Protein 3AQB (pdb70)

Foldseek 3Di:
DDPLVCVLVVVLVVCCVVPVLADDDDFDPVLLVLLVPFPDDSLLSSLLSLQLVLVVLVVVDDPVNPSRSVVNSVVSNVSSVVSCVVVHPPVLCVQQVVLNVVLVVLVVVLVVDDDDVSNVVSVVCNNCSSPPVRD/DLCVVCVVLVVVLLVVLLVLQDDPDDLLNVLSCQLSVADDPLVLLSLLQLLLVLDDDDDPLSSLLSNLLVLLVSLVVLVVCLVLVPQDDRNGGHRCVVPHDVSSNVNSVSSNVSSCVSCVPPPDPVLCVLVVVLSVLLVVLVVVQVVQFLADDQDPVNQLSNQQSNWQSSQLNSSLSSNVSNVHDPLLSVLSSLLSNLLSSLLVLVVVLCLLVPCCVVVVHHRQSCVLRRHDHQLLVQLCVQCVVVVHNPSVVLSNPDDNPDDPVSSVVSSVSSVVGRNVVSLVVSVVSLVSSVVSLVPRDDDPSSVSSVVVSCVSNVVSD/DDPLVVVLVVVLVVCCVVDVLADDDDWDPVLLVLLVPFPDDSLLSSLLRLLLRLVVLVVVDDPVSPVRSVVNSVVSNVSSVVSCVVVHPPVLCVQVVVLNVVLVVLVVVLVPDDPDVSNVVSVVCSNCSSSVVRD/DDDQDPCNVCVVLVVVLLVVLLVLLDDPDPLLSVLSVVLSVLDDPLVLLSLLQLLLVLDDADCQLSSLLSNLLVLLVSLCVLVVCLVVVVQPDRPGGHSCNVPRDVSSNVSSVSSNVSSCVSNVPPPDPVLVVLVVVLVVLLVVLVVVQVVCFLPDDDDPVNQQSNLQSNWQSSQLSSSLSSNVSNVHDPLLSVLSSLLSNLLSSLLSLVVVLCLLAPQCVVVVHHRQVCVLRRHDHQLLVQLCVQCVVVVHNVSVVLSNPDDNPDDVVSSVVSSVSSNPGRNVVSLVVSVVSLVSSVVSLVVRDDDVSSVSVVVVSCVSNVPSD

B-factor: mean 40.84, std 12.14, range [10.2, 85.18]

Organism: Micrococcus luteus (NCBI:txid1270)

Secondary structure (DSSP, 8-state):
--HHHHHHHHHHHHHHHH-TT---PPPPHHHHHHHHT-SS-HHHHHHHHHHHHHHHHGGG--TTTHHHHHHHHHHHHHHHHHHTBTTB-HHHHHHHHHHHHHHHHHHHHHHT---HHHHHHHHHHHHTTTTGGG-/-HHHHHHHHHHHHHHHHHHHH--SSHHHHHHHHHHHHS----HHHHHHHHHHTTSS---HHHHHHHHHHHHHHHHHHHHHHHHHT--EETTEEPHHHHT-HHHHHHHHHHHHHHHHHHTTT---HHHHHHHHHHHHHHHHHHHHHHHTTT-----HHHHHHHHIIIIIHHHHHHHHHHHHTTT--HHHHHHHHHHHHHHHHHHHHHHHHHHHHS-HHHHSS-TTHHHHTT---HHHHHHHHHHHHTT--HHHHHHHT--TT--HHHHHHHHHHHHHHTHHHHHHHHHHHHHHHHHHHHTS---HHHHHHHHHHHHHTTTT-/--HHHHHHHHHHHHHHHH-TT---PPPPHHHHHHHHH--S-HHHHHHHHHHHHHHHHGGG--TTTHHHHHHHHHHHHHHHHHHTBTTB-HHHHHHHHHHHHHHHHHHHHHTT---HHHHHHHHHHHHSTTTGGG-/-----HHHHHHHHHHHHHHHHHHHT--SSHHHHHHHHHHHTS----HHHHHHHHHHTTS----HHHHHHHHHHHHHHHHHHHHHHHHHT--EETTEE-HHHHS-HHHHHHHHHHHHHHHHHHHTT---HHHHHHHHHHHHHHHHHHHHHHHHTT-S---HHHHHHHHIIIIIHHHHHHHHHHHHHTT--HHHHHHHHHHHHHHHHHHHHHHHHHHHHS-HHHHTS-TTHHHHTT---HHHHHHHHHHHHTT--HHHHHHHT--TT--HHHHHHHHHHHHHHTHHHHHHHHHHHHHHHHHHHHTSPPSHHHHHHHHHHHHHTTTT-

Sequence (916 aa):
MMRYLHKIELELNRLTSRYPFFKKIAFDAEIIKLVDDLNVDENVKCAIVAIDTSMRMQDFINEDNKDSFVLSTDVLSALFYKYLSQPFYQHDFLVLTDCVSRINELKSIRATITDEIALHNINKQIHYMFIQPYMSYKAFLNPYIIEVEKRLYECIQSDSETINKAAHHILSSGGKRVRPMFVLLSGFLNDTQKDDLIRTAVSLELVHMASLVHDDYIDNSDMRRGNTSVHIAFDKDTAIRTGHFLLARALQNIATINNSKFHQIFSKTILEVCFGEFDQMADRFNYPVSFTAYLRRINRKTAILIEASCHLGALSSQLDEQSTYHIKQFGHCIGMSYQIIDDILDYTSDEATLGKPVGSDIRNGHITYPLMAAIANLKEQDDDKLEAVVKHLTSTSDDEVYQYIVSQVKQYGIEPAELLSRKYGDKAKYHLSQLQDSNIKDYLEEIHEKMLKRVYMMRYLHKIELELNRLTSRYPFFKKIAFDAEIIKLVDDLNVDENVKCAIVAIDTSMRMQDFINEDNKDSFVLSTDVLSALFYKYLSQPFYQHDFLVLTDCVSRINELKSIRATITDEIALHNINKQIHYMFIQPYMMIALSYKAFLNPYIIEVEKRLYECIQSDSETINKAAHHILSSGGKRVRPMFVLLSGFLNDTQKDDLIRTAVSLELVHMASLVHDDYIDNSDMRRGNTSVHIAFDKDTAIRTGHFLLARALQNIATINNSKFHQIFSKTILEVCFGEFDQMADRFNYPVSFTAYLRRINRKTAILIEASCHLGALSSQLDEQSTYHIKQFGHCIGMSYQIIDDILDYTSDEATLGKPVGSDIRNGHITYPLMAAIANLKEQDDDKLEAVVKHLTSTSDDEVYQYIVSQVKQYGIEPAELLSRKYGDKAKYHLSQLQDSNIKDYLEEIHEKMLKRVY

Structure (mmCIF, N/CA/C/O backbone):
data_3AQB
#
_entry.id   3AQB
#
_cell.length_a   189.613
_cell.length_b   189.613
_cell.length_c   189.613
_cell.angle_alpha   90.00
_cell.angle_beta   90.00
_cell.angle_gamma   90.00
#
_symmetry.space_group_name_H-M   'I 21 3'
#
loop_
_entity.id
_entity.type
_entity.pdbx_description
1 polymer 'Component A of hexaprenyl diphosphate synthase'
2 polymer 'Component B of hexaprenyl diphosphate synthase'
3 non-polymer 'MAGNESIUM ION'
4 non-polymer 'CHLORIDE ION'
5 water water
#
loop_
_atom_site.group_PDB
_atom_site.id
_atom_site.type_symbol
_atom_site.label_atom_id
_atom_site.label_alt_id
_atom_site.label_comp_id
_atom_site.label_asym_id
_atom_site.label_entity_id
_atom_site.label_seq_id
_atom_site.pdbx_PDB_ins_code
_atom_site.Cartn_x
_atom_site.Cartn_y
_atom_site.Cartn_z
_atom_site.occupancy
_atom_site.B_iso_or_equiv
_atom_site.auth_seq_id
_atom_site.auth_comp_id
_atom_site.auth_asym_id
_atom_site.auth_atom_id
_atom_site.pdbx_PDB_model_num
ATOM 1 N N . MET A 1 4 ? 153.545 51.417 75.359 1.00 42.33 0 MET A N 1
ATOM 2 C CA . MET A 1 4 ? 153.097 52.839 75.348 1.00 42.34 0 MET A CA 1
ATOM 3 C C . MET A 1 4 ? 153.785 53.675 76.426 1.00 42.02 0 MET A C 1
ATOM 4 O O . MET A 1 4 ? 153.706 53.359 77.611 1.00 42.11 0 MET A O 1
ATOM 9 N N . MET A 1 5 ? 154.443 54.750 76.003 1.00 41.51 1 MET A N 1
ATOM 10 C CA . MET A 1 5 ? 155.127 55.650 76.923 1.00 41.05 1 MET A CA 1
ATOM 11 C C . MET A 1 5 ? 154.151 56.573 77.650 1.00 40.65 1 MET A C 1
ATOM 12 O O . MET A 1 5 ? 153.007 56.748 77.234 1.00 40.89 1 MET A O 1
ATOM 17 N N . ARG A 1 6 ? 154.628 57.171 78.734 1.00 39.90 2 ARG A N 1
ATOM 18 C CA . ARG A 1 6 ? 153.839 58.088 79.547 1.00 39.16 2 ARG A CA 1
ATOM 19 C C . ARG A 1 6 ? 153.251 59.227 78.712 1.00 38.46 2 ARG A C 1
ATOM 20 O O . ARG A 1 6 ? 152.071 59.552 78.832 1.00 38.34 2 ARG A O 1
ATOM 28 N N . TYR A 1 7 ? 154.079 59.829 77.865 1.00 37.64 3 TYR A N 1
ATOM 29 C CA . TYR A 1 7 ? 153.657 60.970 77.063 1.00 36.89 3 TYR A CA 1
ATOM 30 C C . TYR A 1 7 ? 152.569 60.579 76.064 1.00 36.54 3 TYR A C 1
ATOM 31 O O . TYR A 1 7 ? 151.723 61.395 75.705 1.00 36.37 3 TYR A O 1
ATOM 40 N N . LEU A 1 8 ? 152.602 59.327 75.618 1.00 36.11 4 LEU A N 1
ATOM 41 C CA . LEU A 1 8 ? 151.633 58.839 74.648 1.00 35.88 4 LEU A CA 1
ATOM 42 C C . LEU A 1 8 ? 150.260 58.682 75.301 1.00 35.69 4 LEU A C 1
ATOM 43 O O . LEU A 1 8 ? 149.236 58.980 74.687 1.00 35.59 4 LEU A O 1
ATOM 48 N N . HIS A 1 9 ? 150.244 58.211 76.547 1.00 35.40 5 HIS A N 1
ATOM 49 C CA . HIS A 1 9 ? 149.004 58.131 77.313 1.00 35.11 5 HIS A CA 1
ATOM 50 C C . HIS A 1 9 ? 148.415 59.525 77.493 1.00 34.83 5 HIS A C 1
ATOM 51 O O . HIS A 1 9 ? 147.211 59.727 77.343 1.00 34.74 5 HIS A O 1
ATOM 58 N N . LYS A 1 10 ? 149.277 60.485 77.807 1.00 34.63 6 LYS A N 1
ATOM 59 C CA . LYS A 1 10 ? 148.855 61.862 78.035 1.00 34.55 6 LYS A CA 1
ATOM 60 C C . LYS A 1 10 ? 148.119 62.439 76.826 1.00 34.57 6 LYS A C 1
ATOM 61 O O . LYS A 1 10 ? 147.015 62.966 76.957 1.00 34.55 6 LYS A O 1
ATOM 67 N N . ILE A 1 11 ? 148.730 62.340 75.650 1.00 34.48 7 ILE A N 1
ATOM 68 C CA . ILE A 1 11 ? 148.122 62.904 74.452 1.00 34.54 7 ILE A CA 1
ATOM 69 C C . ILE A 1 11 ? 146.884 62.120 74.015 1.00 34.66 7 ILE A C 1
ATOM 70 O O . ILE A 1 11 ? 145.859 62.714 73.687 1.00 34.58 7 ILE A O 1
ATOM 75 N N . GLU A 1 12 ? 146.973 60.793 74.025 1.00 34.81 8 GLU A N 1
ATOM 76 C CA . GLU A 1 12 ? 145.821 59.964 73.675 1.00 35.14 8 GLU A CA 1
ATOM 77 C C . GLU A 1 12 ? 144.627 60.235 74.587 1.00 35.02 8 GLU A C 1
ATOM 78 O O . GLU A 1 12 ? 143.485 60.265 74.126 1.00 35.25 8 GLU A O 1
ATOM 84 N N . LEU A 1 13 ? 144.888 60.430 75.876 1.00 34.73 9 LEU A N 1
ATOM 85 C CA . LEU A 1 13 ? 143.820 60.728 76.821 1.00 34.51 9 LEU A CA 1
ATOM 86 C C . LEU A 1 13 ? 143.102 62.009 76.409 1.00 34.37 9 LEU A C 1
ATOM 87 O O . LEU A 1 13 ? 141.871 62.063 76.398 1.00 34.36 9 LEU A O 1
ATOM 92 N N . GLU A 1 14 ? 143.873 63.037 76.061 1.00 34.12 10 GLU A N 1
ATOM 93 C CA . GLU A 1 14 ? 143.289 64.322 75.690 1.00 34.10 10 GLU A CA 1
ATOM 94 C C . GLU A 1 14 ? 142.587 64.273 74.334 1.00 33.68 10 GLU A C 1
ATOM 95 O O . GLU A 1 14 ? 141.574 64.934 74.134 1.00 33.80 10 GLU A O 1
ATOM 101 N N . LEU A 1 15 ? 143.119 63.485 73.409 1.00 33.38 11 LEU A N 1
ATOM 102 C CA . LEU A 1 15 ? 142.500 63.351 72.095 1.00 33.09 11 LEU A CA 1
ATOM 103 C C . LEU A 1 15 ? 141.201 62.545 72.157 1.00 33.06 11 LEU A C 1
ATOM 104 O O . LEU A 1 15 ? 140.219 62.882 71.497 1.00 33.04 11 LEU A O 1
ATOM 109 N N . ASN A 1 16 ? 141.203 61.478 72.948 1.00 32.98 12 ASN A N 1
ATOM 110 C CA . ASN A 1 16 ? 140.001 60.682 73.151 1.00 32.93 12 ASN A CA 1
ATOM 111 C C . ASN A 1 16 ? 138.905 61.482 73.853 1.00 32.74 12 ASN A C 1
ATOM 112 O O . ASN A 1 16 ? 137.717 61.254 73.626 1.00 32.75 12 ASN A O 1
ATOM 117 N N . ARG A 1 17 ? 139.308 62.422 74.700 1.00 32.45 13 ARG A N 1
ATOM 118 C CA . ARG A 1 17 ? 138.351 63.298 75.364 1.00 32.31 13 ARG A CA 1
ATOM 119 C C . ARG A 1 17 ? 137.732 64.289 74.383 1.00 31.98 13 ARG A C 1
ATOM 120 O O . ARG A 1 17 ? 136.558 64.634 74.501 1.00 32.02 13 ARG A O 1
ATOM 128 N N . LEU A 1 18 ? 138.524 64.742 73.416 1.00 31.62 14 LEU A N 1
ATOM 129 C CA . LEU A 1 18 ? 138.025 65.661 72.401 1.00 31.38 14 LEU A CA 1
ATOM 130 C C . LEU A 1 18 ? 137.041 64.973 71.460 1.00 31.18 14 LEU A C 1
ATOM 131 O O . LEU A 1 18 ? 135.982 65.519 71.163 1.00 31.03 14 LEU A O 1
ATOM 136 N N . THR A 1 19 ? 137.387 63.776 70.993 1.00 30.93 15 THR A N 1
ATOM 137 C CA . THR A 1 19 ? 136.486 63.029 70.123 1.00 30.91 15 THR A CA 1
ATOM 138 C C . THR A 1 19 ? 135.174 62.743 70.845 1.00 30.87 15 THR A C 1
ATOM 139 O O . THR A 1 19 ? 134.107 62.752 70.237 1.00 30.87 15 THR A O 1
ATOM 143 N N . SER A 1 20 ? 135.262 62.492 72.145 1.00 30.83 16 SER A N 1
ATOM 144 C CA . SER A 1 20 ? 134.087 62.185 72.946 1.00 30.99 16 SER A CA 1
ATOM 145 C C . SER A 1 20 ? 133.199 63.410 73.141 1.00 30.95 16 SER A C 1
ATOM 146 O O . SER A 1 20 ? 131.987 63.292 73.317 1.00 30.85 16 SER A O 1
ATOM 149 N N . ARG A 1 21 ? 133.812 64.587 73.104 1.00 30.94 17 ARG A N 1
ATOM 150 C CA . ARG A 1 21 ? 133.097 65.830 73.341 1.00 31.00 17 ARG A CA 1
ATOM 151 C C . ARG A 1 21 ? 132.663 66.502 72.038 1.00 30.99 17 ARG A C 1
ATOM 152 O O . ARG A 1 21 ? 131.526 66.966 71.915 1.00 31.19 17 ARG A O 1
ATOM 160 N N . TYR A 1 22 ? 133.569 66.547 71.067 1.00 30.82 18 TYR A N 1
ATOM 161 C CA . TYR A 1 22 ? 133.307 67.220 69.800 1.00 30.66 18 TYR A CA 1
ATOM 162 C C . TYR A 1 22 ? 133.247 66.221 68.653 1.00 30.83 18 TYR A C 1
ATOM 163 O O . TYR A 1 22 ? 134.280 65.749 68.185 1.00 30.79 18 TYR A O 1
ATOM 172 N N . PRO A 1 23 ? 132.030 65.901 68.189 1.00 31.07 19 PRO A N 1
ATOM 173 C CA . PRO A 1 23 ? 131.849 64.910 67.131 1.00 31.31 19 PRO A CA 1
ATOM 174 C C . PRO A 1 23 ? 132.540 65.285 65.820 1.00 31.63 19 PRO A C 1
ATOM 175 O O . PRO A 1 23 ? 132.814 64.408 65.003 1.00 31.66 19 PRO A O 1
ATOM 179 N N . PHE A 1 24 ? 132.826 66.567 65.618 1.00 32.09 20 PHE A N 1
ATOM 180 C CA . PHE A 1 24 ? 133.504 66.986 64.389 1.00 32.59 20 PHE A CA 1
ATOM 181 C C . PHE A 1 24 ? 135.031 66.943 64.477 1.00 33.09 20 PHE A C 1
ATOM 182 O O . PHE A 1 24 ? 135.720 67.325 63.531 1.00 33.06 20 PHE A O 1
ATOM 190 N N . PHE A 1 25 ? 135.559 66.482 65.608 1.00 33.69 21 PHE A N 1
ATOM 191 C CA . PHE A 1 25 ? 136.991 66.231 65.704 1.00 34.29 21 PHE A CA 1
ATOM 192 C C . PHE A 1 25 ? 137.291 64.799 65.299 1.00 34.76 21 PHE A C 1
ATOM 193 O O . PHE A 1 25 ? 136.710 63.860 65.837 1.00 34.78 21 PHE A O 1
ATOM 201 N N . LYS A 1 26 ? 138.196 64.640 64.341 1.00 35.51 22 LYS A N 1
ATOM 202 C CA . LYS A 1 26 ? 138.577 63.323 63.855 1.00 36.26 22 LYS A CA 1
ATOM 203 C C . LYS A 1 26 ? 140.013 63.018 64.260 1.00 36.64 22 LYS A C 1
ATOM 204 O O . LYS A 1 26 ? 140.935 63.755 63.910 1.00 36.70 22 LYS A O 1
ATOM 210 N N . LYS A 1 27 ? 140.193 61.935 65.008 1.00 37.03 23 LYS A N 1
ATOM 211 C CA . LYS A 1 27 ? 141.516 61.529 65.462 1.00 37.22 23 LYS A CA 1
ATOM 212 C C . LYS A 1 27 ? 142.050 60.382 64.614 1.00 37.25 23 LYS A C 1
ATOM 213 O O . LYS A 1 27 ? 141.617 59.239 64.762 1.00 37.42 23 LYS A O 1
ATOM 219 N N . ILE A 1 28 ? 142.983 60.694 63.721 1.00 37.18 24 ILE A N 1
ATOM 220 C CA . ILE A 1 28 ? 143.638 59.677 62.907 1.00 37.14 24 ILE A CA 1
ATOM 221 C C . ILE A 1 28 ? 144.814 59.087 63.673 1.00 37.05 24 ILE A C 1
ATOM 222 O O . ILE A 1 28 ? 145.272 59.667 64.656 1.00 37.08 24 ILE A O 1
ATOM 227 N N . ALA A 1 29 ? 145.301 57.936 63.221 1.00 36.86 25 ALA A N 1
ATOM 228 C CA . ALA A 1 29 ? 146.413 57.262 63.886 1.00 36.68 25 ALA A CA 1
ATOM 229 C C . ALA A 1 29 ? 147.722 58.029 63.720 1.00 36.57 25 ALA A C 1
ATOM 230 O O . ALA A 1 29 ? 148.024 58.536 62.639 1.00 36.51 25 ALA A O 1
ATOM 232 N N . PHE A 1 30 ? 148.493 58.117 64.800 1.00 36.53 26 PHE A N 1
ATOM 233 C CA . PHE A 1 30 ? 149.813 58.736 64.746 1.00 36.47 26 PHE A CA 1
ATOM 234 C C . PHE A 1 30 ? 150.722 57.933 63.829 1.00 36.68 26 PHE A C 1
ATOM 235 O O . PHE A 1 30 ? 150.597 56.714 63.734 1.00 36.61 26 PHE A O 1
ATOM 243 N N . ASP A 1 31 ? 151.645 58.613 63.161 1.00 36.98 27 ASP A N 1
ATOM 244 C CA . ASP A 1 31 ? 152.630 57.918 62.343 1.00 37.36 27 ASP A CA 1
ATOM 245 C C . ASP A 1 31 ? 153.482 57.002 63.218 1.00 37.56 27 ASP A C 1
ATOM 246 O O . ASP A 1 31 ? 154.109 57.454 64.175 1.00 37.50 27 ASP A O 1
ATOM 251 N N . ALA A 1 32 ? 153.499 55.715 62.883 1.00 37.97 28 ALA A N 1
ATOM 252 C CA . ALA A 1 32 ? 154.176 54.705 63.700 1.00 38.35 28 ALA A CA 1
ATOM 253 C C . ALA A 1 32 ? 155.676 54.954 63.840 1.00 38.62 28 ALA A C 1
ATOM 254 O O . ALA A 1 32 ? 156.236 54.835 64.935 1.00 38.81 28 ALA A O 1
ATOM 256 N N . GLU A 1 33 ? 156.324 55.292 62.731 1.00 38.76 29 GLU A N 1
ATOM 257 C CA . GLU A 1 33 ? 157.758 55.552 62.744 1.00 38.95 29 GLU A CA 1
ATOM 258 C C . GLU A 1 33 ? 158.075 56.766 63.610 1.00 38.84 29 GLU A C 1
ATOM 259 O O . GLU A 1 33 ? 159.048 56.767 64.356 1.00 39.02 29 GLU A O 1
ATOM 265 N N . ILE A 1 34 ? 157.247 57.799 63.508 1.00 38.76 30 ILE A N 1
ATOM 266 C CA . ILE A 1 34 ? 157.455 59.017 64.283 1.00 38.56 30 ILE A CA 1
ATOM 267 C C . ILE A 1 34 ? 157.288 58.773 65.781 1.00 38.54 30 ILE A C 1
ATOM 268 O O . ILE A 1 34 ? 157.987 59.369 66.596 1.00 38.55 30 ILE A O 1
ATOM 273 N N . ILE A 1 35 ? 156.367 57.886 66.139 1.00 38.53 31 ILE A N 1
ATOM 274 C CA . ILE A 1 35 ? 156.172 57.509 67.535 1.00 38.53 31 ILE A CA 1
ATOM 275 C C . ILE A 1 35 ? 157.420 56.827 68.102 1.00 38.67 31 ILE A C 1
ATOM 276 O O . ILE A 1 35 ? 157.951 57.244 69.133 1.00 38.67 31 ILE A O 1
ATOM 281 N N . LYS A 1 36 ? 157.885 55.784 67.419 1.00 38.80 32 LYS 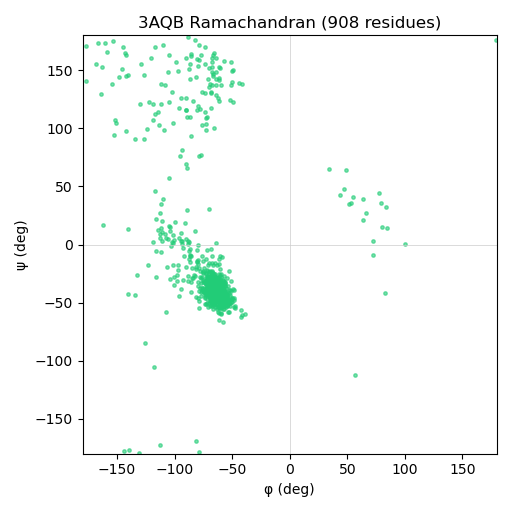A N 1
ATOM 282 C CA . LYS A 1 36 ? 159.097 55.073 67.825 1.00 38.92 32 LYS A CA 1
ATOM 283 C C . LYS A 1 36 ? 160.255 56.026 68.113 1.00 38.77 32 LYS A C 1
ATOM 284 O O . LYS A 1 36 ? 160.924 55.909 69.137 1.00 38.77 32 LYS A O 1
ATOM 290 N N . LEU A 1 37 ? 160.492 56.965 67.202 1.00 38.60 33 LEU A N 1
ATOM 291 C CA . LEU A 1 37 ? 161.574 57.928 67.372 1.00 38.40 33 LEU A CA 1
ATOM 292 C C . LEU A 1 37 ? 161.329 58.838 68.571 1.00 38.22 33 LEU A C 1
ATOM 293 O O . LEU A 1 37 ? 162.211 59.023 69.411 1.00 38.19 33 LEU 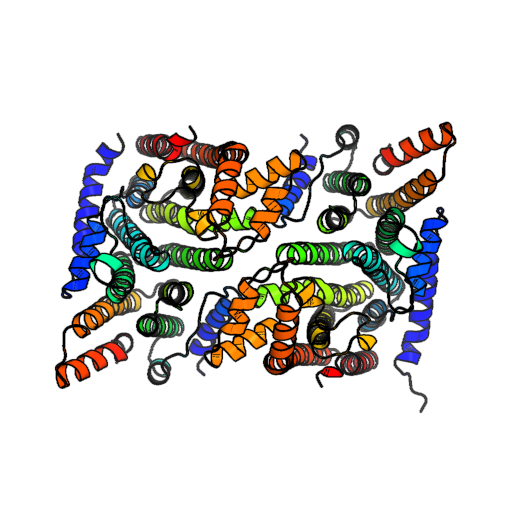A O 1
ATOM 298 N N . VAL A 1 38 ? 160.129 59.406 68.645 1.00 37.93 34 VAL A N 1
ATOM 299 C CA . VAL A 1 38 ? 159.780 60.299 69.743 1.00 37.77 34 VAL A CA 1
ATOM 300 C C . VAL A 1 38 ? 159.925 59.600 71.094 1.00 37.61 34 VAL A C 1
ATOM 301 O O . VAL A 1 38 ? 160.351 60.206 72.074 1.00 37.40 34 VAL A O 1
ATOM 305 N N . ASP A 1 39 ? 159.576 58.319 71.131 1.00 37.50 35 ASP A N 1
ATOM 306 C CA . ASP A 1 39 ? 159.728 57.514 72.333 1.00 37.53 35 ASP A CA 1
ATOM 307 C C . ASP A 1 39 ? 161.119 57.670 72.958 1.00 37.67 35 ASP A C 1
ATOM 308 O O . ASP A 1 39 ? 161.256 57.723 74.181 1.00 37.55 35 ASP A O 1
ATOM 313 N N . ASP A 1 40 ? 162.145 57.744 72.112 1.00 37.73 36 ASP A N 1
ATOM 314 C CA . ASP A 1 40 ? 163.535 57.727 72.573 1.00 37.76 36 ASP A CA 1
ATOM 315 C C . ASP A 1 40 ? 164.179 59.103 72.585 1.00 37.53 36 ASP A C 1
ATOM 316 O O . ASP A 1 40 ? 165.364 59.232 72.894 1.00 37.66 36 ASP A O 1
ATOM 321 N N . LEU A 1 41 ? 163.408 60.126 72.233 1.00 37.22 37 LEU A N 1
ATOM 322 C CA . LEU A 1 41 ? 163.908 61.498 72.253 1.00 36.95 37 LEU A CA 1
ATOM 323 C C . LEU A 1 41 ? 164.278 61.959 73.659 1.00 36.85 37 LEU A C 1
ATOM 324 O O . LEU A 1 41 ? 163.601 61.635 74.635 1.00 36.70 37 LEU A O 1
ATOM 329 N N . ASN A 1 42 ? 165.354 62.732 73.747 1.00 36.72 38 ASN A N 1
ATOM 330 C CA . ASN A 1 42 ? 165.810 63.264 75.019 1.00 36.57 38 ASN A CA 1
ATOM 331 C C . ASN A 1 42 ? 165.165 64.607 75.349 1.00 36.48 38 ASN A C 1
ATOM 332 O O . ASN A 1 42 ? 165.842 65.636 75.400 1.00 36.52 38 ASN A O 1
ATOM 337 N N . VAL A 1 43 ? 163.853 64.587 75.565 1.00 36.35 39 VAL A N 1
ATOM 338 C CA . VAL A 1 43 ? 163.105 65.787 75.932 1.00 36.18 39 VAL A CA 1
ATOM 339 C C . VAL A 1 43 ? 161.975 65.446 76.896 1.00 36.11 39 VAL A C 1
ATOM 340 O O . VAL A 1 43 ? 161.666 64.277 77.112 1.00 35.93 39 VAL A O 1
ATOM 344 N N . ASP A 1 44 ? 161.359 66.479 77.463 1.00 36.25 40 ASP A N 1
ATOM 345 C CA . ASP A 1 44 ? 160.254 66.315 78.411 1.00 36.49 40 ASP A CA 1
ATOM 346 C C . ASP A 1 44 ? 159.003 65.704 77.790 1.00 36.21 40 ASP A C 1
ATOM 347 O O . ASP A 1 44 ? 158.850 65.649 76.570 1.00 36.27 40 ASP A O 1
ATOM 352 N N . GLU A 1 45 ? 158.110 65.252 78.661 1.00 35.86 41 GLU A N 1
ATOM 353 C CA . GLU A 1 45 ? 156.827 64.692 78.272 1.00 35.35 41 GLU A CA 1
ATOM 354 C C . GLU A 1 45 ? 156.022 65.700 77.451 1.00 35.13 41 GLU A C 1
ATOM 355 O O . GLU A 1 45 ? 155.399 65.349 76.449 1.00 34.95 41 GLU A O 1
ATOM 361 N N . ASN A 1 46 ? 156.042 66.956 77.880 1.00 34.84 42 ASN A N 1
ATOM 362 C CA . ASN A 1 46 ? 155.276 67.996 77.205 1.00 34.66 42 ASN A CA 1
ATOM 363 C C . ASN A 1 46 ? 155.756 68.263 75.782 1.00 34.52 42 ASN A C 1
ATOM 364 O O . ASN A 1 46 ? 154.944 68.428 74.871 1.00 34.43 42 ASN A O 1
ATOM 369 N N . VAL A 1 47 ? 157.072 68.309 75.592 1.00 34.23 43 VAL A N 1
ATOM 370 C CA . VAL A 1 47 ? 157.636 68.533 74.266 1.00 33.89 43 VAL A CA 1
ATOM 371 C C . VAL A 1 47 ? 157.282 67.385 73.327 1.00 33.70 43 VAL A C 1
ATOM 372 O O . VAL A 1 47 ? 157.005 67.597 72.148 1.00 33.60 43 VAL A O 1
ATOM 376 N N . LYS A 1 48 ? 157.294 66.168 73.856 1.00 33.53 44 LYS A N 1
ATOM 377 C CA . LYS A 1 48 ? 156.941 65.001 73.059 1.00 33.49 44 LYS A CA 1
ATOM 378 C C . LYS A 1 48 ? 155.484 65.070 72.604 1.00 33.49 44 LYS A C 1
ATOM 379 O O . LYS A 1 48 ? 155.161 64.692 71.480 1.00 33.47 44 LYS A O 1
ATOM 385 N N . CYS A 1 49 ? 154.609 65.557 73.478 1.00 33.52 45 CYS A N 1
ATOM 386 C CA . CYS A 1 49 ? 153.198 65.702 73.127 1.00 33.61 45 CYS A CA 1
ATOM 387 C C . CYS A 1 49 ? 153.024 66.743 72.028 1.00 33.56 45 CYS A C 1
ATOM 388 O O . CYS A 1 49 ? 152.324 66.507 71.043 1.00 33.67 45 CYS A O 1
ATOM 391 N N . ALA A 1 50 ? 153.675 67.888 72.198 1.00 33.45 46 ALA A N 1
ATOM 392 C CA . ALA A 1 50 ? 153.646 68.947 71.196 1.00 33.42 46 ALA A CA 1
ATOM 393 C C . ALA A 1 50 ? 154.094 68.423 69.835 1.00 33.43 46 ALA A C 1
ATOM 394 O O . ALA A 1 50 ? 153.473 68.708 68.809 1.00 33.42 46 ALA A O 1
ATOM 396 N N . ILE A 1 51 ? 155.180 67.659 69.831 1.00 33.35 47 ILE A N 1
ATOM 397 C CA . ILE A 1 51 ? 155.725 67.128 68.594 1.00 33.26 47 ILE A CA 1
ATOM 398 C C . ILE A 1 51 ? 154.714 66.222 67.908 1.00 33.24 47 ILE A C 1
ATOM 399 O O . ILE A 1 51 ? 154.398 66.410 66.734 1.00 33.25 47 ILE A O 1
ATOM 404 N N . VAL A 1 52 ? 154.205 65.241 68.644 1.00 33.20 48 VAL A N 1
ATOM 405 C CA . VAL A 1 52 ? 153.213 64.330 68.091 1.00 33.18 48 VAL A CA 1
ATOM 406 C C . VAL A 1 52 ? 151.966 65.086 67.642 1.00 33.22 48 VAL A C 1
ATOM 407 O O . VAL A 1 52 ? 151.367 64.757 66.621 1.00 33.22 48 VAL A O 1
ATOM 411 N N . ALA A 1 53 ? 151.583 66.104 68.404 1.00 33.28 49 ALA A N 1
ATOM 412 C CA . ALA A 1 53 ? 150.427 66.916 68.051 1.00 33.39 49 ALA A CA 1
ATOM 413 C C . ALA A 1 53 ? 150.617 67.570 66.688 1.00 33.56 49 ALA A C 1
ATOM 414 O O . ALA A 1 53 ? 149.784 67.412 65.790 1.00 33.33 49 ALA A O 1
ATOM 416 N N . ILE A 1 54 ? 151.722 68.297 66.545 1.00 33.79 50 ILE A N 1
ATOM 417 C CA . ILE A 1 54 ? 151.991 69.080 65.343 1.00 34.14 50 ILE A CA 1
ATOM 418 C C . ILE A 1 54 ? 152.336 68.191 64.148 1.00 34.44 50 ILE A C 1
ATOM 419 O O . ILE A 1 54 ? 152.029 68.527 63.002 1.00 34.46 50 ILE A O 1
ATOM 424 N N . ASP A 1 55 ? 152.968 67.054 64.414 1.00 34.68 51 ASP A N 1
ATOM 425 C CA . ASP A 1 55 ? 153.295 66.117 63.350 1.00 35.06 51 ASP A CA 1
ATOM 426 C C . ASP A 1 55 ? 152.022 65.542 62.751 1.00 35.47 51 ASP A C 1
ATOM 427 O O . ASP A 1 55 ? 151.882 65.444 61.532 1.00 35.54 51 ASP A O 1
ATOM 432 N N . THR A 1 56 ? 151.097 65.148 63.618 1.00 35.88 52 THR A N 1
ATOM 433 C CA . THR A 1 56 ? 149.836 64.589 63.163 1.00 36.32 52 THR A CA 1
ATOM 434 C C . THR A 1 56 ? 149.011 65.677 62.481 1.00 36.66 52 THR A C 1
ATOM 435 O O . THR A 1 56 ? 148.331 65.426 61.490 1.00 36.66 52 THR A O 1
ATOM 439 N N . SER A 1 57 ? 149.101 66.893 63.007 1.00 37.21 53 SER A N 1
ATOM 440 C CA . SER A 1 57 ? 148.397 68.034 62.436 1.00 37.67 53 SER A CA 1
ATOM 441 C C . SER A 1 57 ? 148.712 68.187 60.953 1.00 38.26 53 SER A C 1
ATOM 442 O O . SER A 1 57 ? 147.805 68.272 60.126 1.00 38.44 53 SER A O 1
ATOM 445 N N . MET A 1 58 ? 150.001 68.211 60.624 1.00 38.91 54 MET A N 1
ATOM 446 C CA . MET A 1 58 ? 150.450 68.463 59.256 1.00 39.61 54 MET A CA 1
ATOM 447 C C . MET A 1 58 ? 150.184 67.293 58.315 1.00 40.05 54 MET A C 1
ATOM 448 O O . MET A 1 58 ? 149.981 67.487 57.117 1.00 40.14 54 MET A O 1
ATOM 453 N N . ARG A 1 59 ? 150.194 66.078 58.851 1.00 40.64 55 ARG A N 1
ATOM 454 C CA . ARG A 1 59 ? 149.925 64.903 58.032 1.00 41.29 55 ARG A CA 1
ATOM 455 C C . ARG A 1 59 ? 148.443 64.833 57.677 1.00 41.74 55 ARG A C 1
ATOM 456 O O . ARG A 1 59 ? 148.069 64.238 56.667 1.00 41.92 55 ARG A O 1
ATOM 464 N N . MET A 1 60 ? 147.604 65.450 58.506 1.00 42.25 56 MET A N 1
ATOM 465 C CA . MET A 1 60 ? 146.168 65.504 58.235 1.00 42.73 56 MET A CA 1
ATOM 466 C C . MET A 1 60 ? 145.863 66.372 57.021 1.00 42.91 56 MET A C 1
ATOM 467 O O . MET A 1 60 ? 144.843 66.185 56.361 1.00 42.93 56 MET A O 1
ATOM 472 N N . GLN A 1 61 ? 146.749 67.323 56.740 1.00 43.25 57 GLN A N 1
ATOM 473 C CA . GLN A 1 61 ? 146.584 68.226 55.603 1.00 43.60 57 GLN A CA 1
ATOM 474 C C . GLN A 1 61 ? 146.307 67.465 54.313 1.00 43.93 57 GLN A C 1
ATOM 475 O O . GLN A 1 61 ? 145.488 67.881 53.497 1.00 43.97 57 GLN A O 1
ATOM 481 N N . ASP A 1 62 ? 147.002 66.348 54.145 1.00 44.45 58 ASP A N 1
ATOM 482 C CA . ASP A 1 62 ? 147.005 65.610 52.889 1.00 44.99 58 ASP A CA 1
ATOM 483 C C . ASP A 1 62 ? 145.718 64.827 52.653 1.00 45.31 58 ASP A C 1
ATOM 484 O O . ASP A 1 62 ? 145.458 64.369 51.540 1.00 45.45 58 ASP A O 1
ATOM 489 N N . PHE A 1 63 ? 144.914 64.675 53.700 1.00 45.68 59 PHE A N 1
ATOM 490 C CA . PHE A 1 63 ? 143.697 63.870 53.617 1.00 46.06 59 PHE A CA 1
ATOM 491 C C . PHE A 1 63 ? 142.427 64.712 53.469 1.00 46.09 59 PHE A C 1
ATOM 492 O O . PHE A 1 63 ? 141.324 64.169 53.398 1.00 46.14 59 PHE A O 1
ATOM 500 N N . ILE A 1 64 ? 142.588 66.031 53.417 1.00 46.09 60 ILE A N 1
ATOM 501 C CA . ILE A 1 64 ? 141.451 66.950 53.390 1.00 46.16 60 ILE A CA 1
ATOM 502 C C . ILE A 1 64 ? 140.766 67.066 52.021 1.00 46.28 60 ILE A C 1
ATOM 503 O O . ILE A 1 64 ? 141.372 67.523 51.052 1.00 46.34 60 ILE A O 1
ATOM 508 N N . ASN A 1 65 ? 139.500 66.655 51.957 1.00 46.38 61 ASN A N 1
ATOM 509 C CA . ASN A 1 65 ? 138.694 66.773 50.742 1.00 46.44 61 ASN A CA 1
ATOM 510 C C . ASN A 1 65 ? 137.569 67.780 50.931 1.00 46.49 61 ASN A C 1
ATOM 511 O O . ASN A 1 65 ? 137.498 68.469 51.951 1.00 46.50 61 ASN A O 1
ATOM 516 N N . GLU A 1 66 ? 136.681 67.850 49.944 1.00 46.43 62 GLU A N 1
ATOM 517 C CA . GLU A 1 66 ? 135.450 68.617 50.078 1.00 46.37 62 GLU A CA 1
ATOM 518 C C . GLU A 1 66 ? 134.482 67.838 50.956 1.00 46.07 62 GLU A C 1
ATOM 519 O O . GLU A 1 66 ? 133.591 68.412 51.580 1.00 46.00 62 GLU A O 1
ATOM 525 N N . ASP A 1 67 ? 134.673 66.523 51.003 1.00 45.73 63 ASP A N 1
ATOM 526 C CA . ASP A 1 67 ? 133.763 65.635 51.719 1.00 45.44 63 ASP A CA 1
ATOM 527 C C . ASP A 1 67 ? 134.097 65.477 53.201 1.00 45.02 63 ASP A C 1
ATOM 528 O O . ASP A 1 67 ? 133.325 64.882 53.949 1.00 45.15 63 ASP A O 1
ATOM 533 N N . ASN A 1 68 ? 135.244 65.999 53.626 1.00 44.41 64 ASN A N 1
ATOM 534 C CA . ASN A 1 68 ? 135.638 65.889 55.028 1.00 43.66 64 ASN A CA 1
ATOM 535 C C . ASN A 1 68 ? 136.293 67.142 55.595 1.00 43.24 64 ASN A C 1
ATOM 536 O O . ASN A 1 68 ? 136.863 67.110 56.683 1.00 43.29 64 ASN A O 1
ATOM 541 N N . LYS A 1 69 ? 136.192 68.250 54.868 1.00 42.61 65 LYS A N 1
ATOM 542 C CA . LYS A 1 69 ? 136.855 69.486 55.271 1.00 42.02 65 LYS A CA 1
ATOM 543 C C . LYS A 1 69 ? 136.254 70.140 56.518 1.00 41.54 65 LYS A C 1
ATOM 544 O O . LYS A 1 69 ? 136.979 70.718 57.323 1.00 41.31 65 LYS A O 1
ATOM 550 N N . ASP A 1 70 ? 134.936 70.064 56.680 1.00 41.07 66 ASP A N 1
ATOM 551 C CA . ASP A 1 70 ? 134.317 70.666 57.860 1.00 40.62 66 ASP A CA 1
ATOM 552 C C . ASP A 1 70 ? 134.639 69.852 59.110 1.00 39.91 66 ASP A C 1
ATOM 553 O O . ASP A 1 70 ? 134.304 70.237 60.228 1.00 39.89 66 ASP A O 1
ATOM 558 N N . SER A 1 71 ? 135.312 68.729 58.904 1.00 39.03 67 SER A N 1
ATOM 559 C CA . SER A 1 71 ? 135.818 67.930 60.003 1.00 38.19 67 SER A CA 1
ATOM 560 C C . SER A 1 71 ? 137.335 68.082 60.087 1.00 37.51 67 SER A C 1
ATOM 561 O O . SER A 1 71 ? 137.875 68.514 61.103 1.00 37.33 67 SER A O 1
ATOM 564 N N . PHE A 1 72 ? 138.010 67.749 58.992 1.00 36.73 68 PHE A N 1
ATOM 565 C CA . PHE A 1 72 ? 139.470 67.655 58.969 1.00 35.98 68 PHE A CA 1
ATOM 566 C C . PHE A 1 72 ? 140.228 68.970 59.187 1.00 35.42 68 PHE A C 1
ATOM 567 O O . PHE A 1 72 ? 141.216 69.002 59.920 1.00 35.22 68 PHE A O 1
ATOM 575 N N . VAL A 1 73 ? 139.775 70.047 58.555 1.00 34.69 69 VAL A N 1
ATOM 576 C CA . VAL A 1 73 ? 140.452 71.331 58.697 1.00 34.03 69 VAL A CA 1
ATOM 577 C C . VAL A 1 73 ? 140.520 71.739 60.165 1.00 33.67 69 VAL A C 1
ATOM 578 O O . VAL A 1 73 ? 141.597 72.004 60.699 1.00 33.48 69 VAL A O 1
ATOM 582 N N . LEU A 1 74 ? 139.359 71.784 60.810 1.00 33.14 70 LEU A N 1
ATOM 583 C CA . LEU A 1 74 ? 139.274 72.176 62.210 1.00 32.74 70 LEU A CA 1
ATOM 584 C C . LEU A 1 74 ? 140.084 71.243 63.103 1.00 32.54 70 LEU A C 1
ATOM 585 O O . LEU A 1 74 ? 140.642 71.663 64.116 1.00 32.34 70 LEU A O 1
ATOM 590 N N . SER A 1 75 ? 140.147 69.973 62.720 1.00 32.47 71 SER A N 1
ATOM 591 C CA . SER A 1 75 ? 140.887 68.988 63.493 1.00 32.37 71 SER A CA 1
ATOM 592 C C . SER A 1 75 ? 142.387 69.265 63.454 1.00 32.45 71 SER A C 1
ATOM 593 O O . SER A 1 75 ? 143.064 69.156 64.474 1.00 32.46 71 SER A O 1
ATOM 596 N N . THR A 1 76 ? 142.905 69.633 62.283 1.00 32.49 72 THR A N 1
ATOM 597 C CA . THR A 1 76 ? 144.321 69.985 62.170 1.00 32.48 72 THR A CA 1
ATOM 598 C C . THR A 1 76 ? 144.599 71.236 62.985 1.00 32.49 72 THR A C 1
ATOM 599 O O . THR A 1 76 ? 145.710 71.440 63.469 1.00 32.63 72 THR A O 1
ATOM 603 N N . ASP A 1 77 ? 143.576 72.069 63.144 1.00 32.46 73 ASP A N 1
ATOM 604 C CA . ASP A 1 77 ? 143.730 73.331 63.853 1.00 32.45 73 ASP A CA 1
ATOM 605 C C . ASP A 1 77 ? 143.758 73.187 65.379 1.00 32.40 73 ASP A C 1
ATOM 606 O O . ASP A 1 77 ? 144.501 73.905 66.047 1.00 32.44 73 ASP A O 1
ATOM 611 N N . VAL A 1 78 ? 142.962 72.275 65.936 1.00 32.24 74 VAL A N 1
ATOM 612 C CA . VAL A 1 78 ? 143.073 71.996 67.370 1.00 32.22 74 VAL A CA 1
ATOM 613 C C . VAL A 1 78 ? 144.413 71.350 67.661 1.00 32.06 74 VAL A C 1
ATOM 614 O O . VAL A 1 78 ? 145.070 71.681 68.642 1.00 32.14 74 VAL A O 1
ATOM 618 N N . LEU A 1 79 ? 144.806 70.420 66.801 1.00 32.00 75 LEU A N 1
ATOM 619 C CA . LEU A 1 79 ? 146.078 69.739 66.955 1.00 32.18 75 LEU A CA 1
ATOM 620 C C . LEU A 1 79 ? 147.227 70.743 66.968 1.00 32.17 75 LEU A C 1
ATOM 621 O O . LEU A 1 79 ? 148.187 70.578 67.713 1.00 32.33 75 LEU A O 1
ATOM 626 N N . SER A 1 80 ? 147.112 71.793 66.160 1.00 32.06 76 SER A N 1
ATOM 627 C CA . SER A 1 80 ? 148.094 72.871 66.177 1.00 32.14 76 SER A CA 1
ATOM 628 C C . SER A 1 80 ? 148.008 73.665 67.475 1.00 32.00 76 SER A C 1
ATOM 629 O O . SER A 1 80 ? 149.023 74.112 68.006 1.00 32.03 76 SER A O 1
ATOM 632 N N . ALA A 1 81 ? 146.790 73.846 67.973 1.00 31.89 77 ALA A N 1
ATOM 633 C CA . ALA A 1 81 ? 146.564 74.598 69.202 1.00 31.98 77 ALA A CA 1
ATOM 634 C C . ALA A 1 81 ? 147.046 73.813 70.415 1.00 32.05 77 ALA A C 1
ATOM 635 O O . ALA A 1 81 ? 147.575 74.385 71.365 1.00 31.95 77 ALA A O 1
ATOM 637 N N . LEU A 1 82 ? 146.851 72.500 70.378 1.00 32.29 78 LEU A N 1
ATOM 638 C CA . LEU A 1 82 ? 147.348 71.628 71.431 1.00 32.70 78 LEU A CA 1
ATOM 639 C C . LEU A 1 82 ? 148.866 71.685 71.456 1.00 32.85 78 LEU A C 1
ATOM 640 O O . LEU A 1 82 ? 149.484 71.744 72.519 1.00 32.91 78 LEU A O 1
ATOM 645 N N . PHE A 1 83 ? 149.458 71.665 70.268 1.00 33.01 79 PHE A N 1
ATOM 646 C CA . PHE A 1 83 ? 150.894 71.806 70.118 1.00 33.35 79 PHE A CA 1
ATOM 647 C C . PHE A 1 83 ? 151.377 73.025 70.890 1.00 33.55 79 PHE A C 1
ATOM 648 O O . PHE A 1 83 ? 152.359 72.950 71.629 1.00 33.42 79 PHE A O 1
ATOM 656 N N . TYR A 1 84 ? 150.665 74.138 70.727 1.00 33.72 80 TYR A N 1
ATOM 657 C CA . TYR A 1 84 ? 151.018 75.394 71.379 1.00 34.14 80 TYR A CA 1
ATOM 658 C C . TYR A 1 84 ? 150.744 75.339 72.879 1.00 34.53 80 TYR A C 1
ATOM 659 O O . TYR A 1 84 ? 151.472 75.930 73.675 1.00 34.65 80 TYR A O 1
ATOM 668 N N . LYS A 1 85 ? 149.697 74.617 73.262 1.00 34.99 81 LYS A N 1
ATOM 669 C CA . LYS A 1 85 ? 149.363 74.457 74.669 1.00 35.37 81 LYS A CA 1
ATOM 670 C C . LYS A 1 85 ? 150.464 73.702 75.416 1.00 35.58 81 LYS A C 1
ATOM 671 O O . LYS A 1 85 ? 150.899 74.120 76.488 1.00 35.60 81 LYS A O 1
ATOM 677 N N . TYR A 1 86 ? 150.923 72.598 74.837 1.00 35.85 82 TYR A N 1
ATOM 678 C CA . TYR A 1 86 ? 151.902 71.737 75.500 1.00 36.26 82 TYR A CA 1
ATOM 679 C C . TYR A 1 86 ? 153.223 72.431 75.831 1.00 36.69 82 TYR A C 1
ATOM 680 O O . TYR A 1 86 ? 153.927 72.027 76.756 1.00 36.76 82 TYR A O 1
ATOM 689 N N . LEU A 1 87 ? 153.556 73.474 75.079 1.00 37.17 83 LEU A N 1
ATOM 690 C CA . LEU A 1 87 ? 154.836 74.150 75.251 1.00 37.68 83 LEU A CA 1
ATOM 691 C C . LEU A 1 87 ? 154.683 75.483 75.969 1.00 37.97 83 LEU A C 1
ATOM 692 O O . LEU A 1 87 ? 155.595 76.305 75.958 1.00 38.03 83 LEU A O 1
ATOM 697 N N . SER A 1 88 ? 153.535 75.691 76.602 1.00 38.43 84 SER A N 1
ATOM 698 C CA . SER A 1 88 ? 153.212 77.000 77.164 1.00 38.92 84 SER A CA 1
ATOM 699 C C . SER A 1 88 ? 153.362 77.099 78.683 1.00 39.17 84 SER A C 1
ATOM 700 O O . SER A 1 88 ? 153.645 78.175 79.207 1.00 39.35 84 SER A O 1
ATOM 703 N N . GLN A 1 89 ? 153.160 75.988 79.387 1.00 39.50 85 GLN A N 1
ATOM 704 C CA . GLN A 1 89 ? 153.244 75.991 80.848 1.00 39.98 85 GLN A CA 1
ATOM 705 C C . GLN A 1 89 ? 153.877 74.714 81.393 1.00 39.95 85 GLN A C 1
ATOM 706 O O . GLN A 1 89 ? 153.197 73.705 81.557 1.00 40.13 85 GLN A O 1
ATOM 712 N N . PRO A 1 90 ? 155.184 74.763 81.689 1.00 39.96 86 PRO A N 1
ATOM 713 C CA . PRO A 1 90 ? 155.976 75.981 81.566 1.00 40.02 86 PRO A CA 1
ATOM 714 C C . PRO A 1 90 ? 156.372 76.259 80.121 1.00 40.08 86 PRO A C 1
ATOM 715 O O . PRO A 1 90 ? 156.376 75.350 79.290 1.00 40.07 86 PRO A O 1
ATOM 719 N N . PHE A 1 91 ? 156.701 77.511 79.831 1.00 40.32 87 PHE A N 1
ATOM 720 C CA . PHE A 1 91 ? 157.097 77.903 78.486 1.00 40.61 87 PHE A CA 1
ATOM 721 C C . PHE A 1 91 ? 158.448 77.305 78.091 1.00 40.73 87 PHE A C 1
ATOM 722 O O . PHE A 1 91 ? 159.469 77.593 78.713 1.00 40.74 87 PHE A O 1
ATOM 730 N N . TYR A 1 92 ? 158.436 76.464 77.059 1.00 40.88 88 TYR A N 1
ATOM 731 C CA . TYR A 1 92 ? 159.658 75.879 76.510 1.00 41.09 88 TYR A CA 1
ATOM 732 C C . TYR A 1 92 ? 160.169 76.729 75.350 1.00 41.30 88 TYR A C 1
ATOM 733 O O . TYR A 1 92 ? 159.935 76.410 74.180 1.00 41.22 88 TYR A O 1
ATOM 742 N N . GLN A 1 93 ? 160.872 77.808 75.678 1.00 41.50 89 GLN A N 1
ATOM 743 C CA . GLN A 1 93 ? 161.263 78.796 74.677 1.00 41.81 89 GLN A CA 1
ATOM 744 C C . GLN A 1 93 ? 162.034 78.219 73.488 1.00 41.88 89 GLN A C 1
ATOM 745 O O . GLN A 1 93 ? 161.694 78.496 72.339 1.00 42.04 89 GLN A O 1
ATOM 751 N N . HIS A 1 94 ? 163.066 77.426 73.758 1.00 41.93 90 HIS A N 1
ATOM 752 C CA . HIS A 1 94 ? 163.905 76.899 72.684 1.00 42.04 90 HIS A CA 1
ATOM 753 C C . HIS A 1 94 ? 163.147 75.924 71.791 1.00 42.03 90 HIS A C 1
ATOM 754 O O . HIS A 1 94 ? 163.236 75.992 70.566 1.00 42.26 90 HIS A O 1
ATOM 761 N N . ASP A 1 95 ? 162.407 75.011 72.405 1.00 42.06 91 ASP A N 1
ATOM 762 C CA . ASP A 1 95 ? 161.623 74.042 71.651 1.00 42.06 91 ASP A CA 1
ATOM 763 C C . ASP A 1 95 ? 160.539 74.754 70.855 1.00 42.07 91 ASP A C 1
ATOM 764 O O . ASP A 1 95 ? 160.184 74.336 69.754 1.00 42.06 91 ASP A O 1
ATOM 769 N N . PHE A 1 96 ? 160.019 75.836 71.422 1.00 42.10 92 PHE A N 1
ATOM 770 C CA . PHE A 1 96 ? 158.977 76.614 70.771 1.00 42.16 92 PHE A CA 1
ATOM 771 C C . PHE A 1 96 ? 159.532 77.336 69.543 1.00 42.28 92 PHE A C 1
ATOM 772 O O . PHE A 1 96 ? 158.911 77.331 68.478 1.00 42.21 92 PHE A O 1
ATOM 780 N N . LEU A 1 97 ? 160.705 77.947 69.692 1.00 42.34 93 LEU A N 1
ATOM 781 C CA . LEU A 1 97 ? 161.364 78.618 68.572 1.00 42.45 93 LEU A CA 1
ATOM 782 C C . LEU A 1 97 ? 161.682 77.633 67.451 1.00 42.42 93 LEU A C 1
ATOM 783 O O . LEU A 1 97 ? 161.508 77.940 66.273 1.00 42.29 93 LEU A O 1
ATOM 788 N N . VAL A 1 98 ? 162.146 76.448 67.829 1.00 42.53 94 VAL A N 1
ATOM 789 C CA . VAL A 1 98 ? 162.533 75.432 66.860 1.00 42.67 94 VAL A CA 1
ATOM 790 C C . VAL A 1 98 ? 161.335 74.846 66.117 1.00 42.76 94 VAL A C 1
ATOM 791 O O . VAL A 1 98 ? 161.326 74.779 64.886 1.00 42.82 94 VAL A O 1
ATOM 795 N N . LEU A 1 99 ? 160.323 74.424 66.867 1.00 42.76 95 LEU A N 1
ATOM 796 C CA . LEU A 1 99 ? 159.192 73.710 66.280 1.00 42.70 95 LEU A CA 1
ATOM 797 C C . LEU A 1 99 ? 158.237 74.603 65.484 1.00 42.77 95 LEU A C 1
ATOM 798 O O . LEU A 1 99 ? 157.629 74.150 64.514 1.00 42.64 95 LEU A O 1
ATOM 803 N N . THR A 1 100 ? 158.109 75.865 65.884 1.00 42.90 96 THR A N 1
ATOM 804 C CA . THR A 1 100 ? 157.302 76.806 65.116 1.00 43.11 96 THR A CA 1
ATOM 805 C C . THR A 1 100 ? 157.996 77.117 63.797 1.00 43.25 96 THR A C 1
ATOM 806 O O . THR A 1 100 ? 157.344 77.380 62.785 1.00 43.30 96 THR A O 1
ATOM 810 N N . ASP A 1 101 ? 159.323 77.085 63.817 1.00 43.35 97 ASP A N 1
ATOM 811 C CA . ASP A 1 101 ? 160.101 77.223 62.596 1.00 43.51 97 ASP A CA 1
ATOM 812 C C . ASP A 1 101 ? 159.812 76.042 61.678 1.00 43.56 97 ASP A C 1
ATOM 813 O O . ASP A 1 101 ? 159.583 76.210 60.482 1.00 43.65 97 ASP A O 1
ATOM 818 N N . CYS A 1 102 ? 159.823 74.844 62.253 1.00 43.65 98 CYS A N 1
ATOM 819 C CA . CYS A 1 102 ? 159.516 73.629 61.507 1.00 43.83 98 CYS A CA 1
ATOM 820 C C . CYS A 1 102 ? 158.148 73.704 60.840 1.00 43.86 98 CYS A C 1
ATOM 821 O O . CYS A 1 102 ? 157.939 73.126 59.772 1.00 43.89 98 CYS A O 1
ATOM 824 N N . VAL A 1 103 ? 157.216 74.402 61.481 1.00 43.84 99 VAL A N 1
ATOM 825 C CA . VAL A 1 103 ? 155.853 74.493 60.968 1.00 43.94 99 VAL A CA 1
ATOM 826 C C . VAL A 1 103 ? 155.796 75.297 59.674 1.00 44.04 99 VAL A C 1
ATOM 827 O O . VAL A 1 103 ? 155.258 74.832 58.672 1.00 43.96 99 VAL A O 1
ATOM 831 N N . SER A 1 104 ? 156.357 76.500 59.696 1.00 44.27 100 SER A N 1
ATOM 832 C CA . SER A 1 104 ? 156.412 77.324 58.495 1.00 44.62 100 SER A CA 1
ATOM 833 C C . SER A 1 104 ? 157.215 76.644 57.384 1.00 44.82 100 SER A C 1
ATOM 834 O O . SER A 1 104 ? 156.852 76.724 56.212 1.00 44.91 100 SER A O 1
ATOM 837 N N . ARG A 1 105 ? 158.294 75.964 57.758 1.00 45.16 101 ARG A N 1
ATOM 838 C CA . ARG A 1 105 ? 159.154 75.300 56.780 1.00 45.49 101 ARG A CA 1
ATOM 839 C C . ARG A 1 105 ? 158.495 74.095 56.121 1.00 45.78 101 ARG A C 1
ATOM 840 O O . ARG A 1 105 ? 158.672 73.867 54.924 1.00 45.85 101 ARG A O 1
ATOM 848 N N . ILE A 1 106 ? 157.743 73.319 56.893 1.00 46.22 102 ILE A N 1
ATOM 849 C CA . ILE A 1 106 ? 157.089 72.136 56.337 1.00 46.76 102 ILE A CA 1
ATOM 850 C C . ILE A 1 106 ? 155.985 72.524 55.357 1.00 47.20 102 ILE A C 1
ATOM 851 O O . ILE A 1 106 ? 155.728 71.813 54.387 1.00 47.30 102 ILE A O 1
ATOM 856 N N . ASN A 1 107 ? 155.335 73.653 55.615 1.00 47.75 103 ASN A N 1
ATOM 857 C CA . ASN A 1 107 ? 154.330 74.171 54.698 1.00 48.49 103 ASN A CA 1
ATOM 858 C C . ASN A 1 107 ? 154.980 74.729 53.437 1.00 49.09 103 ASN A C 1
ATOM 859 O O . ASN A 1 107 ? 154.428 74.628 52.340 1.00 49.08 103 ASN A O 1
ATOM 864 N N . GLU A 1 108 ? 156.164 75.308 53.604 1.00 49.88 104 GLU A N 1
ATOM 865 C CA . GLU A 1 108 ? 156.954 75.788 52.477 1.00 50.63 104 GLU A CA 1
ATOM 866 C C . GLU A 1 108 ? 157.438 74.630 51.605 1.00 51.08 104 GLU A C 1
ATOM 867 O O . GLU A 1 108 ? 157.390 74.706 50.378 1.00 51.19 104 GLU A O 1
ATOM 873 N N . LEU A 1 109 ? 157.896 73.557 52.241 1.00 51.68 105 LEU A N 1
ATOM 874 C CA . LEU A 1 109 ? 158.396 72.399 51.506 1.00 52.32 105 LEU A CA 1
ATOM 875 C C . LEU A 1 109 ? 157.284 71.713 50.722 1.00 52.90 105 LEU A C 1
ATOM 876 O O . LEU A 1 109 ? 157.488 71.287 49.586 1.00 52.95 105 LEU A O 1
ATOM 881 N N . LYS A 1 110 ? 156.110 71.607 51.338 1.00 53.62 106 LYS A N 1
ATOM 882 C CA . LYS A 1 110 ? 154.962 70.970 50.704 1.00 54.26 106 LYS A CA 1
ATOM 883 C C . LYS A 1 110 ? 154.454 71.779 49.514 1.00 54.77 106 LYS A C 1
ATOM 884 O O . LYS A 1 110 ? 153.970 71.220 48.531 1.00 54.78 106 LYS A O 1
ATOM 890 N N . SER A 1 111 ? 154.560 73.100 49.612 1.00 55.50 107 SER A N 1
ATOM 891 C CA . SER A 1 111 ? 154.144 73.984 48.532 1.00 56.26 107 SER A CA 1
ATOM 892 C C . SER A 1 111 ? 155.040 73.795 47.309 1.00 56.86 107 SER A C 1
ATOM 893 O O . SER A 1 111 ? 154.557 73.613 46.191 1.00 56.92 107 SER A O 1
ATOM 896 N N . ILE A 1 112 ? 156.350 73.827 47.536 1.00 57.59 108 ILE A N 1
ATOM 897 C CA . ILE A 1 112 ? 157.325 73.638 46.470 1.00 58.29 108 ILE A CA 1
ATOM 898 C C . ILE A 1 112 ? 157.290 72.211 45.922 1.00 58.82 108 ILE A C 1
ATOM 899 O O . ILE A 1 112 ? 157.599 71.978 44.754 1.00 58.89 108 ILE A O 1
ATOM 904 N N . ARG A 1 113 ? 156.904 71.261 46.769 1.00 59.46 109 ARG A N 1
ATOM 905 C CA . ARG A 1 113 ? 156.807 69.865 46.359 1.00 60.11 109 ARG A CA 1
ATOM 906 C C . ARG A 1 113 ? 155.773 69.694 45.254 1.00 60.64 109 ARG A C 1
ATOM 907 O O . ARG A 1 113 ? 155.880 68.792 44.424 1.00 60.74 109 ARG A O 1
ATOM 915 N N . ALA A 1 114 ? 154.769 70.566 45.253 1.00 61.31 110 ALA A N 1
ATOM 916 C CA . ALA A 1 114 ? 153.687 70.493 44.279 1.00 61.91 110 ALA A CA 1
ATOM 917 C C . ALA A 1 114 ? 154.196 70.730 42.862 1.00 62.36 110 ALA A C 1
ATOM 918 O O . ALA A 1 114 ? 153.707 70.127 41.906 1.00 62.48 110 ALA A O 1
ATOM 920 N N . THR A 1 115 ? 155.185 71.608 42.736 1.00 62.90 111 THR A N 1
ATOM 921 C CA . THR A 1 115 ? 155.721 71.982 41.435 1.00 63.36 111 THR A CA 1
ATOM 922 C C . THR A 1 115 ? 157.079 71.335 41.172 1.00 63.70 111 THR A C 1
ATOM 923 O O . THR A 1 115 ? 158.067 72.025 40.923 1.00 63.78 111 THR A O 1
ATOM 927 N N . ILE A 1 116 ? 157.123 70.008 41.235 1.00 64.08 112 ILE A N 1
ATOM 928 C CA . ILE A 1 116 ? 158.342 69.268 40.926 1.00 64.46 112 ILE A CA 1
ATOM 929 C C . ILE A 1 116 ? 158.025 67.793 40.700 1.00 64.70 112 ILE A C 1
ATOM 930 O O . ILE A 1 116 ? 157.355 67.161 41.516 1.00 64.79 112 ILE A O 1
ATOM 935 N N . THR A 1 117 ? 158.509 67.251 39.587 1.00 64.96 113 THR A N 1
ATOM 936 C CA . THR A 1 117 ? 158.212 65.871 39.217 1.00 65.22 113 THR A CA 1
ATOM 937 C C . THR A 1 117 ? 159.463 64.999 39.196 1.00 65.33 113 THR A C 1
ATOM 938 O O . THR A 1 117 ? 159.379 63.786 39.000 1.00 65.37 113 THR A O 1
ATOM 942 N N . ASP A 1 118 ? 160.620 65.621 39.401 1.00 65.45 114 ASP A N 1
ATOM 943 C CA . ASP A 1 118 ? 161.889 64.900 39.401 1.00 65.56 114 ASP A CA 1
ATOM 944 C C . ASP A 1 118 ? 161.926 63.820 40.483 1.00 65.61 114 ASP A C 1
ATOM 945 O O . ASP A 1 118 ? 161.505 64.047 41.619 1.00 65.66 114 ASP A O 1
ATOM 950 N N . GLU A 1 119 ? 162.440 62.648 40.121 1.00 65.58 115 GLU A N 1
ATOM 951 C CA . GLU A 1 119 ? 162.487 61.503 41.026 1.00 65.51 115 GLU A CA 1
ATOM 952 C C . GLU A 1 119 ? 163.247 61.795 42.319 1.00 65.36 115 GLU A C 1
ATOM 953 O O . GLU A 1 119 ? 162.657 61.824 43.401 1.00 65.42 115 GLU A O 1
ATOM 959 N N . ILE A 1 120 ? 164.555 62.008 42.206 1.00 65.11 116 ILE A N 1
ATOM 960 C CA . ILE A 1 120 ? 165.395 62.209 43.385 1.00 64.86 116 ILE A CA 1
ATOM 961 C C . ILE A 1 120 ? 165.038 63.481 44.150 1.00 64.61 116 ILE A C 1
ATOM 962 O O . ILE A 1 120 ? 165.253 63.567 45.358 1.00 64.69 116 ILE A O 1
ATOM 967 N N . ALA A 1 121 ? 164.498 64.469 43.445 1.00 64.23 117 ALA A N 1
ATOM 968 C CA . ALA A 1 121 ? 164.094 65.717 44.080 1.00 63.87 117 ALA A CA 1
ATOM 969 C C . ALA A 1 121 ? 162.842 65.504 44.924 1.00 63.59 117 ALA A C 1
ATOM 970 O O . ALA A 1 121 ? 162.670 66.131 45.970 1.00 63.58 117 ALA A O 1
ATOM 972 N N . LEU A 1 122 ? 161.972 64.612 44.460 1.00 63.12 118 LEU A N 1
ATOM 973 C CA . LEU A 1 122 ? 160.733 64.315 45.163 1.00 62.68 118 LEU A CA 1
ATOM 974 C C . LEU A 1 122 ? 161.005 63.380 46.338 1.00 62.29 118 LEU A C 1
ATOM 975 O O . LEU A 1 122 ? 160.426 63.529 47.415 1.00 62.25 118 LEU A O 1
ATOM 980 N N . HIS A 1 123 ? 161.892 62.416 46.118 1.00 61.71 119 HIS A N 1
ATOM 981 C CA . HIS A 1 123 ? 162.280 61.478 47.160 1.00 61.14 119 HIS A CA 1
ATOM 982 C C . HIS A 1 123 ? 162.910 62.217 48.338 1.00 60.74 119 HIS A C 1
ATOM 983 O O . HIS A 1 123 ? 162.620 61.917 49.498 1.00 60.73 119 HIS A O 1
ATOM 990 N N . ASN A 1 124 ? 163.765 63.188 48.033 1.00 60.10 120 ASN A N 1
ATOM 991 C CA . ASN A 1 124 ? 164.481 63.929 49.068 1.00 59.48 120 ASN A CA 1
ATOM 992 C C . ASN A 1 124 ? 163.610 64.917 49.837 1.00 58.94 120 ASN A C 1
ATOM 993 O O . ASN A 1 124 ? 163.681 64.991 51.064 1.00 58.94 120 ASN A O 1
ATOM 998 N N . ILE A 1 125 ? 162.791 65.680 49.122 1.00 58.20 121 ILE A N 1
ATOM 999 C CA . ILE A 1 125 ? 161.936 66.660 49.777 1.00 57.48 121 ILE A CA 1
ATOM 1000 C C . ILE A 1 125 ? 160.880 65.966 50.635 1.00 57.05 121 ILE A C 1
ATOM 1001 O O . ILE A 1 125 ? 160.494 66.471 51.687 1.00 56.98 121 ILE A O 1
ATOM 1006 N N . ASN A 1 126 ? 160.423 64.803 50.182 1.00 56.45 122 ASN A N 1
ATOM 1007 C CA . ASN A 1 126 ? 159.495 63.999 50.961 1.00 55.91 122 ASN A CA 1
ATOM 1008 C C . ASN A 1 126 ? 160.138 63.518 52.255 1.00 55.47 122 ASN A C 1
ATOM 1009 O O . ASN A 1 126 ? 159.498 63.492 53.305 1.00 55.47 122 ASN A O 1
ATOM 1014 N N . LYS A 1 127 ? 161.410 63.142 52.171 1.00 54.82 123 LYS A N 1
ATOM 1015 C CA . LYS A 1 127 ? 162.165 62.717 53.341 1.00 54.17 123 LYS A CA 1
ATOM 1016 C C . LYS A 1 127 ? 162.233 63.860 54.352 1.00 53.61 123 LYS A C 1
ATOM 1017 O O . LYS A 1 127 ? 161.971 63.675 55.541 1.00 53.49 123 LYS A O 1
ATOM 1023 N N . GLN A 1 128 ? 162.578 65.044 53.862 1.00 52.89 124 GLN A N 1
ATOM 1024 C CA . GLN A 1 128 ? 162.705 66.224 54.704 1.00 52.31 124 GLN A CA 1
ATOM 1025 C C . GLN A 1 128 ? 161.372 66.572 55.364 1.00 51.76 124 GLN A C 1
ATOM 1026 O O . GLN A 1 128 ? 161.332 67.057 56.496 1.00 51.59 124 GLN A O 1
ATOM 1032 N N . ILE A 1 129 ? 160.283 66.319 54.644 1.00 51.04 125 ILE A N 1
ATOM 1033 C CA . ILE A 1 129 ? 158.941 66.625 55.125 1.00 50.25 125 ILE A CA 1
ATOM 1034 C C . ILE A 1 129 ? 158.502 65.621 56.187 1.00 49.66 125 ILE A C 1
ATOM 1035 O O . ILE A 1 129 ? 157.906 65.988 57.198 1.00 49.54 125 ILE A O 1
ATOM 1040 N N . HIS A 1 130 ? 158.820 64.355 55.950 1.00 48.97 126 HIS A N 1
ATOM 1041 C CA . HIS A 1 130 ? 158.444 63.265 56.840 1.00 48.44 126 HIS A CA 1
ATOM 1042 C C . HIS A 1 130 ? 159.173 63.303 58.182 1.00 48.17 126 HIS A C 1
ATOM 1043 O O . HIS A 1 130 ? 158.664 62.797 59.182 1.00 48.13 126 HIS A O 1
ATOM 1050 N N . TYR A 1 131 ? 160.366 63.894 58.197 1.00 47.76 127 TYR A N 1
ATOM 1051 C CA . TYR A 1 131 ? 161.187 63.945 59.405 1.00 47.42 127 TYR A CA 1
ATOM 1052 C C . TYR A 1 131 ? 161.313 65.369 59.945 1.00 47.39 127 TYR A C 1
ATOM 1053 O O . TYR A 1 131 ? 162.159 65.649 60.793 1.00 47.39 127 TYR A O 1
ATOM 1062 N N . MET A 1 132 ? 160.466 66.264 59.453 1.00 47.29 128 MET A N 1
ATOM 1063 C CA . MET A 1 132 ? 160.556 67.679 59.793 1.00 47.30 128 MET A CA 1
ATOM 1064 C C . MET A 1 132 ? 160.701 67.971 61.292 1.00 47.42 128 MET A C 1
ATOM 1065 O O . MET A 1 132 ? 161.623 68.670 61.706 1.00 47.38 128 MET A O 1
ATOM 1070 N N . PHE A 1 133 ? 159.789 67.443 62.101 1.00 47.59 129 PHE A N 1
ATOM 1071 C CA . PHE A 1 133 ? 159.708 67.839 63.507 1.00 47.76 129 PHE A CA 1
ATOM 1072 C C . PHE A 1 133 ? 160.636 67.067 64.438 1.00 48.08 129 PHE A C 1
ATOM 1073 O O . PHE A 1 133 ? 160.792 67.428 65.606 1.00 48.11 129 PHE A O 1
ATOM 1081 N N . ILE A 1 134 ? 161.253 66.009 63.924 1.00 48.48 130 ILE A N 1
ATOM 1082 C CA . ILE A 1 134 ? 162.115 65.170 64.748 1.00 48.94 130 ILE A CA 1
ATOM 1083 C C . ILE A 1 134 ? 163.609 65.352 64.466 1.00 49.26 130 ILE A C 1
ATOM 1084 O O . ILE A 1 134 ? 164.444 64.997 65.295 1.00 49.33 130 ILE A O 1
ATOM 1089 N N . GLN A 1 135 ? 163.947 65.903 63.305 1.00 49.65 131 GLN A N 1
ATOM 1090 C CA . GLN A 1 135 ? 165.351 66.055 62.925 1.00 50.07 131 GLN A CA 1
ATOM 1091 C C . GLN A 1 135 ? 166.134 66.956 63.878 1.00 50.24 131 GLN A C 1
ATOM 1092 O O . GLN A 1 135 ? 167.252 66.620 64.268 1.00 50.30 131 GLN A O 1
ATOM 1098 N N . PRO A 1 136 ? 165.547 68.101 64.259 1.00 50.48 132 PRO A N 1
ATOM 1099 C CA . PRO A 1 136 ? 166.223 69.066 65.122 1.00 50.66 132 PRO A CA 1
ATOM 1100 C C . PRO A 1 136 ? 166.618 68.456 66.462 1.00 50.93 132 PRO A C 1
ATOM 1101 O O . PRO A 1 136 ? 167.366 69.068 67.225 1.00 50.98 132 PRO A O 1
ATOM 1105 N N . TYR A 1 137 ? 166.110 67.261 66.743 1.00 51.23 133 TYR A N 1
ATOM 1106 C CA . TYR A 1 137 ? 166.422 66.570 67.987 1.00 51.54 133 TYR A CA 1
ATOM 1107 C C . TYR A 1 137 ? 167.242 65.312 67.723 1.00 51.85 133 TYR A C 1
ATOM 1108 O O . TYR A 1 137 ? 167.193 64.356 68.495 1.00 51.86 133 TYR A O 1
ATOM 1117 N N . MET A 1 138 ? 167.991 65.318 66.625 1.00 52.24 134 MET A N 1
ATOM 1118 C CA . MET A 1 138 ? 168.853 64.192 66.285 1.00 52.64 134 MET A CA 1
ATOM 1119 C C . MET A 1 138 ? 170.152 64.661 65.640 1.00 52.72 134 MET A C 1
ATOM 1120 O O . MET A 1 138 ? 171.182 64.765 66.306 1.00 52.97 134 MET A O 1
ATOM 1125 N N . SER B 2 5 ? 142.040 112.273 66.742 1.00 79.78 5 SER B N 1
ATOM 1126 C CA . SER B 2 5 ? 141.188 111.058 66.892 1.00 79.80 5 SER B CA 1
ATOM 1127 C C . SER B 2 5 ? 142.048 109.825 67.143 1.00 79.80 5 SER B C 1
ATOM 1128 O O . SER B 2 5 ? 143.266 109.930 67.294 1.00 79.80 5 SER B O 1
ATOM 1131 N N . TYR B 2 6 ? 141.413 108.657 67.184 1.00 79.76 6 TYR B N 1
ATOM 1132 C CA . TYR B 2 6 ? 142.134 107.417 67.460 1.00 79.73 6 TYR B CA 1
ATOM 1133 C C . TYR B 2 6 ? 143.019 106.990 66.288 1.00 79.59 6 TYR B C 1
ATOM 1134 O O . TYR B 2 6 ? 144.055 106.352 66.483 1.00 79.62 6 TYR B O 1
ATOM 1143 N N . LYS B 2 7 ? 142.613 107.352 65.075 1.00 79.37 7 LYS B N 1
ATOM 1144 C CA . LYS B 2 7 ? 143.407 107.055 63.889 1.00 79.11 7 LYS B CA 1
ATOM 1145 C C . LYS B 2 7 ? 144.670 107.909 63.864 1.00 78.91 7 LYS B C 1
ATOM 1146 O O . LYS B 2 7 ? 145.691 107.510 63.303 1.00 78.88 7 LYS B O 1
ATOM 1152 N N . ALA B 2 8 ? 144.594 109.083 64.482 1.00 78.67 8 ALA B N 1
ATOM 1153 C CA . ALA B 2 8 ? 145.726 109.998 64.534 1.00 78.40 8 ALA B CA 1
ATOM 1154 C C . ALA B 2 8 ? 146.827 109.471 65.449 1.00 78.19 8 ALA B C 1
ATOM 1155 O O . ALA B 2 8 ? 147.982 109.356 65.043 1.00 78.19 8 ALA B O 1
ATOM 1157 N N . PHE B 2 9 ? 146.458 109.144 66.684 1.00 77.91 9 PHE B N 1
ATOM 1158 C CA . PHE B 2 9 ? 147.430 108.714 67.685 1.00 77.64 9 PHE B CA 1
ATOM 1159 C C . PHE B 2 9 ? 148.043 107.347 67.379 1.00 77.40 9 PHE B C 1
ATOM 1160 O O . PHE B 2 9 ? 149.201 107.092 67.712 1.00 77.40 9 PHE B O 1
ATOM 1168 N N . LEU B 2 10 ? 147.266 106.470 66.751 1.00 77.04 10 LEU B N 1
ATOM 1169 C CA . LEU B 2 10 ? 147.730 105.114 66.464 1.00 76.65 10 LEU B CA 1
ATOM 1170 C C . LEU B 2 10 ? 148.395 104.988 65.096 1.00 76.36 10 LEU B C 1
ATOM 1171 O O . LEU B 2 10 ? 148.992 103.958 64.781 1.00 76.34 10 LEU B O 1
ATOM 1176 N N . ASN B 2 11 ? 148.291 106.038 64.287 1.00 75.92 11 ASN B N 1
ATOM 1177 C CA . ASN B 2 11 ? 148.794 105.999 62.917 1.00 75.45 11 ASN B CA 1
ATOM 1178 C C . ASN B 2 11 ? 150.238 105.503 62.803 1.00 75.04 11 ASN B C 1
ATOM 1179 O O . ASN B 2 11 ? 150.532 104.619 61.998 1.00 74.98 11 ASN B O 1
ATOM 1184 N N . PRO B 2 12 ? 151.144 106.077 63.609 1.00 74.62 12 PRO B N 1
ATOM 1185 C CA . PRO B 2 12 ? 152.551 105.684 63.564 1.00 74.24 12 PRO B CA 1
ATOM 1186 C C . PRO B 2 12 ? 152.726 104.197 63.853 1.00 73.85 12 PRO B C 1
ATOM 1187 O O . PRO B 2 12 ? 153.536 103.529 63.207 1.00 73.83 12 PRO B O 1
ATOM 1191 N N . TYR B 2 13 ? 151.965 103.688 64.816 1.00 73.37 13 TYR B N 1
ATOM 1192 C CA . TYR B 2 13 ? 152.055 102.285 65.205 1.00 72.82 13 TYR B CA 1
ATOM 1193 C C . TYR B 2 13 ? 151.418 101.379 64.157 1.00 72.39 13 TYR B C 1
ATOM 1194 O O . TYR B 2 13 ? 151.938 100.308 63.849 1.00 72.31 13 TYR B O 1
ATOM 1203 N N . ILE B 2 14 ? 150.292 101.819 63.608 1.00 71.89 14 ILE B N 1
ATOM 1204 C CA . ILE B 2 14 ? 149.576 101.037 62.609 1.00 71.44 14 ILE B CA 1
ATOM 1205 C C . ILE B 2 14 ? 150.459 100.688 61.415 1.00 71.12 14 ILE B C 1
ATOM 1206 O O . ILE B 2 14 ? 150.487 99.540 60.969 1.00 71.06 14 ILE B O 1
ATOM 1211 N N . ILE B 2 15 ? 151.180 101.678 60.900 1.00 70.68 15 ILE B N 1
ATOM 1212 C CA . ILE B 2 15 ? 152.047 101.456 59.750 1.00 70.27 15 ILE B CA 1
ATOM 1213 C C . ILE B 2 15 ? 153.258 100.614 60.142 1.00 69.97 15 ILE B C 1
ATOM 1214 O O . ILE B 2 15 ? 153.829 99.907 59.310 1.00 69.89 15 ILE B O 1
ATOM 1219 N N . GLU B 2 16 ? 153.640 100.689 61.413 1.00 69.55 16 GLU B N 1
ATOM 1220 C CA . GLU B 2 16 ? 154.753 99.892 61.920 1.00 69.19 16 GLU B CA 1
ATOM 1221 C C . GLU B 2 16 ? 154.387 98.411 61.953 1.00 68.89 16 GLU B C 1
ATOM 1222 O O . GLU B 2 16 ? 155.146 97.564 61.481 1.00 68.84 16 GLU B O 1
ATOM 1228 N N . VAL B 2 17 ? 153.219 98.103 62.509 1.00 68.49 17 VAL B N 1
ATOM 1229 C CA . VAL B 2 17 ? 152.753 96.724 62.567 1.00 68.14 17 VAL B CA 1
ATOM 1230 C C . VAL B 2 17 ? 152.468 96.203 61.165 1.00 67.86 17 VAL B C 1
ATOM 1231 O O . VAL B 2 17 ? 152.720 95.035 60.862 1.00 67.82 17 VAL B O 1
ATOM 1235 N N . GLU B 2 18 ? 151.948 97.077 60.310 1.00 67.53 18 GLU B N 1
ATOM 1236 C CA . GLU B 2 18 ? 151.689 96.720 58.921 1.00 67.20 18 GLU B CA 1
ATOM 1237 C C . GLU B 2 18 ? 152.996 96.343 58.231 1.00 66.94 18 GLU B C 1
ATOM 1238 O O . GLU B 2 18 ? 153.058 95.361 57.492 1.00 66.89 18 GLU B O 1
ATOM 1244 N N . LYS B 2 19 ? 154.041 97.124 58.484 1.00 66.63 19 LYS B N 1
ATOM 1245 C CA . LYS B 2 19 ? 155.351 96.840 57.915 1.00 66.32 19 LYS B CA 1
ATOM 1246 C C . LYS B 2 19 ? 155.851 95.486 58.403 1.00 66.09 19 LYS B C 1
ATOM 1247 O O . LYS B 2 19 ? 156.313 94.660 57.614 1.00 66.04 19 LYS B O 1
ATOM 1253 N N . ARG B 2 20 ? 155.750 95.259 59.708 1.00 65.82 20 ARG B N 1
ATOM 1254 C CA . ARG B 2 20 ? 156.192 94.000 60.294 1.00 65.58 20 ARG B CA 1
ATOM 1255 C C . ARG B 2 20 ? 155.349 92.825 59.803 1.00 65.29 20 ARG B C 1
ATOM 1256 O O . ARG B 2 20 ? 155.863 91.726 59.597 1.00 65.28 20 ARG B O 1
ATOM 1264 N N . LEU B 2 21 ? 154.056 93.064 59.608 1.00 64.95 21 LEU B N 1
ATOM 1265 C CA . LEU B 2 21 ? 153.167 92.033 59.081 1.00 64.63 21 LEU B CA 1
ATOM 1266 C C . LEU B 2 21 ? 153.656 91.508 57.736 1.00 64.37 21 LEU B C 1
ATOM 1267 O O . LEU B 2 21 ? 153.587 90.309 57.467 1.00 64.30 21 LEU B O 1
ATOM 1272 N N . TYR B 2 22 ? 154.147 92.411 56.893 1.00 64.07 22 TYR B N 1
ATOM 1273 C CA . TYR B 2 22 ? 154.658 92.020 55.585 1.00 63.82 22 TYR B CA 1
ATOM 1274 C C . TYR B 2 22 ? 156.009 91.323 55.704 1.00 63.56 22 TYR B C 1
ATOM 1275 O O . TYR B 2 22 ? 156.329 90.430 54.919 1.00 63.47 22 TYR B O 1
ATOM 1284 N N . GLU B 2 23 ? 156.794 91.728 56.696 1.00 63.29 23 GLU B N 1
ATOM 1285 C CA . GLU B 2 23 ? 158.054 91.056 56.981 1.00 63.08 23 GLU B CA 1
ATOM 1286 C C . GLU B 2 23 ? 157.800 89.604 57.378 1.00 62.88 23 GLU B C 1
ATOM 1287 O O . GLU B 2 23 ? 158.488 88.693 56.917 1.00 62.88 23 GLU B O 1
ATOM 1293 N N . CYS B 2 24 ? 156.797 89.394 58.225 1.00 62.59 24 CYS B N 1
ATOM 1294 C CA . CYS B 2 24 ? 156.501 88.066 58.749 1.00 62.31 24 CYS B CA 1
ATOM 1295 C C . CYS B 2 24 ? 156.048 87.084 57.677 1.00 62.27 24 CYS B C 1
ATOM 1296 O O . CYS B 2 24 ? 156.256 85.877 57.808 1.00 62.26 24 CYS B O 1
ATOM 1299 N N . ILE B 2 25 ? 155.430 87.595 56.618 1.00 62.18 25 ILE B N 1
ATOM 1300 C CA . ILE B 2 25 ? 154.875 86.724 55.587 1.00 62.18 25 ILE B CA 1
ATOM 1301 C C . ILE B 2 25 ? 155.882 86.334 54.508 1.00 62.17 25 ILE B C 1
ATOM 1302 O O . ILE B 2 25 ? 155.646 85.399 53.745 1.00 62.22 25 ILE B O 1
ATOM 1307 N N . GLN B 2 26 ? 157.002 87.047 54.443 1.00 62.18 26 GLN B N 1
ATOM 1308 C CA . GLN B 2 26 ? 158.033 86.737 53.458 1.00 62.20 26 GLN B CA 1
ATOM 1309 C C . GLN B 2 26 ? 158.373 85.251 53.507 1.00 62.16 26 GLN B C 1
ATOM 1310 O O . GLN B 2 26 ? 158.452 84.665 54.585 1.00 62.19 26 GLN B O 1
ATOM 1316 N N . SER B 2 27 ? 158.569 84.642 52.343 1.00 62.16 27 SER B N 1
ATOM 1317 C CA . SER B 2 27 ? 158.828 83.207 52.276 1.00 62.23 27 SER B CA 1
ATOM 1318 C C . SER B 2 27 ? 159.616 82.796 51.035 1.00 62.30 27 SER B C 1
ATOM 1319 O O . SER B 2 27 ? 159.351 83.274 49.934 1.00 62.25 27 SER B O 1
ATOM 1322 N N . ASP B 2 28 ? 160.580 81.899 51.222 1.00 62.49 28 ASP B N 1
ATOM 1323 C CA . ASP B 2 28 ? 161.328 81.340 50.101 1.00 62.66 28 ASP B CA 1
ATOM 1324 C C . ASP B 2 28 ? 160.435 80.442 49.255 1.00 62.66 28 ASP B C 1
ATOM 1325 O O . ASP B 2 28 ? 160.860 79.921 48.225 1.00 62.72 28 ASP B O 1
ATOM 1330 N N . SER B 2 29 ? 159.198 80.257 49.702 1.00 62.67 29 SER B N 1
ATOM 1331 C CA . SER B 2 29 ? 158.212 79.540 48.907 1.00 62.67 29 SER B CA 1
ATOM 1332 C C . SER B 2 29 ? 157.387 80.531 48.097 1.00 62.67 29 SER B C 1
ATOM 1333 O O . SER B 2 29 ? 156.810 81.475 48.640 1.00 62.62 29 SER B O 1
ATOM 1336 N N . GLU B 2 30 ? 157.344 80.308 46.790 1.00 62.66 30 GLU B N 1
ATOM 1337 C CA . GLU B 2 30 ? 156.676 81.215 45.867 1.00 62.66 30 GLU B CA 1
ATOM 1338 C C . GLU B 2 30 ? 155.182 81.392 46.154 1.00 62.48 30 GLU B C 1
ATOM 1339 O O . GLU B 2 30 ? 154.719 82.503 46.413 1.00 62.40 30 GLU B O 1
ATOM 1345 N N . THR B 2 31 ? 154.437 80.292 46.112 1.00 62.31 31 THR B N 1
ATOM 1346 C CA . THR B 2 31 ? 152.983 80.334 46.263 1.00 62.16 31 THR B CA 1
ATOM 1347 C C . THR B 2 31 ? 152.541 80.917 47.601 1.00 62.07 31 THR B C 1
ATOM 1348 O O . THR B 2 31 ? 151.648 81.763 47.656 1.00 62.05 31 THR B O 1
ATOM 1352 N N . ILE B 2 32 ? 153.163 80.449 48.677 1.00 61.97 32 ILE B N 1
ATOM 1353 C CA . ILE B 2 32 ? 152.798 80.880 50.021 1.00 61.87 32 ILE B CA 1
ATOM 1354 C C . ILE B 2 32 ? 152.943 82.389 50.186 1.00 61.90 32 ILE B C 1
ATOM 1355 O O . ILE B 2 32 ? 152.037 83.056 50.688 1.00 61.87 32 ILE B O 1
ATOM 1360 N N . ASN B 2 33 ? 154.082 82.924 49.761 1.00 61.93 33 ASN B N 1
ATOM 1361 C CA . ASN B 2 33 ? 154.297 84.363 49.803 1.00 61.98 33 ASN B CA 1
ATOM 1362 C C . ASN B 2 33 ? 153.157 85.094 49.106 1.00 61.99 33 ASN B C 1
ATOM 1363 O O . ASN B 2 33 ? 152.574 86.030 49.654 1.00 61.99 33 ASN B O 1
ATOM 1368 N N . LYS B 2 34 ? 152.843 84.653 47.894 1.00 62.01 34 LYS B N 1
ATOM 1369 C CA . LYS B 2 34 ? 151.764 85.246 47.118 1.00 62.06 34 LYS B CA 1
ATOM 1370 C C . LYS B 2 34 ? 150.429 85.126 47.848 1.00 61.99 34 LYS B C 1
ATOM 1371 O O . LYS B 2 34 ? 149.663 86.087 47.924 1.00 61.97 34 LYS B O 1
ATOM 1377 N N . ALA B 2 35 ? 150.161 83.943 48.392 1.00 61.92 35 ALA B N 1
ATOM 1378 C CA . ALA B 2 35 ? 148.906 83.686 49.092 1.00 61.86 35 ALA B CA 1
ATOM 1379 C C . ALA B 2 35 ? 148.779 84.525 50.360 1.00 61.86 35 ALA B C 1
ATOM 1380 O O . ALA B 2 35 ? 147.740 85.136 50.608 1.00 61.86 35 ALA B O 1
ATOM 1382 N N . ALA B 2 36 ? 149.839 84.554 51.161 1.00 61.88 36 ALA B N 1
ATOM 1383 C CA . ALA B 2 36 ? 149.843 85.343 52.385 1.00 62.03 36 ALA B CA 1
ATOM 1384 C C . ALA B 2 36 ? 149.633 86.818 52.067 1.00 62.16 36 ALA B C 1
ATOM 1385 O O . ALA B 2 36 ? 148.882 87.514 52.751 1.00 62.15 36 ALA B O 1
ATOM 1387 N N . HIS B 2 37 ? 150.303 87.288 51.022 1.00 62.40 37 HIS B N 1
ATOM 1388 C CA . HIS B 2 37 ? 150.157 88.666 50.579 1.00 62.59 37 HIS B CA 1
ATOM 1389 C C . HIS B 2 37 ? 148.712 88.930 50.168 1.00 62.62 37 HIS B C 1
ATOM 1390 O O . HIS B 2 37 ? 148.146 89.977 50.480 1.00 62.59 37 HIS B O 1
ATOM 1397 N N . HIS B 2 38 ? 148.114 87.959 49.484 1.00 62.72 38 HIS B N 1
ATOM 1398 C CA . HIS B 2 38 ? 146.767 88.109 48.945 1.00 62.90 38 HIS B CA 1
ATOM 1399 C C . HIS B 2 38 ? 145.735 88.491 50.005 1.00 62.98 38 HIS B C 1
ATOM 1400 O O . HIS B 2 38 ? 144.903 89.367 49.776 1.00 63.02 38 HIS B O 1
ATOM 1407 N N . ILE B 2 39 ? 145.784 87.830 51.157 1.00 63.10 39 ILE B N 1
ATOM 1408 C CA . ILE B 2 39 ? 144.817 88.102 52.217 1.00 63.19 39 ILE B CA 1
ATOM 1409 C C . ILE B 2 39 ? 145.235 89.288 53.074 1.00 63.22 39 ILE B C 1
ATOM 1410 O O . ILE B 2 39 ? 144.391 89.990 53.633 1.00 63.27 39 ILE B O 1
ATOM 1415 N N . LEU B 2 40 ? 146.540 89.511 53.172 1.00 63.25 40 LEU B N 1
ATOM 1416 C CA . LEU B 2 40 ? 147.060 90.645 53.921 1.00 63.29 40 LEU B CA 1
ATOM 1417 C C . LEU B 2 40 ? 146.784 91.939 53.158 1.00 63.29 40 LEU B C 1
ATOM 1418 O O . LEU B 2 40 ? 146.656 93.010 53.755 1.00 63.31 40 LEU B O 1
ATOM 1423 N N . SER B 2 41 ? 146.684 91.825 51.836 1.00 63.30 41 SER B N 1
ATOM 1424 C CA . SER B 2 41 ? 146.379 92.966 50.978 1.00 63.29 41 SER B CA 1
ATOM 1425 C C . SER B 2 41 ? 144.930 93.397 51.154 1.00 63.23 41 SER B C 1
ATOM 1426 O O . SER B 2 41 ? 144.620 94.589 51.148 1.00 63.25 41 SER B O 1
ATOM 1429 N N . SER B 2 42 ? 144.048 92.415 51.311 1.00 63.14 42 SER B N 1
ATOM 1430 C CA . SER B 2 42 ? 142.624 92.678 51.485 1.00 63.03 42 SER B CA 1
ATOM 1431 C C . SER B 2 42 ? 142.376 93.731 52.559 1.00 62.91 42 SER B C 1
ATOM 1432 O O . SER B 2 42 ? 143.155 93.867 53.503 1.00 62.99 42 SER B O 1
ATOM 1435 N N . GLY B 2 43 ? 141.286 94.475 52.405 1.00 62.76 43 GLY B N 1
ATOM 1436 C CA . GLY B 2 43 ? 140.939 95.533 53.343 1.00 62.49 43 GLY B CA 1
ATOM 1437 C C . GLY B 2 43 ? 140.591 95.017 54.725 1.00 62.27 43 GLY B C 1
ATOM 1438 O O . GLY B 2 43 ? 139.481 94.534 54.960 1.00 62.40 43 GLY B O 1
ATOM 1439 N N . GLY B 2 44 ? 141.549 95.113 55.641 1.00 61.96 44 GLY B N 1
ATOM 1440 C CA . GLY B 2 44 ? 141.314 94.774 57.036 1.00 61.51 44 GLY B CA 1
ATOM 1441 C C . GLY B 2 44 ? 141.375 96.037 57.869 1.00 61.22 44 GLY B C 1
ATOM 1442 O O . GLY B 2 44 ? 142.238 96.888 57.652 1.00 61.24 44 GLY B O 1
ATOM 1443 N N . LYS B 2 45 ? 140.455 96.169 58.818 1.00 60.84 45 LYS B N 1
ATOM 1444 C CA . LYS B 2 45 ? 140.413 97.349 59.676 1.00 60.45 45 LYS B CA 1
ATOM 1445 C C . LYS B 2 45 ? 141.447 97.267 60.797 1.00 60.07 45 LYS B C 1
ATOM 1446 O O . LYS B 2 45 ? 141.559 98.181 61.613 1.00 60.08 45 LYS B O 1
ATOM 1452 N N . ARG B 2 46 ? 142.196 96.168 60.831 1.00 59.60 46 ARG B N 1
ATOM 1453 C CA . ARG B 2 46 ? 143.210 95.938 61.865 1.00 59.12 46 ARG B CA 1
ATOM 1454 C C . ARG B 2 46 ? 142.716 96.316 63.264 1.00 58.89 46 ARG B C 1
ATOM 1455 O O . ARG B 2 46 ? 143.454 96.910 64.051 1.00 58.81 46 ARG B O 1
ATOM 1463 N N . VAL B 2 47 ? 141.474 95.956 63.575 1.00 58.58 47 VAL B N 1
ATOM 1464 C CA . VAL B 2 47 ? 140.849 96.361 64.833 1.00 58.27 47 VAL B CA 1
ATOM 1465 C C . VAL B 2 47 ? 141.501 95.730 66.063 1.00 58.05 47 VAL B C 1
ATOM 1466 O O . VAL B 2 47 ? 141.464 96.299 67.154 1.00 57.90 47 VAL B O 1
ATOM 1470 N N . ARG B 2 48 ? 142.099 94.557 65.884 1.00 57.86 48 ARG B N 1
ATOM 1471 C CA . ARG B 2 48 ? 142.673 93.819 67.008 1.00 57.76 48 ARG B CA 1
ATOM 1472 C C . ARG B 2 48 ? 144.016 94.377 67.476 1.00 57.72 48 ARG B C 1
ATOM 1473 O O . ARG B 2 48 ? 144.248 94.514 68.677 1.00 57.67 48 ARG B O 1
ATOM 1481 N N . PRO B 2 49 ? 144.907 94.702 66.530 1.00 57.70 49 PRO B N 1
ATOM 1482 C CA . PRO B 2 49 ? 146.123 95.421 66.894 1.00 57.75 49 PRO B CA 1
ATOM 1483 C C . PRO B 2 49 ? 145.784 96.729 67.607 1.00 57.83 49 PRO B C 1
ATOM 1484 O O . PRO B 2 49 ? 146.472 97.118 68.552 1.00 57.76 49 PRO B O 1
ATOM 1488 N N . MET B 2 50 ? 144.721 97.390 67.155 1.00 57.98 50 MET B N 1
ATOM 1489 C CA . MET B 2 50 ? 144.260 98.634 67.768 1.00 58.26 50 MET B CA 1
ATOM 1490 C C . MET B 2 50 ? 143.920 98.464 69.244 1.00 58.28 50 MET B C 1
ATOM 1491 O O . MET B 2 50 ? 144.243 99.322 70.065 1.00 58.35 50 MET B O 1
ATOM 1496 N N . PHE B 2 51 ? 143.257 97.361 69.577 1.00 58.34 51 PHE B N 1
ATOM 1497 C CA . PHE B 2 51 ? 142.904 97.081 70.963 1.00 58.35 51 PHE B CA 1
ATOM 1498 C C . PHE B 2 51 ? 144.135 96.717 71.780 1.00 58.43 51 PHE B C 1
ATOM 1499 O O . PHE B 2 51 ? 144.228 97.056 72.957 1.00 58.48 51 PHE B O 1
ATOM 1507 N N . VAL B 2 52 ? 145.079 96.026 71.151 1.00 58.56 52 VAL B N 1
ATOM 1508 C CA . VAL B 2 52 ? 146.332 95.693 71.812 1.00 58.75 52 VAL B CA 1
ATOM 1509 C C . VAL B 2 52 ? 147.079 96.968 72.193 1.00 58.99 52 VAL B C 1
ATOM 1510 O O . VAL B 2 52 ? 147.360 97.209 73.367 1.00 58.99 52 VAL B O 1
ATOM 1514 N N . LEU B 2 53 ? 147.383 97.786 71.190 1.00 59.36 53 LEU B N 1
ATOM 1515 C CA . LEU B 2 53 ? 148.124 99.027 71.390 1.00 59.68 53 LEU B CA 1
ATOM 1516 C C . LEU B 2 53 ? 147.511 99.903 72.477 1.00 60.00 53 LEU B C 1
ATOM 1517 O O . LEU B 2 53 ? 148.206 100.361 73.383 1.00 60.00 53 LEU B O 1
ATOM 1522 N N . LEU B 2 54 ? 146.205 100.133 72.382 1.00 60.43 54 LEU B N 1
ATOM 1523 C CA . LEU B 2 54 ? 145.498 100.974 73.343 1.00 60.88 54 LEU B CA 1
ATOM 1524 C C . LEU B 2 54 ? 145.523 100.386 74.748 1.00 61.30 54 LEU B C 1
ATOM 1525 O O . LEU B 2 54 ? 145.509 101.120 75.736 1.00 61.33 54 LEU B O 1
ATOM 1530 N N . SER B 2 55 ? 145.551 99.060 74.830 1.00 61.84 55 SER B N 1
ATOM 1531 C CA . SER B 2 55 ? 145.579 98.374 76.115 1.00 62.42 55 SER B CA 1
ATOM 1532 C C . SER B 2 55 ? 146.902 98.620 76.832 1.00 62.79 55 SER B C 1
ATOM 1533 O O . SER B 2 55 ? 146.937 98.796 78.051 1.00 62.78 55 SER B O 1
ATOM 1536 N N . GLY B 2 56 ? 147.986 98.634 76.064 1.00 63.28 56 GLY B N 1
ATOM 1537 C CA . GLY B 2 56 ? 149.313 98.883 76.614 1.00 63.88 56 GLY B CA 1
ATOM 1538 C C . GLY B 2 56 ? 149.539 100.340 76.965 1.00 64.27 56 GLY B C 1
ATOM 1539 O O . GLY B 2 56 ? 150.419 100.664 77.760 1.00 64.39 56 GLY B O 1
ATOM 1540 N N . PHE B 2 57 ? 148.739 101.224 76.377 1.00 64.67 57 PHE B N 1
ATOM 1541 C CA . PHE B 2 57 ? 148.894 102.655 76.611 1.00 65.09 57 PHE B CA 1
ATOM 1542 C C . PHE B 2 57 ? 148.107 103.141 77.826 1.00 65.45 57 PHE B C 1
ATOM 1543 O O . PHE B 2 57 ? 148.112 104.331 78.139 1.00 65.53 57 PHE B O 1
ATOM 1551 N N . LEU B 2 58 ? 147.436 102.223 78.513 1.00 65.86 58 LEU B N 1
ATOM 1552 C CA . LEU B 2 58 ? 146.695 102.588 79.716 1.00 66.31 58 LEU B CA 1
ATOM 1553 C C . LEU B 2 58 ? 147.626 102.967 80.863 1.00 66.65 58 LEU B C 1
ATOM 1554 O O . LEU B 2 58 ? 147.234 103.699 81.771 1.00 66.68 58 LEU B O 1
ATOM 1559 N N . ASN B 2 59 ? 148.857 102.468 80.817 1.00 67.13 59 ASN B N 1
ATOM 1560 C CA . ASN B 2 59 ? 149.870 102.853 81.793 1.00 67.64 59 ASN B CA 1
ATOM 1561 C C . ASN B 2 59 ? 151.167 103.287 81.113 1.00 67.91 59 ASN B C 1
ATOM 1562 O O . ASN B 2 59 ? 151.452 102.885 79.984 1.00 67.99 59 ASN B O 1
ATOM 1567 N N . ASP B 2 60 ? 151.948 104.108 81.809 1.00 68.24 60 ASP B N 1
ATOM 1568 C CA . ASP B 2 60 ? 153.182 104.654 81.257 1.00 68.52 60 ASP B CA 1
ATOM 1569 C C . ASP B 2 60 ? 154.269 103.587 81.138 1.00 68.67 60 ASP B C 1
ATOM 1570 O O . ASP B 2 60 ? 154.810 103.129 82.144 1.00 68.74 60 ASP B O 1
ATOM 1575 N N . THR B 2 61 ? 154.584 103.194 79.906 1.00 68.85 61 THR B N 1
ATOM 1576 C CA . THR B 2 61 ? 155.613 102.182 79.661 1.00 68.95 61 THR B CA 1
ATOM 1577 C C . THR B 2 61 ? 155.864 101.947 78.170 1.00 68.97 61 THR B C 1
ATOM 1578 O O . THR B 2 61 ? 154.929 101.928 77.367 1.00 69.05 61 THR B O 1
ATOM 1582 N N . GLN B 2 62 ? 157.131 101.762 77.808 1.00 68.92 62 GLN B N 1
ATOM 1583 C CA . GLN B 2 62 ? 157.505 101.510 76.417 1.00 68.86 62 GLN B CA 1
ATOM 1584 C C . GLN B 2 62 ? 158.182 100.152 76.255 1.00 68.63 62 GLN B C 1
ATOM 1585 O O . GLN B 2 62 ? 159.215 99.887 76.871 1.00 68.66 62 GLN B O 1
ATOM 1591 N N . LYS B 2 63 ? 157.598 99.296 75.421 1.00 68.27 63 LYS B N 1
ATOM 1592 C CA . LYS B 2 63 ? 158.135 97.955 75.210 1.00 67.87 63 LYS B CA 1
ATOM 1593 C C . LYS B 2 63 ? 158.015 97.494 73.761 1.00 67.55 63 LYS B C 1
ATOM 1594 O O . LYS B 2 63 ? 157.051 97.821 73.067 1.00 67.52 63 LYS B O 1
ATOM 1600 N N . ASP B 2 64 ? 159.005 96.729 73.315 1.00 67.11 64 ASP B N 1
ATOM 1601 C CA . ASP B 2 64 ? 158.986 96.150 71.980 1.00 66.69 64 ASP B CA 1
ATOM 1602 C C . ASP B 2 64 ? 157.892 95.094 71.898 1.00 66.25 64 ASP B C 1
ATOM 1603 O O . ASP B 2 64 ? 157.347 94.827 70.825 1.00 66.23 64 ASP B O 1
ATOM 1608 N N . ASP B 2 65 ? 157.576 94.502 73.045 1.00 65.60 65 ASP B N 1
ATOM 1609 C CA . ASP B 2 65 ? 156.598 93.424 73.116 1.00 64.95 65 ASP B CA 1
ATOM 1610 C C . ASP B 2 65 ? 155.209 93.880 72.685 1.00 64.37 65 ASP B C 1
ATOM 1611 O O . ASP B 2 65 ? 154.462 93.121 72.068 1.00 64.31 65 ASP B O 1
ATOM 1616 N N . LEU B 2 66 ? 154.871 95.123 73.008 1.00 63.67 66 LEU B N 1
ATOM 1617 C CA . LEU B 2 66 ? 153.542 95.653 72.724 1.00 62.96 66 LEU B CA 1
ATOM 1618 C C . LEU B 2 66 ? 153.192 95.584 71.242 1.00 62.49 66 LEU B C 1
ATOM 1619 O O . LEU B 2 66 ? 152.174 95.006 70.863 1.00 62.44 66 LEU B O 1
ATOM 1624 N N . ILE B 2 67 ? 154.035 96.175 70.402 1.00 61.85 67 ILE B N 1
ATOM 1625 C CA . ILE B 2 67 ? 153.751 96.215 68.971 1.00 61.18 67 ILE B CA 1
ATOM 1626 C C . ILE B 2 67 ? 153.887 94.844 68.306 1.00 60.56 67 ILE B C 1
ATOM 1627 O O . ILE B 2 67 ? 153.228 94.572 67.303 1.00 60.55 67 ILE B O 1
ATOM 1632 N N . ARG B 2 68 ? 154.728 93.977 68.863 1.00 59.72 68 ARG B N 1
ATOM 1633 C CA . ARG B 2 68 ? 154.924 92.657 68.266 1.00 59.00 68 ARG B CA 1
ATOM 1634 C C . ARG B 2 68 ? 153.821 91.683 68.669 1.00 58.35 68 ARG B C 1
ATOM 1635 O O . ARG B 2 68 ? 153.593 90.677 67.996 1.00 58.21 68 ARG B O 1
ATOM 1643 N N . THR B 2 69 ? 153.138 91.988 69.766 1.00 57.55 69 THR B N 1
ATOM 1644 C CA . THR B 2 69 ? 151.952 91.238 70.152 1.00 56.75 69 THR B CA 1
ATOM 1645 C C . THR B 2 69 ? 150.843 91.542 69.153 1.00 56.20 69 THR B C 1
ATOM 1646 O O . THR B 2 69 ? 150.171 90.639 68.656 1.00 56.00 69 THR B O 1
ATOM 1650 N N . ALA B 2 70 ? 150.670 92.826 68.851 1.00 55.56 70 ALA B N 1
ATOM 1651 C CA . ALA B 2 70 ? 149.667 93.262 67.887 1.00 54.93 70 ALA B CA 1
ATOM 1652 C C . ALA B 2 70 ? 149.852 92.564 66.545 1.00 54.44 70 ALA B C 1
ATOM 1653 O O . ALA B 2 70 ? 148.879 92.215 65.878 1.00 54.47 70 ALA B O 1
ATOM 1655 N N . VAL B 2 71 ? 151.106 92.356 66.157 1.00 53.75 71 VAL B N 1
ATOM 1656 C CA . VAL B 2 71 ? 151.417 91.711 64.887 1.00 53.08 71 VAL B CA 1
ATOM 1657 C C . VAL B 2 71 ? 150.962 90.256 64.867 1.00 52.63 71 VAL B C 1
ATOM 1658 O O . VAL B 2 71 ? 150.409 89.779 63.875 1.00 52.62 71 VAL B O 1
ATOM 1662 N N . SER B 2 72 ? 151.205 89.554 65.967 1.00 52.03 72 SER B N 1
ATOM 1663 C CA . SER B 2 72 ? 150.857 88.144 66.066 1.00 51.45 72 SER B CA 1
ATOM 1664 C C . SER B 2 72 ? 149.345 87.929 66.095 1.00 51.04 72 SER B C 1
ATOM 1665 O O . SER B 2 72 ? 148.836 86.978 65.506 1.00 50.91 72 SER B O 1
ATOM 1668 N N . LEU B 2 73 ? 148.631 88.816 66.780 1.00 50.50 73 LEU B N 1
ATOM 1669 C CA . LEU B 2 73 ? 147.177 88.730 66.837 1.00 50.07 73 LEU B CA 1
ATOM 1670 C C . LEU B 2 73 ? 146.546 88.894 65.455 1.00 49.78 73 LEU B C 1
ATOM 1671 O O . LEU B 2 73 ? 145.586 88.203 65.119 1.00 49.69 73 LEU B O 1
ATOM 1676 N N . GLU B 2 74 ? 147.094 89.798 64.650 1.00 49.34 74 GLU B N 1
ATOM 1677 C CA . GLU B 2 74 ? 146.623 89.952 63.279 1.00 48.98 74 GLU B CA 1
ATOM 1678 C C . GLU B 2 74 ? 146.864 88.690 62.463 1.00 48.64 74 GLU B C 1
ATOM 1679 O O . GLU B 2 74 ? 145.985 88.234 61.732 1.00 48.67 74 GLU B O 1
ATOM 1685 N N . LEU B 2 75 ? 148.061 88.129 62.594 1.00 48.14 75 LEU B N 1
ATOM 1686 C CA . LEU B 2 75 ? 148.435 86.940 61.841 1.00 47.64 75 LEU B CA 1
ATOM 1687 C C . LEU B 2 75 ? 147.533 85.760 62.180 1.00 47.44 75 LEU B C 1
ATOM 1688 O O . LEU B 2 75 ? 147.164 84.975 61.304 1.00 47.40 75 LEU B O 1
ATOM 1693 N N . VAL B 2 76 ? 147.181 85.638 63.455 1.00 47.06 76 VAL B N 1
ATOM 1694 C CA . VAL B 2 76 ? 146.274 84.586 63.890 1.00 46.72 76 VAL B CA 1
ATOM 1695 C C . VAL B 2 76 ? 144.879 84.831 63.323 1.00 46.57 76 VAL B C 1
ATOM 1696 O O . VAL B 2 76 ? 144.244 83.920 62.790 1.00 46.45 76 VAL B O 1
ATOM 1700 N N . HIS B 2 77 ? 144.414 86.071 63.434 1.00 46.38 77 HIS B N 1
ATOM 1701 C CA . HIS B 2 77 ? 143.103 86.452 62.926 1.00 46.28 77 HIS B CA 1
ATOM 1702 C C . HIS B 2 77 ? 142.963 86.092 61.453 1.00 46.21 77 HIS B C 1
ATOM 1703 O O . HIS B 2 77 ? 141.957 85.516 61.033 1.00 46.06 77 HIS B O 1
ATOM 1710 N N . MET B 2 78 ? 143.986 86.423 60.674 1.00 46.19 78 MET B N 1
ATOM 1711 C CA . MET B 2 78 ? 143.968 86.164 59.240 1.00 46.20 78 MET B CA 1
ATOM 1712 C C . MET B 2 78 ? 144.102 84.681 58.923 1.00 45.86 78 MET B C 1
ATOM 1713 O O . MET B 2 78 ? 143.574 84.205 57.918 1.00 45.85 78 MET B O 1
ATOM 1718 N N . ALA B 2 79 ? 144.811 83.956 59.782 1.00 45.50 79 ALA B N 1
ATOM 1719 C CA . ALA B 2 79 ? 144.958 82.516 59.621 1.00 45.19 79 ALA B CA 1
ATOM 1720 C C . ALA B 2 79 ? 143.595 81.830 59.669 1.00 44.94 79 ALA B C 1
ATOM 1721 O O . ALA B 2 79 ? 143.312 80.932 58.878 1.00 44.82 79 ALA B O 1
ATOM 1723 N N . SER B 2 80 ? 142.751 82.266 60.597 1.00 44.72 80 SER B N 1
ATOM 1724 C CA . SER B 2 80 ? 141.417 81.694 60.739 1.00 44.53 80 SER B CA 1
ATOM 1725 C C . SER B 2 80 ? 140.520 82.049 59.554 1.00 44.40 80 SER B C 1
ATOM 1726 O O . SER B 2 80 ? 139.654 81.265 59.166 1.00 44.37 80 SER B O 1
ATOM 1729 N N . LEU B 2 81 ? 140.734 83.229 58.979 1.00 44.31 81 LEU B N 1
ATOM 1730 C CA . LEU B 2 81 ? 139.937 83.679 57.841 1.00 44.12 81 LEU B CA 1
ATOM 1731 C C . LEU B 2 81 ? 140.162 82.804 56.611 1.00 44.08 81 LEU B C 1
ATOM 1732 O O . LEU B 2 81 ? 139.207 82.373 55.963 1.00 44.12 81 LEU B O 1
ATOM 1737 N N . VAL B 2 82 ? 141.427 82.545 56.294 1.00 43.99 82 VAL B N 1
ATOM 1738 C CA . VAL B 2 82 ? 141.770 81.717 55.142 1.00 43.89 82 VAL B CA 1
ATOM 1739 C C . VAL B 2 82 ? 141.165 80.324 55.281 1.00 43.80 82 VAL B C 1
ATOM 1740 O O . VAL B 2 82 ? 140.646 79.761 54.316 1.00 43.76 82 VAL B O 1
ATOM 1744 N N . HIS B 2 83 ? 141.237 79.773 56.488 1.00 43.74 83 HIS B N 1
ATOM 1745 C CA . HIS B 2 83 ? 140.667 78.460 56.765 1.00 43.70 83 HIS B CA 1
ATOM 1746 C C . HIS B 2 83 ? 139.142 78.511 56.752 1.00 43.59 83 HIS B C 1
ATOM 1747 O O . HIS B 2 83 ? 138.488 77.631 56.197 1.00 43.53 83 HIS B O 1
ATOM 1754 N N . ASP B 2 84 ? 138.587 79.554 57.359 1.00 43.61 84 ASP B N 1
ATOM 1755 C CA . ASP B 2 84 ? 137.144 79.745 57.411 1.00 43.79 84 ASP B CA 1
ATOM 1756 C C . ASP B 2 84 ? 136.542 79.834 56.010 1.00 43.98 84 ASP B C 1
ATOM 1757 O O . ASP B 2 84 ? 135.588 79.125 55.683 1.00 43.93 84 ASP B O 1
ATOM 1762 N N . ASP B 2 85 ? 137.107 80.708 55.184 1.00 44.15 85 ASP B N 1
ATOM 1763 C CA . ASP B 2 85 ? 136.599 80.910 53.834 1.00 44.44 85 ASP B CA 1
ATOM 1764 C C . ASP B 2 85 ? 136.521 79.594 53.065 1.00 44.64 85 ASP B C 1
ATOM 1765 O O . ASP B 2 85 ? 135.541 79.331 52.374 1.00 44.65 85 ASP B O 1
ATOM 1770 N N . TYR B 2 86 ? 137.552 78.767 53.190 1.00 45.01 86 TYR B N 1
ATOM 1771 C CA . TYR B 2 86 ? 137.579 77.485 52.494 1.00 45.39 86 TYR B CA 1
ATOM 1772 C C . TYR B 2 86 ? 136.537 76.521 53.052 1.00 45.90 86 TYR B C 1
ATOM 1773 O O . TYR B 2 86 ? 135.865 75.820 52.299 1.00 45.89 86 TYR B O 1
ATOM 1782 N N . ILE B 2 87 ? 136.402 76.493 54.374 1.00 46.63 87 ILE B N 1
ATOM 1783 C CA . ILE B 2 87 ? 135.447 75.605 55.027 1.00 47.32 87 ILE B CA 1
ATOM 1784 C C . ILE B 2 87 ? 134.010 75.986 54.696 1.00 47.79 87 ILE B C 1
ATOM 1785 O O . ILE B 2 87 ? 133.172 75.123 54.449 1.00 47.85 87 ILE B O 1
ATOM 1790 N N . ASP B 2 88 ? 133.730 77.283 54.695 1.00 48.55 88 ASP B N 1
ATOM 1791 C CA . ASP B 2 88 ? 132.367 77.767 54.509 1.00 49.30 88 ASP B CA 1
ATOM 1792 C C . ASP B 2 88 ? 132.053 78.088 53.049 1.00 49.94 88 ASP B C 1
ATOM 1793 O O . ASP B 2 88 ? 130.963 78.564 52.730 1.00 49.97 88 ASP B O 1
ATOM 1798 N N . ASN B 2 89 ? 133.014 77.824 52.169 1.00 50.77 89 ASN B N 1
ATOM 1799 C CA . ASN B 2 89 ? 132.836 78.041 50.736 1.00 51.58 89 ASN B CA 1
ATOM 1800 C C . ASN B 2 89 ? 132.625 79.505 50.354 1.00 52.19 89 ASN B C 1
ATOM 1801 O O . ASN B 2 89 ? 132.095 79.796 49.285 1.00 52.36 89 ASN B O 1
ATOM 1806 N N . SER B 2 90 ? 133.037 80.422 51.226 1.00 52.97 90 SER B N 1
ATOM 1807 C CA . SER B 2 90 ? 132.922 81.851 50.940 1.00 53.74 90 SER B CA 1
ATOM 1808 C C . SER B 2 90 ? 133.939 82.275 49.888 1.00 54.31 90 SER B C 1
ATOM 1809 O O . SER B 2 90 ? 135.126 82.425 50.183 1.00 54.45 90 SER B O 1
ATOM 1812 N N . ASP B 2 91 ? 133.467 82.481 48.663 1.00 54.98 91 ASP B N 1
ATOM 1813 C CA . ASP B 2 91 ? 134.355 82.725 47.531 1.00 55.72 91 ASP B CA 1
ATOM 1814 C C . ASP B 2 91 ? 134.871 84.162 47.439 1.00 56.13 91 ASP B C 1
ATOM 1815 O O . ASP B 2 91 ? 135.810 84.439 46.695 1.00 56.26 91 ASP B O 1
ATOM 1820 N N . MET B 2 92 ? 134.264 85.070 48.195 1.00 56.69 92 MET B N 1
ATOM 1821 C CA . MET B 2 92 ? 134.648 86.477 48.132 1.00 57.31 92 MET B CA 1
ATOM 1822 C C . MET B 2 92 ? 134.995 87.054 49.503 1.00 57.51 92 MET B C 1
ATOM 1823 O O . MET B 2 92 ? 134.404 86.681 50.517 1.00 57.50 92 MET B O 1
ATOM 1828 N N . ARG B 2 93 ? 135.957 87.971 49.516 1.00 57.79 93 ARG B N 1
ATOM 1829 C CA . ARG B 2 93 ? 136.417 88.597 50.748 1.00 58.13 93 ARG B CA 1
ATOM 1830 C C . ARG B 2 93 ? 136.538 90.110 50.564 1.00 58.36 93 ARG B C 1
ATOM 1831 O O . ARG B 2 93 ? 137.589 90.611 50.161 1.00 58.39 93 ARG B O 1
ATOM 1839 N N . ARG B 2 94 ? 135.459 90.829 50.857 1.00 58.64 94 ARG B N 1
ATOM 1840 C CA . ARG B 2 94 ? 135.433 92.283 50.707 1.00 58.91 94 ARG B CA 1
ATOM 1841 C C . ARG B 2 94 ? 135.948 92.737 49.342 1.00 58.89 94 ARG B C 1
ATOM 1842 O O . ARG B 2 94 ? 136.969 93.421 49.251 1.00 58.92 94 ARG B O 1
ATOM 1850 N N . GLY B 2 95 ? 135.234 92.358 48.287 1.00 58.82 95 GLY B N 1
ATOM 1851 C CA . GLY B 2 95 ? 135.601 92.750 46.931 1.00 58.73 95 GLY B CA 1
ATOM 1852 C C . GLY B 2 95 ? 136.664 91.849 46.332 1.00 58.70 95 GLY B C 1
ATOM 1853 O O . GLY B 2 95 ? 136.594 91.485 45.157 1.00 58.72 95 GLY B O 1
ATOM 1854 N N . ASN B 2 96 ? 137.653 91.490 47.145 1.00 58.58 96 ASN B N 1
ATOM 1855 C CA . ASN B 2 96 ? 138.733 90.614 46.706 1.00 58.46 96 ASN B CA 1
ATOM 1856 C C . ASN B 2 96 ? 138.377 89.137 46.872 1.00 58.22 96 ASN B C 1
ATOM 1857 O O . ASN B 2 96 ? 137.726 88.751 47.844 1.00 58.26 96 ASN B O 1
ATOM 1862 N N . THR B 2 97 ? 138.807 88.315 45.921 1.00 57.82 97 THR B N 1
ATOM 1863 C CA . THR B 2 97 ? 138.533 86.883 45.970 1.00 57.43 97 THR B CA 1
ATOM 1864 C C . THR B 2 97 ? 139.324 86.197 47.086 1.00 57.11 97 THR B C 1
ATOM 1865 O O . THR B 2 97 ? 140.407 86.648 47.462 1.00 57.05 97 THR B O 1
ATOM 1869 N N . SER B 2 98 ? 138.777 85.103 47.611 1.00 56.65 98 SER B N 1
ATOM 1870 C CA . SER B 2 98 ? 139.417 84.377 48.705 1.00 56.14 98 SER B CA 1
ATOM 1871 C C . SER B 2 98 ? 140.525 83.449 48.205 1.00 55.85 98 SER B C 1
ATOM 1872 O O . SER B 2 98 ? 140.553 83.065 47.034 1.00 55.90 98 SER B O 1
ATOM 1875 N N . VAL B 2 99 ? 141.425 83.085 49.113 1.00 55.36 99 VAL B N 1
ATOM 1876 C CA . VAL B 2 99 ? 142.648 82.361 48.769 1.00 54.89 99 VAL B CA 1
ATOM 1877 C C . VAL B 2 99 ? 142.434 81.032 48.044 1.00 54.60 99 VAL B C 1
ATOM 1878 O O . VAL B 2 99 ? 143.136 80.729 47.081 1.00 54.54 99 VAL B O 1
ATOM 1882 N N . HIS B 2 100 ? 141.475 80.237 48.508 1.00 54.25 100 HIS B N 1
ATOM 1883 C CA . HIS B 2 100 ? 141.268 78.904 47.942 1.00 53.95 100 HIS B CA 1
ATOM 1884 C C . HIS B 2 100 ? 140.763 78.948 46.500 1.00 53.74 100 HIS B C 1
ATOM 1885 O O . HIS B 2 100 ? 140.940 77.992 45.744 1.00 53.66 100 HIS B O 1
ATOM 1892 N N . ILE B 2 101 ? 140.141 80.060 46.123 1.00 53.51 101 ILE B N 1
ATOM 1893 C CA . ILE B 2 101 ? 139.663 80.240 44.756 1.00 53.31 101 ILE B CA 1
ATOM 1894 C C . ILE B 2 101 ? 140.766 80.793 43.858 1.00 53.19 101 ILE B C 1
ATOM 1895 O O . ILE B 2 101 ? 140.922 80.364 42.715 1.00 53.20 101 ILE B O 1
ATOM 1900 N N . ALA B 2 102 ? 141.533 81.742 44.388 1.00 52.93 102 ALA B N 1
ATOM 1901 C CA . ALA B 2 102 ? 142.610 82.374 43.633 1.00 52.66 102 ALA B CA 1
ATOM 1902 C C . ALA B 2 102 ? 143.795 81.435 43.424 1.00 52.52 102 ALA B C 1
ATOM 1903 O O . ALA B 2 102 ? 144.587 81.624 42.500 1.00 52.61 102 ALA B O 1
ATOM 1905 N N . PHE B 2 103 ? 143.916 80.429 44.285 1.00 52.25 103 PHE B N 1
ATOM 1906 C CA . PHE B 2 103 ? 145.012 79.468 44.199 1.00 51.83 103 PHE B CA 1
ATOM 1907 C C . PHE B 2 103 ? 144.470 78.044 44.134 1.00 51.63 103 PHE B C 1
ATOM 1908 O O . PHE B 2 103 ? 144.314 77.478 43.054 1.00 51.75 103 PHE B O 1
ATOM 1916 N N . ASP B 2 104 ? 144.187 77.471 45.300 1.00 51.25 104 ASP B N 1
ATOM 1917 C CA . ASP B 2 104 ? 143.582 76.144 45.390 1.00 50.85 104 ASP B CA 1
ATOM 1918 C C . ASP B 2 104 ? 143.402 75.737 46.854 1.00 50.41 104 ASP B C 1
ATOM 1919 O O . ASP B 2 104 ? 143.815 76.461 47.761 1.00 50.35 104 ASP B O 1
ATOM 1924 N N . LYS B 2 105 ? 142.782 74.583 47.081 1.00 49.83 105 LYS B N 1
ATOM 1925 C CA . LYS B 2 105 ? 142.516 74.120 48.438 1.00 49.37 105 LYS B CA 1
ATOM 1926 C C . LYS B 2 105 ? 143.813 73.946 49.224 1.00 49.02 105 LYS B C 1
ATOM 1927 O O . LYS B 2 105 ? 143.950 74.452 50.338 1.00 48.94 105 LYS B O 1
ATOM 1933 N N . ASP B 2 106 ? 144.763 73.229 48.634 1.00 48.59 106 ASP B N 1
ATOM 1934 C CA . ASP B 2 106 ? 146.025 72.931 49.303 1.00 48.20 106 ASP B CA 1
ATOM 1935 C C . ASP B 2 106 ? 146.769 74.182 49.764 1.00 47.84 106 ASP B C 1
ATOM 1936 O O . ASP B 2 106 ? 147.346 74.198 50.848 1.00 47.79 106 ASP B O 1
ATOM 1941 N N . THR B 2 107 ? 146.758 75.227 48.942 1.00 47.41 107 THR B N 1
ATOM 1942 C CA . THR B 2 107 ? 147.418 76.474 49.303 1.00 46.93 107 THR B CA 1
ATOM 1943 C C . THR B 2 107 ? 146.650 77.169 50.416 1.00 46.73 107 THR B C 1
ATOM 1944 O O . THR B 2 107 ? 147.240 77.807 51.287 1.00 46.71 107 THR B O 1
ATOM 1948 N N . ALA B 2 108 ? 145.329 77.042 50.378 1.00 46.39 108 ALA B N 1
ATOM 1949 C CA . ALA B 2 108 ? 144.478 77.655 51.386 1.00 46.04 108 ALA B CA 1
ATOM 1950 C C . ALA B 2 108 ? 144.797 77.101 52.773 1.00 45.73 108 ALA B C 1
ATOM 1951 O O . ALA B 2 108 ? 145.000 77.860 53.719 1.00 45.72 108 ALA B O 1
ATOM 1953 N N . ILE B 2 109 ? 144.846 75.778 52.886 1.00 45.32 109 ILE B N 1
ATOM 1954 C CA . ILE B 2 109 ? 145.139 75.138 54.163 1.00 45.17 109 ILE B CA 1
ATOM 1955 C C . ILE B 2 109 ? 146.592 75.347 54.597 1.00 44.78 109 ILE B C 1
ATOM 1956 O O . ILE B 2 109 ? 146.870 75.511 55.786 1.00 44.78 109 ILE B O 1
ATOM 1961 N N . ARG B 2 110 ? 147.512 75.356 53.635 1.00 44.29 110 ARG B N 1
ATOM 1962 C CA . ARG B 2 110 ? 148.923 75.601 53.933 1.00 43.86 110 ARG B CA 1
ATOM 1963 C C . ARG B 2 110 ? 149.160 77.019 54.435 1.00 43.58 110 ARG B C 1
ATOM 1964 O O . ARG B 2 110 ? 149.918 77.234 55.378 1.00 43.59 110 ARG B O 1
ATOM 1972 N N . THR B 2 111 ? 148.515 77.988 53.795 1.00 43.22 111 THR B N 1
ATOM 1973 C CA . THR B 2 111 ? 148.733 79.387 54.131 1.00 42.99 111 THR B CA 1
ATOM 1974 C C . THR B 2 111 ? 148.265 79.685 55.548 1.00 42.79 111 THR B C 1
ATOM 1975 O O . THR B 2 111 ? 148.914 80.427 56.281 1.00 42.71 111 THR B O 1
ATOM 1979 N N . GLY B 2 112 ? 147.133 79.099 55.927 1.00 42.61 112 GLY B N 1
ATOM 1980 C CA . GLY B 2 112 ? 146.602 79.267 57.272 1.00 42.29 112 GLY B CA 1
ATOM 1981 C C . GLY B 2 112 ? 147.583 78.781 58.320 1.00 42.04 112 GLY B C 1
ATOM 1982 O O . GLY B 2 112 ? 147.891 79.493 59.274 1.00 41.86 112 GLY B O 1
ATOM 1983 N N . HIS B 2 113 ? 148.079 77.562 58.141 1.00 41.89 113 HIS B N 1
ATOM 1984 C CA . HIS B 2 113 ? 149.046 77.002 59.072 1.00 41.94 113 HIS B CA 1
ATOM 1985 C C . HIS B 2 113 ? 150.350 77.793 59.056 1.00 42.01 113 HIS B C 1
ATOM 1986 O O . HIS B 2 113 ? 151.041 77.889 60.071 1.00 42.03 113 HIS B O 1
ATOM 1993 N N . PHE B 2 114 ? 150.671 78.369 57.902 1.00 42.08 114 PHE B N 1
ATOM 1994 C CA . PHE B 2 114 ? 151.877 79.171 57.749 1.00 42.13 114 PHE B CA 1
ATOM 1995 C C . PHE B 2 114 ? 151.764 80.475 58.527 1.00 42.17 114 PHE B C 1
ATOM 1996 O O . PHE B 2 114 ? 152.695 80.878 59.227 1.00 42.09 114 PHE B O 1
ATOM 2004 N N . LEU B 2 115 ? 150.617 81.133 58.401 1.00 42.25 115 LEU B N 1
ATOM 2005 C CA . LEU B 2 115 ? 150.369 82.377 59.118 1.00 42.42 115 LEU B CA 1
ATOM 2006 C C . LEU B 2 115 ? 150.414 82.144 60.625 1.00 42.55 115 LEU B C 1
ATOM 2007 O O . LEU B 2 115 ? 150.976 82.946 61.373 1.00 42.55 115 LEU B O 1
ATOM 2012 N N . LEU B 2 116 ? 149.818 81.038 61.061 1.00 42.69 116 LEU B N 1
ATOM 2013 C CA . LEU B 2 116 ? 149.820 80.661 62.469 1.00 42.81 116 LEU B CA 1
ATOM 2014 C C . LEU B 2 116 ? 151.241 80.414 62.960 1.00 43.03 116 LEU B C 1
ATOM 2015 O O . LEU B 2 116 ? 151.620 80.857 64.044 1.00 43.04 116 LEU B O 1
ATOM 2020 N N . ALA B 2 117 ? 152.022 79.700 62.156 1.00 43.30 117 ALA B N 1
ATOM 2021 C CA . ALA B 2 117 ? 153.413 79.415 62.488 1.00 43.61 117 ALA B CA 1
ATOM 2022 C C . ALA B 2 117 ? 154.201 80.702 62.716 1.00 43.87 117 ALA B C 1
ATOM 2023 O O . ALA B 2 117 ? 154.844 80.876 63.754 1.00 43.93 117 ALA B O 1
ATOM 2025 N N . ARG B 2 118 ? 154.143 81.604 61.741 1.00 44.18 118 ARG B N 1
ATOM 2026 C CA . ARG B 2 118 ? 154.870 82.865 61.817 1.00 44.42 118 ARG B CA 1
ATOM 2027 C C . ARG B 2 118 ? 154.369 83.720 62.976 1.00 44.56 118 ARG B C 1
ATOM 2028 O O . ARG B 2 118 ? 155.149 84.413 63.635 1.00 44.52 118 ARG B O 1
ATOM 2036 N N . ALA B 2 119 ? 153.065 83.661 63.227 1.00 44.71 119 ALA B N 1
ATOM 2037 C CA . ALA B 2 119 ? 152.480 84.374 64.352 1.00 44.87 119 ALA B CA 1
ATOM 2038 C C . ALA B 2 119 ? 153.101 83.877 65.652 1.00 45.04 119 ALA B C 1
ATOM 2039 O O . ALA B 2 119 ? 153.439 84.668 66.534 1.00 45.05 119 ALA B O 1
ATOM 2041 N N . LEU B 2 120 ? 153.256 82.562 65.758 1.00 45.23 120 LEU B N 1
ATOM 2042 C CA . LEU B 2 120 ? 153.856 81.951 66.938 1.00 45.54 120 LEU B CA 1
ATOM 2043 C C . LEU B 2 120 ? 155.349 82.253 67.021 1.00 45.81 120 LEU B C 1
ATOM 2044 O O . LEU B 2 120 ? 155.884 82.477 68.106 1.00 45.83 120 LEU B O 1
ATOM 2049 N N . GLN B 2 121 ? 156.015 82.259 65.869 1.00 46.19 121 GLN B N 1
ATOM 2050 C CA . GLN B 2 121 ? 157.418 82.658 65.789 1.00 46.56 121 GLN B CA 1
ATOM 2051 C C . GLN B 2 121 ? 157.600 84.067 66.345 1.00 46.58 121 GLN B C 1
ATOM 2052 O O . GLN B 2 121 ? 158.515 84.328 67.124 1.00 46.68 121 GLN B O 1
ATOM 2058 N N . ASN B 2 122 ? 156.714 84.972 65.944 1.00 46.62 122 ASN B N 1
ATOM 2059 C CA . ASN B 2 122 ? 156.846 86.383 66.284 1.00 46.68 122 ASN B CA 1
ATOM 2060 C C . ASN B 2 122 ? 156.831 86.678 67.781 1.00 46.73 122 ASN B C 1
ATOM 2061 O O . ASN B 2 122 ? 157.432 87.651 68.233 1.00 46.73 122 ASN B O 1
ATOM 2066 N N . ILE B 2 123 ? 156.138 85.842 68.547 1.00 46.81 123 ILE B N 1
ATOM 2067 C CA . ILE B 2 123 ? 156.023 86.048 69.987 1.00 46.83 123 ILE B CA 1
ATOM 2068 C C . ILE B 2 123 ? 156.847 85.039 70.784 1.00 46.94 123 ILE B C 1
ATOM 2069 O O . ILE B 2 123 ? 156.783 85.004 72.011 1.00 46.88 123 ILE B O 1
ATOM 2074 N N . ALA B 2 124 ? 157.618 84.217 70.084 1.00 47.12 124 ALA B N 1
ATOM 2075 C CA . ALA B 2 124 ? 158.456 83.230 70.748 1.00 47.40 124 ALA B CA 1
ATOM 2076 C C . ALA B 2 124 ? 159.530 83.909 71.595 1.00 47.53 124 ALA B C 1
ATOM 2077 O O . ALA B 2 124 ? 160.146 83.278 72.454 1.00 47.63 124 ALA B O 1
ATOM 2079 N N . THR B 2 125 ? 159.744 85.198 71.353 1.00 47.69 125 THR B N 1
ATOM 2080 C CA . THR B 2 125 ? 160.771 85.950 72.065 1.00 47.88 125 THR B CA 1
ATOM 2081 C C . THR B 2 125 ? 160.307 86.331 73.463 1.00 47.91 125 THR B C 1
ATOM 2082 O O . THR B 2 125 ? 161.116 86.504 74.372 1.00 48.00 125 THR B O 1
ATOM 2086 N N . ILE B 2 126 ? 158.998 86.472 73.628 1.00 47.94 126 ILE B N 1
ATOM 2087 C CA . ILE B 2 126 ? 158.439 86.861 74.914 1.00 47.96 126 ILE B CA 1
ATOM 2088 C C . ILE B 2 126 ? 158.520 85.705 75.902 1.00 47.99 126 ILE B C 1
ATOM 2089 O O . ILE B 2 126 ? 157.684 84.801 75.889 1.00 48.04 126 ILE B O 1
ATOM 2094 N N . ASN B 2 127 ? 159.542 85.739 76.750 1.00 48.01 127 ASN B N 1
ATOM 2095 C CA . ASN B 2 127 ? 159.768 84.694 77.737 1.00 47.94 127 ASN B CA 1
ATOM 2096 C C . ASN B 2 127 ? 158.817 84.855 78.916 1.00 47.71 127 ASN B C 1
ATOM 2097 O O . ASN B 2 127 ? 159.203 85.327 79.985 1.00 47.75 127 ASN B O 1
ATOM 2102 N N . ASN B 2 128 ? 157.566 84.459 78.709 1.00 47.38 128 ASN B N 1
ATOM 2103 C CA . ASN B 2 128 ? 156.522 84.655 79.701 1.00 47.01 128 ASN B CA 1
ATOM 2104 C C . ASN B 2 128 ? 155.441 83.582 79.576 1.00 46.74 128 ASN B C 1
ATOM 2105 O O . ASN B 2 128 ? 154.648 83.591 78.632 1.00 46.70 128 ASN B O 1
ATOM 2110 N N . SER B 2 129 ? 155.422 82.659 80.532 1.00 46.26 129 SER B N 1
ATOM 2111 C CA . SER B 2 129 ? 154.493 81.536 80.508 1.00 45.78 129 SER B CA 1
ATOM 2112 C C . SER B 2 129 ? 153.033 81.987 80.548 1.00 45.51 129 SER B C 1
ATOM 2113 O O . SER B 2 129 ? 152.185 81.428 79.851 1.00 45.41 129 SER B O 1
ATOM 2116 N N . LYS B 2 130 ? 152.739 82.993 81.365 1.00 45.11 130 LYS B N 1
ATOM 2117 C CA . LYS B 2 130 ? 151.367 83.478 81.493 1.00 44.82 130 LYS B CA 1
ATOM 2118 C C . LYS B 2 130 ? 150.850 84.021 80.164 1.00 44.40 130 LYS B C 1
ATOM 2119 O O . LYS B 2 130 ? 149.690 83.821 79.805 1.00 44.41 130 LYS B O 1
ATOM 2125 N N . PHE B 2 131 ? 151.723 84.713 79.442 1.00 43.87 131 PHE B N 1
ATOM 2126 C CA . PHE B 2 131 ? 151.391 85.257 78.136 1.00 43.37 131 PHE B CA 1
ATOM 2127 C C . PHE B 2 131 ? 150.962 84.144 77.190 1.00 43.07 131 PHE B C 1
ATOM 2128 O O . PHE B 2 131 ? 149.925 84.235 76.535 1.00 43.05 131 PHE B O 1
ATOM 2136 N N . HIS B 2 132 ? 151.768 83.091 77.127 1.00 42.61 132 HIS B N 1
ATOM 2137 C CA . HIS B 2 132 ? 151.486 81.968 76.247 1.00 42.17 132 HIS B CA 1
ATOM 2138 C C . HIS B 2 132 ? 150.288 81.146 76.726 1.00 41.75 132 HIS B C 1
ATOM 2139 O O . HIS B 2 132 ? 149.547 80.594 75.914 1.00 41.59 132 HIS B O 1
ATOM 2146 N N . GLN B 2 133 ? 150.098 81.074 78.041 1.00 41.19 133 GLN B N 1
ATOM 2147 C CA . GLN B 2 133 ? 148.945 80.377 78.601 1.00 40.78 133 GLN B CA 1
ATOM 2148 C C . GLN B 2 133 ? 147.652 81.003 78.088 1.00 40.37 133 GLN B C 1
ATOM 2149 O O . GLN B 2 133 ? 146.749 80.306 77.631 1.00 40.09 133 GLN B O 1
ATOM 2155 N N . ILE B 2 134 ? 147.579 82.327 78.165 1.00 40.00 134 ILE B N 1
ATOM 2156 C CA . ILE B 2 134 ? 146.401 83.067 77.727 1.00 39.66 134 ILE B CA 1
ATOM 2157 C C . ILE B 2 134 ? 146.163 82.933 76.222 1.00 39.46 134 ILE B C 1
ATOM 2158 O O . ILE B 2 134 ? 145.049 82.647 75.781 1.00 39.34 134 ILE B O 1
ATOM 2163 N N . PHE B 2 135 ? 147.215 83.142 75.439 1.00 39.11 135 PHE B N 1
ATOM 2164 C CA . PHE B 2 135 ? 147.100 83.118 73.988 1.00 38.83 135 PHE B CA 1
ATOM 2165 C C . PHE B 2 135 ? 146.747 81.725 73.482 1.00 38.52 135 PHE B C 1
ATOM 2166 O O . PHE B 2 135 ? 145.834 81.562 72.672 1.00 38.46 135 PHE B O 1
ATOM 2174 N N . SER B 2 136 ? 147.471 80.721 73.965 1.00 38.12 136 SER B N 1
ATOM 2175 C CA . SER B 2 136 ? 147.224 79.348 73.550 1.00 37.74 136 SER B CA 1
ATOM 2176 C C . SER B 2 136 ? 145.853 78.877 74.023 1.00 37.55 136 SER B C 1
ATOM 2177 O O . SER B 2 136 ? 145.235 78.018 73.399 1.00 37.50 136 SER B O 1
ATOM 2180 N N . LYS B 2 137 ? 145.377 79.444 75.125 1.00 37.28 137 LYS B N 1
ATOM 2181 C CA . LYS B 2 137 ? 144.076 79.061 75.645 1.00 37.23 137 LYS B CA 1
ATOM 2182 C C . LYS B 2 137 ? 142.946 79.637 74.797 1.00 36.87 137 LYS B C 1
ATOM 2183 O O . LYS B 2 137 ? 141.926 78.982 74.588 1.00 36.79 137 LYS B O 1
ATOM 2189 N N . THR B 2 138 ? 143.120 80.862 74.314 1.00 36.52 138 THR B N 1
ATOM 2190 C CA . THR B 2 138 ? 142.073 81.484 73.515 1.00 36.33 138 THR B CA 1
ATOM 2191 C C . THR B 2 138 ? 141.999 80.827 72.139 1.00 35.95 138 THR B C 1
ATOM 2192 O O . THR B 2 138 ? 140.909 80.596 71.617 1.00 36.04 138 THR B O 1
ATOM 2196 N N . ILE B 2 139 ? 143.158 80.513 71.566 1.00 35.40 139 ILE B N 1
ATOM 2197 C CA . ILE B 2 139 ? 143.205 79.801 70.294 1.00 34.93 139 ILE B CA 1
ATOM 2198 C C . ILE B 2 139 ? 142.461 78.475 70.389 1.00 34.77 139 ILE B C 1
ATOM 2199 O O . ILE B 2 139 ? 141.709 78.109 69.488 1.00 34.72 139 ILE B O 1
ATOM 2204 N N . LEU B 2 140 ? 142.680 77.754 71.482 1.00 34.57 140 LEU B N 1
ATOM 2205 C CA . LEU B 2 140 ? 141.965 76.507 71.721 1.00 34.38 140 LEU B CA 1
ATOM 2206 C C . LEU B 2 140 ? 140.460 76.755 71.803 1.00 34.12 140 LEU B C 1
ATOM 2207 O O . LEU B 2 140 ? 139.670 76.031 71.199 1.00 33.98 140 LEU B O 1
ATOM 2212 N N . GLU B 2 141 ? 140.068 77.782 72.550 1.00 33.88 141 GLU B N 1
ATOM 2213 C CA . GLU B 2 141 ? 138.653 78.090 72.726 1.00 33.83 141 GLU B CA 1
ATOM 2214 C C . GLU B 2 141 ? 137.988 78.378 71.385 1.00 33.50 141 GLU B C 1
ATOM 2215 O O . GLU B 2 141 ? 136.871 77.931 71.131 1.00 33.51 141 GLU B O 1
ATOM 2221 N N . VAL B 2 142 ? 138.686 79.112 70.524 1.00 33.18 142 VAL B N 1
ATOM 2222 C CA . VAL B 2 142 ? 138.194 79.376 69.177 1.00 32.88 142 VAL B CA 1
ATOM 2223 C C . VAL B 2 142 ? 137.918 78.067 68.441 1.00 32.81 142 VAL B C 1
ATOM 2224 O O . VAL B 2 142 ? 136.839 77.875 67.882 1.00 32.73 142 VAL B O 1
ATOM 2228 N N . CYS B 2 143 ? 138.897 77.168 68.447 1.00 32.68 143 CYS B N 1
ATOM 2229 C CA . CYS B 2 143 ? 138.723 75.849 67.848 1.00 32.65 143 CYS B CA 1
ATOM 2230 C C . CYS B 2 143 ? 137.500 75.139 68.424 1.00 32.43 143 CYS B C 1
ATOM 2231 O O . CYS B 2 143 ? 136.682 74.591 67.682 1.00 32.42 143 CYS B O 1
ATOM 2234 N N . PHE B 2 144 ? 137.390 75.144 69.751 1.00 32.05 144 PHE B N 1
ATOM 2235 C CA . PHE B 2 144 ? 136.284 74.478 70.429 1.00 31.88 144 PHE B CA 1
ATOM 2236 C C . PHE B 2 144 ? 134.940 75.023 69.957 1.00 31.72 144 PHE B C 1
ATOM 2237 O O . PHE B 2 144 ? 134.019 74.260 69.664 1.00 31.69 144 PHE B O 1
ATOM 2245 N N . GLY B 2 145 ? 134.835 76.346 69.889 1.00 31.61 145 GLY B N 1
ATOM 2246 C CA . GLY B 2 145 ? 133.615 76.995 69.422 1.00 31.41 145 GLY B CA 1
ATOM 2247 C C . GLY B 2 145 ? 133.270 76.593 68.001 1.00 31.33 145 GLY B C 1
ATOM 2248 O O . GLY B 2 145 ? 132.097 76.433 67.659 1.00 31.18 145 GLY B O 1
ATOM 2249 N N . GLU B 2 146 ? 134.297 76.428 67.171 1.00 31.22 146 GLU B N 1
ATOM 2250 C CA . GLU B 2 146 ? 134.095 76.013 65.785 1.00 31.23 146 GLU B CA 1
ATOM 2251 C C . GLU B 2 146 ? 133.509 74.607 65.692 1.00 31.15 146 GLU B C 1
ATOM 2252 O O . GLU B 2 146 ? 132.633 74.349 64.869 1.00 31.19 146 GLU B O 1
ATOM 2258 N N . PHE B 2 147 ? 133.987 73.699 66.538 1.00 31.10 147 PHE B N 1
ATOM 2259 C CA . PHE B 2 147 ? 133.462 72.336 66.555 1.00 31.17 147 PHE B CA 1
ATOM 2260 C C . PHE B 2 147 ? 131.974 72.309 66.894 1.00 31.16 147 PHE B C 1
ATOM 2261 O O . PHE B 2 147 ? 131.193 71.614 66.242 1.00 31.17 147 PHE B O 1
ATOM 2269 N N . ASP B 2 148 ? 131.590 73.062 67.919 1.00 31.08 148 ASP B N 1
ATOM 2270 C CA . ASP B 2 148 ? 130.202 73.097 68.365 1.00 31.18 148 ASP B CA 1
ATOM 2271 C C . ASP B 2 148 ? 129.298 73.726 67.311 1.00 31.30 148 ASP B C 1
ATOM 2272 O O . ASP B 2 148 ? 128.215 73.216 67.021 1.00 31.14 148 ASP B O 1
ATOM 2277 N N . GLN B 2 149 ? 129.751 74.837 66.742 1.00 31.47 149 GLN B N 1
ATOM 2278 C CA . GLN B 2 149 ? 129.008 75.505 65.688 1.00 31.83 149 GLN B CA 1
ATOM 2279 C C . GLN B 2 149 ? 128.730 74.537 64.543 1.00 31.61 149 GLN B C 1
ATOM 2280 O O . GLN B 2 149 ? 127.615 74.475 64.019 1.00 31.62 149 GLN B O 1
ATOM 2286 N N . MET B 2 150 ? 129.748 73.772 64.169 1.00 31.29 150 MET B N 1
ATOM 2287 C CA . MET B 2 150 ? 129.614 72.804 63.094 1.00 31.22 150 MET B CA 1
ATOM 2288 C C . MET B 2 150 ? 128.582 71.727 63.451 1.00 30.92 150 MET B C 1
ATOM 2289 O O . MET B 2 150 ? 127.828 71.268 62.591 1.00 30.85 150 MET B O 1
ATOM 2294 N N . ALA B 2 151 ? 128.546 71.332 64.721 1.00 30.48 151 ALA B N 1
ATOM 2295 C CA . ALA B 2 151 ? 127.619 70.295 65.170 1.00 30.15 151 ALA B CA 1
ATOM 2296 C C . ALA B 2 151 ? 126.203 70.840 65.376 1.00 29.98 151 ALA B C 1
ATOM 2297 O O . ALA B 2 151 ? 125.233 70.080 65.391 1.00 29.82 151 ALA B O 1
ATOM 2299 N N . ASP B 2 152 ? 126.093 72.156 65.533 1.00 29.76 152 ASP B N 1
ATOM 2300 C CA . ASP B 2 152 ? 124.800 72.803 65.758 1.00 29.65 152 ASP B CA 1
ATOM 2301 C C . ASP B 2 152 ? 124.080 73.153 64.459 1.00 29.45 152 ASP B C 1
ATOM 2302 O O . ASP B 2 152 ? 122.943 73.626 64.484 1.00 29.43 152 ASP B O 1
ATOM 2307 N N . ARG B 2 153 ? 124.745 72.940 63.328 1.00 29.15 153 ARG B N 1
ATOM 2308 C CA . ARG B 2 153 ? 124.138 73.244 62.034 1.00 28.99 153 ARG B CA 1
ATOM 2309 C C . ARG B 2 153 ? 122.902 72.382 61.817 1.00 28.49 153 ARG B C 1
ATOM 2310 O O . ARG B 2 153 ? 122.967 71.161 61.925 1.00 28.58 153 ARG B O 1
ATOM 2318 N N . PHE B 2 154 ? 121.778 73.029 61.524 1.00 27.99 154 PHE B N 1
ATOM 2319 C CA . PHE B 2 154 ? 120.498 72.344 61.332 1.00 27.57 154 PHE B CA 1
ATOM 2320 C C . PHE B 2 154 ? 120.132 71.443 62.513 1.00 27.25 154 PHE B C 1
ATOM 2321 O O . PHE B 2 154 ? 119.546 70.377 62.333 1.00 27.17 154 PHE B O 1
ATOM 2329 N N . ASN B 2 155 ? 120.480 71.875 63.719 1.00 26.78 155 ASN B N 1
ATOM 2330 C CA . ASN B 2 155 ? 120.094 71.156 64.928 1.00 26.51 155 ASN B CA 1
ATOM 2331 C C . ASN B 2 155 ? 119.396 72.085 65.913 1.00 26.46 155 ASN B C 1
ATOM 2332 O O . ASN B 2 155 ? 120.035 72.722 66.748 1.00 26.47 155 ASN B O 1
ATOM 2337 N N . TYR B 2 156 ? 118.076 72.158 65.790 1.00 26.32 156 TYR B N 1
ATOM 2338 C CA . TYR B 2 156 ? 117.253 72.987 66.651 1.00 26.36 156 TYR B CA 1
ATOM 2339 C C . TYR B 2 156 ? 116.687 72.129 67.777 1.00 26.46 156 TYR B C 1
ATOM 2340 O O . TYR B 2 156 ? 116.464 70.937 67.588 1.00 26.53 156 TYR B O 1
ATOM 2349 N N . PRO B 2 157 ? 116.466 72.726 68.960 1.00 26.71 157 PRO B N 1
ATOM 2350 C CA . PRO B 2 157 ? 116.772 74.120 69.288 1.00 26.94 157 PRO B CA 1
ATOM 2351 C C . PRO B 2 157 ? 118.208 74.320 69.759 1.00 27.09 157 PRO B C 1
ATOM 2352 O O . PRO B 2 157 ? 118.880 73.365 70.139 1.00 27.11 157 PRO B O 1
ATOM 2356 N N . VAL B 2 158 ? 118.660 75.569 69.728 1.00 27.49 158 VAL B N 1
ATOM 2357 C CA . VAL B 2 158 ? 119.958 75.953 70.253 1.00 27.59 158 VAL B CA 1
ATOM 2358 C C . VAL B 2 158 ? 119.721 76.873 71.440 1.00 27.77 158 VAL B C 1
ATOM 2359 O O . VAL B 2 158 ? 119.206 77.980 71.273 1.00 27.99 158 VAL B O 1
ATOM 2363 N N . SER B 2 159 ? 120.090 76.419 72.634 1.00 27.71 159 SER B N 1
ATOM 2364 C CA . SER B 2 159 ? 119.862 77.190 73.850 1.00 27.76 159 SER B CA 1
ATOM 2365 C C . SER B 2 159 ? 120.511 78.569 73.780 1.00 27.75 159 SER B C 1
ATOM 2366 O O . SER B 2 159 ? 121.439 78.789 73.008 1.00 27.86 159 SER B O 1
ATOM 2369 N N . PHE B 2 160 ? 120.014 79.494 74.595 1.00 27.84 160 PHE B N 1
ATOM 2370 C CA . PHE B 2 160 ? 120.564 80.845 74.666 1.00 27.98 160 PHE B CA 1
ATOM 2371 C C . PHE B 2 160 ? 122.004 80.816 75.178 1.00 28.02 160 PHE B C 1
ATOM 2372 O O . PHE B 2 160 ? 122.854 81.586 74.731 1.00 28.06 160 PHE B O 1
ATOM 2380 N N . THR B 2 161 ? 122.272 79.915 76.115 1.00 28.12 161 THR B N 1
ATOM 2381 C CA . THR B 2 161 ? 123.610 79.767 76.671 1.00 28.32 161 THR B CA 1
ATOM 2382 C C . THR B 2 161 ? 124.591 79.267 75.614 1.00 28.30 161 THR B C 1
ATOM 2383 O O . THR B 2 161 ? 125.722 79.747 75.527 1.00 28.23 161 THR B O 1
ATOM 2387 N N . ALA B 2 162 ? 124.148 78.311 74.804 1.00 28.37 162 ALA B N 1
ATOM 2388 C CA . ALA B 2 162 ? 124.987 77.770 73.744 1.00 28.49 162 ALA B CA 1
ATOM 2389 C C . ALA B 2 162 ? 125.293 78.830 72.687 1.00 28.56 162 ALA B C 1
ATOM 2390 O O . ALA B 2 162 ? 126.396 78.866 72.141 1.00 28.70 162 ALA B O 1
ATOM 2392 N N . TYR B 2 163 ? 124.326 79.697 72.403 1.00 28.62 163 TYR B N 1
ATOM 2393 C CA . TYR B 2 163 ? 124.549 80.776 71.440 1.00 28.86 163 TYR B CA 1
ATOM 2394 C C . TYR B 2 163 ? 125.591 81.778 71.936 1.00 29.05 163 TYR B C 1
ATOM 2395 O O . TYR B 2 163 ? 126.529 82.120 71.215 1.00 29.12 163 TYR B O 1
ATOM 2404 N N . LEU B 2 164 ? 125.416 82.258 73.162 1.00 29.45 164 LEU B N 1
ATOM 2405 C CA . LEU B 2 164 ? 126.385 83.170 73.764 1.00 30.03 164 LEU B CA 1
ATOM 2406 C C . LEU B 2 164 ? 127.782 82.544 73.773 1.00 30.35 164 LEU B C 1
ATOM 2407 O O . LEU B 2 164 ? 128.773 83.192 73.438 1.00 30.49 164 LEU B O 1
ATOM 2412 N N . ARG B 2 165 ? 127.848 81.275 74.152 1.00 30.82 165 ARG B N 1
ATOM 2413 C CA . ARG B 2 165 ? 129.100 80.533 74.152 1.00 31.41 165 ARG B CA 1
ATOM 2414 C C . ARG B 2 165 ? 129.693 80.516 72.745 1.00 31.33 165 ARG B C 1
ATOM 2415 O O . ARG B 2 165 ? 130.897 80.701 72.560 1.00 31.08 165 ARG B O 1
ATOM 2423 N N . ARG B 2 166 ? 128.835 80.297 71.751 1.00 31.48 166 ARG B N 1
ATOM 2424 C CA . ARG B 2 166 ? 129.274 80.257 70.360 1.00 31.67 166 ARG B CA 1
ATOM 2425 C C . ARG B 2 166 ? 129.890 81.579 69.896 1.00 31.97 166 ARG B C 1
ATOM 2426 O O . ARG B 2 166 ? 131.028 81.599 69.432 1.00 32.06 166 ARG B O 1
ATOM 2434 N N . ILE B 2 167 ? 129.161 82.683 70.040 1.00 32.27 167 ILE B N 1
ATOM 2435 C CA . ILE B 2 167 ? 129.682 83.972 69.579 1.00 32.72 167 ILE B CA 1
ATOM 2436 C C . ILE B 2 167 ? 130.832 84.480 70.444 1.00 33.01 167 ILE B C 1
ATOM 2437 O O . ILE B 2 167 ? 131.649 85.282 69.990 1.00 33.00 167 ILE B O 1
ATOM 2442 N N . ASN B 2 168 ? 130.895 84.016 71.687 1.00 33.38 168 ASN B N 1
ATOM 2443 C CA . ASN B 2 168 ? 132.003 84.369 72.561 1.00 33.79 168 ASN B CA 1
ATOM 2444 C C . ASN B 2 168 ? 133.314 83.821 72.013 1.00 33.95 168 ASN B C 1
ATOM 2445 O O . ASN B 2 168 ? 134.296 84.548 71.860 1.00 33.89 168 ASN B O 1
ATOM 2450 N N . ARG B 2 169 ? 133.313 82.530 71.706 1.00 34.20 169 ARG B N 1
ATOM 2451 C CA . ARG B 2 169 ? 134.511 81.858 71.238 1.00 34.49 169 ARG B CA 1
ATOM 2452 C C . ARG B 2 169 ? 134.903 82.288 69.833 1.00 34.71 169 ARG B C 1
ATOM 2453 O O . ARG B 2 169 ? 136.089 82.359 69.503 1.00 34.79 169 ARG B O 1
ATOM 2461 N N . LYS B 2 170 ? 133.908 82.586 69.006 1.00 34.84 170 LYS B N 1
ATOM 2462 C CA . LYS B 2 170 ? 134.169 82.840 67.600 1.00 34.95 170 LYS B CA 1
ATOM 2463 C C . LYS B 2 170 ? 134.581 84.287 67.313 1.00 35.04 170 LYS B C 1
ATOM 2464 O O . LYS B 2 170 ? 135.197 84.564 66.289 1.00 35.01 170 LYS B O 1
ATOM 2470 N N . THR B 2 171 ? 134.267 85.203 68.224 1.00 35.31 171 THR B N 1
ATOM 2471 C CA . THR B 2 171 ? 134.596 86.611 68.012 1.00 35.57 171 THR B CA 1
ATOM 2472 C C . THR B 2 171 ? 135.086 87.316 69.277 1.00 36.00 171 THR B C 1
ATOM 2473 O O . THR B 2 171 ? 136.046 88.085 69.240 1.00 36.02 171 THR B O 1
ATOM 2477 N N . ALA B 2 172 ? 134.425 87.051 70.397 1.00 36.56 172 ALA B N 1
ATOM 2478 C CA . ALA B 2 172 ? 134.713 87.769 71.638 1.00 37.07 172 ALA B CA 1
ATOM 2479 C C . ALA B 2 172 ? 136.097 87.487 72.235 1.00 37.47 172 ALA B C 1
ATOM 2480 O O . ALA B 2 172 ? 136.857 88.415 72.510 1.00 37.53 172 ALA B O 1
ATOM 2482 N N . ILE B 2 173 ? 136.425 86.213 72.434 1.00 37.96 173 ILE B N 1
ATOM 2483 C CA . ILE B 2 173 ? 137.653 85.859 73.155 1.00 38.51 173 ILE B CA 1
ATOM 2484 C C . ILE B 2 173 ? 138.934 86.401 72.527 1.00 38.78 173 ILE B C 1
ATOM 2485 O O . ILE B 2 173 ? 139.850 86.809 73.239 1.00 38.86 173 ILE B O 1
ATOM 2490 N N . LEU B 2 174 ? 139.009 86.393 71.202 1.00 39.22 174 LEU B N 1
ATOM 2491 C CA . LEU B 2 174 ? 140.205 86.878 70.525 1.00 39.82 174 LEU B CA 1
ATOM 2492 C C . LEU B 2 174 ? 140.393 88.368 70.794 1.00 40.22 174 LEU B C 1
ATOM 2493 O O . LEU B 2 174 ? 141.498 88.824 71.072 1.00 40.28 174 LEU B O 1
ATOM 2498 N N . ILE B 2 175 ? 139.300 89.120 70.723 1.00 40.82 175 ILE B N 1
ATOM 2499 C CA . ILE B 2 175 ? 139.332 90.545 71.015 1.00 41.33 175 ILE B CA 1
ATOM 2500 C C . ILE B 2 175 ? 139.663 90.787 72.484 1.00 41.83 175 ILE B C 1
ATOM 2501 O O . ILE B 2 175 ? 140.366 91.739 72.821 1.00 41.93 175 ILE B O 1
ATOM 2506 N N . GLU B 2 176 ? 139.160 89.918 73.356 1.00 42.40 176 GLU B N 1
ATOM 2507 C CA . GLU B 2 176 ? 139.480 89.995 74.777 1.00 43.03 176 GLU B CA 1
ATOM 2508 C C . GLU B 2 176 ? 140.955 89.671 75.014 1.00 43.46 176 GLU B C 1
ATOM 2509 O O . GLU B 2 176 ? 141.605 90.270 75.870 1.00 43.44 176 GLU B O 1
ATOM 2515 N N . ALA B 2 177 ? 141.476 88.717 74.250 1.00 44.00 177 ALA B N 1
ATOM 2516 C CA . ALA B 2 177 ? 142.889 88.369 74.322 1.00 44.69 177 ALA B CA 1
ATOM 2517 C C . ALA B 2 177 ? 143.758 89.535 73.850 1.00 45.26 177 ALA B C 1
ATOM 2518 O O . ALA B 2 177 ? 144.871 89.731 74.339 1.00 45.39 177 ALA B O 1
ATOM 2520 N N . SER B 2 178 ? 143.245 90.310 72.900 1.00 45.91 178 SER B N 1
ATOM 2521 C CA . SER B 2 178 ? 143.958 91.485 72.416 1.00 46.62 178 SER B CA 1
ATOM 2522 C C . SER B 2 178 ? 144.127 92.514 73.530 1.00 47.11 178 SER B C 1
ATOM 2523 O O . SER B 2 178 ? 145.189 93.119 73.674 1.00 47.21 178 SER B O 1
ATOM 2526 N N . CYS B 2 179 ? 143.076 92.707 74.319 1.00 47.71 179 CYS B N 1
ATOM 2527 C CA . CYS B 2 179 ? 143.119 93.665 75.417 1.00 48.36 179 CYS B CA 1
ATOM 2528 C C . CYS B 2 179 ? 143.881 93.104 76.610 1.00 48.75 179 CYS B C 1
ATOM 2529 O O . CYS B 2 179 ? 144.545 93.843 77.337 1.00 48.75 179 CYS B O 1
ATOM 2532 N N . HIS B 2 180 ? 143.782 91.793 76.803 1.00 49.25 180 HIS B N 1
ATOM 2533 C CA . HIS B 2 180 ? 144.456 91.134 77.913 1.00 49.69 180 HIS B CA 1
ATOM 2534 C C . HIS B 2 180 ? 145.966 91.063 77.679 1.00 50.12 180 HIS B C 1
ATOM 2535 O O . HIS B 2 180 ? 146.752 91.460 78.538 1.00 50.11 180 HIS B O 1
ATOM 2542 N N . LEU B 2 181 ? 146.366 90.568 76.511 1.00 50.64 181 LEU B N 1
ATOM 2543 C CA . LEU B 2 181 ? 147.784 90.452 76.178 1.00 51.26 181 LEU B CA 1
ATOM 2544 C C . LEU B 2 181 ? 148.437 91.823 76.028 1.00 51.77 181 LEU B C 1
ATOM 2545 O O . LEU B 2 181 ? 149.594 92.017 76.405 1.00 51.79 181 LEU B O 1
ATOM 2550 N N . GLY B 2 182 ? 147.688 92.771 75.477 1.00 52.38 182 GLY B N 1
ATOM 2551 C CA . GLY B 2 182 ? 148.174 94.137 75.342 1.00 53.20 182 GLY B CA 1
ATOM 2552 C C . GLY B 2 182 ? 148.447 94.755 76.699 1.00 53.76 182 GLY B C 1
ATOM 2553 O O . GLY B 2 182 ? 149.355 95.572 76.848 1.00 53.92 182 GLY B O 1
ATOM 2554 N N . ALA B 2 183 ? 147.659 94.357 77.692 1.00 54.34 183 ALA B N 1
ATOM 2555 C CA . ALA B 2 183 ? 147.801 94.885 79.043 1.00 54.99 183 ALA B CA 1
ATOM 2556 C C . ALA B 2 183 ? 148.949 94.216 79.799 1.00 55.51 183 ALA B C 1
ATOM 2557 O O . ALA B 2 183 ? 149.592 94.841 80.643 1.00 55.51 183 ALA B O 1
ATOM 2559 N N . LEU B 2 184 ? 149.196 92.943 79.495 1.00 56.18 184 LEU B N 1
ATOM 2560 C CA . LEU B 2 184 ? 150.300 92.208 80.105 1.00 56.82 184 LEU B CA 1
ATOM 2561 C C . LEU B 2 184 ? 151.651 92.770 79.682 1.00 57.28 184 LEU B C 1
ATOM 2562 O O . LEU B 2 184 ? 152.530 92.991 80.515 1.00 57.43 184 LEU B O 1
ATOM 2567 N N . SER B 2 185 ? 151.811 92.993 78.382 1.00 57.81 185 SER B N 1
ATOM 2568 C CA . SER B 2 185 ? 153.062 93.503 77.835 1.00 58.35 185 SER B CA 1
ATOM 2569 C C . SER B 2 185 ? 153.285 94.957 78.231 1.00 58.67 185 SER B C 1
ATOM 2570 O O . SER B 2 185 ? 153.899 95.724 77.490 1.00 58.82 185 SER B O 1
ATOM 2573 N N . SER B 2 186 ? 152.779 95.328 79.401 1.00 59.05 186 SER B N 1
ATOM 2574 C CA . SER B 2 186 ? 152.916 96.688 79.908 1.00 59.38 186 SER B CA 1
ATOM 2575 C C . SER B 2 186 ? 152.648 96.699 81.405 1.00 59.65 186 SER B C 1
ATOM 2576 O O . SER B 2 186 ? 152.400 97.750 81.997 1.00 59.71 186 SER B O 1
ATOM 2579 N N . GLN B 2 187 ? 152.697 95.515 82.009 1.00 59.96 187 GLN B N 1
ATOM 2580 C CA . GLN B 2 187 ? 152.435 95.357 83.435 1.00 60.26 187 GLN B CA 1
ATOM 2581 C C . GLN B 2 187 ? 151.377 96.344 83.913 1.00 60.31 187 GLN B C 1
ATOM 2582 O O . GLN B 2 187 ? 151.658 97.224 84.724 1.00 60.40 187 GLN B O 1
ATOM 2588 N N . LEU B 2 188 ? 150.158 96.190 83.407 1.00 60.36 188 LEU B N 1
ATOM 2589 C CA . LEU B 2 188 ? 149.071 97.100 83.748 1.00 60.40 188 LEU B CA 1
ATOM 2590 C C . LEU B 2 188 ? 148.418 96.747 85.083 1.00 60.39 188 LEU B C 1
ATOM 2591 O O . LEU B 2 188 ? 148.295 95.575 85.437 1.00 60.36 188 LEU B O 1
ATOM 2596 N N . ASP B 2 189 ? 148.008 97.773 85.821 1.00 60.42 189 ASP B N 1
ATOM 2597 C CA . ASP B 2 189 ? 147.275 97.583 87.064 1.00 60.40 189 ASP B CA 1
ATOM 2598 C C . ASP B 2 189 ? 146.243 96.470 86.886 1.00 60.31 189 ASP B C 1
ATOM 2599 O O . ASP B 2 189 ? 145.577 96.391 85.854 1.00 60.34 189 ASP B O 1
ATOM 2604 N N . GLU B 2 190 ? 146.119 95.606 87.888 1.00 60.14 190 GLU B N 1
ATOM 2605 C CA . GLU B 2 190 ? 145.229 94.451 87.793 1.00 59.97 190 GLU B CA 1
ATOM 2606 C C . GLU B 2 190 ? 143.751 94.844 87.727 1.00 59.68 190 GLU B C 1
ATOM 2607 O O . GLU B 2 190 ? 142.993 94.301 86.923 1.00 59.71 190 GLU B O 1
ATOM 2613 N N . GLN B 2 191 ? 143.343 95.784 88.573 1.00 59.26 191 GLN B N 1
ATOM 2614 C CA . GLN B 2 191 ? 141.960 96.248 88.582 1.00 58.81 191 GLN B CA 1
ATOM 2615 C C . GLN B 2 191 ? 141.653 96.911 87.242 1.00 58.44 191 GLN B C 1
ATOM 2616 O O . GLN B 2 191 ? 140.541 96.819 86.719 1.00 58.40 191 GLN B O 1
ATOM 2622 N N . SER B 2 192 ? 142.662 97.575 86.691 1.00 57.96 192 SER B N 1
ATOM 2623 C CA . SER B 2 192 ? 142.554 98.216 85.390 1.00 57.47 192 SER B CA 1
ATOM 2624 C C . SER B 2 192 ? 142.634 97.186 84.265 1.00 57.04 192 SER B C 1
ATOM 2625 O O . SER B 2 192 ? 142.088 97.390 83.180 1.00 57.06 192 SER B O 1
ATOM 2628 N N . THR B 2 193 ? 143.321 96.079 84.526 1.00 56.42 193 THR B N 1
ATOM 2629 C CA . THR B 2 193 ? 143.411 94.996 83.555 1.00 55.75 193 THR B CA 1
ATOM 2630 C C . THR B 2 193 ? 142.079 94.267 83.443 1.00 55.20 193 THR B C 1
ATOM 2631 O O . THR B 2 193 ? 141.676 93.849 82.358 1.00 55.16 193 THR B O 1
ATOM 2635 N N . TYR B 2 194 ? 141.397 94.121 84.574 1.00 54.41 194 TYR B N 1
ATOM 2636 C CA . TYR B 2 194 ? 140.092 93.482 84.597 1.00 53.70 194 TYR B CA 1
ATOM 2637 C C . TYR B 2 194 ? 139.090 94.243 83.735 1.00 53.26 194 TYR B C 1
ATOM 2638 O O . TYR B 2 194 ? 138.299 93.642 83.010 1.00 53.23 194 TYR B O 1
ATOM 2647 N N . HIS B 2 195 ? 139.133 95.569 83.809 1.00 52.63 195 HIS B N 1
ATOM 2648 C CA . HIS B 2 195 ? 138.160 96.395 83.101 1.00 52.02 195 HIS B CA 1
ATOM 2649 C C . HIS B 2 195 ? 138.377 96.440 81.591 1.00 51.50 195 HIS B C 1
ATOM 2650 O O . HIS B 2 195 ? 137.414 96.401 80.825 1.00 51.44 195 HIS B O 1
ATOM 2657 N N . ILE B 2 196 ? 139.631 96.526 81.160 1.00 50.80 196 ILE B N 1
ATOM 2658 C CA . ILE B 2 196 ? 139.918 96.540 79.729 1.00 50.14 196 ILE B CA 1
ATOM 2659 C C . ILE B 2 196 ? 139.705 95.146 79.151 1.00 49.71 196 ILE B C 1
ATOM 2660 O O . ILE B 2 196 ? 139.421 94.984 77.964 1.00 49.70 196 ILE B O 1
ATOM 2665 N N . LYS B 2 197 ? 139.839 94.142 80.012 1.00 49.11 197 LYS B N 1
ATOM 2666 C CA . LYS B 2 197 ? 139.595 92.759 79.642 1.00 48.44 197 LYS B CA 1
ATOM 2667 C C . LYS B 2 197 ? 138.101 92.550 79.394 1.00 47.89 197 LYS B C 1
ATOM 2668 O O . LYS B 2 197 ? 137.699 92.065 78.338 1.00 47.80 197 LYS B O 1
ATOM 2674 N N . GLN B 2 198 ? 137.282 92.936 80.368 1.00 47.24 198 GLN B N 1
ATOM 2675 C CA . GLN B 2 198 ? 135.829 92.807 80.249 1.00 46.65 198 GLN B CA 1
ATOM 2676 C C . GLN B 2 198 ? 135.262 93.674 79.127 1.00 46.16 198 GLN B C 1
ATOM 2677 O O . GLN B 2 198 ? 134.277 93.308 78.484 1.00 46.14 198 GLN B O 1
ATOM 2683 N N . PHE B 2 199 ? 135.888 94.822 78.899 1.00 45.49 199 PHE B N 1
ATOM 2684 C CA . PHE B 2 199 ? 135.517 95.684 77.787 1.00 44.78 199 PHE B CA 1
ATOM 2685 C C . PHE B 2 199 ? 135.699 94.939 76.471 1.00 44.23 199 PHE B C 1
ATOM 2686 O O . PHE B 2 199 ? 134.812 94.935 75.618 1.00 44.18 199 PHE B O 1
ATOM 2694 N N . GLY B 2 200 ? 136.855 94.304 76.316 1.00 43.63 200 GLY B N 1
ATOM 2695 C CA . GLY B 2 200 ? 137.153 93.536 75.114 1.00 42.84 200 GLY B CA 1
ATOM 2696 C C . GLY B 2 200 ? 136.124 92.449 74.876 1.00 42.36 200 GLY B C 1
ATOM 2697 O O . GLY B 2 200 ? 135.730 92.194 73.738 1.00 42.18 200 GLY B O 1
ATOM 2698 N N . HIS B 2 201 ? 135.689 91.810 75.958 1.00 41.87 201 HIS B N 1
ATOM 2699 C CA . HIS B 2 201 ? 134.692 90.751 75.882 1.00 41.42 201 HIS B CA 1
ATOM 2700 C C . HIS B 2 201 ? 133.331 91.306 75.473 1.00 41.13 201 HIS B C 1
ATOM 2701 O O . HIS B 2 201 ? 132.682 90.783 74.564 1.00 41.08 201 HIS B O 1
ATOM 2708 N N . CYS B 2 202 ? 132.909 92.372 76.143 1.00 40.71 202 CYS B N 1
ATOM 2709 C CA . CYS B 2 202 ? 131.596 92.952 75.899 1.00 40.37 202 CYS B CA 1
ATOM 2710 C C . CYS B 2 202 ? 131.466 93.552 74.502 1.00 40.11 202 CYS B C 1
ATOM 2711 O O . CYS B 2 202 ? 130.434 93.395 73.847 1.00 40.09 202 CYS B O 1
ATOM 2714 N N . ILE B 2 203 ? 132.511 94.240 74.051 1.00 39.71 203 ILE B N 1
ATOM 2715 C CA . ILE B 2 203 ? 132.495 94.861 72.734 1.00 39.35 203 ILE B CA 1
ATOM 2716 C C . ILE B 2 203 ? 132.402 93.797 71.644 1.00 39.04 203 ILE B C 1
ATOM 2717 O O . ILE B 2 203 ? 131.663 93.953 70.672 1.00 39.06 203 ILE B O 1
ATOM 2722 N N . GLY B 2 204 ? 133.152 92.713 71.819 1.00 38.65 204 GLY B N 1
ATOM 2723 C CA . GLY B 2 204 ? 133.128 91.599 70.880 1.00 38.20 204 GLY B CA 1
ATOM 2724 C C . GLY B 2 204 ? 131.772 90.922 70.830 1.00 37.95 204 GLY B C 1
ATOM 2725 O O . GLY B 2 204 ? 131.267 90.603 69.755 1.00 37.97 204 GLY B O 1
ATOM 2726 N N . MET B 2 205 ? 131.179 90.698 71.997 1.00 37.66 205 MET B N 1
ATOM 2727 C CA . MET B 2 205 ? 129.851 90.106 72.068 1.00 37.43 205 MET B CA 1
ATOM 2728 C C . MET B 2 205 ? 128.853 90.989 71.334 1.00 37.43 205 MET B C 1
ATOM 2729 O O . MET B 2 205 ? 128.125 90.529 70.455 1.00 37.36 205 MET B O 1
ATOM 2734 N N . SER B 2 206 ? 128.828 92.264 71.701 1.00 37.44 206 SER B N 1
ATOM 2735 C CA . SER B 2 206 ? 127.936 93.222 71.069 1.00 37.59 206 SER B CA 1
ATOM 2736 C C . SER B 2 206 ? 128.103 93.213 69.551 1.00 37.57 206 SER B C 1
ATOM 2737 O O . SER B 2 206 ? 127.121 93.150 68.811 1.00 37.61 206 SER B O 1
ATOM 2740 N N . TYR B 2 207 ? 129.351 93.269 69.095 1.00 37.52 207 TYR B N 1
ATOM 2741 C CA . TYR B 2 207 ? 129.642 93.330 67.667 1.00 37.49 207 TYR B CA 1
ATOM 2742 C C . TYR B 2 207 ? 129.130 92.106 66.914 1.00 37.25 207 TYR B C 1
ATOM 2743 O O . TYR B 2 207 ? 128.569 92.227 65.824 1.00 37.30 207 TYR B O 1
ATOM 2752 N N . GLN B 2 208 ? 129.330 90.926 67.493 1.00 36.90 208 GLN B N 1
ATOM 2753 C CA . GLN B 2 208 ? 128.918 89.688 66.839 1.00 36.52 208 GLN B CA 1
ATOM 2754 C C . GLN B 2 208 ? 127.396 89.566 66.749 1.00 36.26 208 GLN B C 1
ATOM 2755 O O . GLN B 2 208 ? 126.868 89.023 65.782 1.00 36.03 208 GLN B O 1
ATOM 2761 N N . ILE B 2 209 ? 126.697 90.071 67.759 1.00 36.09 209 ILE B N 1
ATOM 2762 C CA . ILE B 2 209 ? 125.240 90.114 67.716 1.00 35.93 209 ILE B CA 1
ATOM 2763 C C . ILE B 2 209 ? 124.792 91.006 66.562 1.00 35.84 209 ILE B C 1
ATOM 2764 O O . ILE B 2 209 ? 123.985 90.600 65.725 1.00 35.90 209 ILE B O 1
ATOM 2769 N N . ILE B 2 210 ? 125.335 92.218 66.514 1.00 35.66 210 ILE B N 1
ATOM 2770 C CA . ILE B 2 210 ? 125.025 93.148 65.438 1.00 35.49 210 ILE B CA 1
ATOM 2771 C C . ILE B 2 210 ? 125.228 92.483 64.083 1.00 35.44 210 ILE B C 1
ATOM 2772 O O . ILE B 2 210 ? 124.399 92.621 63.183 1.00 35.44 210 ILE B O 1
ATOM 2777 N N . ASP B 2 211 ? 126.330 91.754 63.946 1.00 35.34 211 ASP B N 1
ATOM 2778 C CA . ASP B 2 211 ? 126.624 91.044 62.708 1.00 35.36 211 ASP B CA 1
ATOM 2779 C C . ASP B 2 211 ? 125.566 89.984 62.413 1.00 35.30 211 ASP B C 1
ATOM 2780 O O . ASP B 2 211 ? 125.166 89.796 61.264 1.00 35.19 211 ASP B O 1
ATOM 2785 N N . ASP B 2 212 ? 125.114 89.295 63.456 1.00 35.32 212 ASP B N 1
ATOM 2786 C CA . ASP B 2 212 ? 124.059 88.296 63.310 1.00 35.48 212 ASP B CA 1
ATOM 2787 C C . ASP B 2 212 ? 122.737 88.959 62.924 1.00 35.62 212 ASP B C 1
ATOM 2788 O O . ASP B 2 212 ? 121.919 88.372 62.217 1.00 35.52 212 ASP B O 1
ATOM 2793 N N . ILE B 2 213 ? 122.536 90.187 63.392 1.00 35.75 213 ILE B N 1
ATOM 2794 C CA . ILE B 2 213 ? 121.379 90.978 62.995 1.00 35.94 213 ILE B CA 1
ATOM 2795 C C . ILE B 2 213 ? 121.457 91.339 61.514 1.00 36.28 213 ILE B C 1
ATOM 2796 O O . ILE B 2 213 ? 120.516 91.107 60.755 1.00 36.30 213 ILE B O 1
ATOM 2801 N N . LEU B 2 214 ? 122.596 91.890 61.105 1.00 36.63 214 LEU B N 1
ATOM 2802 C CA . LEU B 2 214 ? 122.795 92.333 59.727 1.00 36.97 214 LEU B CA 1
ATOM 2803 C C . LEU B 2 214 ? 122.601 91.219 58.705 1.00 37.33 214 LEU B C 1
ATOM 2804 O O . LEU B 2 214 ? 122.192 91.474 57.573 1.00 37.32 214 LEU B O 1
ATOM 2809 N N . ASP B 2 215 ? 122.905 89.987 59.096 1.00 37.84 215 ASP B N 1
ATOM 2810 C CA . ASP B 2 215 ? 122.735 88.854 58.193 1.00 38.38 215 ASP B CA 1
ATOM 2811 C C . ASP B 2 215 ? 121.288 88.783 57.719 1.00 38.95 215 ASP B C 1
ATOM 2812 O O . ASP B 2 215 ? 120.999 88.275 56.634 1.00 38.92 215 ASP B O 1
ATOM 2817 N N . TYR B 2 216 ? 120.386 89.299 58.547 1.00 39.76 216 TYR B N 1
ATOM 2818 C CA . TYR B 2 216 ? 118.960 89.285 58.252 1.00 40.64 216 TYR B CA 1
ATOM 2819 C C . TYR B 2 216 ? 118.466 90.628 57.722 1.00 41.51 216 TYR B C 1
ATOM 2820 O O . TYR B 2 216 ? 117.571 90.678 56.882 1.00 41.66 216 TYR B O 1
ATOM 2829 N N . THR B 2 217 ? 119.048 91.715 58.218 1.00 42.58 217 THR B N 1
ATOM 2830 C CA . THR B 2 217 ? 118.496 93.046 57.975 1.00 43.81 217 THR B CA 1
ATOM 2831 C C . THR B 2 217 ? 119.170 93.806 56.837 1.00 44.73 217 THR B C 1
ATOM 2832 O O . THR B 2 217 ? 118.529 94.601 56.154 1.00 44.88 217 THR B O 1
ATOM 2836 N N . SER B 2 218 ? 120.460 93.565 56.641 1.00 45.88 218 SER B N 1
ATOM 2837 C CA . SER B 2 218 ? 121.222 94.290 55.635 1.00 47.14 218 SER B CA 1
ATOM 2838 C C . SER B 2 218 ? 120.986 93.749 54.228 1.00 48.02 218 SER B C 1
ATOM 2839 O O . SER B 2 218 ? 120.201 92.820 54.029 1.00 48.16 218 SER B O 1
ATOM 2842 N N . ASP B 2 219 ? 121.672 94.348 53.259 1.00 49.05 219 ASP B N 1
ATOM 2843 C CA . ASP B 2 219 ? 121.595 93.919 51.868 1.00 50.06 219 ASP B CA 1
ATOM 2844 C C . ASP B 2 219 ? 122.855 93.153 51.482 1.00 50.59 219 ASP B C 1
ATOM 2845 O O . ASP B 2 219 ? 123.878 93.231 52.169 1.00 50.67 219 ASP B O 1
ATOM 2850 N N . GLU B 2 220 ? 122.778 92.410 50.384 1.00 51.23 220 GLU B N 1
ATOM 2851 C CA . GLU B 2 220 ? 123.905 91.596 49.941 1.00 51.91 220 GLU B CA 1
ATOM 2852 C C . GLU B 2 220 ? 125.139 92.444 49.633 1.00 52.18 220 GLU B C 1
ATOM 2853 O O . GLU B 2 220 ? 126.228 91.909 49.421 1.00 52.29 220 GLU B O 1
ATOM 2859 N N . ALA B 2 221 ? 124.964 93.763 49.612 1.00 52.51 221 ALA B N 1
ATOM 2860 C CA . ALA B 2 221 ? 126.061 94.678 49.311 1.00 52.74 221 ALA B CA 1
ATOM 2861 C C . ALA B 2 221 ? 126.949 94.891 50.532 1.00 52.87 221 ALA B C 1
ATOM 2862 O O . ALA B 2 221 ? 128.175 94.843 50.436 1.00 52.91 221 ALA B O 1
ATOM 2864 N N . THR B 2 222 ? 126.320 95.127 51.679 1.00 52.98 222 THR B N 1
ATOM 2865 C CA . THR B 2 222 ? 127.051 95.335 52.924 1.00 53.01 222 THR B CA 1
ATOM 2866 C C . THR B 2 222 ? 127.482 94.003 53.535 1.00 52.93 222 THR B C 1
ATOM 2867 O O . THR B 2 222 ? 128.324 93.965 54.435 1.00 52.97 222 THR B O 1
ATOM 2871 N N . LEU B 2 223 ? 126.900 92.915 53.038 1.00 52.78 223 LEU B N 1
ATOM 2872 C CA . LEU B 2 223 ? 127.192 91.576 53.551 1.00 52.54 223 LEU B CA 1
ATOM 2873 C C . LEU B 2 223 ? 128.215 90.833 52.694 1.00 52.22 223 LEU B C 1
ATOM 2874 O O . LEU B 2 223 ? 128.914 89.944 53.182 1.00 52.32 223 LEU B O 1
ATOM 2879 N N . GLY B 2 224 ? 128.293 91.188 51.415 1.00 51.78 224 GLY B N 1
ATOM 2880 C CA . GLY B 2 224 ? 129.190 90.501 50.491 1.00 51.14 224 GLY B CA 1
ATOM 2881 C C . GLY B 2 224 ? 128.694 89.107 50.152 1.00 50.72 224 GLY B C 1
ATOM 2882 O O . GLY B 2 224 ? 129.355 88.355 49.434 1.00 50.79 224 GLY B O 1
ATOM 2883 N N . LYS B 2 225 ? 127.525 88.759 50.682 1.00 50.13 225 LYS B N 1
ATOM 2884 C CA . LYS B 2 225 ? 126.886 87.481 50.386 1.00 49.41 225 LYS B CA 1
ATOM 2885 C C . LYS B 2 225 ? 125.393 87.570 50.686 1.00 48.63 225 LYS B C 1
ATOM 2886 O O . LYS B 2 225 ? 124.948 88.506 51.352 1.00 48.58 225 LYS B O 1
ATOM 2892 N N . PRO B 2 226 ? 124.616 86.592 50.197 1.00 47.78 226 PRO B N 1
ATOM 2893 C CA . PRO B 2 226 ? 123.155 86.638 50.270 1.00 46.98 226 PRO B CA 1
ATOM 2894 C C . PRO B 2 226 ? 122.633 86.957 51.668 1.00 46.10 226 PRO B C 1
ATOM 2895 O O . PRO B 2 226 ? 123.270 86.612 52.663 1.00 46.03 226 PRO B O 1
ATOM 2899 N N . VAL B 2 227 ? 121.481 87.617 51.733 1.00 45.03 227 VAL B N 1
ATOM 2900 C CA . VAL B 2 227 ? 120.817 87.872 53.005 1.00 43.85 227 VAL B CA 1
ATOM 2901 C C . VAL B 2 227 ? 120.272 86.562 53.563 1.00 42.87 227 VAL B C 1
ATOM 2902 O O . VAL B 2 227 ? 119.682 85.769 52.833 1.00 42.93 227 VAL B O 1
ATOM 2906 N N . GLY B 2 228 ? 120.480 86.335 54.857 1.00 41.64 228 GLY B N 1
ATOM 2907 C CA . GLY B 2 228 ? 120.046 85.097 55.491 1.00 40.02 228 GLY B CA 1
ATOM 2908 C C . GLY B 2 228 ? 120.990 83.945 55.206 1.00 38.94 228 GLY B C 1
ATOM 2909 O O . GLY B 2 228 ? 120.562 82.802 55.058 1.00 38.91 228 GLY B O 1
ATOM 2910 N N . SER B 2 229 ? 122.283 84.247 55.130 1.00 37.92 229 SER B N 1
ATOM 2911 C CA . SER B 2 229 ? 123.300 83.230 54.867 1.00 36.77 229 SER B CA 1
ATOM 2912 C C . SER B 2 229 ? 123.506 82.282 56.041 1.00 35.71 229 SER B C 1
ATOM 2913 O O . SER B 2 229 ? 123.817 81.109 55.848 1.00 35.41 229 SER B O 1
ATOM 2916 N N . ASP B 2 230 ? 123.341 82.796 57.255 1.00 34.63 230 ASP B N 1
ATOM 2917 C CA . ASP B 2 230 ? 123.523 81.980 58.451 1.00 33.62 230 ASP B CA 1
ATOM 2918 C C . ASP B 2 230 ? 122.532 80.823 58.493 1.00 33.15 230 ASP B C 1
ATOM 2919 O O . ASP B 2 230 ? 122.920 79.662 58.616 1.00 32.96 230 ASP B O 1
ATOM 2924 N N . ILE B 2 231 ? 121.249 81.145 58.378 1.00 32.44 231 ILE B N 1
ATOM 2925 C CA . ILE B 2 231 ? 120.214 80.127 58.449 1.00 31.88 231 ILE B CA 1
ATOM 2926 C C . ILE B 2 231 ? 120.261 79.184 57.243 1.00 31.60 231 ILE B C 1
ATOM 2927 O O . ILE B 2 231 ? 119.922 78.007 57.354 1.00 31.59 231 ILE B O 1
ATOM 2932 N N . ARG B 2 232 ? 120.702 79.692 56.097 1.00 31.24 232 ARG B N 1
ATOM 2933 C CA . ARG B 2 232 ? 120.816 78.860 54.898 1.00 30.92 232 ARG B CA 1
ATOM 2934 C C . ARG B 2 232 ? 121.934 77.835 55.032 1.00 30.54 232 ARG B C 1
ATOM 2935 O O . ARG B 2 232 ? 121.928 76.804 54.361 1.00 30.41 232 ARG B O 1
ATOM 2943 N N . ASN B 2 233 ? 122.893 78.125 55.903 1.00 30.32 233 ASN B N 1
ATOM 2944 C CA . ASN B 2 233 ? 123.967 77.183 56.199 1.00 30.25 233 ASN B CA 1
ATOM 2945 C C . ASN B 2 233 ? 123.726 76.437 57.512 1.00 29.90 233 ASN B C 1
ATOM 2946 O O . ASN B 2 233 ? 124.566 75.654 57.961 1.00 29.81 233 ASN B O 1
ATOM 2951 N N . GLY B 2 234 ? 122.570 76.689 58.119 1.00 29.47 234 GLY B N 1
ATOM 2952 C CA . GLY B 2 234 ? 122.122 75.913 59.266 1.00 29.19 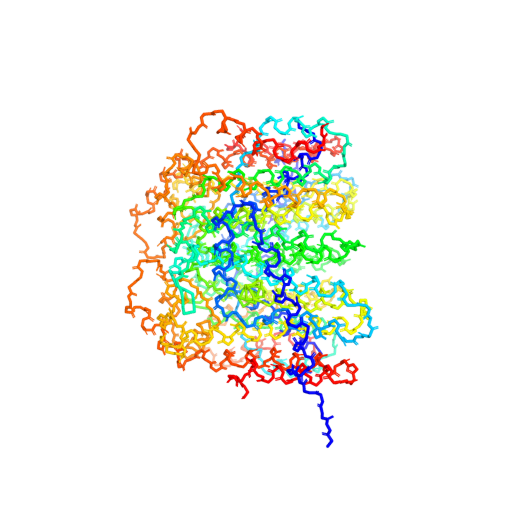234 GLY B CA 1
ATOM 2953 C C . GLY B 2 234 ? 122.348 76.561 60.616 1.00 28.95 234 GLY B C 1
ATOM 2954 O O . GLY B 2 234 ? 122.007 75.985 61.647 1.00 28.81 234 GLY B O 1
ATOM 2955 N N . HIS B 2 235 ? 122.915 77.761 60.617 1.00 28.78 235 HIS B N 1
ATOM 2956 C CA . HIS B 2 235 ? 123.237 78.436 61.866 1.00 28.69 235 HIS B CA 1
ATOM 2957 C C . HIS B 2 235 ? 122.023 79.121 62.486 1.00 28.43 235 HIS B C 1
ATOM 2958 O O . HIS B 2 235 ? 121.451 80.051 61.918 1.00 28.48 235 HIS B O 1
ATOM 2965 N N . ILE B 2 236 ? 121.633 78.638 63.658 1.00 28.06 236 ILE B N 1
ATOM 2966 C CA . ILE B 2 236 ? 120.529 79.214 64.404 1.00 27.68 236 ILE B CA 1
ATOM 2967 C C . ILE B 2 236 ? 121.064 80.291 65.342 1.00 27.49 236 ILE B C 1
ATOM 2968 O O . ILE B 2 236 ? 121.833 80.003 66.254 1.00 27.42 236 ILE B O 1
ATOM 2973 N N . THR B 2 237 ? 120.658 81.533 65.107 1.00 27.40 237 THR B N 1
ATOM 2974 C CA . THR B 2 237 ? 121.195 82.673 65.838 1.00 27.26 237 THR B CA 1
ATOM 2975 C C . THR B 2 237 ? 120.110 83.382 66.649 1.00 27.33 237 THR B C 1
ATOM 2976 O O . THR B 2 237 ? 118.923 83.089 66.502 1.00 27.22 237 THR B O 1
ATOM 2980 N N . TYR B 2 238 ? 120.516 84.310 67.510 1.00 27.44 238 TYR B N 1
ATOM 2981 C CA . TYR B 2 238 ? 119.576 84.894 68.463 1.00 27.58 238 TYR B CA 1
ATOM 2982 C C . TYR B 2 238 ? 118.384 85.589 67.806 1.00 27.45 238 TYR B C 1
ATOM 2983 O O . TYR B 2 238 ? 117.259 85.470 68.282 1.00 27.47 238 TYR B O 1
ATOM 2992 N N . PRO B 2 239 ? 118.621 86.324 66.713 1.00 27.45 239 PRO B N 1
ATOM 2993 C CA . PRO B 2 239 ? 117.485 86.952 66.043 1.00 27.40 239 PRO B CA 1
ATOM 2994 C C . PRO B 2 239 ? 116.389 85.934 65.722 1.00 27.34 239 PRO B C 1
ATOM 2995 O O . PRO B 2 239 ? 115.205 86.209 65.926 1.00 27.26 239 PRO B O 1
ATOM 2999 N N . LEU B 2 240 ? 116.785 84.764 65.237 1.00 27.32 240 LEU B N 1
ATOM 3000 C CA . LEU B 2 240 ? 115.826 83.708 64.934 1.00 27.45 240 LEU B CA 1
ATOM 3001 C C . LEU B 2 240 ? 115.190 83.175 66.219 1.00 27.65 240 LEU B C 1
ATOM 3002 O O . LEU B 2 240 ? 113.971 83.011 66.305 1.00 27.52 240 LEU B O 1
ATOM 3007 N N . MET B 2 241 ? 116.022 82.921 67.222 1.00 27.95 241 MET B N 1
ATOM 3008 C CA . MET B 2 241 ? 115.539 82.472 68.522 1.00 28.21 241 MET B CA 1
ATOM 3009 C C . MET B 2 241 ? 114.518 83.444 69.100 1.00 28.27 241 MET B C 1
ATOM 3010 O O . MET B 2 241 ? 113.487 83.028 69.626 1.00 28.18 241 MET B O 1
ATOM 3015 N N . ALA B 2 242 ? 114.811 84.738 69.003 1.00 28.40 242 ALA B N 1
ATOM 3016 C CA . ALA B 2 242 ? 113.931 85.770 69.545 1.00 28.62 242 ALA B CA 1
ATOM 3017 C C . ALA B 2 242 ? 112.626 85.880 68.753 1.00 28.84 242 ALA B C 1
ATOM 3018 O O . ALA B 2 242 ? 111.560 86.091 69.327 1.00 28.98 242 ALA B O 1
ATOM 3020 N N . ALA B 2 243 ? 112.718 85.736 67.435 1.00 29.06 243 ALA B N 1
ATOM 3021 C CA . ALA B 2 243 ? 111.539 85.777 66.578 1.00 29.23 243 ALA B CA 1
ATOM 3022 C C . ALA B 2 243 ? 110.576 84.633 66.899 1.00 29.40 243 ALA B C 1
ATOM 3023 O O . ALA B 2 243 ? 109.367 84.841 67.032 1.00 29.29 243 ALA B O 1
ATOM 3025 N N . ILE B 2 244 ? 111.121 83.426 67.021 1.00 29.58 244 ILE B N 1
ATOM 3026 C CA . ILE B 2 244 ? 110.324 82.255 67.370 1.00 29.70 244 ILE B CA 1
ATOM 3027 C C . ILE B 2 244 ? 109.582 82.464 68.690 1.00 30.16 244 ILE B C 1
ATOM 3028 O O . ILE B 2 244 ? 108.391 82.171 68.798 1.00 30.19 244 ILE B O 1
ATOM 3033 N N . ALA B 2 245 ? 110.292 82.985 69.685 1.00 30.60 245 ALA B N 1
ATOM 3034 C CA . ALA B 2 245 ? 109.716 83.239 71.002 1.00 31.26 245 ALA B CA 1
ATOM 3035 C C . ALA B 2 245 ? 108.566 84.247 70.950 1.00 31.70 245 ALA B C 1
ATOM 3036 O O . ALA B 2 245 ? 107.507 84.019 71.542 1.00 31.77 245 ALA B O 1
ATOM 3038 N N . ASN B 2 246 ? 108.778 85.362 70.251 1.00 32.12 246 ASN B N 1
ATOM 3039 C CA . ASN B 2 246 ? 107.738 86.379 70.105 1.00 32.65 246 ASN B CA 1
ATOM 3040 C C . ASN B 2 246 ? 106.486 85.832 69.425 1.00 32.94 246 ASN B C 1
ATOM 3041 O O . ASN B 2 246 ? 105.367 86.119 69.847 1.00 32.95 246 ASN B O 1
ATOM 3046 N N . LEU B 2 247 ? 106.680 85.041 68.376 1.00 33.33 247 LEU B N 1
ATOM 3047 C CA . LEU B 2 247 ? 105.559 84.434 67.666 1.00 33.78 247 LEU B CA 1
ATOM 3048 C C . LEU B 2 247 ? 104.772 83.482 68.565 1.00 34.12 247 LEU B C 1
ATOM 3049 O O . LEU B 2 247 ? 103.545 83.433 68.505 1.00 34.12 247 LEU B O 1
ATOM 3054 N N . LYS B 2 248 ? 105.482 82.729 69.400 1.00 34.59 248 LYS B N 1
ATOM 3055 C CA . LYS B 2 248 ? 104.832 81.824 70.343 1.00 35.02 248 LYS B CA 1
ATOM 3056 C C . LYS B 2 248 ? 103.992 82.588 71.365 1.00 35.21 248 LYS B C 1
ATOM 3057 O O . LYS B 2 248 ? 103.001 82.073 71.874 1.00 35.21 248 LYS B O 1
ATOM 3063 N N . GLU B 2 249 ? 104.390 83.821 71.659 1.00 35.63 249 GLU B N 1
ATOM 3064 C CA . GLU B 2 249 ? 103.601 84.675 72.541 1.00 36.03 249 GLU B CA 1
ATOM 3065 C C . GLU B 2 249 ? 102.266 85.030 71.892 1.00 36.01 249 GLU B C 1
ATOM 3066 O O . GLU B 2 249 ? 101.266 85.228 72.581 1.00 36.21 249 GLU B O 1
ATOM 3072 N N . GLN B 2 250 ? 102.258 85.110 70.565 1.00 35.83 250 GLN B N 1
ATOM 3073 C CA . GLN B 2 250 ? 101.024 85.328 69.816 1.00 35.65 250 GLN B CA 1
ATOM 3074 C C . GLN B 2 250 ? 100.384 83.994 69.438 1.00 35.30 250 GLN B C 1
ATOM 3075 O O . GLN B 2 250 ? 99.549 83.928 68.536 1.00 35.35 250 GLN B O 1
ATOM 3081 N N . ASP B 2 251 ? 100.795 82.933 70.130 1.00 34.88 251 ASP B N 1
ATOM 3082 C CA . ASP B 2 251 ? 100.219 81.599 69.945 1.00 34.44 251 ASP B CA 1
ATOM 3083 C C . ASP B 2 251 ? 100.506 81.011 68.562 1.00 34.01 251 ASP B C 1
ATOM 3084 O O . ASP B 2 251 ? 99.742 80.188 68.058 1.00 34.01 251 ASP B O 1
ATOM 3089 N N . ASP B 2 252 ? 101.611 81.430 67.956 1.00 33.38 252 ASP B N 1
ATOM 3090 C CA . ASP B 2 252 ? 101.971 80.967 66.619 1.00 32.84 252 ASP B CA 1
ATOM 3091 C C . ASP B 2 252 ? 103.310 80.235 66.650 1.00 32.36 252 ASP B C 1
ATOM 3092 O O . ASP B 2 252 ? 104.362 80.854 66.796 1.00 32.18 252 ASP B O 1
ATOM 3097 N N . ASP B 2 253 ? 103.272 78.915 66.512 1.00 31.83 253 ASP B N 1
ATOM 3098 C CA . ASP B 2 253 ? 104.495 78.125 66.586 1.00 31.36 253 ASP B CA 1
ATOM 3099 C C . ASP B 2 253 ? 104.890 77.511 65.241 1.00 30.87 253 ASP B C 1
ATOM 3100 O O . ASP B 2 253 ? 105.663 76.559 65.190 1.00 30.83 253 ASP B O 1
ATOM 3105 N N . LYS B 2 254 ? 104.367 78.071 64.154 1.00 30.35 254 LYS B N 1
ATOM 3106 C CA . LYS B 2 254 ? 104.672 77.576 62.810 1.00 29.77 254 LYS B CA 1
ATOM 3107 C C . LYS B 2 254 ? 106.145 77.761 62.432 1.00 29.36 254 LYS B C 1
ATOM 3108 O O . LYS B 2 254 ? 106.716 76.940 61.718 1.00 29.35 254 LYS B O 1
ATOM 3114 N N . LEU B 2 255 ? 106.752 78.842 62.912 1.00 28.84 255 LEU B N 1
ATOM 3115 C CA . LEU B 2 255 ? 108.162 79.118 62.654 1.00 28.32 255 LEU B CA 1
ATOM 3116 C C . LEU B 2 255 ? 109.026 78.085 63.366 1.00 28.04 255 LEU B C 1
ATOM 3117 O O . LEU B 2 255 ? 109.981 77.552 62.802 1.00 27.84 255 LEU B O 1
ATOM 3122 N N . GLU B 2 256 ? 108.686 77.822 64.623 1.00 27.67 256 GLU B N 1
ATOM 3123 C CA . GLU B 2 256 ? 109.362 76.801 65.404 1.00 27.41 256 GLU B CA 1
ATOM 3124 C C . GLU B 2 256 ? 109.337 75.468 64.675 1.00 26.96 256 GLU B C 1
ATOM 3125 O O . GLU B 2 256 ? 110.377 74.838 64.472 1.00 26.71 256 GLU B O 1
ATOM 3131 N N . ALA B 2 257 ? 108.141 75.045 64.282 1.00 26.60 257 ALA B N 1
ATOM 3132 C CA . ALA B 2 257 ? 107.974 73.773 63.594 1.00 26.37 257 ALA B CA 1
ATOM 3133 C C . ALA B 2 257 ? 108.874 73.703 62.367 1.00 26.27 257 ALA B C 1
ATOM 3134 O O . ALA B 2 257 ? 109.560 72.704 62.147 1.00 26.27 257 ALA B O 1
ATOM 3136 N N . VAL B 2 258 ? 108.876 74.773 61.579 1.00 26.01 258 VAL B N 1
ATOM 3137 C CA . VAL B 2 258 ? 109.644 74.811 60.341 1.00 25.97 258 VAL B CA 1
ATOM 3138 C C . VAL B 2 258 ? 111.146 74.707 60.586 1.00 25.90 258 VAL B C 1
ATOM 3139 O O . VAL B 2 258 ? 111.832 73.910 59.947 1.00 25.80 258 VAL B O 1
ATOM 3143 N N . VAL B 2 259 ? 111.649 75.519 61.511 1.00 25.81 259 VAL B N 1
ATOM 3144 C CA . VAL B 2 259 ? 113.066 75.511 61.849 1.00 25.75 259 VAL B CA 1
ATOM 3145 C C . VAL B 2 259 ? 113.502 74.156 62.410 1.00 25.81 259 VAL B C 1
ATOM 3146 O O . VAL B 2 259 ? 114.603 73.687 62.134 1.00 25.72 259 VAL B O 1
ATOM 3150 N N . LYS B 2 260 ? 112.632 73.533 63.197 1.00 25.86 260 LYS B N 1
ATOM 3151 C CA . LYS B 2 260 ? 112.912 72.207 63.731 1.00 26.08 260 LYS B CA 1
ATOM 3152 C C . LYS B 2 260 ? 113.131 71.189 62.612 1.00 26.26 260 LYS B C 1
ATOM 315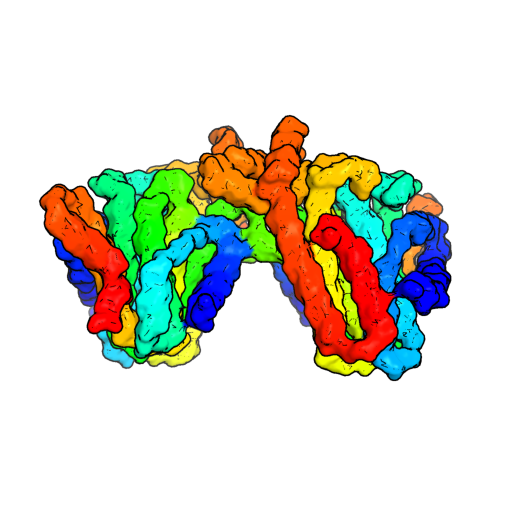3 O O . LYS B 2 260 ? 113.986 70.306 62.726 1.00 26.41 260 LYS B O 1
ATOM 3159 N N . HIS B 2 261 ? 112.362 71.317 61.534 1.00 26.18 261 HIS B N 1
ATOM 3160 C CA . HIS B 2 261 ? 112.424 70.364 60.430 1.00 26.19 261 HIS B CA 1
ATOM 3161 C C . HIS B 2 261 ? 113.367 70.816 59.315 1.00 26.17 261 HIS B C 1
ATOM 3162 O O . HIS B 2 261 ? 113.487 70.156 58.283 1.00 26.08 261 HIS B O 1
ATOM 3169 N N . LEU B 2 262 ? 114.035 71.942 59.527 1.00 26.02 262 LEU B N 1
ATOM 3170 C CA . LEU B 2 262 ? 114.949 72.478 58.529 1.00 26.06 262 LEU B CA 1
ATOM 3171 C C . LEU B 2 262 ? 116.175 71.574 58.375 1.00 26.36 262 LEU B C 1
ATOM 3172 O O . LEU B 2 262 ? 116.794 71.187 59.367 1.00 26.22 262 LEU B O 1
ATOM 3177 N N . THR B 2 263 ? 116.519 71.227 57.137 1.00 26.55 263 THR B N 1
ATOM 3178 C CA . THR B 2 263 ? 117.733 70.453 56.879 1.00 26.89 263 THR B CA 1
ATOM 3179 C C . THR B 2 263 ? 118.554 71.102 55.779 1.00 27.28 263 THR B C 1
ATOM 3180 O O . THR B 2 263 ? 118.173 72.140 55.242 1.00 27.44 263 THR B O 1
ATOM 3184 N N . SER B 2 264 ? 119.677 70.479 55.439 1.00 27.70 264 SER B N 1
ATOM 3185 C CA . SER B 2 264 ? 120.583 71.028 54.438 1.00 28.13 264 SER B CA 1
ATOM 3186 C C . SER B 2 264 ? 119.966 71.052 53.043 1.00 28.52 264 SER B C 1
ATOM 3187 O O . SER B 2 264 ? 120.452 71.758 52.164 1.00 28.62 264 SER B O 1
ATOM 3190 N N . THR B 2 265 ? 118.901 70.281 52.840 1.00 29.05 265 THR B N 1
ATOM 3191 C CA . THR B 2 265 ? 118.254 70.211 51.530 1.00 29.54 265 THR B CA 1
ATOM 3192 C C . THR B 2 265 ? 116.949 71.006 51.473 1.00 29.85 265 THR B C 1
ATOM 3193 O O . THR B 2 265 ? 116.182 70.873 50.522 1.00 29.99 265 THR B O 1
ATOM 3197 N N . SER B 2 266 ? 116.695 71.827 52.487 1.00 30.08 266 SER B N 1
ATOM 3198 C CA . SER B 2 266 ? 115.465 72.617 52.528 1.00 30.30 266 SER B CA 1
ATOM 3199 C C . SER B 2 266 ? 115.357 73.587 51.349 1.00 30.57 266 SER B C 1
ATOM 3200 O O . SER B 2 266 ? 116.365 74.034 50.805 1.00 30.68 266 SER B O 1
ATOM 3203 N N . ASP B 2 267 ? 114.125 73.915 50.971 1.00 30.89 267 ASP B N 1
ATOM 3204 C CA . ASP B 2 267 ? 113.856 74.770 49.817 1.00 31.14 267 ASP B CA 1
ATOM 3205 C C . ASP B 2 267 ? 114.034 76.256 50.113 1.00 31.39 267 ASP B C 1
ATOM 3206 O O . ASP B 2 267 ? 113.867 76.699 51.250 1.00 31.42 267 ASP B O 1
ATOM 3211 N N . ASP B 2 268 ? 114.351 77.024 49.074 1.00 31.61 268 ASP B N 1
ATOM 3212 C CA . ASP B 2 268 ? 114.535 78.466 49.210 1.00 31.97 268 ASP B CA 1
ATOM 3213 C C . ASP B 2 268 ? 113.301 79.154 49.790 1.00 31.76 268 ASP B C 1
ATOM 3214 O O . ASP B 2 268 ? 113.414 80.138 50.520 1.00 31.83 268 ASP B O 1
ATOM 3219 N N . GLU B 2 269 ? 112.124 78.633 49.458 1.00 31.66 269 GLU B N 1
ATOM 3220 C CA . GLU B 2 269 ? 110.870 79.191 49.952 1.00 31.55 269 GLU B CA 1
ATOM 3221 C C . GLU B 2 269 ? 110.828 79.188 51.477 1.00 31.40 269 GLU B C 1
ATOM 3222 O O . GLU B 2 269 ? 110.318 80.122 52.100 1.00 31.26 269 GLU B O 1
ATOM 3228 N N . VAL B 2 270 ? 111.364 78.128 52.074 1.00 31.11 270 VAL B N 1
ATOM 3229 C CA . VAL B 2 270 ? 111.368 77.994 53.523 1.00 30.89 270 VAL B CA 1
ATOM 3230 C C . VAL B 2 270 ? 112.303 79.021 54.151 1.00 30.79 270 VAL B C 1
ATOM 3231 O O . VAL B 2 270 ? 112.000 79.598 55.193 1.00 30.88 270 VAL B O 1
ATOM 3235 N N . TYR B 2 271 ? 113.436 79.261 53.502 1.00 30.71 271 TYR B N 1
ATOM 3236 C CA . TYR B 2 271 ? 114.396 80.240 53.993 1.00 30.49 271 TYR B CA 1
ATOM 3237 C C . TYR B 2 271 ? 113.857 81.662 53.876 1.00 30.65 271 TYR B C 1
ATOM 3238 O O . TYR B 2 271 ? 114.031 82.475 54.787 1.00 30.80 271 TYR B O 1
ATOM 3247 N N . GLN B 2 272 ? 113.198 81.964 52.763 1.00 30.51 272 GLN B N 1
ATOM 3248 C CA . GLN B 2 272 ? 112.646 83.299 52.571 1.00 30.51 272 GLN B CA 1
ATOM 3249 C C . GLN B 2 272 ? 111.593 83.614 53.624 1.00 30.11 272 GLN B C 1
ATOM 3250 O O . GLN B 2 272 ? 111.521 84.733 54.133 1.00 30.08 272 GLN B O 1
ATOM 3256 N N . TYR B 2 273 ? 110.793 82.611 53.962 1.00 29.72 273 TYR B N 1
ATOM 3257 C CA . TYR B 2 273 ? 109.802 82.735 55.021 1.00 29.31 273 TYR B CA 1
ATOM 3258 C C . TYR B 2 273 ? 110.471 83.013 56.368 1.00 29.29 273 TYR B C 1
ATOM 3259 O O . TYR B 2 273 ? 110.071 83.922 57.098 1.00 29.29 273 TYR B O 1
ATOM 3268 N N . ILE B 2 274 ? 111.494 82.230 56.693 1.00 29.24 274 ILE B N 1
ATOM 3269 C CA . ILE B 2 274 ? 112.214 82.411 57.946 1.00 29.30 274 ILE B CA 1
ATOM 3270 C C . ILE B 2 274 ? 112.790 83.819 58.037 1.00 29.36 274 ILE B C 1
ATOM 3271 O O . ILE B 2 274 ? 112.618 84.510 59.041 1.00 29.34 274 ILE B O 1
ATOM 3276 N N . VAL B 2 275 ? 113.470 84.240 56.978 1.00 29.46 275 VAL B N 1
ATOM 3277 C CA . VAL B 2 275 ? 114.100 85.554 56.941 1.00 29.56 275 VAL B CA 1
ATOM 3278 C C . VAL B 2 275 ? 113.106 86.683 57.216 1.00 29.72 275 VAL B C 1
ATOM 3279 O O . VAL B 2 275 ? 113.389 87.592 57.999 1.00 29.85 275 VAL B O 1
ATOM 3283 N N . SER B 2 276 ? 111.938 86.622 56.589 1.00 29.78 276 SER B N 1
ATOM 3284 C CA . SER B 2 276 ? 110.952 87.678 56.771 1.00 30.10 276 SER B CA 1
ATOM 3285 C C . SER B 2 276 ? 110.319 87.643 58.159 1.00 30.18 276 SER B C 1
ATOM 3286 O O . SER B 2 276 ? 109.932 88.680 58.692 1.00 30.29 276 SER B O 1
ATOM 3289 N N . GLN B 2 277 ? 110.215 86.456 58.747 1.00 30.31 277 GLN B N 1
ATOM 3290 C CA . GLN B 2 277 ? 109.688 86.340 60.101 1.00 30.38 277 GLN B CA 1
ATOM 3291 C C . GLN B 2 277 ? 110.673 86.939 61.090 1.00 30.51 277 GLN B C 1
ATOM 3292 O O . GLN B 2 277 ? 110.279 87.588 62.059 1.00 30.59 277 GLN B O 1
ATOM 3298 N N . VAL B 2 278 ? 111.959 86.725 60.839 1.00 30.66 278 VAL B N 1
ATOM 3299 C CA . VAL B 2 278 ? 112.995 87.274 61.703 1.00 30.72 278 VAL B CA 1
ATOM 3300 C C . VAL B 2 278 ? 113.009 88.800 61.626 1.00 30.93 278 VAL B C 1
ATOM 3301 O O . VAL B 2 278 ? 113.099 89.478 62.652 1.00 31.04 278 VAL B O 1
ATOM 3305 N N . LYS B 2 279 ? 112.913 89.343 60.415 1.00 31.11 279 LYS B N 1
ATOM 3306 C CA . LYS B 2 279 ? 112.921 90.797 60.247 1.00 31.51 279 LYS B CA 1
ATOM 3307 C C . LYS B 2 279 ? 111.753 91.441 60.981 1.00 31.69 279 LYS B C 1
ATOM 3308 O O . LYS B 2 279 ? 111.862 92.559 61.478 1.00 31.70 279 LYS B O 1
ATOM 3314 N N . GLN B 2 280 ? 110.643 90.719 61.071 1.00 32.05 280 GLN B N 1
ATOM 3315 C CA . GLN B 2 280 ? 109.439 91.266 61.679 1.00 32.29 280 GLN B CA 1
ATOM 3316 C C . GLN B 2 280 ? 109.398 91.097 63.197 1.00 32.57 280 GLN B C 1
ATOM 3317 O O . GLN B 2 280 ? 108.841 91.937 63.901 1.00 32.70 280 GLN B O 1
ATOM 3323 N N . TYR B 2 281 ? 109.989 90.020 63.706 1.00 32.92 281 TYR B N 1
ATOM 3324 C CA . TYR B 2 281 ? 109.798 89.665 65.113 1.00 33.28 281 TYR B CA 1
ATOM 3325 C C . TYR B 2 281 ? 111.071 89.539 65.949 1.00 33.60 281 TYR B C 1
ATOM 3326 O O . TYR B 2 281 ? 111.006 89.560 67.177 1.00 33.50 281 TYR B O 1
ATOM 3335 N N . GLY B 2 282 ? 112.221 89.404 65.298 1.00 34.04 282 GLY B N 1
ATOM 3336 C CA . GLY B 2 282 ? 113.445 89.079 66.023 1.00 34.71 282 GLY B CA 1
ATOM 3337 C C . GLY B 2 282 ? 114.511 90.155 66.093 1.00 35.22 282 GLY B C 1
ATOM 3338 O O . GLY B 2 282 ? 115.519 89.988 66.780 1.00 35.31 282 GLY B O 1
ATOM 3339 N N . ILE B 2 283 ? 114.303 91.261 65.386 1.00 35.64 283 ILE B N 1
ATOM 3340 C CA . ILE B 2 283 ? 115.331 92.290 65.290 1.00 36.12 283 ILE B CA 1
ATOM 3341 C C . ILE B 2 283 ? 115.480 93.095 66.574 1.00 36.59 283 ILE B C 1
ATOM 3342 O O . ILE B 2 283 ? 116.584 93.244 67.094 1.00 36.67 283 ILE B O 1
ATOM 3347 N N . GLU B 2 284 ? 114.365 93.607 67.083 1.00 37.03 284 GLU B N 1
ATOM 3348 C CA . GLU B 2 284 ? 114.389 94.486 68.248 1.00 37.63 284 GLU B CA 1
ATOM 3349 C C . GLU B 2 284 ? 115.032 93.853 69.483 1.00 37.67 284 GLU B C 1
ATOM 3350 O O . GLU B 2 284 ? 115.894 94.463 70.114 1.00 37.66 284 GLU B O 1
ATOM 3356 N N . PRO B 2 285 ? 114.618 92.624 69.831 1.00 37.86 285 PRO B N 1
ATOM 3357 C CA . PRO B 2 285 ? 115.180 91.960 71.009 1.00 37.94 285 PRO B CA 1
ATOM 3358 C C . PRO B 2 285 ? 116.682 91.732 70.870 1.00 38.13 285 PRO B C 1
ATOM 3359 O O . PRO B 2 285 ? 117.416 91.826 71.854 1.00 38.07 285 PRO B O 1
ATOM 3363 N N . ALA B 2 286 ? 117.131 91.438 69.654 1.00 38.36 286 ALA B N 1
ATOM 3364 C CA . ALA B 2 286 ? 118.553 91.230 69.402 1.00 38.73 286 ALA B CA 1
ATOM 3365 C C . ALA B 2 286 ? 119.328 92.534 69.567 1.00 39.03 286 ALA B C 1
ATOM 3366 O O . ALA B 2 286 ? 120.434 92.545 70.108 1.00 38.96 286 ALA B O 1
ATOM 3368 N N . GLU B 2 287 ? 118.741 93.630 69.095 1.00 39.48 287 GLU B N 1
ATOM 3369 C CA . GLU B 2 287 ? 119.334 94.951 69.269 1.00 39.94 287 GLU B CA 1
ATOM 3370 C C . GLU B 2 287 ? 119.426 95.278 70.751 1.00 40.23 287 GLU B C 1
ATOM 3371 O O . GLU B 2 287 ? 120.446 95.773 71.233 1.00 40.34 287 GLU B O 1
ATOM 3377 N N . LEU B 2 288 ? 118.347 94.991 71.468 1.00 40.52 288 LEU B N 1
ATOM 3378 C CA . LEU B 2 288 ? 118.292 95.204 72.903 1.00 41.02 288 LEU B CA 1
ATOM 3379 C C . LEU B 2 288 ? 119.434 94.459 73.600 1.00 41.32 288 LEU B C 1
ATOM 3380 O O . LEU B 2 288 ? 120.171 95.041 74.398 1.00 41.44 288 LEU B O 1
ATOM 3385 N N . LEU B 2 289 ? 119.584 93.175 73.285 1.00 41.51 289 LEU B N 1
ATOM 3386 C CA . LEU B 2 289 ? 120.673 92.371 73.833 1.00 41.66 289 LEU B CA 1
ATOM 3387 C C . LEU B 2 289 ? 122.028 93.015 73.548 1.00 41.91 289 LEU B C 1
ATOM 3388 O O . LEU B 2 289 ? 122.831 93.232 74.456 1.00 41.81 289 LEU B O 1
ATOM 3393 N N . SER B 2 290 ? 122.275 93.312 72.276 1.00 42.26 290 SER B N 1
ATOM 3394 C CA . SER B 2 290 ? 123.516 93.947 71.855 1.00 42.63 290 SER B CA 1
ATOM 3395 C C . SER B 2 290 ? 123.800 95.202 72.670 1.00 43.04 290 SER B C 1
ATOM 3396 O O . SER B 2 290 ? 124.946 95.473 73.026 1.00 43.04 290 SER B O 1
ATOM 3399 N N . ARG B 2 291 ? 122.750 95.963 72.967 1.00 43.53 291 ARG B N 1
ATOM 3400 C CA . ARG B 2 291 ? 122.887 97.201 73.730 1.00 44.09 291 ARG B CA 1
ATOM 3401 C C . ARG B 2 291 ? 123.310 96.940 75.179 1.00 44.32 291 ARG B C 1
ATOM 3402 O O . ARG B 2 291 ? 124.082 97.710 75.752 1.00 44.31 291 ARG B O 1
ATOM 3410 N N . LYS B 2 292 ? 122.809 95.855 75.763 1.00 44.66 292 LYS B N 1
ATOM 3411 C CA . LYS B 2 292 ? 123.222 95.454 77.107 1.00 45.07 292 LYS B CA 1
ATOM 3412 C C . LYS B 2 292 ? 124.735 95.277 77.188 1.00 45.31 292 LYS B C 1
ATOM 3413 O O . LYS B 2 292 ? 125.383 95.789 78.102 1.00 45.36 292 LYS B O 1
ATOM 3419 N N . TYR B 2 293 ? 125.293 94.542 76.232 1.00 45.56 293 TYR B N 1
ATOM 3420 C CA . TYR B 2 293 ? 126.735 94.341 76.171 1.00 45.92 293 TYR B CA 1
ATOM 3421 C C . TYR B 2 293 ? 127.461 95.650 75.883 1.00 46.25 293 TYR B C 1
ATOM 3422 O O . TYR B 2 293 ? 128.527 95.914 76.438 1.00 46.11 293 TYR B O 1
ATOM 3431 N N . GLY B 2 294 ? 126.877 96.466 75.012 1.00 46.72 294 GLY B N 1
ATOM 3432 C CA . GLY B 2 294 ? 127.430 97.779 74.712 1.00 47.38 294 GLY B CA 1
ATOM 3433 C C . GLY B 2 294 ? 127.507 98.643 75.956 1.00 47.86 294 GLY B C 1
ATOM 3434 O O . GLY B 2 294 ? 128.527 99.277 76.224 1.00 47.90 294 GLY B O 1
ATOM 3435 N N . ASP B 2 295 ? 126.422 98.668 76.721 1.00 48.36 295 ASP B N 1
ATOM 3436 C CA . ASP B 2 295 ? 126.376 99.449 77.948 1.00 48.94 295 ASP B CA 1
ATOM 3437 C C . ASP B 2 295 ? 127.387 98.922 78.956 1.00 49.40 295 ASP B C 1
ATOM 3438 O O . ASP B 2 295 ? 128.108 99.693 79.585 1.00 49.41 295 ASP B O 1
ATOM 3443 N N . LYS B 2 296 ? 127.439 97.602 79.100 1.00 50.05 296 LYS B N 1
ATOM 3444 C CA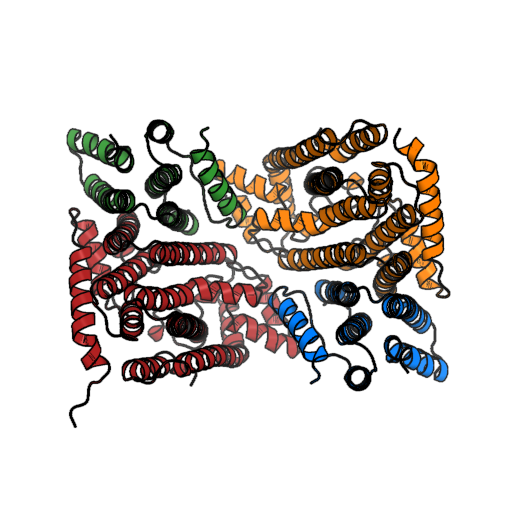 . LYS B 2 296 ? 128.385 96.967 80.009 1.00 50.65 296 LYS B CA 1
ATOM 3445 C C . LYS B 2 296 ? 129.817 97.353 79.656 1.00 51.06 296 LYS B C 1
ATOM 3446 O O . LYS B 2 296 ? 130.653 97.542 80.539 1.00 51.16 296 LYS B O 1
ATOM 3452 N N . ALA B 2 297 ? 130.095 97.467 78.361 1.00 51.62 297 ALA B N 1
ATOM 3453 C CA . ALA B 2 297 ? 131.415 97.881 77.897 1.00 52.22 297 ALA B CA 1
ATOM 3454 C C . ALA B 2 297 ? 131.708 99.319 78.316 1.00 52.71 297 ALA B C 1
ATOM 3455 O O . ALA B 2 297 ? 132.833 99.652 78.687 1.00 52.71 297 ALA B O 1
ATOM 3457 N N . LYS B 2 298 ? 130.689 100.169 78.255 1.00 53.39 298 LYS B N 1
ATOM 3458 C CA . LYS B 2 298 ? 130.829 101.552 78.688 1.00 54.12 298 LYS B CA 1
ATOM 3459 C C . LYS B 2 298 ? 131.208 101.628 80.161 1.00 54.54 298 LYS B C 1
ATOM 3460 O O . LYS B 2 298 ? 132.059 102.424 80.551 1.00 54.61 298 LYS B O 1
ATOM 3466 N N . TYR B 2 299 ? 130.569 100.799 80.977 1.00 55.17 299 TYR B N 1
ATOM 3467 C CA . TYR B 2 299 ? 130.836 100.795 82.408 1.00 55.84 299 TYR B CA 1
ATOM 3468 C C . TYR B 2 299 ? 132.307 100.508 82.691 1.00 56.28 299 TYR B C 1
ATOM 3469 O O . TYR B 2 299 ? 132.955 101.223 83.456 1.00 56.33 299 TYR B O 1
ATOM 3478 N N . HIS B 2 300 ? 132.834 99.464 82.061 1.00 56.86 300 HIS B N 1
ATOM 3479 C CA . HIS B 2 300 ? 134.220 99.071 82.279 1.00 57.45 300 HIS B CA 1
ATOM 3480 C C . HIS B 2 300 ? 135.200 100.153 81.832 1.00 57.88 300 HIS B C 1
ATOM 3481 O O . HIS B 2 300 ? 136.275 100.303 82.415 1.00 57.86 300 HIS B O 1
ATOM 3488 N N . LEU B 2 301 ? 134.826 100.905 80.800 1.00 58.44 301 LEU B N 1
ATOM 3489 C CA . LEU B 2 301 ? 135.643 102.026 80.345 1.00 59.03 301 LEU B CA 1
ATOM 3490 C C . LEU B 2 301 ? 135.592 103.172 81.346 1.00 59.47 301 LEU B C 1
ATOM 3491 O O . LEU B 2 301 ? 136.567 103.901 81.513 1.00 59.56 301 LEU B O 1
ATOM 3496 N N . SER B 2 302 ? 134.450 103.323 82.009 1.00 60.05 302 SER B N 1
ATOM 3497 C CA . SER B 2 302 ? 134.236 104.436 82.927 1.00 60.67 302 SER B CA 1
ATOM 3498 C C . SER B 2 302 ? 134.872 104.190 84.292 1.00 61.19 302 SER B C 1
ATOM 3499 O O . SER B 2 302 ? 135.030 105.117 85.089 1.00 61.30 302 SER B O 1
ATOM 3502 N N . GLN B 2 303 ? 135.235 102.941 84.561 1.00 61.75 303 GLN B N 1
ATOM 3503 C CA . GLN B 2 303 ? 135.776 102.579 85.864 1.00 62.29 303 GLN B CA 1
ATOM 3504 C C . GLN B 2 303 ? 137.303 102.634 85.868 1.00 62.71 303 GLN B C 1
ATOM 3505 O O . GLN B 2 303 ? 137.941 102.356 86.883 1.00 62.74 303 GLN B O 1
ATOM 3511 N N . LEU B 2 304 ? 137.886 102.998 84.731 1.00 63.22 304 LEU B N 1
ATOM 3512 C CA . LEU B 2 304 ? 139.334 103.145 84.647 1.00 63.78 304 LEU B CA 1
ATOM 3513 C C . LEU B 2 304 ? 139.747 104.619 84.596 1.00 64.29 304 LEU B C 1
ATOM 3514 O O . LEU B 2 304 ? 139.020 105.465 84.071 1.00 64.33 304 LEU B O 1
ATOM 3519 N N . GLN B 2 305 ? 140.920 104.909 85.150 1.00 64.86 305 GLN B N 1
ATOM 3520 C CA . GLN B 2 305 ? 141.407 106.277 85.302 1.00 65.43 305 GLN B CA 1
ATOM 3521 C C . GLN B 2 305 ? 141.208 107.143 84.056 1.00 65.78 305 GLN B C 1
ATOM 3522 O O . GLN B 2 305 ? 141.412 106.688 82.929 1.00 65.84 305 GLN B O 1
ATOM 3528 N N . ASP B 2 306 ? 140.812 108.395 84.272 1.00 66.19 306 ASP B N 1
ATOM 3529 C CA . ASP B 2 306 ? 140.616 109.341 83.178 1.00 66.56 306 ASP B CA 1
ATOM 3530 C C . ASP B 2 306 ? 141.931 109.632 82.464 1.00 66.77 306 ASP B C 1
ATOM 3531 O O . ASP B 2 306 ? 142.932 109.960 83.098 1.00 66.86 306 ASP B O 1
ATOM 3536 N N . SER B 2 307 ? 141.929 109.504 81.142 1.00 67.05 307 SER B N 1
ATOM 3537 C CA . SER B 2 307 ? 143.117 109.806 80.355 1.00 67.36 307 SER B CA 1
ATOM 3538 C C . SER B 2 307 ? 142.786 109.895 78.873 1.00 67.53 307 SER B C 1
ATOM 3539 O O . SER B 2 307 ? 141.668 109.596 78.455 1.00 67.53 307 SER B O 1
ATOM 3542 N N . ASN B 2 308 ? 143.772 110.306 78.083 1.00 67.77 308 ASN B N 1
ATOM 3543 C CA . ASN B 2 308 ? 143.597 110.441 76.645 1.00 67.98 308 ASN B CA 1
ATOM 3544 C C . ASN B 2 308 ? 143.223 109.115 75.995 1.00 68.00 308 ASN B C 1
ATOM 3545 O O . ASN B 2 308 ? 142.345 109.055 75.133 1.00 68.02 308 ASN B O 1
ATOM 3550 N N . ILE B 2 309 ? 143.896 108.051 76.421 1.00 68.04 309 ILE B N 1
ATOM 3551 C CA . ILE B 2 309 ? 143.672 106.725 75.859 1.00 68.09 309 ILE B CA 1
ATOM 3552 C C . ILE B 2 309 ? 142.242 106.252 76.103 1.00 68.13 309 ILE B C 1
ATOM 3553 O O . ILE B 2 309 ? 141.674 105.517 75.296 1.00 68.09 309 ILE B O 1
ATOM 3558 N N . LYS B 2 310 ? 141.663 106.680 77.219 1.00 68.16 310 LYS B N 1
ATOM 3559 C CA . LYS B 2 310 ? 140.289 106.329 77.542 1.00 68.27 310 LYS B CA 1
ATOM 3560 C C . LYS B 2 310 ? 139.329 106.887 76.499 1.00 68.38 310 LYS B C 1
ATOM 3561 O O . LYS B 2 310 ? 138.334 106.251 76.151 1.00 68.35 310 LYS B O 1
ATOM 3567 N N . ASP B 2 311 ? 139.638 108.077 75.997 1.00 68.51 311 ASP B N 1
ATOM 3568 C CA . ASP B 2 311 ? 138.773 108.739 75.030 1.00 68.65 311 ASP B CA 1
ATOM 3569 C C . ASP B 2 311 ? 138.773 108.028 73.679 1.00 68.70 311 ASP B C 1
ATOM 3570 O O . ASP B 2 311 ? 137.737 107.929 73.025 1.00 68.71 311 ASP B O 1
ATOM 3575 N N . TYR B 2 312 ? 139.932 107.529 73.264 1.00 68.80 312 TYR B N 1
ATOM 3576 C CA . TYR B 2 312 ? 140.024 106.806 72.000 1.00 68.93 312 TYR B CA 1
ATOM 3577 C C . TYR B 2 312 ? 139.152 105.553 72.027 1.00 68.98 312 TYR B C 1
ATOM 3578 O O . TYR B 2 312 ? 138.387 105.293 71.096 1.00 68.94 312 TYR B O 1
ATOM 3587 N N . LEU B 2 313 ? 139.276 104.781 73.101 1.00 69.03 313 LEU B N 1
ATOM 3588 C CA . LEU B 2 313 ? 138.487 103.568 73.273 1.00 69.08 313 LEU B CA 1
ATOM 3589 C C . LEU B 2 313 ? 137.000 103.889 73.264 1.00 69.19 313 LEU B C 1
ATOM 3590 O O . LEU B 2 313 ? 136.194 103.140 72.713 1.00 69.21 313 LEU B O 1
ATOM 3595 N N . GLU B 2 314 ? 136.646 105.012 73.878 1.00 69.27 314 GLU B N 1
ATOM 3596 C CA . GLU B 2 314 ? 135.258 105.436 73.969 1.00 69.36 314 GLU B CA 1
ATOM 3597 C C . GLU B 2 314 ? 134.717 105.846 72.602 1.00 69.39 314 GLU B C 1
ATOM 3598 O O . GLU B 2 314 ? 133.523 105.720 72.334 1.00 69.42 314 GLU B O 1
ATOM 3604 N N . GLU B 2 315 ? 135.604 106.333 71.740 1.00 69.46 315 GLU B N 1
ATOM 3605 C CA . GLU B 2 315 ? 135.209 106.771 70.407 1.00 69.54 315 GLU B CA 1
ATOM 3606 C C . GLU B 2 315 ? 135.042 105.586 69.461 1.00 69.52 315 GLU B C 1
ATOM 3607 O O . GLU B 2 315 ? 134.163 105.588 68.599 1.00 69.57 315 GLU B O 1
ATOM 3613 N N . ILE B 2 316 ? 135.891 104.575 69.626 1.00 69.46 316 ILE B N 1
ATOM 3614 C CA . ILE B 2 316 ? 135.798 103.359 68.828 1.00 69.42 316 ILE B CA 1
ATOM 3615 C C . ILE B 2 316 ? 134.565 102.555 69.231 1.00 69.37 316 ILE B C 1
ATOM 3616 O O . ILE B 2 316 ? 133.986 101.831 68.421 1.00 69.31 316 ILE B O 1
ATOM 3621 N N . HIS B 2 317 ? 134.173 102.693 70.494 1.00 69.30 317 HIS B N 1
ATOM 3622 C CA . HIS B 2 317 ? 132.985 102.035 71.023 1.00 69.27 317 HIS B CA 1
ATOM 3623 C C . HIS B 2 317 ? 131.730 102.593 70.360 1.00 69.35 317 HIS B C 1
ATOM 3624 O O . HIS B 2 317 ? 130.739 101.885 70.189 1.00 69.37 317 HIS B O 1
ATOM 3631 N N . GLU B 2 318 ? 131.782 103.869 69.988 1.00 69.40 318 GLU B N 1
ATOM 3632 C CA . GLU B 2 318 ? 130.656 104.523 69.332 1.00 69.45 318 GLU B CA 1
ATOM 3633 C C . GLU B 2 318 ? 130.517 104.058 67.888 1.00 69.43 318 GLU B C 1
ATOM 3634 O O . GLU B 2 318 ? 129.413 103.785 67.418 1.00 69.43 318 GLU B O 1
ATOM 3640 N N . LYS B 2 319 ? 131.645 103.962 67.193 1.00 69.45 319 LYS B N 1
ATOM 3641 C CA . LYS B 2 319 ? 131.652 103.559 65.792 1.00 69.48 319 LYS B CA 1
ATOM 3642 C C . LYS B 2 319 ? 131.222 102.108 65.599 1.00 69.47 319 LYS B C 1
ATOM 3643 O O . LYS B 2 319 ? 130.293 101.825 64.842 1.00 69.51 319 LYS B O 1
ATOM 3649 N N . MET B 2 320 ? 131.901 101.193 66.284 1.00 69.46 320 MET B N 1
ATOM 3650 C CA . MET B 2 320 ? 131.655 99.763 66.112 1.00 69.41 320 MET B CA 1
ATOM 3651 C C . MET B 2 320 ? 130.221 99.354 66.442 1.00 69.47 320 MET B C 1
ATOM 3652 O O . MET B 2 320 ? 129.712 98.375 65.899 1.00 69.48 320 MET B O 1
ATOM 3657 N N . LEU B 2 321 ? 129.575 100.103 67.330 1.00 69.55 321 LEU B N 1
ATOM 3658 C CA . LEU B 2 321 ? 128.214 99.782 67.750 1.00 69.62 321 LEU B CA 1
ATOM 3659 C C . LEU B 2 321 ? 127.218 100.828 67.259 1.00 69.73 321 LEU B C 1
ATOM 3660 O O . LEU B 2 321 ? 126.238 101.133 67.939 1.00 69.71 321 LEU B O 1
ATOM 3665 N N . LYS B 2 322 ? 127.475 101.369 66.073 1.00 69.92 322 LYS B N 1
ATOM 3666 C CA . LYS B 2 322 ? 126.625 102.404 65.492 1.00 70.10 322 LYS B CA 1
ATOM 3667 C C . LYS B 2 322 ? 125.222 101.880 65.193 1.00 70.18 322 LYS B C 1
ATOM 3668 O O . LYS B 2 322 ? 124.235 102.601 65.338 1.00 70.24 322 LYS B O 1
ATOM 3674 N N . ARG B 2 323 ? 125.144 100.619 64.778 1.00 70.26 323 ARG B N 1
ATOM 3675 C CA . ARG B 2 323 ? 123.880 100.007 64.376 1.00 70.35 323 ARG B CA 1
ATOM 3676 C C . ARG B 2 323 ? 122.869 99.955 65.518 1.00 70.46 323 ARG B C 1
ATOM 3677 O O . ARG B 2 323 ? 121.659 99.978 65.288 1.00 70.50 323 ARG B O 1
ATOM 3685 N N . VAL B 2 324 ? 123.369 99.886 66.747 1.00 70.55 324 VAL B N 1
ATOM 3686 C CA . VAL B 2 324 ? 122.503 99.794 67.919 1.00 70.67 324 VAL B CA 1
ATOM 3687 C C . VAL B 2 324 ? 122.345 101.140 68.623 1.00 70.74 324 VAL B C 1
ATOM 3688 O O . VAL B 2 324 ? 121.324 101.400 69.263 1.00 70.79 324 VAL B O 1
ATOM 3692 N N . TYR B 2 325 ? 123.357 101.994 68.503 1.00 70.78 325 TYR B N 1
ATOM 3693 C CA . TYR B 2 325 ? 123.299 103.324 69.100 1.00 70.79 325 TYR B CA 1
ATOM 3694 C C . TYR B 2 325 ? 123.037 104.395 68.048 1.00 70.80 325 TYR B C 1
ATOM 3695 O O . TYR B 2 325 ? 121.887 104.746 67.784 1.00 70.80 325 TYR B O 1
ATOM 3704 N N . MET C 1 4 ? 111.818 95.504 93.690 1.00 57.88 0 MET C N 1
ATOM 3705 C CA . MET C 1 4 ? 112.357 94.114 93.636 1.00 57.82 0 MET C CA 1
ATOM 3706 C C . MET C 1 4 ? 113.345 93.858 94.771 1.00 57.57 0 MET C C 1
ATOM 3707 O O . MET C 1 4 ? 114.443 94.412 94.789 1.00 57.54 0 MET C O 1
ATOM 3712 N N . MET C 1 5 ? 112.944 93.015 95.719 1.00 57.29 1 MET C N 1
ATOM 3713 C CA . MET C 1 5 ? 113.785 92.705 96.872 1.00 57.00 1 MET C CA 1
ATOM 3714 C C . MET C 1 5 ? 114.950 91.792 96.503 1.00 56.59 1 MET C C 1
ATOM 3715 O O . MET C 1 5 ? 115.002 91.249 95.399 1.00 56.67 1 MET C O 1
ATOM 3720 N N . ARG C 1 6 ? 115.883 91.622 97.435 1.00 56.03 2 ARG C N 1
ATOM 3721 C CA . ARG C 1 6 ? 117.088 90.847 97.166 1.00 55.55 2 ARG C CA 1
ATOM 3722 C C . ARG C 1 6 ? 116.789 89.359 96.972 1.00 54.93 2 ARG C C 1
ATOM 3723 O O . ARG C 1 6 ? 117.428 88.691 96.158 1.00 54.92 2 ARG C O 1
ATOM 3731 N N . TYR C 1 7 ? 115.821 88.841 97.721 1.00 54.07 3 TYR C N 1
ATOM 3732 C CA . TYR C 1 7 ? 115.465 87.431 97.618 1.00 53.21 3 TYR C CA 1
ATOM 3733 C C . TYR C 1 7 ? 114.926 87.106 96.227 1.00 52.75 3 TYR C C 1
ATOM 3734 O O . TYR C 1 7 ? 115.303 86.103 95.620 1.00 52.64 3 TYR C O 1
ATOM 3743 N N . LEU C 1 8 ? 114.049 87.969 95.727 1.00 52.09 4 LEU C N 1
ATOM 3744 C CA . LEU C 1 8 ? 113.441 87.773 94.419 1.00 51.51 4 LEU C CA 1
ATOM 3745 C C . LEU C 1 8 ? 114.497 87.772 93.313 1.00 51.04 4 LEU C C 1
ATOM 3746 O O . LEU C 1 8 ? 114.339 87.094 92.299 1.00 50.94 4 LEU C O 1
ATOM 3751 N N . HIS C 1 9 ? 115.574 88.525 93.518 1.00 50.51 5 HIS C N 1
ATOM 3752 C CA . HIS C 1 9 ? 116.667 88.579 92.551 1.00 50.02 5 HIS C CA 1
ATOM 3753 C C . HIS C 1 9 ? 117.432 87.256 92.512 1.00 49.49 5 HIS C C 1
ATOM 3754 O O . HIS C 1 9 ? 117.989 86.882 91.480 1.00 49.49 5 HIS C O 1
ATOM 3761 N N . LYS C 1 10 ? 117.447 86.543 93.634 1.00 48.75 6 LYS C N 1
ATOM 3762 C CA . LYS C 1 10 ? 118.154 85.268 93.711 1.00 48.06 6 LYS C CA 1
ATOM 3763 C C . LYS C 1 10 ? 117.493 84.188 92.856 1.00 47.48 6 LYS C C 1
ATOM 3764 O O . LYS C 1 10 ? 118.160 83.503 92.081 1.00 47.26 6 LYS C O 1
ATOM 3770 N N . ILE C 1 11 ? 116.181 84.038 93.006 1.00 46.77 7 ILE C N 1
ATOM 3771 C CA . ILE C 1 11 ? 115.439 83.040 92.247 1.00 46.13 7 ILE C CA 1
ATOM 3772 C C . ILE C 1 11 ? 115.326 83.448 90.780 1.00 45.76 7 ILE C C 1
ATOM 3773 O O . ILE C 1 11 ? 115.510 82.626 89.882 1.00 45.59 7 ILE C O 1
ATOM 3778 N N . GLU C 1 12 ? 115.029 84.722 90.543 1.00 45.29 8 GLU C N 1
ATOM 3779 C CA . GLU C 1 12 ? 114.958 85.251 89.186 1.00 44.93 8 GLU C CA 1
ATOM 3780 C C . GLU C 1 12 ? 116.223 84.891 88.412 1.00 44.35 8 GLU C C 1
ATOM 3781 O O . GLU C 1 12 ? 116.164 84.422 87.276 1.00 44.28 8 GLU C O 1
ATOM 3787 N N . LEU C 1 13 ? 117.366 85.108 89.046 1.00 43.59 9 LEU C N 1
ATOM 3788 C CA . LEU C 1 13 ? 118.650 84.837 88.431 1.00 42.99 9 LEU C CA 1
ATOM 3789 C C . LEU C 1 13 ? 118.782 83.365 88.035 1.00 42.47 9 LEU C C 1
ATOM 3790 O O . LEU C 1 13 ? 119.222 83.048 86.927 1.00 42.33 9 LEU C O 1
ATOM 3795 N N . GLU C 1 14 ? 118.388 82.468 88.936 1.00 41.66 10 GLU C N 1
ATOM 3796 C CA . GLU C 1 14 ? 118.516 81.034 88.683 1.00 40.91 10 GLU C CA 1
ATOM 3797 C C . GLU C 1 14 ? 117.535 80.544 87.616 1.00 40.11 10 GLU C C 1
ATOM 3798 O O . GLU C 1 14 ? 117.862 79.666 86.819 1.00 39.98 10 GLU C O 1
ATOM 3804 N N . LEU C 1 15 ? 116.339 81.121 87.600 1.00 39.23 11 LEU C N 1
ATOM 3805 C CA . LEU C 1 15 ? 115.340 80.783 86.591 1.00 38.41 11 LEU C CA 1
ATOM 3806 C C . LEU C 1 15 ? 115.768 81.251 85.199 1.00 37.95 11 LEU C C 1
ATOM 3807 O O . LEU C 1 15 ? 115.529 80.568 84.202 1.00 37.84 11 LEU C O 1
ATOM 3812 N N . ASN C 1 16 ? 116.398 82.419 85.136 1.00 37.31 12 ASN C N 1
ATOM 3813 C CA . ASN C 1 16 ? 116.970 82.903 83.886 1.00 36.78 12 ASN C CA 1
ATOM 3814 C C . ASN C 1 16 ? 118.140 82.023 83.449 1.00 36.26 12 ASN C C 1
ATOM 3815 O O . ASN C 1 16 ? 118.356 81.799 82.259 1.00 36.06 12 ASN C O 1
ATOM 3820 N N . ARG C 1 17 ? 118.890 81.521 84.421 1.00 35.70 13 ARG C N 1
ATOM 3821 C CA . ARG C 1 17 ? 120.006 80.636 84.127 1.00 35.31 13 ARG C CA 1
ATOM 3822 C C . ARG C 1 17 ? 119.489 79.318 83.547 1.00 34.75 13 ARG C C 1
ATOM 3823 O O . ARG C 1 17 ? 120.082 78.759 82.623 1.00 34.53 13 ARG C O 1
ATOM 3831 N N . LEU C 1 18 ? 118.371 78.837 84.084 1.00 34.06 14 LEU C N 1
ATOM 3832 C CA . LEU C 1 18 ? 117.756 77.601 83.603 1.00 33.51 14 LEU C CA 1
ATOM 3833 C C . LEU C 1 18 ? 117.116 77.773 82.228 1.00 32.99 14 LEU C C 1
ATOM 3834 O O . LEU C 1 18 ? 117.238 76.908 81.362 1.00 32.86 14 LEU C O 1
ATOM 3839 N N . THR C 1 19 ? 116.430 78.894 82.038 1.00 32.36 15 THR C N 1
ATOM 3840 C CA . THR C 1 19 ? 115.790 79.198 80.768 1.00 31.91 15 THR C CA 1
ATOM 3841 C C . THR C 1 19 ? 116.803 79.269 79.632 1.00 31.51 15 THR C C 1
ATOM 3842 O O . THR C 1 19 ? 116.492 78.928 78.490 1.00 31.24 15 THR C O 1
ATOM 3846 N N . SER C 1 20 ? 118.013 79.715 79.957 1.00 31.03 16 SER C N 1
ATOM 3847 C CA . SER C 1 20 ? 119.055 79.924 78.959 1.00 30.69 16 SER C CA 1
ATOM 3848 C C . SER C 1 20 ? 119.776 78.635 78.609 1.00 30.29 16 SER C C 1
ATOM 3849 O O . SER C 1 20 ? 120.310 78.498 77.511 1.00 30.25 16 SER C O 1
ATOM 3852 N N . ARG C 1 21 ? 119.797 77.698 79.550 1.00 29.93 17 ARG C N 1
ATOM 3853 C CA . ARG C 1 21 ? 120.461 76.416 79.343 1.00 29.61 17 ARG C CA 1
ATOM 3854 C C . ARG C 1 21 ? 119.502 75.358 78.803 1.00 29.37 17 ARG C C 1
ATOM 3855 O O . ARG C 1 21 ? 119.914 74.460 78.073 1.00 29.32 17 ARG C O 1
ATOM 3863 N N . TYR C 1 22 ? 118.227 75.468 79.165 1.00 29.04 18 TYR C N 1
ATOM 3864 C CA . TYR C 1 22 ? 117.226 74.482 78.765 1.00 28.91 18 TYR C CA 1
ATOM 3865 C C . TYR C 1 22 ? 116.056 75.130 78.032 1.00 29.08 18 TYR C C 1
ATOM 3866 O O . TYR C 1 22 ? 115.153 75.677 78.657 1.00 29.20 18 TYR C O 1
ATOM 3875 N N . PRO C 1 23 ? 116.068 75.064 76.697 1.00 29.23 19 PRO C N 1
ATOM 3876 C CA . PRO C 1 23 ? 115.023 75.697 75.900 1.00 29.56 19 PRO C CA 1
ATOM 3877 C C . PRO C 1 23 ? 113.627 75.194 76.258 1.00 29.91 19 PRO C C 1
ATOM 3878 O O . PRO C 1 23 ? 112.658 75.946 76.159 1.00 30.11 19 PRO C O 1
ATOM 3882 N N . PHE C 1 24 ? 113.518 73.937 76.672 1.00 30.15 20 PHE C N 1
ATOM 3883 C CA . PHE C 1 24 ? 112.209 73.378 76.988 1.00 30.47 20 PHE C CA 1
ATOM 3884 C C . PHE C 1 24 ? 111.700 73.756 78.378 1.00 30.83 20 PHE C C 1
ATOM 3885 O O . PHE C 1 24 ? 110.565 73.438 78.731 1.00 30.72 20 PHE C O 1
ATOM 3893 N N . PHE C 1 25 ? 112.530 74.442 79.159 1.00 31.41 21 PHE C N 1
ATOM 3894 C CA . PHE C 1 25 ? 112.083 74.968 80.444 1.00 32.19 21 PHE C CA 1
ATOM 3895 C C . PHE C 1 25 ? 111.374 76.307 80.271 1.00 32.70 21 PHE C C 1
ATOM 3896 O O . PHE C 1 25 ? 111.935 77.248 79.710 1.00 32.68 21 PHE C O 1
ATOM 3904 N N . LYS C 1 26 ? 110.136 76.381 80.752 1.00 33.58 22 LYS C N 1
ATOM 3905 C CA . LYS C 1 26 ? 109.323 77.589 80.625 1.00 34.50 22 LYS C CA 1
ATOM 3906 C C . LYS C 1 26 ? 109.157 78.310 81.958 1.00 34.95 22 LYS C C 1
ATOM 3907 O O . LYS C 1 26 ? 108.927 77.683 82.992 1.00 34.99 22 LYS C O 1
ATOM 3913 N N . LYS C 1 27 ? 109.280 79.633 81.914 1.00 35.65 23 LYS C N 1
ATOM 3914 C CA . LYS C 1 27 ? 109.048 80.499 83.065 1.00 36.20 23 LYS C CA 1
ATOM 3915 C C . LYS C 1 27 ? 107.720 81.219 82.922 1.00 36.46 23 LYS C C 1
ATOM 3916 O O . LYS C 1 27 ? 107.504 81.934 81.946 1.00 36.74 23 LYS C O 1
ATOM 3922 N N . ILE C 1 28 ? 106.830 81.043 83.890 1.00 36.64 24 ILE C N 1
ATOM 3923 C CA . ILE C 1 28 ? 105.642 81.879 83.954 1.00 36.73 24 ILE C CA 1
ATOM 3924 C C . ILE C 1 28 ? 105.882 82.982 84.980 1.00 36.86 24 ILE C C 1
ATOM 3925 O O . ILE C 1 28 ? 106.724 82.844 85.866 1.00 36.78 24 ILE C O 1
ATOM 3930 N N . ALA C 1 29 ? 105.154 84.082 84.852 1.00 36.99 25 ALA C N 1
ATOM 3931 C CA . ALA C 1 29 ? 105.311 85.190 85.781 1.00 37.20 25 ALA C CA 1
ATOM 3932 C C . ALA C 1 29 ? 104.852 84.777 87.174 1.00 37.28 25 ALA C C 1
ATOM 3933 O O . ALA C 1 29 ? 103.935 83.969 87.319 1.00 37.20 25 ALA C O 1
ATOM 3935 N N . PHE C 1 30 ? 105.497 85.327 88.197 1.00 37.49 26 PHE C N 1
ATOM 3936 C CA . PHE C 1 30 ? 105.073 85.091 89.568 1.00 37.82 26 PHE C CA 1
ATOM 3937 C C . PHE C 1 30 ? 103.720 85.739 89.815 1.00 38.10 26 PHE C C 1
ATOM 3938 O O . PHE C 1 30 ? 103.308 86.634 89.081 1.00 38.15 26 PHE C O 1
ATOM 3946 N N . ASP C 1 31 ? 103.028 85.286 90.852 1.00 38.50 27 ASP C N 1
ATOM 3947 C CA . ASP C 1 31 ? 101.795 85.933 91.266 1.00 38.83 27 ASP C CA 1
ATOM 3948 C C . ASP C 1 31 ? 102.123 87.182 92.084 1.00 39.06 27 ASP C C 1
ATOM 3949 O O . ASP C 1 31 ? 102.767 87.102 93.132 1.00 38.83 27 ASP C O 1
ATOM 3954 N N . ALA C 1 32 ? 101.681 88.333 91.584 1.00 39.45 28 ALA C N 1
ATOM 3955 C CA . ALA C 1 32 ? 102.037 89.628 92.158 1.00 39.77 28 ALA C CA 1
ATOM 3956 C C . ALA C 1 32 ? 101.640 89.759 93.621 1.00 40.13 28 ALA C C 1
ATOM 3957 O O . ALA C 1 32 ? 102.407 90.272 94.438 1.00 40.12 28 ALA C O 1
ATOM 3959 N N . GLU C 1 33 ? 100.438 89.302 93.953 1.00 40.60 29 GLU C N 1
ATOM 3960 C CA . GLU C 1 33 ? 99.955 89.413 95.323 1.00 41.17 29 GLU C CA 1
ATOM 3961 C C . GLU C 1 33 ? 100.878 88.678 96.282 1.00 41.55 29 GLU C C 1
ATOM 3962 O O . GLU C 1 33 ? 101.353 89.242 97.269 1.00 41.61 29 GLU C O 1
ATOM 3968 N N . ILE C 1 34 ? 101.130 87.411 95.978 1.00 42.06 30 ILE C N 1
ATOM 3969 C CA . ILE C 1 34 ? 101.957 86.567 96.826 1.00 42.49 30 ILE C CA 1
ATOM 3970 C C . ILE C 1 34 ? 103.401 87.057 96.898 1.00 42.94 30 ILE C C 1
ATOM 3971 O O . ILE C 1 34 ? 104.044 86.962 97.944 1.00 43.01 30 ILE C O 1
ATOM 3976 N N . ILE C 1 35 ? 103.902 87.594 95.792 1.00 43.48 31 ILE C N 1
ATOM 3977 C CA . ILE C 1 35 ? 105.237 88.177 95.776 1.00 44.11 31 ILE C CA 1
ATOM 3978 C C . ILE C 1 35 ? 105.357 89.263 96.840 1.00 44.61 31 ILE C C 1
ATOM 3979 O O . ILE C 1 35 ? 106.409 89.427 97.460 1.00 44.59 31 ILE C O 1
ATOM 3984 N N . LYS C 1 36 ? 104.268 89.999 97.049 1.00 45.17 32 LYS C N 1
ATOM 3985 C CA . LYS C 1 36 ? 104.265 91.109 97.994 1.00 45.78 32 LYS C CA 1
ATOM 3986 C C . LYS C 1 36 ? 103.980 90.636 99.415 1.00 46.09 32 LYS C C 1
ATOM 3987 O O . LYS C 1 36 ? 104.435 91.245 100.383 1.00 46.27 32 LYS C O 1
ATOM 3993 N N . LEU C 1 37 ? 103.235 89.544 99.537 1.00 46.38 33 LEU C N 1
ATOM 3994 C CA . LEU C 1 37 ? 103.003 88.935 100.837 1.00 46.64 33 LEU C CA 1
ATOM 3995 C C . LEU C 1 37 ? 104.302 88.316 101.339 1.00 46.90 33 LEU C C 1
ATOM 3996 O O . LEU C 1 37 ? 104.618 88.383 102.528 1.00 46.92 33 LEU C O 1
ATOM 4001 N N . VAL C 1 38 ? 105.053 87.718 100.420 1.00 47.19 34 VAL C N 1
ATOM 4002 C CA . VAL C 1 38 ? 106.337 87.114 100.755 1.00 47.51 34 VAL C CA 1
ATOM 4003 C C . VAL C 1 38 ? 107.358 88.186 101.124 1.00 47.80 34 VAL C C 1
ATOM 4004 O O . VAL C 1 38 ? 108.251 87.951 101.938 1.00 47.90 34 VAL C O 1
ATOM 4008 N N . ASP C 1 39 ? 107.220 89.364 100.523 1.00 48.13 35 ASP C N 1
ATOM 4009 C CA . ASP C 1 39 ? 108.059 90.505 100.873 1.00 48.49 35 ASP C CA 1
ATOM 4010 C C . ASP C 1 39 ? 107.926 90.836 102.359 1.00 48.54 35 ASP C C 1
ATOM 4011 O O . ASP C 1 39 ? 108.908 91.158 103.027 1.00 48.60 35 ASP C O 1
ATOM 4016 N N . ASP C 1 40 ? 106.703 90.755 102.871 1.00 48.62 36 ASP C N 1
ATOM 4017 C CA . ASP C 1 40 ? 106.418 91.135 104.252 1.00 48.66 36 ASP C CA 1
ATOM 4018 C C . ASP C 1 40 ? 106.971 90.137 105.266 1.00 48.44 36 ASP C C 1
ATOM 4019 O O . ASP C 1 40 ? 107.397 90.519 106.355 1.00 48.53 36 ASP C O 1
ATOM 4024 N N . LEU C 1 41 ? 106.961 88.860 104.902 1.00 48.17 37 LEU C N 1
ATOM 4025 C CA . LEU C 1 41 ? 107.318 87.795 105.836 1.00 47.88 37 LEU C CA 1
ATOM 4026 C C . LEU C 1 41 ? 108.653 88.032 106.539 1.00 47.67 37 LEU C C 1
ATOM 4027 O O . LEU C 1 41 ? 109.628 88.447 105.915 1.00 47.68 37 LEU C O 1
ATOM 4032 N N . ASN C 1 42 ? 108.682 87.767 107.843 1.00 47.39 38 ASN C N 1
ATOM 4033 C CA . ASN C 1 42 ? 109.908 87.862 108.626 1.00 47.14 38 ASN C CA 1
ATOM 4034 C C . ASN C 1 42 ? 110.633 86.521 108.615 1.00 46.76 38 ASN C C 1
ATOM 4035 O O . ASN C 1 42 ? 110.698 85.831 109.635 1.00 46.89 38 ASN C O 1
ATOM 4040 N N . VAL C 1 43 ? 111.167 86.154 107.453 1.00 46.08 39 VAL C N 1
ATOM 4041 C CA . VAL C 1 43 ? 111.804 84.852 107.274 1.00 45.37 39 VAL C CA 1
ATOM 4042 C C . VAL C 1 43 ? 113.025 84.949 106.356 1.00 44.76 39 VAL C C 1
ATOM 4043 O O . VAL C 1 43 ? 113.202 85.938 105.646 1.00 44.73 39 VAL C O 1
ATOM 4047 N N . ASP C 1 44 ? 113.862 83.918 106.372 1.00 44.07 40 ASP C N 1
ATOM 4048 C CA . ASP C 1 44 ? 115.112 83.930 105.607 1.00 43.42 40 ASP C CA 1
ATOM 4049 C C . ASP C 1 44 ? 114.926 84.003 104.094 1.00 42.90 40 ASP C C 1
ATOM 4050 O O . ASP C 1 44 ? 113.864 83.680 103.559 1.00 42.83 40 ASP C O 1
ATOM 4055 N N . GLU C 1 45 ? 115.990 84.422 103.418 1.00 42.17 41 GLU C N 1
ATOM 4056 C CA . GLU C 1 45 ? 116.008 84.564 101.969 1.00 41.49 41 GLU C CA 1
ATOM 4057 C C . GLU C 1 45 ? 115.580 83.271 101.275 1.00 40.76 41 GLU C C 1
ATOM 4058 O O . GLU C 1 45 ? 114.620 83.256 100.501 1.00 40.57 41 GLU C O 1
ATOM 4064 N N . ASN C 1 46 ? 116.298 82.189 101.560 1.00 39.82 42 ASN C N 1
ATOM 4065 C CA . ASN C 1 46 ? 116.028 80.898 100.934 1.00 38.98 42 ASN C CA 1
ATOM 4066 C C . ASN C 1 46 ? 114.583 80.443 101.109 1.00 38.38 42 ASN C C 1
ATOM 4067 O O . ASN C 1 46 ? 113.976 79.914 100.180 1.00 38.18 42 ASN C O 1
ATOM 4072 N N . VAL C 1 47 ? 114.032 80.656 102.299 1.00 37.77 43 VAL C N 1
ATOM 4073 C CA . VAL C 1 47 ? 112.641 80.299 102.562 1.00 37.23 43 VAL C CA 1
ATOM 4074 C C . VAL C 1 47 ? 111.683 81.055 101.641 1.00 36.85 43 VAL C C 1
ATOM 4075 O O . VAL C 1 47 ? 110.769 80.465 101.061 1.00 36.75 43 VAL C O 1
ATOM 4079 N N . LYS C 1 48 ? 111.895 82.360 101.504 1.00 36.39 44 LYS C N 1
ATOM 4080 C CA . LYS C 1 48 ? 111.078 83.164 100.600 1.00 36.08 44 LYS C CA 1
ATOM 4081 C C . LYS C 1 48 ? 111.179 82.624 99.179 1.00 35.63 44 LYS C C 1
ATOM 4082 O O . LYS C 1 48 ? 110.179 82.503 98.474 1.00 35.54 44 LYS C O 1
ATOM 4088 N N . CYS C 1 49 ? 112.398 82.299 98.767 1.00 35.19 45 CYS C N 1
ATOM 4089 C CA . CYS C 1 49 ? 112.638 81.769 97.432 1.00 34.75 45 CYS C CA 1
ATOM 4090 C C . CYS C 1 49 ? 111.892 80.469 97.195 1.00 34.22 45 CYS C C 1
ATOM 4091 O O . CYS C 1 49 ? 111.381 80.229 96.101 1.00 34.17 45 CYS C O 1
ATOM 4094 N N . ALA C 1 50 ? 111.839 79.628 98.222 1.00 33.58 46 ALA C N 1
ATOM 4095 C CA . ALA C 1 50 ? 111.190 78.330 98.106 1.00 32.96 46 ALA C CA 1
ATOM 4096 C C . ALA C 1 50 ? 109.680 78.496 97.990 1.00 32.54 46 ALA C C 1
ATOM 4097 O O . ALA C 1 50 ? 109.022 77.788 97.228 1.00 32.38 46 ALA C O 1
ATOM 4099 N N . ILE C 1 51 ? 109.132 79.436 98.751 1.00 32.06 47 ILE C N 1
ATOM 4100 C CA . ILE C 1 51 ? 107.701 79.687 98.710 1.00 31.65 47 ILE C CA 1
ATOM 4101 C C . ILE C 1 51 ? 107.292 80.107 97.304 1.00 31.31 47 ILE C C 1
ATOM 4102 O O . ILE C 1 51 ? 106.318 79.598 96.751 1.00 31.12 47 ILE C O 1
ATOM 4107 N N . VAL C 1 52 ? 108.061 81.022 96.725 1.00 30.92 48 VAL C N 1
ATOM 4108 C CA . VAL C 1 52 ? 107.794 81.517 95.381 1.00 30.57 48 VAL C CA 1
ATOM 4109 C C . VAL C 1 52 ? 107.886 80.409 94.327 1.00 30.35 48 VAL C C 1
ATOM 4110 O O . VAL C 1 52 ? 107.011 80.282 93.471 1.00 30.20 48 VAL C O 1
ATOM 4114 N N . ALA C 1 53 ? 108.940 79.602 94.401 1.00 30.20 49 ALA C N 1
ATOM 4115 C CA . ALA C 1 53 ? 109.135 78.510 93.452 1.00 29.99 49 ALA C CA 1
ATOM 4116 C C . ALA C 1 53 ? 107.976 77.522 93.480 1.00 29.94 49 ALA C C 1
ATOM 4117 O O . ALA C 1 53 ? 107.422 77.175 92.440 1.00 29.91 49 ALA C O 1
ATOM 4119 N N . ILE C 1 54 ? 107.604 77.070 94.673 1.00 29.89 50 ILE C N 1
ATOM 4120 C CA . ILE C 1 54 ? 106.536 76.085 94.791 1.00 29.84 50 ILE C CA 1
ATOM 4121 C C . ILE C 1 54 ? 105.173 76.684 94.443 1.00 29.82 50 ILE C C 1
ATOM 4122 O O . ILE C 1 54 ? 104.336 76.025 93.829 1.00 29.93 50 ILE C O 1
ATOM 4127 N N . ASP C 1 55 ? 104.952 77.936 94.830 1.00 29.82 51 ASP C N 1
ATOM 4128 C CA . ASP C 1 55 ? 103.719 78.623 94.472 1.00 29.73 51 ASP C CA 1
ATOM 4129 C C . ASP C 1 55 ? 103.570 78.689 92.956 1.00 29.72 51 ASP C C 1
ATOM 4130 O O . ASP C 1 55 ? 102.516 78.376 92.407 1.00 29.82 51 ASP C O 1
ATOM 4135 N N . THR C 1 56 ? 104.639 79.107 92.286 1.00 29.67 52 THR C N 1
ATOM 4136 C CA . THR C 1 56 ? 104.643 79.218 90.836 1.00 29.56 52 THR C CA 1
ATOM 4137 C C . THR C 1 56 ? 104.513 77.842 90.198 1.00 29.68 52 THR C C 1
ATOM 4138 O O . THR C 1 56 ? 103.852 77.675 89.173 1.00 29.75 52 THR C O 1
ATOM 4142 N N . SER C 1 57 ? 105.146 76.853 90.812 1.00 29.74 53 SER C N 1
ATOM 4143 C CA . SER C 1 57 ? 105.085 75.491 90.305 1.00 29.95 53 SER C CA 1
ATOM 4144 C C . SER C 1 57 ? 103.641 75.008 90.162 1.00 30.07 53 SER C C 1
ATOM 4145 O O . SER C 1 57 ? 103.247 74.500 89.111 1.00 29.97 53 SER C O 1
ATOM 4148 N N . MET C 1 58 ? 102.853 75.173 91.219 1.00 30.20 54 MET C N 1
ATOM 4149 C CA . MET C 1 58 ? 101.486 74.658 91.226 1.00 30.39 54 MET C CA 1
ATOM 4150 C C . MET C 1 58 ? 100.513 75.488 90.387 1.00 30.59 54 MET C C 1
ATOM 4151 O O . MET C 1 58 ? 99.492 74.973 89.937 1.00 30.41 54 MET C O 1
ATOM 4156 N N . ARG C 1 59 ? 100.823 76.766 90.175 1.00 30.89 55 ARG C N 1
ATOM 4157 C CA . ARG C 1 59 ? 99.991 77.603 89.308 1.00 31.30 55 ARG C CA 1
ATOM 4158 C C . ARG C 1 59 ? 100.204 77.229 87.850 1.00 31.61 55 ARG C C 1
ATOM 4159 O O . ARG C 1 59 ? 99.257 77.175 87.065 1.00 31.77 55 ARG C O 1
ATOM 4167 N N . MET C 1 60 ? 101.457 76.967 87.497 1.00 32.02 56 MET C N 1
ATOM 4168 C CA . MET C 1 60 ? 101.809 76.531 86.154 1.00 32.35 56 MET C CA 1
ATOM 4169 C C . MET C 1 60 ? 101.114 75.214 85.831 1.00 32.62 56 MET C C 1
ATOM 4170 O O . MET C 1 60 ? 100.854 74.899 84.671 1.00 32.68 56 MET C O 1
ATOM 4175 N N . GLN C 1 61 ? 100.815 74.455 86.878 1.00 32.93 57 GLN C N 1
ATOM 4176 C CA . GLN C 1 61 ? 100.120 73.184 86.758 1.00 33.38 57 GLN C CA 1
ATOM 4177 C C . GLN C 1 61 ? 98.814 73.342 85.985 1.00 33.61 57 GLN C C 1
ATOM 4178 O O . GLN C 1 61 ? 98.421 72.462 85.219 1.00 33.51 57 GLN C O 1
ATOM 4184 N N . ASP C 1 62 ? 98.154 74.479 86.186 1.00 34.02 58 ASP C N 1
ATOM 4185 C CA . ASP C 1 62 ? 96.835 74.725 85.615 1.00 34.40 58 ASP C CA 1
ATOM 4186 C C . ASP C 1 62 ? 96.875 75.063 84.129 1.00 34.59 58 ASP C C 1
ATOM 4187 O O . ASP C 1 62 ? 95.833 75.121 83.477 1.00 34.82 58 ASP C O 1
ATOM 4192 N N . PHE C 1 63 ? 98.071 75.288 83.594 1.00 34.69 59 PHE C N 1
ATOM 4193 C CA . PHE C 1 63 ? 98.211 75.664 82.189 1.00 34.89 59 PHE C CA 1
ATOM 4194 C C . PHE C 1 63 ? 98.687 74.508 81.309 1.00 34.94 59 PHE C C 1
ATOM 4195 O O . PHE C 1 63 ? 98.831 74.660 80.098 1.00 35.07 59 PHE C O 1
ATOM 4203 N N . ILE C 1 64 ? 98.930 73.354 81.916 1.00 34.91 60 ILE C N 1
ATOM 4204 C CA . ILE C 1 64 ? 99.360 72.190 81.156 1.00 34.83 60 ILE C CA 1
ATOM 4205 C C . ILE C 1 64 ? 98.243 71.677 80.250 1.00 34.91 60 ILE C C 1
ATOM 4206 O O . ILE C 1 64 ? 97.108 71.502 80.690 1.00 34.82 60 ILE C O 1
ATOM 4211 N N . ASN C 1 65 ? 98.570 71.440 78.984 1.00 34.93 61 ASN C N 1
ATOM 4212 C CA . ASN C 1 65 ? 97.636 70.809 78.062 1.00 35.03 61 ASN C CA 1
ATOM 4213 C C . ASN C 1 65 ? 98.369 69.890 77.097 1.00 35.25 61 ASN C C 1
ATOM 4214 O O . ASN C 1 65 ? 99.584 69.733 77.184 1.00 35.28 61 ASN C O 1
ATOM 4219 N N . GLU C 1 66 ? 97.628 69.285 76.178 1.00 35.55 62 GLU C N 1
ATOM 4220 C CA . GLU C 1 66 ? 98.199 68.324 75.242 1.00 35.93 62 GLU C CA 1
ATOM 4221 C C . GLU C 1 66 ? 99.369 68.890 74.426 1.00 35.95 62 GLU C C 1
ATOM 4222 O O . GLU C 1 66 ? 100.310 68.168 74.107 1.00 36.08 62 GLU C O 1
ATOM 4228 N N . ASP C 1 67 ? 99.312 70.179 74.099 1.00 35.93 63 ASP C N 1
ATOM 4229 C CA . ASP C 1 67 ? 100.305 70.792 73.211 1.00 35.85 63 ASP C CA 1
ATOM 4230 C C . ASP C 1 67 ? 101.595 71.224 73.904 1.00 35.72 63 ASP C C 1
ATOM 4231 O O . ASP C 1 67 ? 102.643 71.313 73.267 1.00 35.68 63 ASP C O 1
ATOM 4236 N N . ASN C 1 68 ? 101.517 71.518 75.197 1.00 35.45 64 ASN C N 1
ATOM 4237 C CA . ASN C 1 68 ? 102.694 71.976 75.927 1.00 35.33 64 ASN C CA 1
ATOM 4238 C C . ASN C 1 68 ? 103.182 70.984 76.986 1.00 35.25 64 ASN C C 1
ATOM 4239 O O . ASN C 1 68 ? 104.058 71.302 77.788 1.00 35.18 64 ASN C O 1
ATOM 4244 N N . LYS C 1 69 ? 102.611 69.783 76.969 1.00 35.35 65 LYS C N 1
ATOM 4245 C CA . LYS C 1 69 ? 102.971 68.707 77.902 1.00 35.45 65 LYS C CA 1
ATOM 4246 C C . LYS C 1 69 ? 104.474 68.555 78.142 1.00 35.44 65 LYS C C 1
ATOM 4247 O O . LYS C 1 69 ? 104.947 68.695 79.272 1.00 35.41 65 LYS C O 1
ATOM 4253 N N . ASP C 1 70 ? 105.213 68.233 77.083 1.00 35.44 66 ASP C N 1
ATOM 4254 C CA . ASP C 1 70 ? 106.652 68.024 77.193 1.00 35.42 66 ASP C CA 1
ATOM 4255 C C . ASP C 1 70 ? 107.252 69.099 78.082 1.00 35.07 66 ASP C C 1
ATOM 4256 O O . ASP C 1 70 ? 107.880 68.813 79.104 1.00 35.27 66 ASP C O 1
ATOM 4261 N N . SER C 1 71 ? 107.022 70.344 77.689 1.00 34.26 67 SER C N 1
ATOM 4262 C CA . SER C 1 71 ? 107.659 71.483 78.318 1.00 33.72 67 SER C CA 1
ATOM 4263 C C . SER C 1 71 ? 107.106 71.808 79.708 1.00 33.31 67 SER C C 1
ATOM 4264 O O . SER C 1 71 ? 107.867 72.038 80.649 1.00 33.22 67 SER C O 1
ATOM 4267 N N . PHE C 1 72 ? 105.782 71.822 79.836 1.00 32.74 68 PHE C N 1
ATOM 4268 C CA . PHE C 1 72 ? 105.141 72.326 81.051 1.00 32.29 68 PHE C CA 1
ATOM 4269 C C . PHE C 1 72 ? 105.180 71.387 82.256 1.00 31.87 68 PHE C C 1
ATOM 4270 O O . PHE C 1 72 ? 105.375 71.828 83.387 1.00 31.80 68 PHE C O 1
ATOM 4278 N N . VAL C 1 73 ? 104.991 70.094 82.021 1.00 31.47 69 VAL C N 1
ATOM 4279 C CA . VAL C 1 73 ? 105.040 69.128 83.109 1.00 31.10 69 VAL C CA 1
ATOM 4280 C C . VAL C 1 73 ? 106.408 69.151 83.778 1.00 30.89 69 VAL C C 1
ATOM 4281 O O . VAL C 1 73 ? 106.512 69.268 84.998 1.00 30.76 69 VAL C O 1
ATOM 4285 N N . LEU C 1 74 ? 107.457 69.045 82.967 1.00 30.68 70 LEU C N 1
ATOM 4286 C CA . LEU C 1 74 ? 108.830 69.074 83.468 1.00 30.41 70 LEU C CA 1
ATOM 4287 C C . LEU C 1 74 ? 109.141 70.383 84.173 1.00 30.05 70 LEU C C 1
ATOM 4288 O O . LEU C 1 74 ? 109.801 70.400 85.212 1.00 29.91 70 LEU C O 1
ATOM 4293 N N . SER C 1 75 ? 108.665 71.483 83.603 1.00 29.73 71 SER C N 1
ATOM 4294 C CA . SER C 1 75 ? 108.873 72.795 84.203 1.00 29.34 71 SER C CA 1
ATOM 4295 C C . SER C 1 75 ? 108.307 72.868 85.620 1.00 29.19 71 SER C C 1
ATOM 4296 O O . SER C 1 75 ? 108.951 73.405 86.524 1.00 29.05 71 SER C O 1
ATOM 4299 N N . THR C 1 76 ? 107.107 72.327 85.816 1.00 28.92 72 THR C N 1
ATOM 4300 C CA . THR C 1 76 ? 106.511 72.302 87.149 1.00 28.79 72 THR C CA 1
ATOM 4301 C C . THR C 1 76 ? 107.333 71.413 88.077 1.00 28.65 72 THR C C 1
ATOM 4302 O O . THR C 1 76 ? 107.533 71.735 89.248 1.00 28.64 72 THR C O 1
ATOM 4306 N N . ASP C 1 77 ? 107.824 70.302 87.539 1.00 28.42 73 ASP C N 1
ATOM 4307 C CA . ASP C 1 77 ? 108.667 69.395 88.306 1.00 28.39 73 ASP C CA 1
ATOM 4308 C C . ASP C 1 77 ? 109.977 70.059 88.725 1.00 28.31 73 ASP C C 1
ATOM 4309 O O . ASP C 1 77 ? 110.383 69.965 89.882 1.00 28.38 73 ASP C O 1
ATOM 4314 N N . VAL C 1 78 ? 110.637 70.737 87.792 1.00 28.20 74 VAL C N 1
ATOM 4315 C CA . VAL C 1 78 ? 111.910 71.368 88.115 1.00 28.26 74 VAL C CA 1
ATOM 4316 C C . VAL C 1 78 ? 111.724 72.499 89.126 1.00 28.27 74 VAL C C 1
ATOM 4317 O O . VAL C 1 78 ? 112.593 72.734 89.968 1.00 28.37 74 VAL C O 1
ATOM 4321 N N . LEU C 1 79 ? 110.591 73.191 89.043 1.00 28.18 75 LEU C N 1
ATOM 4322 C CA . LEU C 1 79 ? 110.264 74.235 90.012 1.00 28.24 75 LEU C CA 1
ATOM 4323 C C . LEU C 1 79 ? 110.067 73.642 91.407 1.00 28.05 75 LEU C C 1
ATOM 4324 O O . LEU C 1 79 ? 110.546 74.196 92.393 1.00 28.11 75 LEU C O 1
ATOM 4329 N N . SER C 1 80 ? 109.363 72.516 91.482 1.00 27.88 76 SER C N 1
ATOM 4330 C CA . SER C 1 80 ? 109.211 71.795 92.745 1.00 27.77 76 SER C CA 1
ATOM 4331 C C . SER C 1 80 ? 110.575 71.387 93.276 1.00 27.68 76 SER C C 1
ATOM 4332 O O . SER C 1 80 ? 110.850 71.504 94.471 1.00 27.70 76 SER C O 1
ATOM 4335 N N . ALA C 1 81 ? 111.427 70.911 92.373 1.00 27.60 77 ALA C N 1
ATOM 4336 C CA . ALA C 1 81 ? 112.780 70.496 92.725 1.00 27.65 77 ALA C CA 1
ATOM 4337 C C . ALA C 1 81 ? 113.593 71.669 93.270 1.00 27.69 77 ALA C C 1
ATOM 4338 O O . ALA C 1 81 ? 114.390 71.506 94.193 1.00 27.59 77 ALA C O 1
ATOM 4340 N N . LEU C 1 82 ? 113.390 72.850 92.694 1.00 27.74 78 LEU C N 1
ATOM 4341 C CA . LEU C 1 82 ? 114.055 74.055 93.177 1.00 27.88 78 LEU C CA 1
ATOM 4342 C C . LEU C 1 82 ? 113.555 74.417 94.562 1.00 27.81 78 LEU C C 1
ATOM 4343 O O . LEU C 1 82 ? 114.328 74.807 95.434 1.00 27.74 78 LEU C O 1
ATOM 4348 N N . PHE C 1 83 ? 112.249 74.297 94.753 1.00 27.88 79 PHE C N 1
ATOM 4349 C CA . PHE C 1 83 ? 111.655 74.486 96.066 1.00 28.11 79 PHE C CA 1
ATOM 4350 C C . PHE C 1 83 ? 112.450 73.690 97.100 1.00 28.22 79 PHE C C 1
ATOM 4351 O O . PHE C 1 83 ? 112.936 74.236 98.086 1.00 28.21 79 PHE C O 1
ATOM 4359 N N . TYR C 1 84 ? 112.598 72.398 96.843 1.00 28.60 80 TYR C N 1
ATOM 4360 C CA . TYR C 1 84 ? 113.332 71.499 97.722 1.00 28.87 80 TYR C CA 1
ATOM 4361 C C . TYR C 1 84 ? 114.763 71.997 97.936 1.00 29.29 80 TYR C C 1
ATOM 4362 O O . TYR C 1 84 ? 115.228 72.118 99.072 1.00 29.07 80 TYR C O 1
ATOM 4371 N N . LYS C 1 85 ? 115.450 72.306 96.842 1.00 29.83 81 LYS C N 1
ATOM 4372 C CA . LYS C 1 85 ? 116.835 72.750 96.928 1.00 30.47 81 LYS C CA 1
ATOM 4373 C C . LYS C 1 85 ? 116.973 73.988 97.806 1.00 30.74 81 LYS C C 1
ATOM 4374 O O . LYS C 1 85 ? 117.865 74.058 98.649 1.00 30.75 81 LYS C O 1
ATOM 4380 N N . TYR C 1 86 ? 116.086 74.961 97.608 1.00 31.12 82 TYR C N 1
ATOM 4381 C CA . TYR C 1 86 ? 116.143 76.213 98.362 1.00 31.63 82 TYR C CA 1
ATOM 4382 C C . TYR C 1 86 ? 115.977 76.022 99.868 1.00 31.89 82 TYR C C 1
ATOM 4383 O O . TYR C 1 86 ? 116.231 76.942 100.648 1.00 31.81 82 TYR C O 1
ATOM 4392 N N . LEU C 1 87 ? 115.548 74.830 100.273 1.00 32.24 83 LEU C N 1
ATOM 4393 C CA . LEU C 1 87 ? 115.312 74.542 101.687 1.00 32.59 83 LEU C CA 1
ATOM 4394 C C . LEU C 1 87 ? 116.292 73.515 102.246 1.00 32.85 83 LEU C C 1
ATOM 4395 O O . LEU C 1 87 ? 116.173 73.096 103.398 1.00 32.82 83 LEU C O 1
ATOM 4400 N N . SER C 1 88 ? 117.267 73.118 101.435 1.00 33.27 84 SER C N 1
ATOM 4401 C CA . SER C 1 88 ? 118.157 72.022 101.807 1.00 33.78 84 SER C CA 1
ATOM 4402 C C . SER C 1 88 ? 119.527 72.468 102.322 1.00 34.05 84 SER C C 1
ATOM 4403 O O . SER C 1 88 ? 120.235 71.687 102.958 1.00 34.16 84 SER C O 1
ATOM 4406 N N . GLN C 1 89 ? 119.903 73.714 102.054 1.00 34.38 85 GLN C N 1
ATOM 4407 C CA . GLN C 1 89 ? 121.231 74.186 102.433 1.00 34.90 85 GLN C CA 1
ATOM 4408 C C . GLN C 1 89 ? 121.270 75.690 102.679 1.00 34.80 85 GLN C C 1
ATOM 4409 O O . GLN C 1 89 ? 121.446 76.463 101.745 1.00 35.03 85 GLN C O 1
ATOM 4415 N N . PRO C 1 90 ? 121.116 76.110 103.944 1.00 34.80 86 PRO C N 1
ATOM 4416 C CA . PRO C 1 90 ? 120.909 75.250 105.108 1.00 34.79 86 PRO C CA 1
ATOM 4417 C C . PRO C 1 90 ? 119.506 74.655 105.165 1.00 34.81 86 PRO C C 1
ATOM 4418 O O . PRO C 1 90 ? 118.560 75.227 104.620 1.00 34.85 86 PRO C O 1
ATOM 4422 N N . PHE C 1 91 ? 119.387 73.519 105.842 1.00 34.69 87 PHE C N 1
ATOM 4423 C CA . PHE C 1 91 ? 118.134 72.784 105.928 1.00 34.58 87 PHE C CA 1
ATOM 4424 C C . PHE C 1 91 ? 117.113 73.455 106.842 1.00 34.54 87 PHE C C 1
ATOM 4425 O O . PHE C 1 91 ? 117.306 73.534 108.052 1.00 34.63 87 PHE C O 1
ATOM 4433 N N . TYR C 1 92 ? 116.019 73.925 106.255 1.00 34.56 88 TYR C N 1
ATOM 4434 C CA . TYR C 1 92 ? 114.941 74.539 107.021 1.00 34.53 88 TYR C CA 1
ATOM 4435 C C . TYR C 1 92 ? 113.846 73.523 107.332 1.00 34.54 88 TYR C C 1
ATOM 4436 O O . TYR C 1 92 ? 112.778 73.536 106.721 1.00 34.54 88 TYR C O 1
ATOM 4445 N N . GLN C 1 93 ? 114.119 72.654 108.301 1.00 34.65 89 GLN C N 1
ATOM 4446 C CA . GLN C 1 93 ? 113.251 71.514 108.592 1.00 34.66 89 GLN C CA 1
ATOM 4447 C C . GLN C 1 93 ? 111.783 71.881 108.798 1.00 34.58 89 GLN C C 1
ATOM 4448 O O . GLN C 1 93 ? 110.902 71.305 108.157 1.00 34.65 89 GLN C O 1
ATOM 4454 N N . HIS C 1 94 ? 111.517 72.825 109.695 1.00 34.38 90 HIS C N 1
ATOM 4455 C CA . HIS C 1 94 ? 110.139 73.199 109.985 1.00 34.28 90 HIS C CA 1
ATOM 4456 C C . HIS C 1 94 ? 109.420 73.659 108.717 1.00 34.08 90 HIS C C 1
ATOM 4457 O O . HIS C 1 94 ? 108.325 73.191 108.407 1.00 34.14 90 HIS C O 1
ATOM 4464 N N . ASP C 1 95 ? 110.047 74.570 107.981 1.00 33.71 91 ASP C N 1
ATOM 4465 C CA . ASP C 1 95 ? 109.457 75.101 106.760 1.00 33.42 91 ASP C CA 1
ATOM 4466 C C . ASP C 1 95 ? 109.248 74.003 105.721 1.00 33.10 91 ASP C C 1
ATOM 4467 O O . ASP C 1 95 ? 108.222 73.960 105.041 1.00 33.07 91 ASP C O 1
ATOM 4472 N N . PHE C 1 96 ? 110.226 73.112 105.606 1.00 32.60 92 PHE C N 1
ATOM 4473 C CA . PHE C 1 96 ? 110.136 71.999 104.673 1.00 31.96 92 PHE C CA 1
ATOM 4474 C C . PHE C 1 96 ? 108.957 71.096 105.029 1.00 31.83 92 PHE C C 1
ATOM 4475 O O . PHE C 1 96 ? 108.282 70.564 104.148 1.00 31.89 92 PHE C O 1
ATOM 4483 N N . LEU C 1 97 ? 108.702 70.929 106.323 1.00 31.66 93 LEU C N 1
ATOM 4484 C CA . LEU C 1 97 ? 107.596 70.083 106.767 1.00 31.39 93 LEU C CA 1
ATOM 4485 C C . LEU C 1 97 ? 106.240 70.697 106.432 1.00 31.10 93 LEU C C 1
ATOM 4486 O O . LEU C 1 97 ? 105.349 70.010 105.938 1.00 30.97 93 LEU C O 1
ATOM 4491 N N . VAL C 1 98 ? 106.082 71.991 106.699 1.00 30.74 94 VAL C N 1
ATOM 4492 C CA . VAL C 1 98 ? 104.811 72.654 106.429 1.00 30.42 94 VAL C CA 1
ATOM 4493 C C . VAL C 1 98 ? 104.565 72.787 104.926 1.00 30.15 94 VAL C C 1
ATOM 4494 O O . VAL C 1 98 ? 103.455 72.557 104.446 1.00 30.09 94 VAL C O 1
ATOM 4498 N N . LEU C 1 99 ? 105.606 73.145 104.181 1.00 29.73 95 LEU C N 1
ATOM 4499 C CA . LEU C 1 99 ? 105.448 73.399 102.751 1.00 29.40 95 LEU C CA 1
ATOM 4500 C C . LEU C 1 99 ? 105.226 72.137 101.914 1.00 29.27 95 LEU C C 1
ATOM 4501 O O . LEU C 1 99 ? 104.451 72.155 100.959 1.00 29.30 95 LEU C O 1
ATOM 4506 N N . THR C 1 100 ? 105.891 71.040 102.266 1.00 29.11 96 THR C N 1
ATOM 4507 C CA . THR C 1 100 ? 105.635 69.775 101.572 1.00 28.87 96 THR C CA 1
ATOM 4508 C C . THR C 1 100 ? 104.227 69.283 101.880 1.00 28.84 96 THR C C 1
ATOM 4509 O O . THR C 1 100 ? 103.556 68.723 101.017 1.00 28.82 96 THR C O 1
ATOM 4513 N N . ASP C 1 101 ? 103.780 69.500 103.111 1.00 28.88 97 ASP C N 1
ATOM 4514 C CA . ASP C 1 101 ? 102.395 69.221 103.471 1.00 29.13 97 ASP C CA 1
ATOM 4515 C C . ASP C 1 101 ? 101.465 70.051 102.590 1.00 29.11 97 ASP C C 1
ATOM 4516 O O . ASP C 1 101 ? 100.475 69.546 102.061 1.00 29.15 97 ASP C O 1
ATOM 4521 N N . CYS C 1 102 ? 101.801 71.328 102.430 1.00 29.27 98 CYS C N 1
ATOM 4522 C CA . CYS C 1 102 ? 101.036 72.232 101.574 1.00 29.50 98 CYS C CA 1
ATOM 4523 C C . CYS C 1 102 ? 100.928 71.715 100.137 1.00 29.51 98 CYS C C 1
ATOM 4524 O O . CYS C 1 102 ? 99.871 71.818 99.512 1.00 29.65 98 CYS C O 1
ATOM 4527 N N . VAL C 1 103 ? 102.015 71.154 99.615 1.00 29.40 99 VAL C N 1
ATOM 4528 C CA . VAL C 1 103 ? 102.016 70.670 98.238 1.00 29.39 99 VAL C CA 1
ATOM 4529 C C . VAL C 1 103 ? 101.011 69.552 98.019 1.00 29.53 99 VAL C C 1
ATOM 4530 O O . VAL C 1 103 ? 100.289 69.548 97.025 1.00 29.54 99 VAL C O 1
ATOM 4534 N N . SER C 1 104 ? 100.964 68.595 98.940 1.00 29.77 100 SER C N 1
ATOM 4535 C CA . SER C 1 104 ? 100.045 67.475 98.785 1.00 30.05 100 SER C CA 1
ATOM 4536 C C . SER C 1 104 ? 98.604 67.906 99.050 1.00 30.04 100 SER C C 1
ATOM 4537 O O . SER C 1 104 ? 97.673 67.388 98.436 1.00 30.06 100 SER C O 1
ATOM 4540 N N . ARG C 1 105 ? 98.423 68.869 99.947 1.00 30.19 101 ARG C N 1
ATOM 4541 C CA . ARG C 1 105 ? 97.082 69.370 100.237 1.00 30.31 101 ARG C CA 1
ATOM 4542 C C . ARG C 1 105 ? 96.520 70.181 99.073 1.00 30.31 101 ARG C C 1
ATOM 4543 O O . ARG C 1 105 ? 95.342 70.052 98.735 1.00 30.37 101 ARG C O 1
ATOM 4551 N N . ILE C 1 106 ? 97.360 71.003 98.450 1.00 30.24 102 ILE C N 1
ATOM 4552 C CA . ILE C 1 106 ? 96.905 71.806 97.317 1.00 30.21 102 ILE C CA 1
ATOM 4553 C C . ILE C 1 106 ? 96.477 70.913 96.153 1.00 30.30 102 ILE C C 1
ATOM 4554 O O . ILE C 1 106 ? 95.499 71.209 95.464 1.00 30.58 102 ILE C O 1
ATOM 4559 N N . ASN C 1 107 ? 97.200 69.818 95.940 1.00 30.16 103 ASN C N 1
ATOM 4560 C CA . ASN C 1 107 ? 96.830 68.859 94.899 1.00 30.07 103 ASN C CA 1
ATOM 4561 C C . ASN C 1 107 ? 95.556 68.110 95.252 1.00 30.23 103 ASN C C 1
ATOM 4562 O O . ASN C 1 107 ? 94.768 67.756 94.374 1.00 30.04 103 ASN C O 1
ATOM 4567 N N . GLU C 1 108 ? 95.364 67.864 96.543 1.00 30.47 104 GLU C N 1
ATOM 4568 C CA . GLU C 1 108 ? 94.136 67.250 97.020 1.00 30.76 104 GLU C CA 1
ATOM 4569 C C . GLU C 1 108 ? 92.967 68.201 96.799 1.00 31.03 104 GLU C C 1
ATOM 4570 O O . GLU C 1 108 ? 91.936 67.820 96.243 1.00 30.88 104 GLU C O 1
ATOM 4576 N N . LEU C 1 109 ? 93.145 69.448 97.225 1.00 31.49 105 LEU C N 1
ATOM 4577 C CA . LEU C 1 109 ? 92.099 70.456 97.101 1.00 31.89 105 LEU C CA 1
ATOM 4578 C C . LEU C 1 109 ? 91.716 70.700 95.642 1.00 32.19 105 LEU C C 1
ATOM 4579 O O . LEU C 1 109 ? 90.531 70.741 95.308 1.00 32.17 105 LEU C O 1
ATOM 4584 N N . LYS C 1 110 ? 92.713 70.859 94.775 1.00 32.54 106 LYS C N 1
ATOM 4585 C CA . LYS C 1 110 ? 92.437 71.044 93.352 1.00 32.84 106 LYS C CA 1
ATOM 4586 C C . LYS C 1 110 ? 91.646 69.867 92.802 1.00 33.17 106 LYS C C 1
ATOM 4587 O O . LYS C 1 110 ? 90.845 70.025 91.886 1.00 33.25 106 LYS C O 1
ATOM 4593 N N . SER C 1 111 ? 91.878 68.687 93.363 1.00 33.62 107 SER C N 1
ATOM 4594 C CA . SER C 1 111 ? 91.210 67.481 92.900 1.00 34.08 107 SER C CA 1
ATOM 4595 C C . SER C 1 111 ? 89.766 67.450 93.379 1.00 34.50 107 SER C C 1
ATOM 4596 O O . SER C 1 111 ? 88.864 67.032 92.651 1.00 34.58 107 SER C O 1
ATOM 4599 N N . ILE C 1 112 ? 89.553 67.900 94.610 1.00 34.93 108 ILE C N 1
ATOM 4600 C CA . ILE C 1 112 ? 88.219 67.951 95.188 1.00 35.40 108 ILE C CA 1
ATOM 4601 C C . ILE C 1 112 ? 87.382 69.057 94.543 1.00 35.81 108 ILE C C 1
ATOM 4602 O O . ILE C 1 112 ? 86.189 68.880 94.292 1.00 35.70 108 ILE C O 1
ATOM 4607 N N . ARG C 1 113 ? 88.014 70.194 94.272 1.00 36.34 109 ARG C N 1
ATOM 4608 C CA . ARG C 1 113 ? 87.335 71.309 93.619 1.00 36.92 109 ARG C CA 1
ATOM 4609 C C . ARG C 1 113 ? 86.666 70.856 92.330 1.00 37.39 109 ARG C C 1
ATOM 4610 O O . ARG C 1 113 ? 85.558 71.282 92.012 1.00 37.54 109 ARG C O 1
ATOM 4618 N N . ALA C 1 114 ? 87.347 69.979 91.598 1.00 37.90 110 ALA C N 1
ATOM 4619 C CA . ALA C 1 114 ? 86.881 69.520 90.292 1.00 38.39 110 ALA C CA 1
ATOM 4620 C C . ALA C 1 114 ? 85.451 68.982 90.300 1.00 38.71 110 ALA C C 1
ATOM 4621 O O . ALA C 1 114 ? 84.796 68.947 89.259 1.00 38.80 110 ALA C O 1
ATOM 4623 N N . THR C 1 115 ? 84.969 68.553 91.463 1.00 39.11 111 THR C N 1
ATOM 4624 C CA . THR C 1 115 ? 83.628 67.973 91.547 1.00 39.57 111 THR C CA 1
ATOM 4625 C C . THR C 1 115 ? 82.669 68.819 92.381 1.00 39.72 111 THR C C 1
ATOM 4626 O O . THR C 1 115 ? 81.580 68.371 92.728 1.00 39.91 111 THR C O 1
ATOM 4630 N N . ILE C 1 116 ? 83.076 70.045 92.688 1.00 39.92 112 ILE C N 1
ATOM 4631 C CA . ILE C 1 116 ? 82.257 70.947 93.487 1.00 40.09 112 ILE C CA 1
ATOM 4632 C C . ILE C 1 116 ? 81.551 71.990 92.627 1.00 40.43 112 ILE C C 1
ATOM 4633 O O . ILE C 1 116 ? 82.171 72.636 91.783 1.00 40.57 112 ILE C O 1
ATOM 4638 N N . THR C 1 117 ? 80.250 72.153 92.846 1.00 40.74 113 THR C N 1
ATOM 4639 C CA . THR C 1 117 ? 79.487 73.185 92.148 1.00 41.09 113 THR C CA 1
ATOM 4640 C C . THR C 1 117 ? 78.944 74.231 93.119 1.00 41.31 113 THR C C 1
ATOM 4641 O O . THR C 1 117 ? 78.749 75.389 92.750 1.00 41.48 113 THR C O 1
ATOM 4645 N N . ASP C 1 118 ? 78.708 73.821 94.362 1.00 41.50 114 ASP C N 1
ATOM 4646 C CA . ASP C 1 118 ? 78.250 74.748 95.390 1.00 41.72 114 ASP C CA 1
ATOM 4647 C C . ASP C 1 118 ? 79.161 75.970 95.445 1.00 41.78 114 ASP C C 1
ATOM 4648 O O . ASP C 1 118 ? 80.373 75.848 95.637 1.00 41.78 114 ASP C O 1
ATOM 4653 N N . GLU C 1 119 ? 78.565 77.148 95.294 1.00 41.79 115 GLU C N 1
ATOM 4654 C CA . GLU C 1 119 ? 79.325 78.383 95.125 1.00 41.91 115 GLU C CA 1
ATOM 4655 C C . GLU C 1 119 ? 80.204 78.781 96.314 1.00 41.61 115 GLU C C 1
ATOM 4656 O O . GLU C 1 119 ? 81.352 79.185 96.126 1.00 41.59 115 GLU C O 1
ATOM 4662 N N . ILE C 1 120 ? 79.677 78.671 97.529 1.00 41.27 116 ILE C N 1
ATOM 4663 C CA . ILE C 1 120 ? 80.448 79.057 98.710 1.00 41.08 116 ILE C CA 1
ATOM 4664 C C . ILE C 1 120 ? 81.653 78.136 98.916 1.00 40.97 116 ILE C C 1
ATOM 4665 O O . ILE C 1 120 ? 82.771 78.601 99.143 1.00 40.89 116 ILE C O 1
ATOM 4670 N N . ALA C 1 121 ? 81.423 76.830 98.837 1.00 40.86 117 ALA C N 1
ATOM 4671 C CA . ALA C 1 121 ? 82.511 75.868 98.957 1.00 40.84 117 ALA C CA 1
ATOM 4672 C C . ALA C 1 121 ? 83.570 76.164 97.897 1.00 40.78 117 ALA C C 1
ATOM 4673 O O . ALA C 1 121 ? 84.766 76.218 98.185 1.00 40.70 117 ALA C O 1
ATOM 4675 N N . LEU C 1 122 ? 83.108 76.370 96.670 1.00 40.72 118 LEU C N 1
ATOM 4676 C CA . LEU C 1 122 ? 83.984 76.693 95.557 1.00 40.72 118 LEU C CA 1
ATOM 4677 C C . LEU C 1 122 ? 84.779 77.962 95.860 1.00 40.58 118 LEU C C 1
ATOM 4678 O O . LEU C 1 122 ? 86.002 77.997 95.718 1.00 40.63 118 LEU C O 1
ATOM 4683 N N . HIS C 1 123 ? 84.073 79.000 96.294 1.00 40.38 119 HIS C N 1
ATOM 4684 C CA . HIS C 1 123 ? 84.695 80.278 96.626 1.00 40.08 119 HIS C CA 1
ATOM 4685 C C . HIS C 1 123 ? 85.746 80.122 97.726 1.00 39.92 119 HIS C C 1
ATOM 4686 O O . HIS C 1 123 ? 86.820 80.720 97.659 1.00 39.87 119 HIS C O 1
ATOM 4693 N N . ASN C 1 124 ? 85.437 79.310 98.731 1.00 39.73 120 ASN C N 1
ATOM 4694 C CA . ASN C 1 124 ? 86.340 79.132 99.866 1.00 39.68 120 ASN C CA 1
ATOM 4695 C C . ASN C 1 124 ? 87.539 78.243 99.566 1.00 39.52 120 ASN C C 1
ATOM 4696 O O . ASN C 1 124 ? 88.643 78.496 100.044 1.00 39.43 120 ASN C O 1
ATOM 4701 N N . ILE C 1 125 ? 87.318 77.199 98.776 1.00 39.35 121 ILE C N 1
ATOM 4702 C CA . ILE C 1 125 ? 88.402 76.303 98.415 1.00 39.22 121 ILE C CA 1
ATOM 4703 C C . ILE C 1 125 ? 89.363 76.997 97.447 1.00 39.15 121 ILE C C 1
ATOM 4704 O O . ILE C 1 125 ? 90.567 76.747 97.473 1.00 39.05 121 ILE C O 1
ATOM 4709 N N . ASN C 1 126 ? 88.830 77.884 96.611 1.00 38.97 122 ASN C N 1
ATOM 4710 C CA . ASN C 1 126 ? 89.667 78.679 95.718 1.00 38.92 122 ASN C CA 1
ATOM 4711 C C . ASN C 1 126 ? 90.632 79.586 96.477 1.00 38.94 122 ASN C C 1
ATOM 4712 O O . ASN C 1 126 ? 91.783 79.755 96.073 1.00 38.84 122 ASN C O 1
ATOM 4717 N N . LYS C 1 127 ? 90.160 80.171 97.574 1.00 38.89 123 LYS C N 1
ATOM 4718 C CA . LYS C 1 127 ? 91.000 81.044 98.388 1.00 38.98 123 LYS C CA 1
ATOM 4719 C C . LYS C 1 127 ? 92.023 80.236 99.174 1.00 38.88 123 LYS C C 1
ATOM 4720 O O . LYS C 1 127 ? 93.145 80.688 99.410 1.00 38.90 123 LYS C O 1
ATOM 4726 N N . GLN C 1 128 ? 91.625 79.038 99.581 1.00 38.72 124 GLN C N 1
ATOM 4727 C CA . GLN C 1 128 ? 92.512 78.154 100.313 1.00 38.71 124 GLN C CA 1
ATOM 4728 C C . GLN C 1 128 ? 93.632 77.688 99.386 1.00 38.45 124 GLN C C 1
ATOM 4729 O O . GLN C 1 128 ? 94.797 77.645 99.772 1.00 38.41 124 GLN C O 1
ATOM 4735 N N . ILE C 1 129 ? 93.266 77.352 98.155 1.00 38.33 125 ILE C N 1
ATOM 4736 C CA . ILE C 1 129 ? 94.237 76.963 97.137 1.00 38.19 125 ILE C CA 1
ATOM 4737 C C . ILE C 1 129 ? 95.166 78.121 96.784 1.00 38.27 125 ILE C C 1
ATOM 4738 O O . ILE C 1 129 ? 96.369 77.933 96.609 1.00 38.18 125 ILE C O 1
ATOM 4743 N N . HIS C 1 130 ? 94.603 79.321 96.695 1.00 38.33 126 HIS C N 1
ATOM 4744 C CA . HIS C 1 130 ? 95.368 80.498 96.303 1.00 38.60 126 HIS C CA 1
ATOM 4745 C C . HIS C 1 130 ? 96.316 80.981 97.401 1.00 38.64 126 HIS C C 1
ATOM 4746 O O . HIS C 1 130 ? 97.404 81.481 97.112 1.00 38.69 126 HIS C O 1
ATOM 4753 N N . TYR C 1 131 ? 95.907 80.835 98.657 1.00 38.70 127 TYR C N 1
ATOM 4754 C CA . TYR C 1 131 ? 96.738 81.283 99.776 1.00 38.78 127 TYR C CA 1
ATOM 4755 C C . TYR C 1 131 ? 97.477 80.134 100.458 1.00 38.80 127 TYR C C 1
ATOM 4756 O O . TYR C 1 131 ? 98.104 80.322 101.501 1.00 38.75 127 TYR C O 1
ATOM 4765 N N . MET C 1 132 ? 97.405 78.953 99.851 1.00 38.85 128 MET C N 1
ATOM 4766 C CA . MET C 1 132 ? 98.022 77.744 100.392 1.00 38.98 128 MET C CA 1
ATOM 4767 C C . MET C 1 132 ? 99.419 77.954 100.982 1.00 39.10 128 MET C C 1
ATOM 4768 O O . MET C 1 132 ? 99.641 77.715 102.168 1.00 39.07 128 MET C O 1
ATOM 4773 N N . PHE C 1 133 ? 100.361 78.396 100.157 1.00 39.27 129 PHE C N 1
ATOM 4774 C CA . PHE C 1 133 ? 101.760 78.456 100.582 1.00 39.55 129 PHE C CA 1
ATOM 4775 C C . PHE C 1 133 ? 102.104 79.666 101.454 1.00 39.82 129 PHE C C 1
ATOM 4776 O O . PHE C 1 133 ? 103.131 79.677 102.133 1.00 39.66 129 PHE C O 1
ATOM 4784 N N . ILE C 1 134 ? 101.242 80.677 101.448 1.00 40.31 130 ILE C N 1
ATOM 4785 C CA . ILE C 1 134 ? 101.496 81.879 102.237 1.00 40.92 130 ILE C CA 1
ATOM 4786 C C . ILE C 1 134 ? 100.768 81.854 103.584 1.00 41.23 130 ILE C C 1
ATOM 4787 O O . ILE C 1 134 ? 101.173 82.527 104.532 1.00 41.11 130 ILE C O 1
ATOM 4792 N N . GLN C 1 135 ? 99.708 81.056 103.665 1.00 41.75 131 GLN C N 1
ATOM 4793 C CA . GLN C 1 135 ? 98.835 81.038 104.838 1.00 42.49 131 GLN C CA 1
ATOM 4794 C C . GLN C 1 135 ? 99.534 80.711 106.166 1.00 42.76 131 GLN C C 1
ATOM 4795 O O . GLN C 1 135 ? 99.330 81.403 107.161 1.00 42.83 131 GLN C O 1
ATOM 4801 N N . PRO C 1 136 ? 100.354 79.650 106.187 1.00 43.13 132 PRO C N 1
ATOM 4802 C CA . PRO C 1 136 ? 100.977 79.192 107.431 1.00 43.41 132 PRO C CA 1
ATOM 4803 C C . PRO C 1 136 ? 101.897 80.223 108.082 1.00 43.73 132 PRO C C 1
ATOM 4804 O O . PRO C 1 136 ? 102.240 80.086 109.255 1.00 43.80 132 PRO C O 1
ATOM 4808 N N . TYR C 1 137 ? 102.298 81.242 107.333 1.00 44.15 133 TYR C N 1
ATOM 4809 C CA . TYR C 1 137 ? 103.212 82.248 107.866 1.00 44.65 133 TYR C CA 1
ATOM 4810 C C . TYR C 1 137 ? 102.468 83.499 108.302 1.00 45.13 133 TYR C C 1
ATOM 4811 O O . TYR C 1 137 ? 103.061 84.567 108.451 1.00 45.25 133 TYR C O 1
ATOM 4820 N N . MET C 1 138 ? 101.165 83.353 108.514 1.00 45.78 134 MET C N 1
ATOM 4821 C CA . MET C 1 138 ? 100.324 84.471 108.916 1.00 46.37 134 MET C CA 1
ATOM 4822 C C . MET C 1 138 ? 99.267 84.051 109.928 1.00 46.49 134 MET C C 1
ATOM 4823 O O . MET C 1 138 ? 99.308 84.471 111.084 1.00 46.88 134 MET C O 1
ATOM 4828 N N . MET D 2 1 ? 123.197 23.516 106.299 1.00 35.99 1 MET D N 1
ATOM 4829 C CA . MET D 2 1 ? 122.825 24.477 107.373 1.00 35.91 1 MET D CA 1
ATOM 4830 C C . MET D 2 1 ? 121.779 25.467 106.876 1.00 35.62 1 MET D C 1
ATOM 4831 O O . MET D 2 1 ? 121.648 25.696 105.675 1.00 35.71 1 MET D O 1
ATOM 4836 N N . ILE D 2 2 ? 121.035 26.051 107.808 1.00 35.18 2 ILE D N 1
ATOM 4837 C CA . ILE D 2 2 ? 120.009 27.024 107.462 1.00 34.73 2 ILE D CA 1
ATOM 4838 C C . ILE D 2 2 ? 120.641 28.341 107.039 1.00 34.49 2 ILE D C 1
ATOM 4839 O O . ILE D 2 2 ? 121.190 29.070 107.863 1.00 34.47 2 ILE D O 1
ATOM 4844 N N . ALA D 2 3 ? 120.561 28.638 105.746 1.00 34.18 3 ALA D N 1
ATOM 4845 C CA . ALA D 2 3 ? 121.170 29.844 105.202 1.00 34.04 3 ALA D CA 1
ATOM 4846 C C . ALA D 2 3 ? 120.208 31.029 105.226 1.00 33.94 3 ALA D C 1
ATOM 4847 O O . ALA D 2 3 ? 118.992 30.858 105.328 1.00 33.69 3 ALA D O 1
ATOM 4849 N N . LEU D 2 4 ? 120.762 32.233 105.133 1.00 33.77 4 LEU D N 1
ATOM 4850 C CA . LEU D 2 4 ? 119.948 33.432 104.999 1.00 33.73 4 LEU D CA 1
ATOM 4851 C C . LEU D 2 4 ? 120.092 33.996 103.590 1.00 33.89 4 LEU D C 1
ATOM 4852 O O . LEU D 2 4 ? 121.059 34.697 103.284 1.00 33.82 4 LEU D O 1
ATOM 4857 N N . SER D 2 5 ? 119.132 33.685 102.729 1.00 34.05 5 SER D N 1
ATOM 4858 C CA . SER D 2 5 ? 119.209 34.122 101.343 1.00 34.23 5 SER D CA 1
ATOM 4859 C C . SER D 2 5 ? 118.805 35.579 101.185 1.00 34.46 5 SER D C 1
ATOM 4860 O O . SER D 2 5 ? 118.321 36.221 102.119 1.00 34.48 5 SER D O 1
ATOM 4863 N N . TYR D 2 6 ? 119.017 36.081 99.977 1.00 34.81 6 TYR D N 1
ATOM 4864 C CA . TYR D 2 6 ? 118.645 37.428 99.588 1.00 35.15 6 TYR D CA 1
ATOM 4865 C C . TYR D 2 6 ? 117.173 37.712 99.890 1.00 34.97 6 TYR D C 1
ATOM 4866 O O . TYR D 2 6 ? 116.854 38.640 100.634 1.00 34.85 6 TYR D O 1
ATOM 4875 N N . LYS D 2 7 ? 116.280 36.905 99.322 1.00 34.88 7 LYS D N 1
ATOM 4876 C CA . LYS D 2 7 ? 114.842 37.082 99.545 1.00 34.74 7 LYS D CA 1
ATOM 4877 C C . LYS D 2 7 ? 114.460 36.953 101.016 1.00 34.34 7 LYS D C 1
ATOM 4878 O O . LYS D 2 7 ? 113.659 37.733 101.529 1.00 34.26 7 LYS D O 1
ATOM 4884 N N . ALA D 2 8 ? 115.027 35.958 101.689 1.00 33.90 8 ALA D N 1
ATOM 4885 C CA . ALA D 2 8 ? 114.752 35.752 103.103 1.00 33.50 8 ALA D CA 1
ATOM 4886 C C . ALA D 2 8 ? 115.123 36.986 103.923 1.00 33.21 8 ALA D C 1
ATOM 4887 O O . ALA D 2 8 ? 114.381 37.392 104.816 1.00 33.08 8 ALA D O 1
ATOM 4889 N N . PHE D 2 9 ? 116.269 37.585 103.614 1.00 32.79 9 PHE D N 1
ATOM 4890 C CA . PHE D 2 9 ? 116.739 38.742 104.372 1.00 32.48 9 PHE D CA 1
ATOM 4891 C C . PHE D 2 9 ? 115.934 40.015 104.107 1.00 32.12 9 PHE D C 1
ATOM 4892 O O . PHE D 2 9 ? 115.559 40.721 105.041 1.00 32.15 9 PHE D O 1
ATOM 4900 N N . LEU D 2 10 ? 115.678 40.311 102.837 1.00 31.78 10 LEU D N 1
ATOM 4901 C CA . LEU D 2 10 ? 115.014 41.561 102.466 1.00 31.49 10 LEU D CA 1
ATOM 4902 C C . LEU D 2 10 ? 113.506 41.550 102.709 1.00 31.18 10 LEU D C 1
ATOM 4903 O O . LEU D 2 10 ? 112.905 42.593 102.968 1.00 31.05 10 LEU D O 1
ATOM 4908 N N . ASN D 2 11 ? 112.907 40.367 102.631 1.00 30.90 11 ASN D N 1
ATOM 4909 C CA . ASN D 2 11 ? 111.456 40.212 102.733 1.00 30.76 11 ASN D CA 1
ATOM 4910 C C . ASN D 2 11 ? 110.767 41.119 103.758 1.00 30.40 11 ASN D C 1
ATOM 4911 O O . ASN D 2 11 ? 109.893 41.912 103.404 1.00 30.51 11 ASN D O 1
ATOM 4916 N N . PRO D 2 12 ? 111.149 40.996 105.037 1.00 30.00 12 PRO D N 1
ATOM 4917 C CA . PRO D 2 12 ? 110.491 41.742 106.108 1.00 29.62 12 PRO D CA 1
ATOM 4918 C C . PRO D 2 12 ? 110.634 43.250 105.934 1.00 29.39 12 PRO D C 1
ATOM 4919 O O . PRO D 2 12 ? 109.786 44.016 106.396 1.00 29.31 12 PRO D O 1
ATOM 4923 N N . TYR D 2 13 ? 111.705 43.672 105.277 1.00 29.15 13 TYR D N 1
ATOM 4924 C CA . TYR D 2 13 ? 111.932 45.090 105.057 1.00 28.98 13 TYR D CA 1
ATOM 4925 C C . TYR D 2 13 ? 111.118 45.595 103.872 1.00 28.85 13 TYR D C 1
ATOM 4926 O O . TYR D 2 13 ? 110.486 46.645 103.950 1.00 28.79 13 TYR D O 1
ATOM 4935 N N . ILE D 2 14 ? 111.124 44.833 102.784 1.00 28.84 14 ILE D N 1
ATOM 4936 C CA . ILE D 2 14 ? 110.312 45.161 101.618 1.00 28.88 14 ILE D CA 1
ATOM 4937 C C . ILE D 2 14 ? 108.827 45.168 101.974 1.00 28.91 14 ILE D C 1
ATOM 4938 O O . ILE D 2 14 ? 108.070 46.018 101.502 1.00 29.00 14 ILE D O 1
ATOM 4943 N N . ILE D 2 15 ? 108.410 44.223 102.810 1.00 28.80 15 ILE D N 1
ATOM 4944 C CA . ILE D 2 15 ? 107.028 44.200 103.272 1.00 28.67 15 ILE D CA 1
ATOM 4945 C C . ILE D 2 15 ? 106.686 45.491 104.016 1.00 28.77 15 ILE D C 1
ATOM 4946 O O . ILE D 2 15 ? 105.609 46.052 103.831 1.00 28.79 15 ILE D O 1
ATOM 4951 N N . GLU D 2 16 ? 107.606 45.959 104.855 1.00 28.78 16 GLU D N 1
ATOM 4952 C CA . GLU D 2 16 ? 107.390 47.185 105.622 1.00 28.96 16 GLU D CA 1
ATOM 4953 C C . GLU D 2 16 ? 107.369 48.410 104.705 1.00 29.07 16 GLU D C 1
ATOM 4954 O O . GLU D 2 16 ? 106.576 49.333 104.896 1.00 28.99 16 GLU D O 1
ATOM 4960 N N . VAL D 2 17 ? 108.249 48.408 103.709 1.00 29.19 17 VAL D N 1
ATOM 4961 C CA . VAL D 2 17 ? 108.284 49.471 102.713 1.00 29.33 17 VAL D CA 1
ATOM 4962 C C . VAL D 2 17 ? 106.955 49.544 101.960 1.00 29.47 17 VAL D C 1
ATOM 4963 O O . VAL D 2 17 ? 106.459 50.629 101.664 1.00 29.39 17 VAL D O 1
ATOM 4967 N N . GLU D 2 18 ? 106.381 48.382 101.670 1.00 29.67 18 GLU D N 1
ATOM 4968 C CA . GLU D 2 18 ? 105.105 48.302 100.969 1.00 30.09 18 GLU D CA 1
ATOM 4969 C C . GLU D 2 18 ? 103.959 48.852 101.824 1.00 30.24 18 GLU D C 1
ATOM 4970 O O . GLU D 2 18 ? 103.092 49.566 101.322 1.00 30.01 18 GLU D O 1
ATOM 4976 N N . LYS D 2 19 ? 103.959 48.531 103.115 1.00 30.51 19 LYS D N 1
ATOM 4977 C CA . LYS D 2 19 ? 102.922 49.036 104.016 1.00 30.90 19 LYS D CA 1
ATOM 4978 C C . LYS D 2 19 ? 102.977 50.554 104.144 1.00 30.89 19 LYS D C 1
ATOM 4979 O O . LYS D 2 19 ? 101.942 51.221 104.203 1.00 30.74 19 LYS D O 1
ATOM 4985 N N . ARG D 2 20 ? 104.190 51.093 104.201 1.00 31.04 20 ARG D N 1
ATOM 4986 C CA . ARG D 2 20 ? 104.379 52.536 104.294 1.00 31.28 20 ARG D CA 1
ATOM 4987 C C . ARG D 2 20 ? 103.988 53.239 102.996 1.00 31.24 20 ARG D C 1
ATOM 4988 O O . ARG D 2 20 ? 103.453 54.343 103.022 1.00 31.17 20 ARG D O 1
ATOM 4996 N N . LEU D 2 21 ? 104.256 52.591 101.867 1.00 31.46 21 LEU D N 1
ATOM 4997 C CA . LEU D 2 21 ? 103.808 53.086 100.568 1.00 31.74 21 LEU D CA 1
ATOM 4998 C C . LEU D 2 21 ? 102.298 53.295 100.539 1.00 31.98 21 LEU D C 1
ATOM 4999 O O . LEU D 2 21 ? 101.817 54.365 100.159 1.00 31.92 21 LEU D O 1
ATOM 5004 N N . TYR D 2 22 ? 101.552 52.270 100.940 1.00 32.28 22 TYR D N 1
ATOM 5005 C CA . TYR D 2 22 ? 100.094 52.369 100.993 1.00 32.74 22 TYR D CA 1
ATOM 5006 C C . TYR D 2 22 ? 99.650 53.401 102.016 1.00 32.62 22 TYR D C 1
ATOM 5007 O O . TYR D 2 22 ? 98.651 54.087 101.826 1.00 32.56 22 TYR D O 1
ATOM 5016 N N . GLU D 2 23 ? 100.412 53.512 103.095 1.00 32.69 23 GLU D N 1
ATOM 5017 C CA . GLU D 2 23 ? 100.136 54.499 104.120 1.00 32.85 23 GLU D CA 1
ATOM 5018 C C . GLU D 2 23 ? 100.283 55.897 103.526 1.00 32.63 23 GLU D C 1
ATOM 5019 O O . GLU D 2 23 ? 99.440 56.767 103.737 1.00 32.63 23 GLU D O 1
ATOM 5025 N N . CYS D 2 24 ? 101.353 56.096 102.763 1.00 32.40 24 CYS D N 1
ATOM 5026 C CA . CYS D 2 24 ? 101.684 57.412 102.224 1.00 32.22 24 CYS D CA 1
ATOM 5027 C C . CYS D 2 24 ? 100.705 57.916 101.165 1.00 32.22 24 CYS D C 1
ATOM 5028 O O . CYS D 2 24 ? 100.552 59.123 100.984 1.00 32.24 24 CYS D O 1
ATOM 5031 N N . ILE D 2 25 ? 100.051 56.999 100.463 1.00 32.19 25 ILE D N 1
ATOM 5032 C CA . ILE D 2 25 ? 99.136 57.393 99.397 1.00 32.29 25 ILE D CA 1
ATOM 5033 C C . ILE D 2 25 ? 97.696 57.593 99.866 1.00 32.52 25 ILE D C 1
ATOM 5034 O O . ILE D 2 25 ? 96.807 57.825 99.049 1.00 32.70 25 ILE D O 1
ATOM 5039 N N . GLN D 2 26 ? 97.454 57.491 101.169 1.00 32.68 26 GLN D N 1
ATOM 5040 C CA . GLN D 2 26 ? 96.120 57.775 101.692 1.00 32.80 26 GLN D CA 1
ATOM 5041 C C . GLN D 2 26 ? 95.845 59.263 101.518 1.00 32.69 26 GLN D C 1
ATOM 5042 O O . GLN D 2 26 ? 96.720 60.088 101.768 1.00 32.69 26 GLN D O 1
ATOM 5048 N N . SER D 2 27 ? 94.638 59.608 101.082 1.00 32.73 27 SER D N 1
ATOM 5049 C CA . SER D 2 27 ? 94.348 60.994 100.733 1.00 32.71 27 SER D CA 1
ATOM 5050 C C . SER D 2 27 ? 92.924 61.436 101.052 1.00 32.91 27 SER D C 1
ATOM 5051 O O . SER D 2 27 ? 91.992 60.634 101.039 1.00 32.91 27 SER D O 1
ATOM 5054 N N . ASP D 2 28 ? 92.770 62.728 101.329 1.00 33.10 28 ASP D N 1
ATOM 5055 C CA . ASP D 2 28 ? 91.454 63.332 101.499 1.00 33.12 28 ASP D CA 1
ATOM 5056 C C . ASP D 2 28 ? 90.681 63.288 100.186 1.00 33.28 28 ASP D C 1
ATOM 5057 O O . ASP D 2 28 ? 89.448 63.305 100.176 1.00 33.27 28 ASP D O 1
ATOM 5062 N N . SER D 2 29 ? 91.415 63.233 99.079 1.00 33.32 29 SER D N 1
ATOM 5063 C CA . SER D 2 29 ? 90.812 63.159 97.754 1.00 33.40 29 SER D CA 1
ATOM 5064 C C . SER D 2 29 ? 90.740 61.714 97.283 1.00 33.55 29 SER D C 1
ATOM 5065 O O . SER D 2 29 ? 91.766 61.057 97.114 1.00 33.58 29 SER D O 1
ATOM 5068 N N . GLU D 2 30 ? 89.523 61.227 97.070 1.00 33.75 30 GLU D N 1
ATOM 5069 C CA . GLU D 2 30 ? 89.306 59.846 96.656 1.00 34.04 30 GLU D CA 1
ATOM 5070 C C . GLU D 2 30 ? 89.915 59.535 95.290 1.00 33.89 30 GLU D C 1
ATOM 5071 O O . GLU D 2 30 ? 90.394 58.424 95.056 1.00 33.94 30 GLU D O 1
ATOM 5077 N N . THR D 2 31 ? 89.894 60.512 94.390 1.00 33.67 31 THR D N 1
ATOM 5078 C CA . THR D 2 31 ? 90.408 60.301 93.041 1.00 33.61 31 THR D CA 1
ATOM 5079 C C . THR D 2 31 ? 91.921 60.143 93.058 1.00 33.54 31 THR D C 1
ATOM 5080 O O . THR D 2 31 ? 92.474 59.277 92.381 1.00 33.48 31 THR D O 1
ATOM 5084 N N . ILE D 2 32 ? 92.583 60.990 93.836 1.00 33.54 32 ILE D N 1
ATOM 5085 C CA . ILE D 2 32 ? 94.031 60.936 93.966 1.00 33.58 32 ILE D CA 1
ATOM 5086 C C . ILE D 2 32 ? 94.480 59.629 94.601 1.00 33.71 32 ILE D C 1
ATOM 5087 O O . ILE D 2 32 ? 95.462 59.030 94.170 1.00 33.71 32 ILE D O 1
ATOM 5092 N N . ASN D 2 33 ? 93.750 59.179 95.615 1.00 33.92 33 ASN D N 1
ATOM 5093 C CA . ASN D 2 33 ? 94.073 57.913 96.260 1.00 34.24 33 ASN D CA 1
ATOM 5094 C C . ASN D 2 33 ? 93.945 56.724 95.309 1.00 34.45 33 ASN D C 1
ATOM 5095 O O . ASN D 2 33 ? 94.817 55.854 95.266 1.00 34.54 33 ASN D O 1
ATOM 5100 N N . LYS D 2 34 ? 92.857 56.689 94.546 1.00 34.72 34 LYS D N 1
ATOM 5101 C CA . LYS D 2 34 ? 92.636 55.600 93.602 1.00 35.01 34 LYS D CA 1
ATOM 5102 C C . LYS D 2 34 ? 93.698 55.596 92.507 1.00 34.92 34 LYS D C 1
ATOM 5103 O O . LYS D 2 34 ? 94.164 54.538 92.084 1.00 34.71 34 LYS D O 1
ATOM 5109 N N . ALA D 2 35 ? 94.073 56.787 92.052 1.00 34.96 35 ALA D N 1
ATOM 5110 C CA . ALA D 2 35 ? 95.082 56.930 91.008 1.00 35.20 35 ALA D CA 1
ATOM 5111 C C . ALA D 2 35 ? 96.469 56.540 91.516 1.00 35.30 35 ALA D C 1
ATOM 5112 O O . ALA D 2 35 ? 97.227 55.867 90.820 1.00 35.17 35 ALA D O 1
ATOM 5114 N N . ALA D 2 36 ? 96.795 56.974 92.730 1.00 35.58 36 ALA D N 1
ATOM 5115 C CA . ALA D 2 36 ? 98.053 56.597 93.362 1.00 36.03 36 ALA D CA 1
ATOM 5116 C C . ALA D 2 36 ? 98.076 55.091 93.576 1.00 36.35 36 ALA D C 1
ATOM 5117 O O . ALA D 2 36 ? 99.082 54.431 93.319 1.00 36.43 36 ALA D O 1
ATOM 5119 N N . HIS D 2 37 ? 96.949 54.553 94.033 1.00 36.77 37 HIS D N 1
ATOM 5120 C CA . HIS D 2 37 ? 96.808 53.120 94.243 1.00 37.20 37 HIS D CA 1
ATOM 5121 C C . HIS D 2 37 ? 96.975 52.365 92.934 1.00 37.37 37 HIS D C 1
ATOM 5122 O O . HIS D 2 37 ? 97.601 51.304 92.889 1.00 37.52 37 HIS D O 1
ATOM 5129 N N . HIS D 2 38 ? 96.407 52.917 91.868 1.00 37.64 38 HIS D N 1
ATOM 5130 C CA . HIS D 2 38 ? 96.504 52.312 90.547 1.00 37.95 38 HIS D CA 1
ATOM 5131 C C . HIS D 2 38 ? 97.963 52.061 90.156 1.00 38.13 38 HIS D C 1
ATOM 5132 O O . HIS D 2 38 ? 98.325 50.951 89.772 1.00 38.27 38 HIS D O 1
ATOM 5139 N N . ILE D 2 39 ? 98.801 53.087 90.259 1.00 38.32 39 ILE D N 1
ATOM 5140 C CA . ILE D 2 39 ? 100.207 52.938 89.897 1.00 38.68 39 ILE D CA 1
ATOM 5141 C C . ILE D 2 39 ? 100.957 52.048 90.888 1.00 38.86 39 ILE D C 1
ATOM 5142 O O . ILE D 2 39 ? 101.825 51.270 90.496 1.00 38.82 39 ILE D O 1
ATOM 5147 N N . LEU D 2 40 ? 100.605 52.153 92.166 1.00 39.23 40 LEU D N 1
ATOM 5148 C CA . LEU D 2 40 ? 101.260 51.371 93.215 1.00 39.56 40 LEU D CA 1
ATOM 5149 C C . LEU D 2 40 ? 100.983 49.876 93.063 1.00 39.77 40 LEU D C 1
ATOM 5150 O O . LEU D 2 40 ? 101.807 49.043 93.439 1.00 39.73 40 LEU D O 1
ATOM 5155 N N . SER D 2 41 ? 99.818 49.542 92.514 1.00 40.09 41 SER D N 1
ATOM 5156 C CA . SER D 2 41 ? 99.429 48.147 92.309 1.00 40.40 41 SER D CA 1
ATOM 5157 C C . SER D 2 41 ? 99.917 47.638 90.960 1.00 40.47 41 SER D C 1
ATOM 5158 O O . SER D 2 41 ? 99.686 46.486 90.599 1.00 40.59 41 SER D O 1
ATOM 5161 N N . SER D 2 42 ? 100.593 48.506 90.218 1.00 40.59 42 SER D N 1
ATOM 5162 C CA . SER D 2 42 ? 101.007 48.192 88.858 1.00 40.68 42 SER D CA 1
ATOM 5163 C C . SER D 2 42 ? 102.010 47.038 88.769 1.00 40.63 42 SER D C 1
ATOM 5164 O O . SER D 2 42 ? 102.466 46.691 87.678 1.00 40.92 42 SER D O 1
ATOM 5167 N N . GLY D 2 43 ? 102.357 46.451 89.910 1.00 40.45 43 GLY D N 1
ATOM 5168 C CA . GLY D 2 43 ? 103.285 45.320 89.933 1.00 40.15 43 GLY D CA 1
ATOM 5169 C C . GLY D 2 43 ? 104.740 45.720 89.761 1.00 40.00 43 GLY D C 1
ATOM 5170 O O . GLY D 2 43 ? 105.481 45.092 89.004 1.00 40.12 43 GLY D O 1
ATOM 5171 N N . GLY D 2 44 ? 105.153 46.770 90.465 1.00 39.75 44 GLY D N 1
ATOM 5172 C CA . GLY D 2 44 ? 106.535 47.231 90.413 1.00 39.20 44 GLY D CA 1
ATOM 5173 C C . GLY D 2 44 ? 107.505 46.244 91.038 1.00 38.80 44 GLY D C 1
ATOM 5174 O O . GLY D 2 44 ? 107.122 45.424 91.874 1.00 38.91 44 GLY D O 1
ATOM 5175 N N . LYS D 2 45 ? 108.767 46.329 90.630 1.00 38.19 45 LYS D N 1
ATOM 5176 C CA . LYS D 2 45 ? 109.812 45.446 91.138 1.00 37.53 45 LYS D CA 1
ATOM 5177 C C . LYS D 2 45 ? 110.454 46.005 92.406 1.00 36.63 45 LYS D C 1
ATOM 5178 O O . LYS D 2 45 ? 111.189 45.305 93.098 1.00 36.65 45 LYS D O 1
ATOM 5184 N N . ARG D 2 46 ? 110.184 47.271 92.700 1.00 35.64 46 ARG D N 1
ATOM 5185 C CA . ARG D 2 46 ? 110.737 47.917 93.884 1.00 34.59 46 ARG D CA 1
ATOM 5186 C C . ARG D 2 46 ? 112.257 47.811 93.894 1.00 34.16 46 ARG D C 1
ATOM 5187 O O . ARG D 2 46 ? 112.870 47.573 94.935 1.00 33.93 46 ARG D O 1
ATOM 5195 N N . VAL D 2 47 ? 112.862 47.990 92.726 1.00 33.52 47 VAL D N 1
ATOM 5196 C CA . VAL D 2 47 ? 114.305 47.859 92.590 1.00 33.11 47 VAL D CA 1
ATOM 5197 C C . VAL D 2 47 ? 115.059 48.918 93.386 1.00 32.73 47 VAL D C 1
ATOM 5198 O O . VAL D 2 47 ? 116.094 48.633 93.985 1.00 32.57 47 VAL D O 1
ATOM 5202 N N . ARG D 2 48 ? 114.536 50.138 93.396 1.00 32.30 48 ARG D N 1
ATOM 5203 C CA . ARG D 2 48 ? 115.233 51.244 94.041 1.00 31.98 48 ARG D CA 1
ATOM 5204 C C . ARG D 2 48 ? 115.223 51.154 95.572 1.00 31.95 48 ARG D C 1
ATOM 5205 O O . ARG D 2 48 ? 116.232 51.434 96.219 1.00 31.87 48 ARG D O 1
ATOM 5213 N N . PRO D 2 49 ? 114.086 50.749 96.153 1.00 31.86 49 PRO D N 1
ATOM 5214 C CA . PRO D 2 49 ? 114.028 50.473 97.589 1.00 31.89 49 PRO D CA 1
ATOM 5215 C C . PRO D 2 49 ? 115.016 49.374 97.983 1.00 31.93 49 PRO D C 1
ATOM 5216 O O . PRO D 2 49 ? 115.618 49.422 99.057 1.00 31.80 49 PRO D O 1
ATOM 5220 N N . MET D 2 50 ? 115.174 48.392 97.105 1.00 32.01 50 MET D N 1
ATOM 5221 C CA . MET D 2 50 ? 116.098 47.295 97.336 1.00 32.36 50 MET D CA 1
ATOM 5222 C C . MET D 2 50 ? 117.543 47.784 97.442 1.00 31.90 50 MET D C 1
ATOM 5223 O O . MET D 2 50 ? 118.282 47.379 98.342 1.00 31.93 50 MET D O 1
ATOM 5228 N N . PHE D 2 51 ? 117.946 48.649 96.516 1.00 31.44 51 PHE D N 1
ATOM 5229 C CA . PHE D 2 51 ? 119.287 49.229 96.551 1.00 31.03 51 PHE D CA 1
ATOM 5230 C C . PHE D 2 51 ? 119.483 50.125 97.772 1.00 30.61 51 PHE D C 1
ATOM 5231 O O . PHE D 2 51 ? 120.554 50.130 98.379 1.00 30.43 51 PHE D O 1
ATOM 5239 N N . VAL D 2 52 ? 118.450 50.883 98.126 1.00 30.12 52 VAL D N 1
ATOM 5240 C CA . VAL D 2 52 ? 118.497 51.706 99.326 1.00 29.64 52 VAL D CA 1
ATOM 5241 C C . VAL D 2 52 ? 118.786 50.824 100.535 1.00 29.50 52 VAL D C 1
ATOM 5242 O O . VAL D 2 52 ? 119.701 51.095 101.310 1.00 29.36 52 VAL D O 1
ATOM 5246 N N . LEU D 2 53 ? 117.998 49.763 100.679 1.00 29.40 53 LEU D N 1
ATOM 5247 C CA . LEU D 2 53 ? 118.101 48.867 101.825 1.00 29.32 53 LEU D CA 1
ATOM 5248 C C . LEU D 2 53 ? 119.475 48.209 101.918 1.00 29.46 53 LEU D C 1
ATOM 5249 O O . LEU D 2 53 ? 120.141 48.288 102.949 1.00 29.31 53 LEU D O 1
ATOM 5254 N N . LEU D 2 54 ? 119.892 47.562 100.835 1.00 29.64 54 LEU D N 1
ATOM 5255 C CA . LEU D 2 54 ? 121.166 46.854 100.814 1.00 29.96 54 LEU D CA 1
ATOM 5256 C C . LEU D 2 54 ? 122.348 47.788 101.063 1.00 30.24 54 LEU D C 1
ATOM 5257 O O . LEU D 2 54 ? 123.313 47.413 101.725 1.00 30.25 54 LEU D O 1
ATOM 5262 N N . SER D 2 55 ? 122.269 49.006 100.538 1.00 30.63 55 SER D N 1
ATOM 5263 C CA . SER D 2 55 ? 123.332 49.984 100.746 1.00 31.10 55 SER D CA 1
ATOM 5264 C C . SER D 2 55 ? 123.367 50.423 102.203 1.00 31.47 55 SER D C 1
ATOM 5265 O O . SER D 2 55 ? 124.434 50.640 102.772 1.00 31.34 55 SER D O 1
ATOM 5268 N N . GLY D 2 56 ? 122.187 50.542 102.800 1.00 32.05 56 GLY D N 1
ATOM 5269 C CA . GLY D 2 56 ? 122.074 50.920 104.198 1.00 32.96 56 GLY D CA 1
ATOM 5270 C C . GLY D 2 56 ? 122.551 49.823 105.132 1.00 33.58 56 GLY D C 1
ATOM 5271 O O . GLY D 2 56 ? 123.066 50.103 106.208 1.00 33.56 56 GLY D O 1
ATOM 5272 N N . PHE D 2 57 ? 122.386 48.571 104.721 1.00 34.26 57 PHE D N 1
ATOM 5273 C CA . PHE D 2 57 ? 122.772 47.447 105.570 1.00 35.18 57 PHE D CA 1
ATOM 5274 C C . PHE D 2 57 ? 124.266 47.122 105.498 1.00 35.77 57 PHE D C 1
ATOM 5275 O O . PHE D 2 57 ? 124.706 46.084 105.984 1.00 36.00 57 PHE D O 1
ATOM 5283 N N . LEU D 2 58 ? 125.043 48.016 104.896 1.00 36.60 58 LEU D N 1
ATOM 5284 C CA . LEU D 2 58 ? 126.493 47.846 104.848 1.00 37.32 58 LEU D CA 1
ATOM 5285 C C . LEU D 2 58 ? 127.136 48.103 106.212 1.00 37.96 58 LEU D C 1
ATOM 5286 O O . LEU D 2 58 ? 128.304 47.795 106.423 1.00 38.09 58 LEU D O 1
ATOM 5291 N N . ASN D 2 59 ? 126.367 48.669 107.133 1.00 38.98 59 ASN D N 1
ATOM 5292 C CA . ASN D 2 59 ? 126.761 48.691 108.539 1.00 40.10 59 ASN D CA 1
ATOM 5293 C C . ASN D 2 59 ? 125.543 48.496 109.444 1.00 40.67 59 ASN D C 1
ATOM 5294 O O . ASN D 2 59 ? 124.405 48.641 109.002 1.00 40.81 59 ASN D O 1
ATOM 5299 N N . ASP D 2 60 ? 125.784 48.154 110.705 1.00 41.38 60 ASP D N 1
ATOM 5300 C CA . ASP D 2 60 ? 124.700 47.856 111.636 1.00 42.04 60 ASP D CA 1
ATOM 5301 C C . ASP D 2 60 ? 124.246 49.116 112.361 1.00 42.13 60 ASP D C 1
ATOM 5302 O O . ASP D 2 60 ? 125.005 49.710 113.124 1.00 42.29 60 ASP D O 1
ATOM 5307 N N . THR D 2 61 ? 123.000 49.517 112.129 1.00 42.24 61 THR D N 1
ATOM 5308 C CA . THR D 2 61 ? 122.487 50.753 112.705 1.00 42.26 61 THR D CA 1
ATOM 5309 C C . THR D 2 61 ? 120.972 50.713 112.878 1.00 42.15 61 THR D C 1
ATOM 5310 O O . THR D 2 61 ? 120.317 49.755 112.470 1.00 42.29 61 THR D O 1
ATOM 5314 N N . GLN D 2 62 ? 120.422 51.754 113.494 1.00 41.95 62 GLN D N 1
ATOM 5315 C CA . GLN D 2 62 ? 118.977 51.942 113.530 1.00 41.72 62 GLN D CA 1
ATOM 5316 C C . GLN D 2 62 ? 118.520 52.150 112.088 1.00 41.25 62 GLN D C 1
ATOM 5317 O O . GLN D 2 62 ? 119.174 52.870 111.332 1.00 41.26 62 GLN D O 1
ATOM 5323 N N . LYS D 2 63 ? 117.407 51.526 111.705 1.00 40.46 63 LYS D N 1
ATOM 5324 C CA . LYS D 2 63 ? 116.998 51.496 110.297 1.00 39.68 63 LYS D CA 1
ATOM 5325 C C . LYS D 2 63 ? 115.781 52.363 109.957 1.00 39.12 63 LYS D C 1
ATOM 5326 O O . LYS D 2 63 ? 115.254 52.294 108.845 1.00 38.94 63 LYS D O 1
ATOM 5332 N N . ASP D 2 64 ? 115.338 53.182 110.903 1.00 38.38 64 ASP D N 1
ATOM 5333 C CA . ASP D 2 64 ? 114.146 53.995 110.685 1.00 37.62 64 ASP D CA 1
ATOM 5334 C C . ASP D 2 64 ? 114.324 55.012 109.551 1.00 36.74 64 ASP D C 1
ATOM 5335 O O . ASP D 2 64 ? 113.451 55.149 108.694 1.00 36.58 64 ASP D O 1
ATOM 5340 N N . ASP D 2 65 ? 115.453 55.714 109.544 1.00 35.59 65 ASP D N 1
ATOM 5341 C CA . ASP D 2 65 ? 115.760 56.641 108.461 1.00 34.58 65 ASP D CA 1
ATOM 5342 C C . ASP D 2 65 ? 115.960 55.904 107.146 1.00 33.76 65 ASP D C 1
ATOM 5343 O O . ASP D 2 65 ? 115.783 56.475 106.071 1.00 33.76 65 ASP D O 1
ATOM 5348 N N . LEU D 2 66 ? 116.339 54.635 107.238 1.00 32.61 66 LEU D N 1
ATOM 5349 C CA . LEU D 2 66 ? 116.608 53.832 106.055 1.00 31.74 66 LEU D CA 1
ATOM 5350 C C . LEU D 2 66 ? 115.314 53.374 105.386 1.00 31.06 66 LEU D C 1
ATOM 5351 O O . LEU D 2 66 ? 115.204 53.378 104.162 1.00 30.82 66 LEU D O 1
ATOM 5356 N N . ILE D 2 67 ? 114.338 52.977 106.194 1.00 30.40 67 ILE D N 1
ATOM 5357 C CA . ILE D 2 67 ? 113.038 52.580 105.672 1.00 29.80 67 ILE D CA 1
ATOM 5358 C C . ILE D 2 67 ? 112.374 53.768 104.986 1.00 29.26 67 ILE D C 1
ATOM 5359 O O . ILE D 2 67 ? 111.889 53.653 103.864 1.00 29.07 67 ILE D O 1
ATOM 5364 N N . ARG D 2 68 ? 112.366 54.912 105.663 1.00 28.78 68 ARG D N 1
ATOM 5365 C CA . ARG D 2 68 ? 111.818 56.135 105.086 1.00 28.32 68 ARG D CA 1
ATOM 5366 C C . ARG D 2 68 ? 112.463 56.442 103.741 1.00 27.92 68 ARG D C 1
ATOM 5367 O O . ARG D 2 68 ? 111.779 56.783 102.777 1.00 27.90 68 ARG D O 1
ATOM 5375 N N . THR D 2 69 ? 113.785 56.326 103.683 1.00 27.35 69 THR D N 1
ATOM 5376 C CA . THR D 2 69 ? 114.519 56.645 102.466 1.00 26.94 69 THR D CA 1
ATOM 5377 C C . THR D 2 69 ? 114.083 55.759 101.302 1.00 26.64 69 THR D C 1
ATOM 5378 O O . THR D 2 69 ? 113.808 56.247 100.208 1.00 26.46 69 THR D O 1
ATOM 5382 N N . ALA D 2 70 ? 114.016 54.456 101.551 1.00 26.33 70 ALA D N 1
ATOM 5383 C CA . ALA D 2 70 ? 113.539 53.507 100.553 1.00 26.24 70 ALA D CA 1
ATOM 5384 C C . ALA D 2 70 ? 112.138 53.874 100.060 1.00 26.16 70 ALA D C 1
ATOM 5385 O O . ALA D 2 70 ? 111.859 53.835 98.861 1.00 25.98 70 ALA D O 1
ATOM 5387 N N . VAL D 2 71 ? 111.263 54.231 100.995 1.00 26.05 71 VAL D N 1
ATOM 5388 C CA . VAL D 2 71 ? 109.886 54.585 100.670 1.00 26.00 71 VAL D CA 1
ATOM 5389 C C . VAL D 2 71 ? 109.817 55.825 99.784 1.00 25.98 71 VAL D C 1
ATOM 5390 O O . VAL D 2 71 ? 109.086 55.852 98.789 1.00 25.87 71 VAL D O 1
ATOM 5394 N N . SER D 2 72 ? 110.586 56.847 100.144 1.00 25.82 72 SER D N 1
ATOM 5395 C CA . SER D 2 72 ? 110.579 58.103 99.402 1.00 25.86 72 SER D CA 1
ATOM 5396 C C . SER D 2 72 ? 111.099 57.935 97.982 1.00 25.93 72 SER D C 1
ATOM 5397 O O . SER D 2 72 ? 110.594 58.556 97.050 1.00 25.97 72 SER D O 1
ATOM 5400 N N . LEU D 2 73 ? 112.107 57.091 97.817 1.00 25.98 73 LEU D N 1
ATOM 5401 C CA . LEU D 2 73 ? 112.679 56.873 96.496 1.00 26.16 73 LEU D CA 1
ATOM 5402 C C . LEU D 2 73 ? 111.710 56.168 95.553 1.00 26.04 73 LEU D C 1
ATOM 5403 O O . LEU D 2 73 ? 111.688 56.441 94.356 1.00 26.12 73 LEU D O 1
ATOM 5408 N N . GLU D 2 74 ? 110.905 55.265 96.095 1.00 25.99 74 GLU D N 1
ATOM 5409 C CA . GLU D 2 74 ? 109.905 54.584 95.291 1.00 25.95 74 GLU D CA 1
ATOM 5410 C C . GLU D 2 74 ? 108.767 55.542 94.949 1.00 25.84 74 GLU D C 1
ATOM 5411 O O . GLU D 2 74 ? 108.291 55.575 93.816 1.00 25.91 74 GLU D O 1
ATOM 5417 N N . LEU D 2 75 ? 108.337 56.326 95.930 1.00 25.83 75 LEU D N 1
ATOM 5418 C CA . LEU D 2 75 ? 107.308 57.330 95.694 1.00 25.84 75 LEU D CA 1
ATOM 5419 C C . LEU D 2 75 ? 107.742 58.286 94.590 1.00 26.08 75 LEU D C 1
ATOM 5420 O O . LEU D 2 75 ? 106.956 58.620 93.704 1.00 26.03 75 LEU D O 1
ATOM 5425 N N . VAL D 2 76 ? 108.997 58.721 94.645 1.00 26.22 76 VAL D N 1
ATOM 5426 C CA . VAL D 2 76 ? 109.529 59.612 93.622 1.00 26.56 76 VAL D CA 1
ATOM 5427 C C . VAL D 2 76 ? 109.607 58.915 92.267 1.00 26.65 76 VAL D C 1
ATOM 5428 O O . VAL D 2 76 ? 109.285 59.505 91.236 1.00 26.64 76 VAL D O 1
ATOM 5432 N N . HIS D 2 77 ? 110.037 57.658 92.274 1.00 26.76 77 HIS D N 1
ATOM 5433 C CA . HIS D 2 77 ? 110.126 56.885 91.044 1.00 26.99 77 HIS D CA 1
ATOM 5434 C C . HIS D 2 77 ? 108.740 56.696 90.428 1.00 27.26 77 HIS D C 1
ATOM 5435 O O . HIS D 2 77 ? 108.569 56.831 89.217 1.00 27.14 77 HIS D O 1
ATOM 5442 N N . MET D 2 78 ? 107.753 56.396 91.268 1.00 27.67 78 MET D N 1
ATOM 5443 C CA . MET D 2 78 ? 106.372 56.273 90.803 1.00 28.16 78 MET D CA 1
ATOM 5444 C C . MET D 2 78 ? 105.854 57.590 90.230 1.00 28.04 78 MET D C 1
ATOM 5445 O O . MET D 2 78 ? 105.200 57.608 89.184 1.00 28.00 78 MET D O 1
ATOM 5450 N N . ALA D 2 79 ? 106.156 58.689 90.916 1.00 27.89 79 ALA D N 1
ATOM 5451 C CA . ALA D 2 79 ? 105.772 60.017 90.446 1.00 27.84 79 ALA D CA 1
ATOM 5452 C C . ALA D 2 79 ? 106.258 60.265 89.020 1.00 27.80 79 ALA D C 1
ATOM 5453 O O . ALA D 2 79 ? 105.501 60.726 88.163 1.00 27.52 79 ALA D O 1
ATOM 5455 N N . SER D 2 80 ? 107.529 59.960 88.778 1.00 27.91 80 SER D N 1
ATOM 5456 C CA . SER D 2 80 ? 108.139 60.190 87.476 1.00 27.89 80 SER D CA 1
ATOM 5457 C C . SER D 2 80 ? 107.470 59.335 86.409 1.00 27.92 80 SER D C 1
ATOM 5458 O O . SER D 2 80 ? 107.447 59.704 85.240 1.00 28.12 80 SER D O 1
ATOM 5461 N N . LEU D 2 81 ? 106.927 58.194 86.819 1.00 28.06 81 LEU D N 1
ATOM 5462 C CA . LEU D 2 81 ? 106.249 57.285 85.895 1.00 28.30 81 LEU D CA 1
ATOM 5463 C C . LEU D 2 81 ? 104.902 57.831 85.417 1.00 28.26 81 LEU D C 1
ATOM 5464 O O . LEU D 2 81 ? 104.621 57.849 84.216 1.00 28.37 81 LEU D O 1
ATOM 5469 N N . VAL D 2 82 ? 104.063 58.263 86.352 1.00 28.14 82 VAL D N 1
ATOM 5470 C CA . VAL D 2 82 ? 102.754 58.786 85.983 1.00 28.22 82 VAL D CA 1
ATOM 5471 C C . VAL D 2 82 ? 102.908 59.990 85.052 1.00 28.36 82 VAL D C 1
ATOM 5472 O O . VAL D 2 82 ? 102.179 60.117 84.067 1.00 28.21 82 VAL D O 1
ATOM 5476 N N . HIS D 2 83 ? 103.869 60.860 85.360 1.00 28.37 83 HIS D N 1
ATOM 5477 C CA . HIS D 2 83 ? 104.160 62.013 84.513 1.00 28.56 83 HIS D CA 1
ATOM 5478 C C . HIS D 2 83 ? 104.751 61.579 83.171 1.00 28.89 83 HIS D C 1
ATOM 5479 O O . HIS D 2 83 ? 104.323 62.045 82.117 1.00 28.77 83 HIS D O 1
ATOM 5486 N N . ASP D 2 84 ? 105.725 60.676 83.219 1.00 29.22 84 ASP D N 1
ATOM 5487 C CA . ASP D 2 84 ? 106.376 60.192 82.009 1.00 29.65 84 ASP D CA 1
ATOM 5488 C C . ASP D 2 84 ? 105.387 59.523 81.059 1.00 29.89 84 ASP D C 1
ATOM 5489 O O . ASP D 2 84 ? 105.458 59.710 79.845 1.00 30.06 84 ASP D O 1
ATOM 5494 N N . ASP D 2 85 ? 104.473 58.737 81.615 1.00 30.19 85 ASP D N 1
ATOM 5495 C CA . ASP D 2 85 ? 103.473 58.043 80.811 1.00 30.60 85 ASP D CA 1
ATOM 5496 C C . ASP D 2 85 ? 102.554 59.026 80.097 1.00 30.86 85 ASP D C 1
ATOM 5497 O O . ASP D 2 85 ? 102.194 58.825 78.937 1.00 31.11 85 ASP D O 1
ATOM 5502 N N . TYR D 2 86 ? 102.176 60.087 80.800 1.00 31.10 86 TYR D N 1
ATOM 5503 C CA . TYR D 2 86 ? 101.285 61.095 80.251 1.00 31.48 86 TYR D CA 1
ATOM 5504 C C . TYR D 2 86 ? 101.997 61.953 79.204 1.00 32.02 86 TYR D C 1
ATOM 5505 O O . TYR D 2 86 ? 101.433 62.266 78.157 1.00 32.11 86 TYR D O 1
ATOM 5514 N N . ILE D 2 87 ? 103.243 62.318 79.483 1.00 32.59 87 ILE D N 1
ATOM 5515 C CA . ILE D 2 87 ? 104.026 63.113 78.546 1.00 33.24 87 ILE D CA 1
ATOM 5516 C C . ILE D 2 87 ? 104.299 62.363 77.244 1.00 33.82 87 ILE D C 1
ATOM 5517 O O . ILE D 2 87 ? 104.249 62.947 76.164 1.00 33.87 87 ILE D O 1
ATOM 5522 N N . ASP D 2 88 ? 104.581 61.068 77.355 1.00 34.46 88 ASP D N 1
ATOM 5523 C CA . ASP D 2 88 ? 105.006 60.273 76.207 1.00 35.24 88 ASP D CA 1
ATOM 5524 C C . ASP D 2 88 ? 103.849 59.586 75.493 1.00 35.94 88 ASP D C 1
ATOM 5525 O O . ASP D 2 88 ? 104.046 58.920 74.477 1.00 35.93 88 ASP D O 1
ATOM 5530 N N . ASN D 2 89 ? 102.644 59.742 76.029 1.00 36.86 89 ASN D N 1
ATOM 5531 C CA . ASN D 2 89 ? 101.470 59.107 75.447 1.00 37.81 89 ASN D CA 1
ATOM 5532 C C . ASN D 2 89 ? 101.552 57.585 75.487 1.00 38.58 89 ASN D C 1
ATOM 5533 O O . ASN D 2 89 ? 101.157 56.908 74.540 1.00 38.47 89 ASN D O 1
ATOM 5538 N N . SER D 2 90 ? 102.080 57.056 76.586 1.00 39.77 90 SER D N 1
ATOM 5539 C CA . SER D 2 90 ? 102.047 55.621 76.839 1.00 40.91 90 SER D CA 1
ATOM 5540 C C . SER D 2 90 ? 100.726 55.284 77.509 1.00 41.70 90 SER D C 1
ATOM 5541 O O . SER D 2 90 ? 100.599 55.366 78.728 1.00 41.98 90 SER D O 1
ATOM 5544 N N . ASP D 2 91 ? 99.740 54.912 76.706 1.00 42.75 91 ASP D N 1
ATOM 5545 C CA . ASP D 2 91 ? 98.393 54.693 77.209 1.00 43.74 91 ASP D CA 1
ATOM 5546 C C . ASP D 2 91 ? 98.314 53.487 78.138 1.00 44.34 91 ASP D C 1
ATOM 5547 O O . ASP D 2 91 ? 97.301 53.272 78.801 1.00 44.31 91 ASP D O 1
ATOM 5552 N N . MET D 2 92 ? 99.388 52.707 78.191 1.00 45.13 92 MET D N 1
ATOM 5553 C CA . MET D 2 92 ? 99.385 51.501 78.999 1.00 46.02 92 MET D CA 1
ATOM 5554 C C . MET D 2 92 ? 100.709 51.269 79.718 1.00 46.43 92 MET D C 1
ATOM 5555 O O . MET D 2 92 ? 101.775 51.597 79.200 1.00 46.48 92 MET D O 1
ATOM 5560 N N . ARG D 2 93 ? 100.632 50.707 80.919 1.00 47.01 93 ARG D N 1
ATOM 5561 C CA . ARG D 2 93 ? 101.829 50.400 81.692 1.00 47.63 93 ARG D CA 1
ATOM 5562 C C . ARG D 2 93 ? 101.816 48.966 82.207 1.00 47.99 93 ARG D C 1
ATOM 5563 O O . ARG D 2 93 ? 100.915 48.564 82.942 1.00 48.00 93 ARG D O 1
ATOM 5571 N N . ARG D 2 94 ? 102.830 48.202 81.818 1.00 48.49 94 ARG D N 1
ATOM 5572 C CA . ARG D 2 94 ? 102.913 46.798 82.185 1.00 48.99 94 ARG D CA 1
ATOM 5573 C C . ARG D 2 94 ? 101.669 46.052 81.729 1.00 49.10 94 ARG D C 1
ATOM 5574 O O . ARG D 2 94 ? 101.442 45.885 80.531 1.00 49.31 94 ARG D O 1
ATOM 5582 N N . GLY D 2 95 ? 100.863 45.609 82.686 1.00 49.11 95 GLY D N 1
ATOM 5583 C CA . GLY D 2 95 ? 99.635 44.892 82.372 1.00 49.15 95 GLY D CA 1
ATOM 5584 C C . GLY D 2 95 ? 98.408 45.640 82.848 1.00 49.11 95 GLY D C 1
ATOM 5585 O O . GLY D 2 95 ? 97.510 45.056 83.453 1.00 49.29 95 GLY D O 1
ATOM 5586 N N . ASN D 2 96 ? 98.373 46.941 82.571 1.00 48.92 96 ASN D N 1
ATOM 5587 C CA . ASN D 2 96 ? 97.274 47.797 83.008 1.00 48.59 96 ASN D CA 1
ATOM 5588 C C . ASN D 2 96 ? 97.321 49.160 82.328 1.00 48.10 96 ASN D C 1
ATOM 5589 O O . ASN D 2 96 ? 98.381 49.610 81.899 1.00 48.19 96 ASN D O 1
ATOM 5594 N N . THR D 2 97 ? 96.170 49.816 82.229 1.00 47.46 97 THR D N 1
ATOM 5595 C CA . THR D 2 97 ? 96.101 51.124 81.583 1.00 46.81 97 THR D CA 1
ATOM 5596 C C . THR D 2 97 ? 96.855 52.183 82.386 1.00 46.25 97 THR D C 1
ATOM 5597 O O . THR D 2 97 ? 97.164 51.984 83.563 1.00 46.23 97 THR D O 1
ATOM 5601 N N . SER D 2 98 ? 97.148 53.308 81.739 1.00 45.44 98 SER D N 1
ATOM 5602 C CA . SER D 2 98 ? 97.905 54.389 82.366 1.00 44.65 98 SER D CA 1
ATOM 5603 C C . SER D 2 98 ? 97.002 55.358 83.118 1.00 44.14 98 SER D C 1
ATOM 5604 O O . SER D 2 98 ? 95.843 55.557 82.756 1.00 44.11 98 SER D O 1
ATOM 5607 N N . VAL D 2 99 ? 97.549 55.975 84.157 1.00 43.45 99 VAL D N 1
ATOM 5608 C CA . VAL D 2 99 ? 96.773 56.867 85.005 1.00 42.89 99 VAL D CA 1
ATOM 5609 C C . VAL D 2 99 ? 95.954 57.879 84.203 1.00 42.61 99 VAL D C 1
ATOM 5610 O O . VAL D 2 99 ? 94.772 58.086 84.479 1.00 42.49 99 VAL D O 1
ATOM 5614 N N . HIS D 2 100 ? 96.582 58.510 83.215 1.00 42.22 100 HIS D N 1
ATOM 5615 C CA . HIS D 2 100 ? 95.908 59.548 82.439 1.00 41.82 100 HIS D CA 1
ATOM 5616 C C . HIS D 2 100 ? 94.775 58.988 81.581 1.00 41.65 100 HIS D C 1
ATOM 5617 O O . HIS D 2 100 ? 93.806 59.686 81.291 1.00 41.69 100 HIS D O 1
ATOM 5624 N N . ILE D 2 101 ? 94.900 57.728 81.182 1.00 41.41 101 ILE D N 1
ATOM 5625 C CA . ILE D 2 101 ? 93.833 57.050 80.462 1.00 41.18 101 ILE D CA 1
ATOM 5626 C C . ILE D 2 101 ? 92.755 56.598 81.440 1.00 40.95 101 ILE D C 1
ATOM 5627 O O . ILE D 2 101 ? 91.581 56.939 81.289 1.00 40.96 101 ILE D O 1
ATOM 5632 N N . ALA D 2 102 ? 93.167 55.839 82.451 1.00 40.60 102 ALA D N 1
ATOM 5633 C CA . ALA D 2 102 ? 92.243 55.300 83.444 1.00 40.19 102 ALA D CA 1
ATOM 5634 C C . ALA D 2 102 ? 91.463 56.403 84.151 1.00 39.94 102 ALA D C 1
ATOM 5635 O O . ALA D 2 102 ? 90.308 56.216 84.524 1.00 40.02 102 ALA D O 1
ATOM 5637 N N . PHE D 2 103 ? 92.102 57.551 84.338 1.00 39.55 103 PHE D N 1
ATOM 5638 C CA . PHE D 2 103 ? 91.440 58.693 84.950 1.00 39.14 103 PHE D CA 1
ATOM 5639 C C . PHE D 2 103 ? 91.398 59.858 83.966 1.00 38.94 103 PHE D C 1
ATOM 5640 O O . PHE D 2 103 ? 90.612 59.835 83.021 1.00 39.08 103 PHE D O 1
ATOM 5648 N N . ASP D 2 104 ? 92.231 60.872 84.172 1.00 38.55 104 ASP D N 1
ATOM 5649 C CA . ASP D 2 104 ? 92.322 61.955 83.192 1.00 38.19 104 ASP D CA 1
ATOM 5650 C C . ASP D 2 104 ? 93.610 62.756 83.315 1.00 37.77 104 ASP D C 1
ATOM 5651 O O . ASP D 2 104 ? 94.394 62.562 84.243 1.00 37.76 104 ASP D O 1
ATOM 5656 N N . LYS D 2 105 ? 93.812 63.659 82.362 1.00 37.22 105 LYS D N 1
ATOM 5657 C CA . LYS D 2 105 ? 94.998 64.501 82.309 1.00 36.67 105 LYS D CA 1
ATOM 5658 C C . LYS D 2 105 ? 95.314 65.131 83.658 1.00 36.21 105 LYS D C 1
ATOM 5659 O O . LYS D 2 105 ? 96.432 65.019 84.158 1.00 36.31 105 LYS D O 1
ATOM 5665 N N . ASP D 2 106 ? 94.327 65.802 84.240 1.00 35.50 106 ASP D N 1
ATOM 5666 C CA . ASP D 2 106 ? 94.538 66.539 85.479 1.00 34.88 106 ASP D CA 1
ATOM 5667 C C . ASP D 2 106 ? 94.910 65.638 86.651 1.00 34.22 106 ASP D C 1
ATOM 5668 O O . ASP D 2 106 ? 95.761 65.992 87.463 1.00 34.20 106 ASP D O 1
ATOM 5673 N N . THR D 2 107 ? 94.273 64.475 86.733 1.00 33.45 107 THR D N 1
ATOM 5674 C CA . THR D 2 107 ? 94.533 63.541 87.820 1.00 32.79 107 THR D CA 1
ATOM 5675 C C . THR D 2 107 ? 95.955 62.996 87.737 1.00 32.31 107 THR D C 1
ATOM 5676 O O . THR D 2 107 ? 96.639 62.865 88.754 1.00 32.04 107 THR D O 1
ATOM 5680 N N . ALA D 2 108 ? 96.395 62.691 86.519 1.00 31.73 108 ALA D N 1
ATOM 5681 C CA . ALA D 2 108 ? 97.750 62.196 86.289 1.00 31.23 108 ALA D CA 1
ATOM 5682 C C . ALA D 2 108 ? 98.774 63.246 86.686 1.00 30.85 108 ALA D C 1
ATOM 5683 O O . ALA D 2 108 ? 99.799 62.938 87.285 1.00 30.90 108 ALA D O 1
ATOM 5685 N N . ILE D 2 109 ? 98.489 64.495 86.348 1.00 30.48 109 ILE D N 1
ATOM 5686 C CA . ILE D 2 109 ? 99.363 65.588 86.719 1.00 30.10 109 ILE D CA 1
ATOM 5687 C C . ILE D 2 109 ? 99.405 65.748 88.234 1.00 29.94 109 ILE D C 1
ATOM 5688 O O . ILE D 2 109 ? 100.481 65.843 88.826 1.00 29.84 109 ILE D O 1
ATOM 5693 N N . ARG D 2 110 ? 98.230 65.761 88.857 1.00 29.70 110 ARG D N 1
ATOM 5694 C CA . ARG D 2 110 ? 98.127 65.956 90.301 1.00 29.59 110 ARG D CA 1
ATOM 5695 C C . ARG D 2 110 ? 98.663 64.769 91.089 1.00 29.34 110 ARG D C 1
ATOM 5696 O O . ARG D 2 110 ? 99.363 64.946 92.087 1.00 29.04 110 ARG D O 1
ATOM 5704 N N . THR D 2 111 ? 98.325 63.561 90.649 1.00 29.15 111 THR D N 1
ATOM 5705 C CA . THR D 2 111 ? 98.812 62.363 91.318 1.00 29.15 111 THR D CA 1
ATOM 5706 C C . THR D 2 111 ? 100.333 62.375 91.357 1.00 28.96 111 THR D C 1
ATOM 5707 O O . THR D 2 111 ? 100.935 62.101 92.397 1.00 28.97 111 THR D O 1
ATOM 5711 N N . GLY D 2 112 ? 100.945 62.711 90.225 1.00 28.61 112 GLY D N 1
ATOM 5712 C CA . GLY D 2 112 ? 102.396 62.823 90.139 1.00 28.47 112 GLY D CA 1
ATOM 5713 C C . GLY D 2 112 ? 102.963 63.752 91.194 1.00 28.35 112 GLY D C 1
ATOM 5714 O O . GLY D 2 112 ? 103.896 63.392 91.914 1.00 28.54 112 GLY D O 1
ATOM 5715 N N . HIS D 2 113 ? 102.393 64.949 91.292 1.00 28.15 113 HIS D N 1
ATOM 5716 C CA . HIS D 2 113 ? 102.863 65.944 92.252 1.00 28.07 113 HIS D CA 1
ATOM 5717 C C . HIS D 2 113 ? 102.556 65.544 93.691 1.00 27.85 113 HIS D C 1
ATOM 5718 O O . HIS D 2 113 ? 103.330 65.832 94.602 1.00 27.73 113 HIS D O 1
ATOM 5725 N N . PHE D 2 114 ? 101.421 64.882 93.884 1.00 27.73 114 PHE D N 1
ATOM 5726 C CA . PHE D 2 114 ? 101.038 64.358 95.190 1.00 27.62 114 PHE D CA 1
ATOM 5727 C C . PHE D 2 114 ? 102.060 63.319 95.659 1.00 27.67 114 PHE D C 1
ATOM 5728 O O . PHE D 2 114 ? 102.497 63.337 96.809 1.00 27.88 114 PHE D O 1
ATOM 5736 N N . LEU D 2 115 ? 102.446 62.422 94.760 1.00 27.61 115 LEU D N 1
ATOM 5737 C CA . LEU D 2 115 ? 103.440 61.408 95.085 1.00 27.78 115 LEU D CA 1
ATOM 5738 C C . LEU D 2 115 ? 104.784 62.052 95.416 1.00 27.76 115 LEU D C 1
ATOM 5739 O O . LEU D 2 115 ? 105.458 61.642 96.357 1.00 27.81 115 LEU D O 1
ATOM 5744 N N . LEU D 2 116 ? 105.161 63.067 94.645 1.00 27.73 116 LEU D N 1
ATOM 5745 C CA . LEU D 2 116 ? 106.383 63.815 94.917 1.00 27.76 116 LEU D CA 1
ATOM 5746 C C . LEU D 2 116 ? 106.327 64.465 96.295 1.00 27.69 116 LEU D C 1
ATOM 5747 O O . LEU D 2 116 ? 107.288 64.402 97.060 1.00 27.81 116 LEU D O 1
ATOM 5752 N N . ALA D 2 117 ? 105.194 65.085 96.608 1.00 27.60 117 ALA D N 1
ATOM 5753 C CA . ALA D 2 117 ? 105.012 65.752 97.892 1.00 27.54 117 ALA D CA 1
ATOM 5754 C C . ALA D 2 117 ? 105.133 64.762 99.050 1.00 27.59 117 ALA D C 1
ATOM 5755 O O . ALA D 2 117 ? 105.798 65.031 100.049 1.00 27.38 117 ALA D O 1
ATOM 5757 N N . ARG D 2 118 ? 104.481 63.614 98.904 1.00 27.76 118 ARG D N 1
ATOM 5758 C CA . ARG D 2 118 ? 104.507 62.581 99.928 1.00 27.99 118 ARG D CA 1
ATOM 5759 C C . ARG D 2 118 ? 105.923 62.070 100.171 1.00 27.95 118 ARG D C 1
ATOM 5760 O O . ARG D 2 118 ? 106.328 61.852 101.315 1.00 27.97 118 ARG D O 1
ATOM 5768 N N . ALA D 2 119 ? 106.679 61.888 99.094 1.00 27.92 119 ALA D N 1
ATOM 5769 C CA . ALA D 2 119 ? 108.055 61.421 99.209 1.00 27.97 119 ALA D CA 1
ATOM 5770 C C . ALA D 2 119 ? 108.894 62.397 100.031 1.00 28.02 119 ALA D C 1
ATOM 5771 O O . ALA D 2 119 ? 109.644 61.988 100.918 1.00 28.04 119 ALA D O 1
ATOM 5773 N N . LEU D 2 120 ? 108.767 63.685 99.732 1.00 28.09 120 LEU D N 1
ATOM 5774 C CA . LEU D 2 120 ? 109.537 64.708 100.433 1.00 28.36 120 LEU D CA 1
ATOM 5775 C C . LEU D 2 120 ? 109.099 64.788 101.888 1.00 28.57 120 LEU D C 1
ATOM 5776 O O . LEU D 2 120 ? 109.920 64.898 102.802 1.00 28.60 120 LEU D O 1
ATOM 5781 N N . GLN D 2 121 ? 107.791 64.725 102.091 1.00 28.64 121 GLN D N 1
ATOM 5782 C CA . GLN D 2 121 ? 107.224 64.733 103.425 1.00 28.92 121 GLN D CA 1
ATOM 5783 C C . GLN D 2 121 ? 107.813 63.583 104.236 1.00 28.77 121 GLN D C 1
ATOM 5784 O O . GLN D 2 121 ? 108.185 63.749 105.396 1.00 28.88 121 GLN D O 1
ATOM 5790 N N . ASN D 2 122 ? 107.915 62.421 103.605 1.00 28.61 122 ASN D N 1
ATOM 5791 C CA . ASN D 2 122 ? 108.366 61.217 104.289 1.00 28.63 122 ASN D CA 1
ATOM 5792 C C . ASN D 2 122 ? 109.830 61.232 104.749 1.00 28.59 122 ASN D C 1
ATOM 5793 O O . ASN D 2 122 ? 110.191 60.515 105.681 1.00 28.49 122 ASN D O 1
ATOM 5798 N N . ILE D 2 123 ? 110.673 62.027 104.094 1.00 28.57 123 ILE D N 1
ATOM 5799 C CA . ILE D 2 123 ? 112.058 62.165 104.545 1.00 28.52 123 ILE D CA 1
ATOM 5800 C C . ILE D 2 123 ? 112.341 63.554 105.110 1.00 28.72 123 ILE D C 1
ATOM 5801 O O . ILE D 2 123 ? 113.491 63.910 105.367 1.00 28.72 123 ILE D O 1
ATOM 5806 N N . ALA D 2 124 ? 111.282 64.329 105.319 1.00 28.92 124 ALA D N 1
ATOM 5807 C CA . ALA D 2 124 ? 111.411 65.668 105.882 1.00 29.14 124 ALA D CA 1
ATOM 5808 C C . ALA D 2 124 ? 111.815 65.625 107.355 1.00 29.23 124 ALA D C 1
ATOM 5809 O O . ALA D 2 124 ? 112.251 66.629 107.915 1.00 29.45 124 ALA D O 1
ATOM 5811 N N . THR D 2 125 ? 111.669 64.459 107.975 1.00 29.20 125 THR D N 1
ATOM 5812 C CA . THR D 2 125 ? 111.983 64.292 109.390 1.00 29.24 125 THR D CA 1
ATOM 5813 C C . THR D 2 125 ? 113.475 64.083 109.628 1.00 29.45 125 THR D C 1
ATOM 5814 O O . THR D 2 125 ? 113.963 64.263 110.743 1.00 29.67 12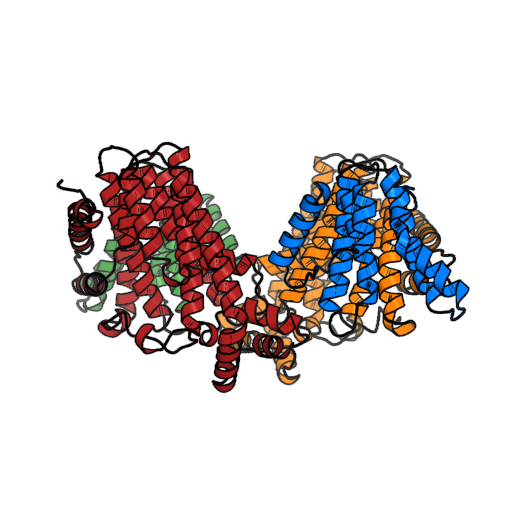5 THR D O 1
ATOM 5818 N N . ILE D 2 126 ? 114.192 63.684 108.584 1.00 29.40 126 ILE D N 1
ATOM 5819 C CA . ILE D 2 126 ? 115.622 63.447 108.696 1.00 29.44 126 ILE D CA 1
ATOM 5820 C C . ILE D 2 126 ? 116.375 64.769 108.737 1.00 29.51 126 ILE D C 1
ATOM 5821 O O . ILE D 2 126 ? 116.553 65.424 107.713 1.00 29.23 126 ILE D O 1
ATOM 5826 N N . ASN D 2 127 ? 116.807 65.160 109.931 1.00 29.82 127 ASN D N 1
ATOM 5827 C CA . ASN D 2 127 ? 117.513 66.421 110.111 1.00 30.30 127 ASN D CA 1
ATOM 5828 C C . ASN D 2 127 ? 118.969 66.293 109.687 1.00 30.41 127 ASN D C 1
ATOM 5829 O O . ASN D 2 127 ? 119.862 66.190 110.525 1.00 30.54 127 ASN D O 1
ATOM 5834 N N . ASN D 2 128 ? 119.197 66.289 108.378 1.00 30.56 128 ASN D N 1
ATOM 5835 C CA . ASN D 2 128 ? 120.534 66.130 107.828 1.00 30.77 128 ASN D CA 1
ATOM 5836 C C . ASN D 2 128 ? 120.662 66.834 106.485 1.00 30.87 128 ASN D C 1
ATOM 5837 O O . ASN D 2 128 ? 120.163 66.358 105.464 1.00 31.02 128 ASN D O 1
ATOM 5842 N N . SER D 2 129 ? 121.337 67.974 106.498 1.00 30.86 129 SER D N 1
ATOM 5843 C CA . SER D 2 129 ? 121.412 68.834 105.329 1.00 30.75 129 SER D CA 1
ATOM 5844 C C . SER D 2 129 ? 122.002 68.130 104.106 1.00 30.52 129 SER D C 1
ATOM 5845 O O . SER D 2 129 ? 121.474 68.250 103.002 1.00 30.60 129 SER D O 1
ATOM 5848 N N . LYS D 2 130 ? 123.095 67.399 104.299 1.00 30.18 130 LYS D N 1
ATOM 5849 C CA . LYS D 2 130 ? 123.759 66.731 103.183 1.00 29.91 130 LYS D CA 1
ATOM 5850 C C . LYS D 2 130 ? 122.794 65.794 102.463 1.00 29.61 130 LYS D C 1
ATOM 5851 O O . LYS D 2 130 ? 122.757 65.739 101.231 1.00 29.62 130 LYS D O 1
ATOM 5857 N N . PHE D 2 131 ? 122.015 65.062 103.250 1.00 29.23 131 PHE D N 1
ATOM 5858 C CA . PHE D 2 131 ? 121.023 64.132 102.729 1.00 28.69 131 PHE D CA 1
ATOM 5859 C C . PHE D 2 131 ? 120.082 64.828 101.749 1.00 28.44 131 PHE D C 1
ATOM 5860 O O . PHE D 2 131 ? 119.852 64.345 100.640 1.00 28.23 131 PHE D O 1
ATOM 5868 N N . HIS D 2 132 ? 119.552 65.975 102.159 1.00 28.10 132 HIS D N 1
ATOM 5869 C CA . HIS D 2 132 ? 118.602 66.713 101.331 1.00 27.77 132 HIS D CA 1
ATOM 5870 C C . HIS D 2 132 ? 119.271 67.396 100.140 1.00 27.74 132 HIS D C 1
ATOM 5871 O O . HIS D 2 132 ? 118.646 67.600 99.098 1.00 27.55 132 HIS D O 1
ATOM 5878 N N . GLN D 2 133 ? 120.544 67.746 100.299 1.00 27.78 133 GLN D N 1
ATOM 5879 C CA . GLN D 2 133 ? 121.313 68.326 99.204 1.00 27.77 133 GLN D CA 1
ATOM 5880 C C . GLN D 2 133 ? 121.488 67.296 98.092 1.00 27.62 133 GLN D C 1
ATOM 5881 O O . GLN D 2 133 ? 121.314 67.602 96.913 1.00 27.37 133 GLN D O 1
ATOM 5887 N N . ILE D 2 134 ? 121.816 66.068 98.481 1.00 27.58 134 ILE D N 1
ATOM 5888 C CA . ILE D 2 134 ? 121.980 64.982 97.521 1.00 27.66 134 ILE D CA 1
ATOM 5889 C C . ILE D 2 134 ? 120.661 64.638 96.830 1.00 27.67 134 ILE D C 1
ATOM 5890 O O . ILE D 2 134 ? 120.609 64.479 95.610 1.00 27.67 134 ILE D O 1
ATOM 5895 N N . PHE D 2 135 ? 119.593 64.537 97.611 1.00 27.66 135 PHE D N 1
ATOM 5896 C CA . PHE D 2 135 ? 118.290 64.185 97.058 1.00 27.71 135 PHE D CA 1
ATOM 5897 C C . PHE D 2 135 ? 117.766 65.274 96.124 1.00 27.77 135 PHE D C 1
ATOM 5898 O O . PHE D 2 135 ? 117.388 64.989 94.986 1.00 27.76 135 PHE D O 1
ATOM 5906 N N . SER D 2 136 ? 117.749 66.514 96.604 1.00 27.81 136 SER D N 1
ATOM 5907 C CA . SER D 2 136 ? 117.308 67.638 95.783 1.00 27.99 136 SER D CA 1
ATOM 5908 C C . SER D 2 136 ? 118.141 67.737 94.507 1.00 28.15 136 SER D C 1
ATOM 5909 O O . SER D 2 136 ? 117.606 67.959 93.422 1.00 28.35 136 SER D O 1
ATOM 5912 N N . LYS D 2 137 ? 119.451 67.564 94.644 1.00 28.34 137 LYS D N 1
ATOM 5913 C CA . LYS D 2 137 ? 120.356 67.574 93.501 1.00 28.65 137 LYS D CA 1
ATOM 5914 C C . LYS D 2 137 ? 119.994 66.479 92.497 1.00 28.30 137 LYS D C 1
ATOM 5915 O O . LYS D 2 137 ? 119.953 66.715 91.290 1.00 28.42 137 LYS D O 1
ATOM 5921 N N . THR D 2 138 ? 119.735 65.281 93.005 1.00 27.90 138 THR D N 1
ATOM 5922 C CA . THR D 2 138 ? 119.369 64.152 92.157 1.00 27.60 138 THR D CA 1
ATOM 5923 C C . THR D 2 138 ? 118.116 64.432 91.331 1.00 27.43 138 THR D C 1
ATOM 5924 O O . THR D 2 138 ? 118.090 64.177 90.129 1.00 27.43 138 THR D O 1
ATOM 5928 N N . ILE D 2 139 ? 117.081 64.958 91.974 1.00 27.31 139 ILE D N 1
ATOM 5929 C CA . ILE D 2 139 ? 115.815 65.213 91.284 1.00 27.17 139 ILE D CA 1
ATOM 5930 C C . ILE D 2 139 ? 115.956 66.293 90.212 1.00 27.13 139 ILE D C 1
ATOM 5931 O O . ILE D 2 139 ? 115.383 66.182 89.129 1.00 27.11 139 ILE D O 1
ATOM 5936 N N . LEU D 2 140 ? 116.722 67.336 90.513 1.00 27.08 140 LEU D N 1
ATOM 5937 C CA . LEU D 2 140 ? 117.018 68.358 89.520 1.00 27.17 140 LEU D CA 1
ATOM 5938 C C . LEU D 2 140 ? 117.698 67.731 88.309 1.00 27.19 140 LEU D C 1
ATOM 5939 O O . LEU D 2 140 ? 117.280 67.945 87.169 1.00 27.16 140 LEU D O 1
ATOM 5944 N N . GLU D 2 141 ? 118.742 66.946 88.563 1.00 27.08 141 GLU D N 1
ATOM 5945 C CA . GLU D 2 141 ? 119.518 66.348 87.485 1.00 27.01 141 GLU D CA 1
ATOM 5946 C C . GLU D 2 141 ? 118.647 65.499 86.583 1.00 26.76 141 GLU D C 1
ATOM 5947 O O . GLU D 2 141 ? 118.816 65.508 85.364 1.00 26.62 141 GLU D O 1
ATOM 5953 N N . VAL D 2 142 ? 117.719 64.760 87.183 1.00 26.58 142 VAL D N 1
ATOM 5954 C CA . VAL D 2 142 ? 116.805 63.937 86.407 1.00 26.44 142 VAL D CA 1
ATOM 5955 C C . VAL D 2 142 ? 115.965 64.821 85.495 1.00 26.41 142 VAL D C 1
ATOM 5956 O O . VAL D 2 142 ? 115.782 64.518 84.318 1.00 26.47 142 VAL D O 1
ATOM 5960 N N . CYS D 2 143 ? 115.468 65.925 86.044 1.00 26.38 143 CYS D N 1
ATOM 5961 C CA . CYS D 2 143 ? 114.682 66.880 85.270 1.00 26.35 143 CYS D CA 1
ATOM 5962 C C . CYS D 2 143 ? 115.509 67.477 84.142 1.00 26.22 143 CYS D C 1
ATOM 5963 O O . CYS D 2 143 ? 115.045 67.565 83.004 1.00 26.22 143 CYS D O 1
ATOM 5966 N N . PHE D 2 144 ? 116.731 67.893 84.463 1.00 25.98 144 PHE D N 1
ATOM 5967 C CA . PHE D 2 144 ? 117.623 68.457 83.460 1.00 25.94 144 PHE D CA 1
ATOM 5968 C C . PHE D 2 144 ? 117.783 67.510 82.269 1.00 26.17 144 PHE D C 1
ATOM 5969 O O . PHE D 2 144 ? 117.668 67.927 81.118 1.00 26.17 144 PHE D O 1
ATOM 5977 N N . GLY D 2 145 ? 118.046 66.235 82.549 1.00 26.26 145 GLY D N 1
ATOM 5978 C CA . GLY D 2 145 ? 118.260 65.250 81.496 1.00 26.49 145 GLY D CA 1
ATOM 5979 C C . GLY D 2 145 ? 117.035 65.116 80.616 1.00 26.94 145 GLY D C 1
ATOM 5980 O O . GLY D 2 145 ? 117.136 64.903 79.404 1.00 26.83 145 GLY D O 1
ATOM 5981 N N . GLU D 2 146 ? 115.868 65.250 81.236 1.00 27.15 146 GLU D N 1
ATOM 5982 C CA . GLU D 2 146 ? 114.608 65.189 80.519 1.00 27.45 146 GLU D CA 1
ATOM 5983 C C . GLU D 2 146 ? 114.486 66.378 79.555 1.00 27.39 146 GLU D C 1
ATOM 5984 O O . GLU D 2 146 ? 114.085 66.215 78.403 1.00 27.15 146 GLU D O 1
ATOM 5990 N N . PHE D 2 147 ? 114.847 67.569 80.028 1.00 27.44 147 PHE D N 1
ATOM 5991 C CA . PHE D 2 147 ? 114.840 68.759 79.181 1.00 27.71 147 PHE D CA 1
ATOM 5992 C C . PHE D 2 147 ? 115.735 68.585 77.955 1.00 28.06 147 PHE D C 1
ATOM 5993 O O . PHE D 2 147 ? 115.317 68.853 76.826 1.00 28.02 147 PHE D O 1
ATOM 6001 N N . ASP D 2 148 ? 116.968 68.145 78.180 1.00 28.38 148 ASP D N 1
ATOM 6002 C CA . ASP D 2 148 ? 117.899 67.924 77.085 1.00 29.07 148 ASP D CA 1
ATOM 6003 C C . ASP D 2 148 ? 117.320 66.924 76.097 1.00 29.59 148 ASP D C 1
ATOM 6004 O O . ASP D 2 148 ? 117.420 67.096 74.885 1.00 29.68 148 ASP D O 1
ATOM 6009 N N . GLN D 2 149 ? 116.707 65.879 76.634 1.00 30.20 149 GLN D N 1
ATOM 6010 C CA . GLN D 2 149 ? 116.159 64.808 75.827 1.00 30.88 149 GLN D CA 1
ATOM 6011 C C . GLN D 2 149 ? 115.211 65.327 74.747 1.00 30.95 149 GLN D C 1
ATOM 6012 O O . GLN D 2 149 ? 115.329 64.954 73.581 1.00 30.93 149 GLN D O 1
ATOM 6018 N N . MET D 2 150 ? 114.271 66.188 75.122 1.00 31.12 150 MET D N 1
ATOM 6019 C CA . MET D 2 150 ? 113.351 66.738 74.126 1.00 31.43 150 MET D CA 1
ATOM 6020 C C . MET D 2 150 ? 113.992 67.798 73.246 1.00 31.03 150 MET D C 1
ATOM 6021 O O . MET D 2 150 ? 113.523 68.048 72.136 1.00 31.09 150 MET D O 1
ATOM 6026 N N . ALA D 2 151 ? 115.057 68.422 73.741 1.00 30.52 151 ALA D N 1
ATOM 6027 C CA . ALA D 2 151 ? 115.803 69.392 72.950 1.00 29.99 151 ALA D CA 1
ATOM 6028 C C . ALA D 2 151 ? 116.664 68.681 71.914 1.00 29.66 151 ALA D C 1
ATOM 6029 O O . ALA D 2 151 ? 116.893 69.197 70.823 1.00 29.63 151 ALA D O 1
ATOM 6031 N N . ASP D 2 152 ? 117.132 67.488 72.264 1.00 29.15 152 ASP D N 1
ATOM 6032 C CA . ASP D 2 152 ? 118.033 66.731 71.408 1.00 28.79 152 ASP D CA 1
ATOM 6033 C C . ASP D 2 152 ? 117.278 65.882 70.395 1.00 28.58 152 ASP D C 1
ATOM 6034 O O . ASP D 2 152 ? 117.872 65.317 69.478 1.00 28.48 152 ASP D O 1
ATOM 6039 N N . ARG D 2 153 ? 115.964 65.801 70.564 1.00 28.40 153 ARG D N 1
ATOM 6040 C CA . ARG D 2 153 ? 115.128 64.949 69.727 1.00 28.29 153 ARG D CA 1
ATOM 6041 C C . ARG D 2 153 ? 115.396 65.142 68.231 1.00 27.89 153 ARG D C 1
ATOM 6042 O O . ARG D 2 153 ? 115.286 66.249 67.707 1.00 27.75 153 ARG D O 1
ATOM 6050 N N . PHE D 2 154 ? 115.753 64.050 67.559 1.00 27.56 154 PHE D N 1
ATOM 6051 C CA . PHE D 2 154 ? 116.043 64.047 66.122 1.00 27.33 154 PHE D CA 1
ATOM 6052 C C . PHE D 2 154 ? 117.361 64.719 65.741 1.00 27.25 154 PHE D C 1
ATOM 6053 O O . PHE D 2 154 ? 117.792 64.642 64.593 1.00 27.25 154 PHE D O 1
ATOM 6061 N N . ASN D 2 155 ? 117.998 65.382 66.697 1.00 27.12 155 ASN D N 1
ATOM 6062 C CA . ASN D 2 155 ? 119.245 66.083 66.412 1.00 27.05 155 ASN D CA 1
ATOM 6063 C C . ASN D 2 155 ? 120.410 65.130 66.158 1.00 27.06 155 ASN D C 1
ATOM 6064 O O . ASN D 2 155 ? 120.524 64.083 66.795 1.00 26.99 155 ASN D O 1
ATOM 6069 N N . TYR D 2 156 ? 121.268 65.497 65.214 1.00 27.07 156 TYR D N 1
ATOM 6070 C CA . TYR D 2 156 ? 122.466 64.725 64.928 1.00 27.14 156 TYR D CA 1
ATOM 6071 C C . TYR D 2 156 ? 123.554 65.678 64.460 1.00 27.07 156 TYR D C 1
ATOM 6072 O O . TYR D 2 156 ? 123.259 66.658 63.779 1.00 27.14 156 TYR D O 1
ATOM 6081 N N . PRO D 2 157 ? 124.814 65.406 64.832 1.00 27.08 157 PRO D N 1
ATOM 6082 C CA . PRO D 2 157 ? 125.251 64.240 65.604 1.00 26.96 157 PRO D CA 1
ATOM 6083 C C . PRO D 2 157 ? 125.061 64.393 67.115 1.00 26.84 157 PRO D C 1
ATOM 6084 O O . PRO D 2 157 ? 124.653 65.453 67.594 1.00 26.69 157 PRO D O 1
ATOM 6088 N N . VAL D 2 158 ? 125.359 63.323 67.847 1.00 26.63 158 VAL D N 1
ATOM 6089 C CA . VAL D 2 158 ? 125.289 63.310 69.301 1.00 26.36 158 VAL D CA 1
ATOM 6090 C C . VAL D 2 158 ? 126.661 62.943 69.849 1.00 26.39 158 VAL D C 1
ATOM 6091 O O . VAL D 2 158 ? 127.200 61.891 69.520 1.00 26.55 158 VAL D O 1
ATOM 6095 N N . SER D 2 159 ? 127.237 63.805 70.678 1.00 26.31 159 SER D N 1
ATOM 6096 C CA . SER D 2 159 ? 128.549 63.508 71.239 1.00 26.18 159 SER D CA 1
ATOM 6097 C C . SER D 2 159 ? 128.446 62.317 72.185 1.00 26.09 159 SER D C 1
ATOM 6098 O O . SER D 2 159 ? 127.386 62.056 72.758 1.00 25.98 159 SER D O 1
ATOM 6101 N N . PHE D 2 160 ? 129.544 61.584 72.329 1.00 25.97 160 PHE D N 1
ATOM 6102 C CA . PHE D 2 160 ? 129.580 60.444 73.230 1.00 25.82 160 PHE D CA 1
ATOM 6103 C C . PHE D 2 160 ? 129.323 60.916 74.660 1.00 25.77 160 PHE D C 1
ATOM 6104 O O . PHE D 2 160 ? 128.646 60.242 75.436 1.00 25.63 160 PHE D O 1
ATOM 6112 N N . THR D 2 161 ? 129.854 62.090 74.992 1.00 25.84 161 THR D N 1
ATOM 6113 C CA . THR D 2 161 ? 129.661 62.683 76.310 1.00 25.99 161 THR D CA 1
ATOM 6114 C C . THR D 2 161 ? 128.195 63.025 76.560 1.00 26.01 161 THR D C 1
ATOM 6115 O O . THR D 2 161 ? 127.664 62.765 77.638 1.00 26.15 161 THR D O 1
ATOM 6119 N N . ALA D 2 162 ? 127.536 63.609 75.566 1.00 25.97 162 ALA D N 1
ATOM 6120 C CA . ALA D 2 162 ? 126.124 63.936 75.712 1.00 26.04 162 ALA D CA 1
ATOM 6121 C C . ALA D 2 162 ? 125.303 62.675 75.985 1.00 26.04 162 ALA D C 1
ATOM 6122 O O . ALA D 2 162 ? 124.408 62.678 76.833 1.00 25.81 162 ALA D O 1
ATOM 6124 N N . TYR D 2 163 ? 125.613 61.595 75.276 1.00 26.13 163 TYR D N 1
ATOM 6125 C CA . TYR D 2 163 ? 124.895 60.342 75.488 1.00 26.43 163 TYR D CA 1
ATOM 6126 C C . TYR D 2 163 ? 125.084 59.789 76.905 1.00 26.73 163 TYR D C 1
ATOM 6127 O O . TYR D 2 163 ? 124.141 59.282 77.507 1.00 26.75 163 TYR D O 1
ATOM 6136 N N . LEU D 2 164 ? 126.304 59.887 77.429 1.00 27.10 164 LEU D N 1
ATOM 6137 C CA . LEU D 2 164 ? 126.600 59.383 78.767 1.00 27.45 164 LEU D C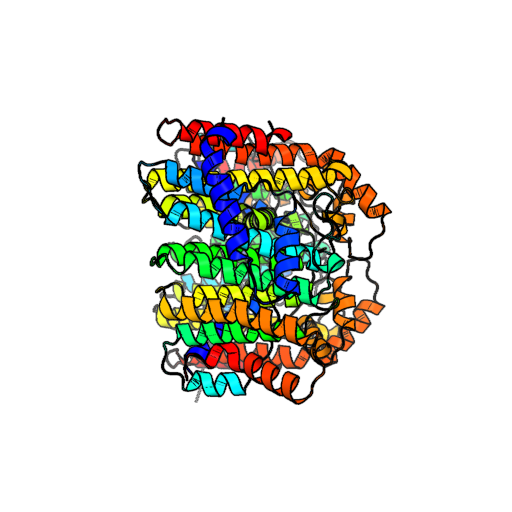A 1
ATOM 6138 C C . LEU D 2 164 ? 125.850 60.174 79.833 1.00 27.66 164 LEU D C 1
ATOM 6139 O O . LEU D 2 164 ? 125.291 59.596 80.764 1.00 27.53 164 LEU D O 1
ATOM 6144 N N . ARG D 2 165 ? 125.842 61.495 79.692 1.00 28.04 165 ARG D N 1
ATOM 6145 C CA . ARG D 2 165 ? 125.127 62.345 80.635 1.00 28.74 165 ARG D CA 1
ATOM 6146 C C . ARG D 2 165 ? 123.621 62.127 80.526 1.00 28.57 165 ARG D C 1
ATOM 6147 O O . ARG D 2 165 ? 122.898 62.200 81.519 1.00 28.58 165 ARG D O 1
ATOM 6155 N N . ARG D 2 166 ? 123.160 61.837 79.315 1.00 28.49 166 ARG D N 1
ATOM 6156 C CA . ARG D 2 166 ? 121.750 61.581 79.074 1.00 28.37 166 ARG D CA 1
ATOM 6157 C C . ARG D 2 166 ? 121.278 60.357 79.854 1.00 28.04 166 ARG D C 1
ATOM 6158 O O . ARG D 2 166 ? 120.354 60.442 80.659 1.00 28.06 166 ARG D O 1
ATOM 6166 N N . ILE D 2 167 ? 121.914 59.217 79.616 1.00 27.65 167 ILE D N 1
ATOM 6167 C CA . ILE D 2 167 ? 121.507 57.990 80.282 1.00 27.42 167 ILE D CA 1
ATOM 6168 C C . ILE D 2 167 ? 121.886 58.000 81.760 1.00 27.38 167 ILE D C 1
ATOM 6169 O O . ILE D 2 167 ? 121.295 57.282 82.566 1.00 27.42 167 ILE D O 1
ATOM 6174 N N . ASN D 2 168 ? 122.867 58.821 82.118 1.00 27.21 168 ASN D N 1
ATOM 6175 C CA . ASN D 2 168 ? 123.193 59.009 83.520 1.00 27.16 168 ASN D CA 1
ATOM 6176 C C . ASN D 2 168 ? 122.018 59.638 84.266 1.00 27.21 168 ASN D C 1
ATOM 6177 O O . ASN D 2 168 ? 121.581 59.140 85.303 1.00 27.21 168 ASN D O 1
ATOM 6182 N N . ARG D 2 169 ? 121.498 60.730 83.722 1.00 27.24 169 ARG D N 1
ATOM 6183 C CA . ARG D 2 169 ? 120.420 61.453 84.380 1.00 27.43 169 ARG D CA 1
ATOM 6184 C C . ARG D 2 169 ? 119.062 60.777 84.206 1.00 27.29 169 ARG D C 1
ATOM 6185 O O . ARG D 2 169 ? 118.161 60.963 85.018 1.00 27.36 169 ARG D O 1
ATOM 6193 N N . LYS D 2 170 ? 118.925 59.969 83.163 1.00 27.23 170 LYS D N 1
ATOM 6194 C CA . LYS D 2 170 ? 117.672 59.271 82.915 1.00 27.16 170 LYS D CA 1
ATOM 6195 C C . LYS D 2 170 ? 117.444 58.112 83.884 1.00 27.26 170 LYS D C 1
ATOM 6196 O O . LYS D 2 170 ? 116.329 57.911 84.367 1.00 27.21 170 LYS D O 1
ATOM 6202 N N . THR D 2 171 ? 118.500 57.352 84.166 1.00 27.19 171 THR D N 1
ATOM 6203 C CA . THR D 2 171 ? 118.352 56.109 84.918 1.00 27.26 171 THR D CA 1
ATOM 6204 C C . THR D 2 171 ? 119.384 55.916 86.034 1.00 27.19 171 THR D C 1
ATOM 6205 O O . THR D 2 171 ? 119.044 55.507 87.144 1.00 27.29 171 THR D O 1
ATOM 6209 N N . ALA D 2 172 ? 120.641 56.215 85.730 1.00 26.99 172 ALA D N 1
ATOM 6210 C CA . ALA D 2 172 ? 121.744 55.899 86.624 1.00 26.76 172 ALA D CA 1
ATOM 6211 C C . ALA D 2 172 ? 121.728 56.693 87.929 1.00 26.67 172 ALA D C 1
ATOM 6212 O O . ALA D 2 172 ? 121.879 56.128 89.017 1.00 26.75 172 ALA D O 1
ATOM 6214 N N . ILE D 2 173 ? 121.553 58.003 87.824 1.00 26.30 173 ILE D N 1
ATOM 6215 C CA . ILE D 2 173 ? 121.740 58.857 88.986 1.00 25.99 173 ILE D CA 1
ATOM 6216 C C . ILE D 2 173 ? 120.710 58.620 90.090 1.00 25.85 173 ILE D C 1
ATOM 6217 O O . ILE D 2 173 ? 121.003 58.839 91.264 1.00 25.65 173 ILE D O 1
ATOM 6222 N N . LEU D 2 174 ? 119.514 58.166 89.725 1.00 25.61 174 LEU D N 1
ATOM 6223 C CA . LEU D 2 174 ? 118.503 57.865 90.736 1.00 25.53 174 LEU D CA 1
ATOM 6224 C C . LEU D 2 174 ? 118.847 56.551 91.446 1.00 25.54 174 LEU D C 1
ATOM 6225 O O . LEU D 2 174 ? 118.546 56.373 92.627 1.00 25.38 174 LEU D O 1
ATOM 6230 N N . ILE D 2 175 ? 119.490 55.638 90.727 1.00 25.54 175 ILE D N 1
ATOM 6231 C CA . ILE D 2 175 ? 119.974 54.409 91.345 1.00 25.64 175 ILE D CA 1
ATOM 6232 C C . ILE D 2 175 ? 121.210 54.692 92.207 1.00 25.66 175 ILE D C 1
ATOM 6233 O O . ILE D 2 175 ? 121.345 54.158 93.309 1.00 25.36 175 ILE D O 1
ATOM 6238 N N . GLU D 2 176 ? 122.097 55.544 91.699 1.00 25.67 176 GLU D N 1
ATOM 6239 C CA . GLU D 2 176 ? 123.246 56.008 92.466 1.00 25.76 176 GLU D CA 1
ATOM 6240 C C . GLU D 2 176 ? 122.768 56.663 93.757 1.00 25.64 176 GLU D C 1
ATOM 6241 O O . GLU D 2 176 ? 123.260 56.358 94.844 1.00 25.79 176 GLU D O 1
ATOM 6247 N N . ALA D 2 177 ? 121.799 57.563 93.632 1.00 25.46 177 ALA D N 1
ATOM 6248 C CA . ALA D 2 177 ? 121.261 58.265 94.791 1.00 25.32 177 ALA D CA 1
ATOM 6249 C C . ALA D 2 177 ? 120.634 57.287 95.778 1.00 25.16 177 ALA D C 1
ATOM 6250 O O . ALA D 2 177 ? 120.770 57.447 96.990 1.00 25.29 177 ALA D O 1
ATOM 6252 N N . SER D 2 178 ? 119.952 56.273 95.257 1.00 24.91 178 SER D N 1
ATOM 6253 C CA . SER D 2 178 ? 119.357 55.248 96.107 1.00 24.87 178 SER D CA 1
ATOM 6254 C C . SER D 2 178 ? 120.425 54.673 97.017 1.00 24.72 178 SER D C 1
ATOM 6255 O O . SER D 2 178 ? 120.237 54.558 98.229 1.00 24.50 178 SER D O 1
ATOM 6258 N N . CYS D 2 179 ? 121.552 54.316 96.414 1.00 24.72 179 CYS D N 1
ATOM 6259 C CA . CYS D 2 179 ? 122.682 53.773 97.149 1.00 24.74 179 CYS D CA 1
ATOM 6260 C C . CYS D 2 179 ? 123.310 54.807 98.073 1.00 24.76 179 CYS D C 1
ATOM 6261 O O . CYS D 2 179 ? 123.651 54.503 99.214 1.00 24.81 179 CYS D O 1
ATOM 6264 N N . HIS D 2 180 ? 123.446 56.032 97.577 1.00 24.68 180 HIS D N 1
ATOM 6265 C CA . HIS D 2 180 ? 124.102 57.096 98.323 1.00 24.74 180 HIS D CA 1
ATOM 6266 C C . HIS D 2 180 ? 123.265 57.542 99.526 1.00 24.95 180 HIS D C 1
ATOM 6267 O O . HIS D 2 180 ? 123.791 57.750 100.617 1.00 25.01 180 HIS D O 1
ATOM 6274 N N . LEU D 2 181 ? 121.959 57.679 99.332 1.00 25.17 181 LEU D N 1
ATOM 6275 C CA . LEU D 2 181 ? 121.075 58.071 100.423 1.00 25.48 181 LEU D CA 1
ATOM 6276 C C . LEU D 2 181 ? 120.850 56.931 101.423 1.00 25.87 181 LEU D C 1
ATOM 6277 O O . LEU D 2 181 ? 120.690 57.166 102.623 1.00 25.72 181 LEU D O 1
ATOM 6282 N N . GLY D 2 182 ? 120.836 55.699 100.923 1.00 26.29 182 GLY D N 1
ATOM 6283 C CA . GLY D 2 182 ? 120.748 54.531 101.791 1.00 26.93 182 GLY D CA 1
ATOM 6284 C C . GLY D 2 182 ? 121.948 54.486 102.716 1.00 27.42 182 GLY D C 1
ATOM 6285 O O . GLY D 2 182 ? 121.813 54.272 103.924 1.00 27.38 182 GLY D O 1
ATOM 6286 N N . ALA D 2 183 ? 123.127 54.701 102.143 1.00 27.80 183 ALA D N 1
ATOM 6287 C CA . ALA D 2 183 ? 124.366 54.720 102.909 1.00 28.46 183 ALA D CA 1
ATOM 6288 C C . ALA D 2 183 ? 124.350 55.821 103.965 1.00 28.86 183 ALA D C 1
ATOM 6289 O O . ALA D 2 183 ? 124.664 55.577 105.130 1.00 28.97 183 ALA D O 1
ATOM 6291 N N . LEU D 2 184 ? 123.990 57.032 103.552 1.00 29.32 184 LEU D N 1
ATOM 6292 C CA . LEU D 2 184 ? 123.935 58.168 104.470 1.00 29.91 184 LEU D CA 1
ATOM 6293 C C . LEU D 2 184 ? 122.979 57.952 105.635 1.00 30.13 184 LEU D C 1
ATOM 6294 O O . LEU D 2 184 ? 123.313 58.243 106.783 1.00 30.42 184 LEU D O 1
ATOM 6299 N N . SER D 2 185 ? 121.787 57.448 105.336 1.00 30.39 185 SER D N 1
ATOM 6300 C CA . SER D 2 185 ? 120.758 57.289 106.355 1.00 30.70 185 SER D CA 1
ATOM 6301 C C . SER D 2 185 ? 121.191 56.303 107.432 1.00 30.75 185 SER D C 1
ATOM 6302 O O . SER D 2 185 ? 120.619 56.272 108.518 1.00 30.90 185 SER D O 1
ATOM 6305 N N . SER D 2 186 ? 122.201 55.498 107.127 1.00 30.91 186 SER D N 1
ATOM 6306 C CA . SER D 2 186 ? 122.738 54.562 108.106 1.00 31.15 186 SER D CA 1
ATOM 6307 C C . SER D 2 186 ? 124.192 54.905 108.440 1.00 31.25 186 SER D C 1
ATOM 6308 O O . SER D 2 186 ? 124.963 54.054 108.893 1.00 31.22 186 SER D O 1
ATOM 6311 N N . GLN D 2 187 ? 124.552 56.163 108.196 1.00 31.43 187 GLN D N 1
ATOM 6312 C CA . GLN D 2 187 ? 125.846 56.712 108.600 1.00 31.54 187 GLN D CA 1
ATOM 6313 C C . GLN D 2 187 ? 127.025 55.811 108.258 1.00 31.60 187 GLN D C 1
ATOM 6314 O O . GLN D 2 187 ? 127.895 55.564 109.094 1.00 31.53 187 GLN D O 1
ATOM 6320 N N . LEU D 2 188 ? 127.047 55.325 107.023 1.00 31.65 188 LEU D N 1
ATOM 6321 C CA . LEU D 2 188 ? 128.140 54.494 106.540 1.00 31.75 188 LEU D CA 1
ATOM 6322 C C . LEU D 2 188 ? 129.423 55.319 106.428 1.00 31.89 188 LEU D C 1
ATOM 6323 O O . LEU D 2 188 ? 129.375 56.518 106.159 1.00 31.75 188 LEU D O 1
ATOM 6328 N N . ASP D 2 189 ? 130.568 54.678 106.640 1.00 32.23 189 ASP D N 1
ATOM 6329 C CA . ASP D 2 189 ? 131.854 55.365 106.529 1.00 32.50 189 ASP D CA 1
ATOM 6330 C C . ASP D 2 189 ? 132.055 55.916 105.120 1.00 32.61 189 ASP D C 1
ATOM 6331 O O . ASP D 2 189 ? 131.536 55.367 104.147 1.00 32.47 189 ASP D O 1
ATOM 6336 N N . GLU D 2 190 ? 132.831 56.991 105.024 1.00 32.90 190 GLU D N 1
ATOM 6337 C CA . GLU D 2 190 ? 133.044 57.701 103.764 1.00 33.20 190 GLU D CA 1
ATOM 6338 C C . GLU D 2 190 ? 133.437 56.804 102.589 1.00 33.17 190 GLU D C 1
ATOM 6339 O O . GLU D 2 190 ? 132.892 56.937 101.494 1.00 33.14 190 GLU D O 1
ATOM 6345 N N . GLN D 2 191 ? 134.382 55.897 102.808 1.00 33.20 191 GLN D N 1
ATOM 6346 C CA . GLN D 2 191 ? 134.937 55.129 101.695 1.00 33.31 191 GLN D CA 1
ATOM 6347 C C . GLN D 2 191 ? 134.008 54.019 101.200 1.00 32.93 191 GLN D C 1
ATOM 6348 O O . GLN D 2 191 ? 133.925 53.761 100.001 1.00 32.85 191 GLN D O 1
ATOM 6354 N N . SER D 2 192 ? 133.308 53.364 102.119 1.00 32.56 192 SER D N 1
ATOM 6355 C CA . SER D 2 192 ? 132.334 52.356 101.722 1.00 32.27 192 SER D CA 1
ATOM 6356 C C . SER D 2 192 ? 131.194 53.033 100.974 1.00 32.02 192 SER D C 1
ATOM 6357 O O . SER D 2 192 ? 130.671 52.503 99.994 1.00 32.05 192 SER D O 1
ATOM 6360 N N . THR D 2 193 ? 130.818 54.213 101.448 1.00 31.73 193 THR D N 1
ATOM 6361 C CA . THR D 2 193 ? 129.771 54.995 100.816 1.00 31.48 193 THR D CA 1
ATOM 6362 C C . THR D 2 193 ? 130.174 55.372 99.398 1.00 31.37 193 THR D C 1
ATOM 6363 O O . THR D 2 193 ? 129.393 55.220 98.456 1.00 31.30 193 THR D O 1
ATOM 6367 N N . TYR D 2 194 ? 131.397 55.865 99.244 1.00 31.25 194 TYR D N 1
ATOM 6368 C CA . TYR D 2 194 ? 131.895 56.212 97.923 1.00 31.15 194 TYR D CA 1
ATOM 6369 C C . TYR D 2 194 ? 131.703 55.042 96.959 1.00 30.99 194 TYR D C 1
ATOM 6370 O O . TYR D 2 194 ? 131.158 55.210 95.866 1.00 31.06 194 TYR D O 1
ATOM 6379 N N . HIS D 2 195 ? 132.132 53.855 97.375 1.00 30.66 195 HIS D N 1
ATOM 6380 C CA . HIS D 2 195 ? 132.108 52.689 96.495 1.00 30.41 195 HIS D CA 1
ATOM 6381 C C . HIS D 2 195 ? 130.707 52.197 96.138 1.00 29.97 195 HIS D C 1
ATOM 6382 O O . HIS D 2 195 ? 130.452 51.836 94.991 1.00 30.01 195 HIS D O 1
ATOM 6389 N N . ILE D 2 196 ? 129.805 52.167 97.111 1.00 29.48 196 ILE D N 1
ATOM 6390 C CA . ILE D 2 196 ? 128.438 51.725 96.843 1.00 29.06 196 ILE D CA 1
ATOM 6391 C C . ILE D 2 196 ? 127.714 52.763 95.981 1.00 28.97 196 ILE D C 1
ATOM 6392 O O . ILE D 2 196 ? 126.864 52.425 95.162 1.00 28.93 196 ILE D O 1
ATOM 6397 N N . LYS D 2 197 ? 128.073 54.027 96.176 1.00 28.84 197 LYS D N 1
ATOM 6398 C CA . LYS D 2 197 ? 127.588 55.130 95.352 1.00 28.73 197 LYS D CA 1
ATOM 6399 C C . LYS D 2 197 ? 127.974 54.925 93.886 1.00 28.51 197 LYS D C 1
ATOM 6400 O O . LYS D 2 197 ? 127.134 55.035 92.987 1.00 28.45 197 LYS D O 1
ATOM 6406 N N . GLN D 2 198 ? 129.247 54.615 93.652 1.00 28.20 198 GLN D N 1
ATOM 6407 C CA . GLN D 2 198 ? 129.747 54.362 92.302 1.00 27.90 198 GLN D CA 1
ATOM 6408 C C . GLN D 2 198 ? 129.172 53.080 91.703 1.00 27.75 198 GLN D C 1
ATOM 6409 O O . GLN D 2 198 ? 128.876 53.027 90.509 1.00 27.89 198 GLN D O 1
ATOM 6415 N N . PHE D 2 199 ? 129.017 52.046 92.527 1.00 27.33 199 PHE D N 1
ATOM 6416 C CA . PHE D 2 199 ? 128.423 50.799 92.061 1.00 26.97 199 PHE D CA 1
ATOM 6417 C C . PHE D 2 199 ? 127.031 51.068 91.507 1.00 26.87 199 PHE D C 1
ATOM 6418 O O . PHE D 2 199 ? 126.649 50.540 90.457 1.00 26.57 199 PHE D O 1
ATOM 6426 N N . GLY D 2 200 ? 126.273 51.889 92.228 1.00 26.71 200 GLY D N 1
ATOM 6427 C CA . GLY D 2 200 ? 124.944 52.283 91.790 1.00 26.68 200 GLY D CA 1
ATOM 6428 C C . GLY D 2 200 ? 125.016 52.966 90.439 1.00 26.55 200 GLY D C 1
ATOM 6429 O O . GLY D 2 200 ? 124.245 52.657 89.532 1.00 26.48 200 GLY D O 1
ATOM 6430 N N . HIS D 2 201 ? 125.954 53.897 90.309 1.00 26.43 201 HIS D N 1
ATOM 6431 C CA . HIS D 2 201 ? 126.162 54.600 89.054 1.00 26.34 201 HIS D CA 1
ATOM 6432 C C . HIS D 2 201 ? 126.439 53.613 87.925 1.00 26.46 201 HIS D C 1
ATOM 6433 O O . HIS D 2 201 ? 125.783 53.640 86.884 1.00 26.37 201 HIS D O 1
ATOM 6440 N N . CYS D 2 202 ? 127.400 52.725 88.146 1.00 26.64 202 CYS D N 1
ATOM 6441 C CA . CYS D 2 202 ? 127.823 51.787 87.111 1.00 26.90 202 CYS D CA 1
ATOM 6442 C C . CYS D 2 202 ? 126.766 50.757 86.716 1.00 27.01 202 CYS D C 1
ATOM 6443 O O . CYS D 2 202 ? 126.665 50.391 85.546 1.00 27.12 202 CYS D O 1
ATOM 6446 N N . ILE D 2 203 ? 125.992 50.278 87.685 1.00 27.19 203 ILE D N 1
ATOM 6447 C CA . ILE D 2 203 ? 124.926 49.325 87.385 1.00 27.28 203 ILE D CA 1
ATOM 6448 C C . ILE D 2 203 ? 123.800 50.027 86.627 1.00 27.22 203 ILE D C 1
ATOM 6449 O O . ILE D 2 203 ? 123.213 49.466 85.700 1.00 27.03 203 ILE D O 1
ATOM 6454 N N . GLY D 2 204 ? 123.506 51.259 87.029 1.00 27.17 204 GLY D N 1
ATOM 6455 C CA . GLY D 2 204 ? 122.500 52.067 86.349 1.00 27.25 204 GLY D CA 1
ATOM 6456 C C . GLY D 2 204 ? 122.889 52.371 84.914 1.00 27.38 204 GLY D C 1
ATOM 6457 O O . GLY D 2 204 ? 122.076 52.226 84.001 1.00 27.23 204 GLY D O 1
ATOM 6458 N N . MET D 2 205 ? 124.134 52.795 84.715 1.00 27.46 205 MET D N 1
ATOM 6459 C CA . MET D 2 205 ? 124.648 53.067 83.377 1.00 27.75 205 MET D CA 1
ATOM 6460 C C . MET D 2 205 ? 124.604 51.804 82.525 1.00 28.13 205 MET D C 1
ATOM 6461 O O . MET D 2 205 ? 124.109 51.820 81.392 1.00 28.09 205 MET D O 1
ATOM 6466 N N . SER D 2 206 ? 125.120 50.711 83.079 1.00 28.35 206 SER D N 1
ATOM 6467 C CA . SER D 2 206 ? 125.121 49.425 82.388 1.00 28.76 206 SER D CA 1
ATOM 6468 C C . SER D 2 206 ? 123.709 48.975 82.019 1.00 28.99 206 SER D C 1
ATOM 6469 O O . SER D 2 206 ? 123.473 48.498 80.911 1.00 29.21 206 SER D O 1
ATOM 6472 N N . TYR D 2 207 ? 122.773 49.130 82.949 1.00 29.29 207 TYR D N 1
ATOM 6473 C CA . TYR D 2 207 ? 121.399 48.688 82.732 1.00 29.73 207 TYR D CA 1
ATOM 6474 C C . TYR D 2 207 ? 120.691 49.497 81.645 1.00 29.75 207 TYR D C 1
ATOM 6475 O O . TYR D 2 207 ? 119.925 48.947 80.856 1.00 29.66 207 TYR D O 1
ATOM 6484 N N . GLN D 2 208 ? 120.946 50.802 81.609 1.00 29.78 208 GLN D N 1
ATOM 6485 C CA . GLN D 2 208 ? 120.304 51.663 80.622 1.00 29.98 208 GLN D CA 1
ATOM 6486 C C . GLN D 2 208 ? 120.852 51.422 79.212 1.00 30.16 208 GLN D C 1
ATOM 6487 O O . GLN D 2 208 ? 120.121 51.532 78.229 1.00 30.08 208 GLN D O 1
ATOM 6493 N N . ILE D 2 209 ? 122.135 51.085 79.118 1.00 30.50 209 ILE D N 1
ATOM 6494 C CA . ILE D 2 209 ? 122.732 50.745 77.830 1.00 30.81 209 ILE D CA 1
ATOM 6495 C C . ILE D 2 209 ? 122.108 49.469 77.275 1.00 30.96 209 ILE D C 1
ATOM 6496 O O . ILE D 2 209 ? 121.825 49.370 76.081 1.00 30.92 209 ILE D O 1
ATOM 6501 N N . ILE D 2 210 ? 121.899 48.490 78.150 1.00 31.16 210 ILE D N 1
ATOM 6502 C CA . ILE D 2 210 ? 121.239 47.256 77.755 1.00 31.22 210 ILE D CA 1
ATOM 6503 C C . ILE D 2 210 ? 119.822 47.561 77.283 1.00 31.38 210 ILE D C 1
ATOM 6504 O O . ILE D 2 210 ? 119.367 47.033 76.268 1.00 31.38 210 ILE D O 1
ATOM 6509 N N . ASP D 2 211 ? 119.127 48.424 78.015 1.00 31.57 211 ASP D N 1
ATOM 6510 C CA . ASP D 2 211 ? 117.761 48.778 77.656 1.00 31.92 211 ASP D CA 1
ATOM 6511 C C . ASP D 2 211 ? 117.740 49.432 76.279 1.00 32.12 211 ASP D C 1
ATOM 6512 O O . ASP D 2 211 ? 116.838 49.191 75.475 1.00 32.21 211 ASP D O 1
ATOM 6517 N N . ASP D 2 212 ? 118.744 50.256 76.007 1.00 32.29 212 ASP D N 1
ATOM 6518 C CA . ASP D 2 212 ? 118.868 50.878 74.699 1.00 32.58 212 ASP D CA 1
ATOM 6519 C C . ASP D 2 212 ? 119.106 49.826 73.614 1.00 32.93 212 ASP D C 1
ATOM 6520 O O . ASP D 2 212 ? 118.569 49.931 72.513 1.00 32.78 212 ASP D O 1
ATOM 6525 N N . ILE D 2 213 ? 119.902 48.809 73.931 1.00 33.43 213 ILE D N 1
ATOM 6526 C CA . ILE D 2 213 ? 120.135 47.718 72.992 1.00 34.11 213 ILE D CA 1
ATOM 6527 C C . ILE D 2 213 ? 118.836 46.973 72.708 1.00 34.56 213 ILE D C 1
ATOM 6528 O O . ILE D 2 213 ? 118.424 46.849 71.557 1.00 34.61 213 ILE D O 1
ATOM 6533 N N . LEU D 2 214 ? 118.191 46.488 73.764 1.00 35.26 214 LEU D N 1
ATOM 6534 C CA . LEU D 2 214 ? 116.957 45.718 73.621 1.00 35.92 214 LEU D CA 1
ATOM 6535 C C . LEU D 2 214 ? 115.944 46.407 72.706 1.00 36.54 214 LEU D C 1
ATOM 6536 O O . LEU D 2 214 ? 115.245 45.745 71.937 1.00 36.79 214 LEU D O 1
ATOM 6541 N N . ASP D 2 215 ? 115.864 47.732 72.790 1.00 37.20 215 ASP D N 1
ATOM 6542 C CA . ASP D 2 215 ? 114.925 48.489 71.966 1.00 37.89 215 ASP D CA 1
ATOM 6543 C C . ASP D 2 215 ? 115.064 48.101 70.496 1.00 38.42 215 ASP D C 1
ATOM 6544 O O . ASP D 2 215 ? 114.092 48.129 69.742 1.00 38.40 215 ASP D O 1
ATOM 6549 N N . TYR D 2 216 ? 116.281 47.734 70.101 1.00 39.16 216 TYR D N 1
ATOM 6550 C CA . TYR D 2 216 ? 116.572 47.351 68.725 1.00 39.94 216 TYR D CA 1
ATOM 6551 C C . TYR D 2 216 ? 116.497 45.842 68.494 1.00 40.72 216 TYR D C 1
ATOM 6552 O O . TYR D 2 216 ? 116.017 45.396 67.452 1.00 40.75 216 TYR D O 1
ATOM 6561 N N . THR D 2 217 ? 116.968 45.062 69.466 1.00 41.65 217 THR D N 1
ATOM 6562 C CA . THR D 2 217 ? 117.158 43.622 69.276 1.00 42.66 217 THR D CA 1
ATOM 6563 C C . THR D 2 217 ? 116.014 42.744 69.788 1.00 43.46 217 THR D C 1
ATOM 6564 O O . THR D 2 217 ? 115.913 41.579 69.416 1.00 43.70 217 THR D O 1
ATOM 6568 N N . SER D 2 218 ? 115.164 43.293 70.647 1.00 44.44 218 SER D N 1
ATOM 6569 C CA . SER D 2 218 ? 114.075 42.517 71.232 1.00 45.41 218 SER D CA 1
ATOM 6570 C C . SER D 2 218 ? 112.882 42.412 70.280 1.00 46.07 218 SER D C 1
ATOM 6571 O O . SER D 2 218 ? 112.979 42.763 69.105 1.00 46.18 218 SER D O 1
ATOM 6574 N N . ASP D 2 219 ? 111.759 41.917 70.790 1.00 46.94 219 ASP D N 1
ATOM 6575 C CA . ASP D 2 219 ? 110.530 41.858 70.006 1.00 47.85 219 ASP D CA 1
ATOM 6576 C C . ASP D 2 219 ? 109.433 42.658 70.699 1.00 48.38 219 ASP D C 1
ATOM 6577 O O . ASP D 2 219 ? 109.512 42.926 71.899 1.00 48.57 219 ASP D O 1
ATOM 6582 N N . GLU D 2 220 ? 108.409 43.032 69.941 1.00 49.03 220 GLU D N 1
ATOM 6583 C CA . GLU D 2 220 ? 107.364 43.924 70.437 1.00 49.68 220 GLU D CA 1
ATOM 6584 C C . GLU D 2 220 ? 106.647 43.386 71.675 1.00 50.01 220 GLU D C 1
ATOM 6585 O O . GLU D 2 220 ? 106.344 44.139 72.605 1.00 50.15 220 GLU D O 1
ATOM 6591 N N . ALA D 2 221 ? 106.380 42.084 71.685 1.00 50.35 221 ALA D N 1
ATOM 6592 C CA . ALA D 2 221 ? 105.631 41.465 72.775 1.00 50.57 221 ALA D CA 1
ATOM 6593 C C . ALA D 2 221 ? 106.407 41.486 74.089 1.00 50.67 221 ALA D C 1
ATOM 6594 O O . ALA D 2 221 ? 105.820 41.396 75.167 1.00 50.83 221 ALA D O 1
ATOM 6596 N N . THR D 2 222 ? 107.727 41.600 73.992 1.00 50.69 222 THR D N 1
ATOM 6597 C CA . THR D 2 222 ? 108.585 41.613 75.170 1.00 50.61 222 THR D CA 1
ATOM 6598 C C . THR D 2 222 ? 108.745 43.031 75.702 1.00 50.54 222 THR D C 1
ATOM 6599 O O . THR D 2 222 ? 108.897 43.246 76.906 1.00 50.62 222 THR D O 1
ATOM 6603 N N . LEU D 2 223 ? 108.709 43.997 74.792 1.00 50.33 223 LEU D N 1
ATOM 6604 C CA . LEU D 2 223 ? 108.935 45.391 75.147 1.00 50.09 223 LEU D CA 1
ATOM 6605 C C . LEU D 2 223 ? 107.648 46.099 75.560 1.00 49.93 223 LEU D C 1
ATOM 6606 O O . LEU D 2 223 ? 107.679 47.051 76.341 1.00 50.00 223 LEU D O 1
ATOM 6611 N N . GLY D 2 224 ? 106.518 45.632 75.040 1.00 49.65 224 GLY D N 1
ATOM 6612 C CA . GLY D 2 224 ? 105.244 46.299 75.280 1.00 49.23 224 GLY D CA 1
ATOM 6613 C C . GLY D 2 224 ? 105.107 47.495 74.357 1.00 48.90 224 GLY D C 1
ATOM 6614 O O . GLY D 2 224 ? 104.253 48.362 74.557 1.00 48.96 224 GLY D O 1
ATOM 6615 N N . LYS D 2 225 ? 105.962 47.530 73.339 1.00 48.40 225 LYS D N 1
ATOM 6616 C CA . LYS D 2 225 ? 105.987 48.615 72.369 1.00 47.80 225 LYS D CA 1
ATOM 6617 C C . LYS D 2 225 ? 106.761 48.158 71.139 1.00 47.20 225 LYS D C 1
ATOM 6618 O O . LYS D 2 225 ? 107.629 47.290 71.237 1.00 47.19 225 LYS D O 1
ATOM 6624 N N . PRO D 2 226 ? 106.448 48.739 69.973 1.00 46.57 226 PRO D N 1
ATOM 6625 C CA . PRO D 2 226 ? 107.093 48.360 68.718 1.00 45.95 226 PRO D CA 1
ATOM 6626 C C . PRO D 2 226 ? 108.616 48.358 68.824 1.00 45.32 226 PRO D C 1
ATOM 6627 O O . PRO D 2 226 ? 109.177 49.032 69.686 1.00 45.37 226 PRO D O 1
ATOM 6631 N N . VAL D 2 227 ? 109.275 47.601 67.952 1.00 44.50 227 VAL D N 1
ATOM 6632 C CA . VAL D 2 227 ? 110.731 47.568 67.919 1.00 43.64 227 VAL D CA 1
ATOM 6633 C C . VAL D 2 227 ? 111.268 48.833 67.259 1.00 42.99 227 VAL D C 1
ATOM 6634 O O . VAL D 2 227 ? 110.808 49.224 66.189 1.00 43.18 227 VAL D O 1
ATOM 6638 N N . GLY D 2 228 ? 112.238 49.475 67.901 1.00 42.09 228 GLY D N 1
ATOM 6639 C CA . GLY D 2 228 ? 112.804 50.713 67.377 1.00 40.85 228 GLY D CA 1
ATOM 6640 C C . GLY D 2 228 ? 111.979 51.929 67.752 1.00 40.07 228 GLY D C 1
ATOM 6641 O O . GLY D 2 228 ? 111.907 52.896 66.998 1.00 39.98 228 GLY D O 1
ATOM 6642 N N . SER D 2 229 ? 111.355 51.877 68.925 1.00 39.28 229 SER D N 1
ATOM 6643 C CA . SER D 2 229 ? 110.546 52.984 69.417 1.00 38.56 229 SER D CA 1
ATOM 6644 C C . SER D 2 229 ? 111.395 54.205 69.760 1.00 38.03 229 SER D C 1
ATOM 6645 O O . SER D 2 229 ? 110.952 55.341 69.597 1.00 37.94 229 SER D O 1
ATOM 6648 N N . ASP D 2 230 ? 112.612 53.973 70.240 1.00 37.25 230 ASP D N 1
ATOM 6649 C CA . ASP D 2 230 ? 113.497 55.072 70.588 1.00 36.57 230 ASP D CA 1
ATOM 6650 C C . ASP D 2 230 ? 113.770 55.952 69.378 1.00 36.13 230 ASP D C 1
ATOM 6651 O O . ASP D 2 230 ? 113.486 57.149 69.394 1.00 36.00 230 ASP D O 1
ATOM 6656 N N . ILE D 2 231 ? 114.319 55.355 68.326 1.00 35.62 231 ILE D N 1
ATOM 6657 C CA . ILE D 2 231 ? 114.642 56.107 67.121 1.00 35.14 231 ILE D CA 1
ATOM 6658 C C . ILE D 2 231 ? 113.386 56.724 66.499 1.00 34.84 231 ILE D C 1
ATOM 6659 O O . ILE D 2 231 ? 113.433 57.824 65.956 1.00 34.68 231 ILE D O 1
ATOM 6664 N N . ARG D 2 232 ? 112.264 56.017 66.594 1.00 34.63 232 ARG D N 1
ATOM 6665 C CA . ARG D 2 232 ? 111.005 56.505 66.033 1.00 34.35 232 ARG D CA 1
ATOM 6666 C C . ARG D 2 232 ? 110.485 57.733 66.774 1.00 34.08 232 ARG D C 1
ATOM 6667 O O . ARG D 2 232 ? 109.758 58.545 66.205 1.00 33.99 232 ARG D O 1
ATOM 6675 N N . ASN D 2 233 ? 110.865 57.864 68.042 1.00 33.73 233 ASN D N 1
ATOM 6676 C CA . ASN D 2 233 ? 110.530 59.050 68.823 1.00 33.26 233 ASN D CA 1
ATOM 6677 C C . ASN D 2 233 ? 111.663 60.069 68.782 1.00 32.83 233 ASN D C 1
ATOM 6678 O O . ASN D 2 233 ? 111.665 61.043 69.531 1.00 32.83 233 ASN D O 1
ATOM 6683 N N . GLY D 2 234 ? 112.633 59.827 67.907 1.00 32.32 234 GLY D N 1
ATOM 6684 C CA . GLY D 2 234 ? 113.729 60.766 67.686 1.00 31.70 234 GLY D CA 1
ATOM 6685 C C . GLY D 2 234 ? 114.895 60.654 68.653 1.00 31.32 234 GLY D C 1
ATOM 6686 O O . GLY D 2 234 ? 115.738 61.551 68.721 1.00 31.12 234 GLY D O 1
ATOM 6687 N N . HIS D 2 235 ? 114.952 59.557 69.404 1.00 30.88 235 HIS D N 1
ATOM 6688 C CA . HIS D 2 235 ? 116.043 59.355 70.354 1.00 30.56 235 HIS D CA 1
ATOM 6689 C C . HIS D 2 235 ? 117.232 58.638 69.718 1.00 30.49 235 HIS D C 1
ATOM 6690 O O . HIS D 2 235 ? 117.150 57.453 69.393 1.00 30.39 235 HIS D O 1
ATOM 6697 N N . ILE D 2 236 ? 118.329 59.368 69.533 1.00 30.28 236 ILE D N 1
ATOM 6698 C CA . ILE D 2 236 ? 119.563 58.779 69.028 1.00 30.28 236 ILE D CA 1
ATOM 6699 C C . ILE D 2 236 ? 120.378 58.207 70.186 1.00 30.33 236 ILE D C 1
ATOM 6700 O O . ILE D 2 236 ? 120.919 58.954 71.002 1.00 30.34 236 ILE D O 1
ATOM 6705 N N . THR D 2 237 ? 120.461 56.882 70.248 1.00 30.23 237 THR D N 1
ATOM 6706 C CA . THR D 2 237 ? 121.153 56.191 71.333 1.00 30.15 237 THR D CA 1
ATOM 6707 C C . THR D 2 237 ? 122.445 55.525 70.849 1.00 30.22 237 THR D C 1
ATOM 6708 O O . THR D 2 237 ? 122.714 55.470 69.648 1.00 30.09 237 THR D O 1
ATOM 6712 N N . TYR D 2 238 ? 123.237 55.009 71.786 1.00 30.30 238 TYR D N 1
ATOM 6713 C CA . TYR D 2 238 ? 124.578 54.516 71.465 1.00 30.33 238 TYR D CA 1
ATOM 6714 C C . TYR D 2 238 ? 124.638 53.439 70.379 1.00 30.39 238 TYR D C 1
ATOM 6715 O O . TYR D 2 238 ? 125.539 53.456 69.541 1.00 30.31 238 TYR D O 1
ATOM 6724 N N . PRO D 2 239 ? 123.694 52.488 70.400 1.00 30.53 239 PRO D N 1
ATOM 6725 C CA . PRO D 2 239 ? 123.698 51.448 69.372 1.00 30.67 239 PRO D CA 1
ATOM 6726 C C . PRO D 2 239 ? 123.682 52.050 67.972 1.00 30.85 239 PRO D C 1
ATOM 6727 O O . PRO D 2 239 ? 124.407 51.587 67.092 1.00 31.01 239 PRO D O 1
ATOM 6731 N N . LEU D 2 240 ? 122.862 53.078 67.773 1.00 30.93 240 LEU D N 1
ATOM 6732 C CA . LEU D 2 240 ? 122.803 53.767 66.490 1.00 31.00 240 LEU D CA 1
ATOM 6733 C C . LEU D 2 240 ? 124.105 54.511 66.217 1.00 31.12 240 LEU D C 1
ATOM 6734 O O . LEU D 2 240 ? 124.604 54.508 65.091 1.00 31.17 240 LEU D O 1
ATOM 6739 N N . MET D 2 241 ? 124.647 55.149 67.250 1.00 31.31 241 MET D N 1
ATOM 6740 C CA . MET D 2 241 ? 125.916 55.863 67.129 1.00 31.69 241 MET D CA 1
ATOM 6741 C C . MET D 2 241 ? 127.041 54.915 66.722 1.00 31.90 241 MET D C 1
ATOM 6742 O O . MET D 2 241 ? 127.846 55.227 65.842 1.00 31.84 241 MET D O 1
ATOM 6747 N N . ALA D 2 242 ? 127.082 53.752 67.364 1.00 32.34 242 ALA D N 1
ATOM 6748 C CA . ALA D 2 242 ? 128.105 52.749 67.092 1.00 32.74 242 ALA D CA 1
ATOM 6749 C C . ALA D 2 242 ? 127.969 52.176 65.685 1.00 33.12 242 ALA D C 1
ATOM 6750 O O . ALA D 2 242 ? 128.962 51.965 64.994 1.00 33.19 242 ALA D O 1
ATOM 6752 N N . ALA D 2 243 ? 126.736 51.917 65.268 1.00 33.65 243 ALA D N 1
ATOM 6753 C CA . ALA D 2 243 ? 126.475 51.427 63.922 1.00 34.25 243 ALA D CA 1
ATOM 6754 C C . ALA D 2 243 ? 127.067 52.377 62.888 1.00 34.74 243 ALA D C 1
ATOM 6755 O O . ALA D 2 243 ? 127.757 51.952 61.960 1.00 34.84 243 ALA D O 1
ATOM 6757 N N . ILE D 2 244 ? 126.794 53.665 63.056 1.00 35.30 244 ILE D N 1
ATOM 6758 C CA . ILE D 2 244 ? 127.306 54.681 62.149 1.00 35.86 244 ILE D CA 1
ATOM 6759 C C . ILE D 2 244 ? 128.833 54.672 62.116 1.00 36.37 244 ILE D C 1
ATOM 6760 O O . ILE D 2 244 ? 129.438 54.655 61.045 1.00 36.42 244 ILE D O 1
ATOM 6765 N N . ALA D 2 245 ? 129.450 54.679 63.293 1.00 37.00 245 ALA D N 1
ATOM 6766 C CA . ALA D 2 245 ? 130.906 54.630 63.393 1.00 37.72 245 ALA D CA 1
ATOM 6767 C C . ALA D 2 245 ? 131.474 53.417 62.653 1.00 38.30 245 ALA D C 1
ATOM 6768 O O . ALA D 2 245 ? 132.483 53.516 61.956 1.00 38.20 245 ALA D O 1
ATOM 6770 N N . ASN D 2 246 ? 130.816 52.275 62.817 1.00 39.13 246 ASN D N 1
ATOM 6771 C CA . ASN D 2 246 ? 131.249 51.037 62.189 1.00 40.04 246 ASN D CA 1
ATOM 6772 C C . ASN D 2 246 ? 131.150 51.110 60.665 1.00 40.67 246 ASN D C 1
ATOM 6773 O O . ASN D 2 246 ? 132.126 50.858 59.952 1.00 40.59 246 ASN D O 1
ATOM 6778 N N . LEU D 2 247 ? 129.967 51.466 60.174 1.00 41.40 247 LEU D N 1
ATOM 6779 C CA . LEU D 2 247 ? 129.737 51.591 58.741 1.00 42.07 247 LEU D CA 1
ATOM 6780 C C . LEU D 2 247 ? 130.653 52.632 58.112 1.00 42.62 247 LEU D C 1
ATOM 6781 O O . LEU D 2 247 ? 131.187 52.424 57.023 1.00 42.82 247 LEU D O 1
ATOM 6786 N N . LYS D 2 248 ? 130.835 53.752 58.803 1.00 43.24 248 LYS D N 1
ATOM 6787 C CA . LYS D 2 248 ? 131.685 54.822 58.304 1.00 43.87 248 LYS D CA 1
ATOM 6788 C C . LYS D 2 248 ? 133.108 54.317 58.089 1.00 44.31 248 LYS D C 1
ATOM 6789 O O . LYS D 2 248 ? 133.769 54.683 57.115 1.00 44.37 248 LYS D O 1
ATOM 6795 N N . GLU D 2 249 ? 133.571 53.472 59.005 1.00 44.79 249 GLU D N 1
ATOM 6796 C CA . GLU D 2 249 ? 134.892 52.865 58.895 1.00 45.27 249 GLU D CA 1
ATOM 6797 C C . GLU D 2 249 ? 135.032 52.071 57.604 1.00 45.29 249 GLU D C 1
ATOM 6798 O O . GLU D 2 249 ? 136.106 52.021 57.011 1.00 45.37 249 GLU D O 1
ATOM 6804 N N . GLN D 2 250 ? 133.938 51.451 57.177 1.00 45.39 250 GLN D N 1
ATOM 6805 C CA . GLN D 2 250 ? 133.917 50.701 55.929 1.00 45.43 250 GLN D CA 1
ATOM 6806 C C . GLN D 2 250 ? 133.542 51.626 54.779 1.00 45.30 250 GLN D C 1
ATOM 6807 O O . GLN D 2 250 ? 132.941 51.205 53.793 1.00 45.31 250 GLN D O 1
ATOM 6813 N N . ASP D 2 251 ? 133.903 52.897 54.925 1.00 45.21 251 ASP D N 1
ATOM 6814 C CA . ASP D 2 251 ? 133.655 53.907 53.899 1.00 45.07 251 ASP D CA 1
ATOM 6815 C C . ASP D 2 251 ? 132.202 53.934 53.426 1.00 44.76 251 ASP D C 1
ATOM 6816 O O . ASP D 2 251 ? 131.926 54.202 52.259 1.00 44.84 251 ASP D O 1
ATOM 6821 N N . ASP D 2 252 ? 131.278 53.665 54.343 1.00 44.32 252 ASP D N 1
ATOM 6822 C CA . ASP D 2 252 ? 129.853 53.706 54.041 1.00 43.93 252 ASP D CA 1
ATOM 6823 C C . ASP D 2 252 ? 129.166 54.794 54.869 1.00 43.74 252 ASP D C 1
ATOM 6824 O O . ASP D 2 252 ? 129.062 54.681 56.092 1.00 43.66 252 ASP D O 1
ATOM 6829 N N . ASP D 2 253 ? 128.699 55.844 54.200 1.00 43.35 253 ASP D N 1
ATOM 6830 C CA . ASP D 2 253 ? 128.148 57.012 54.883 1.00 43.01 253 ASP D CA 1
ATOM 6831 C C . ASP D 2 253 ? 126.629 57.082 54.800 1.00 42.51 253 ASP D C 1
ATOM 6832 O O . ASP D 2 253 ? 126.020 58.052 55.250 1.00 42.41 253 ASP D O 1
ATOM 6837 N N . LYS D 2 254 ? 126.022 56.049 54.228 1.00 41.95 254 LYS D N 1
ATOM 6838 C CA . LYS D 2 254 ? 124.584 56.040 53.977 1.00 41.39 254 LYS D CA 1
ATOM 6839 C C . LYS D 2 254 ? 123.763 56.221 55.254 1.00 40.83 254 LYS D C 1
ATOM 6840 O O . LYS D 2 254 ? 122.905 57.103 55.329 1.00 40.85 254 LYS D O 1
ATOM 6846 N N . LEU D 2 255 ? 124.022 55.386 56.256 1.00 40.00 255 LEU D N 1
ATOM 6847 C CA . LEU D 2 255 ? 123.264 55.450 57.500 1.00 39.29 255 LEU D CA 1
ATOM 6848 C C . LEU D 2 255 ? 123.376 56.814 58.171 1.00 38.80 255 LEU D C 1
ATOM 6849 O O . LEU D 2 255 ? 122.403 57.312 58.730 1.00 38.80 255 LEU D O 1
ATOM 6854 N N . GLU D 2 256 ? 124.560 57.418 58.110 1.00 38.13 256 GLU D N 1
ATOM 6855 C CA . GLU D 2 256 ? 124.776 58.732 58.715 1.00 37.58 256 GLU D CA 1
ATOM 6856 C C . GLU D 2 256 ? 123.965 59.833 58.034 1.00 37.16 256 GLU D C 1
ATOM 6857 O O . GLU D 2 256 ? 123.419 60.712 58.701 1.00 37.06 256 GLU D O 1
ATOM 6863 N N . ALA D 2 257 ? 123.898 59.786 56.707 1.00 36.71 257 ALA D N 1
ATOM 6864 C CA . ALA D 2 257 ? 123.173 60.794 55.938 1.00 36.32 257 ALA D CA 1
ATOM 6865 C C . ALA D 2 257 ? 121.679 60.718 56.219 1.00 36.02 257 ALA D C 1
ATOM 6866 O O . ALA D 2 257 ? 121.014 61.741 56.383 1.00 35.96 257 ALA D O 1
ATOM 6868 N N . VAL D 2 258 ? 121.159 59.496 56.277 1.00 35.79 258 VAL D N 1
ATOM 6869 C CA . VAL D 2 258 ? 119.755 59.267 56.594 1.00 35.61 258 VAL D CA 1
ATOM 6870 C C . VAL D 2 258 ? 119.376 59.865 57.947 1.00 35.55 258 VAL D C 1
ATOM 6871 O O . VAL D 2 258 ? 118.352 60.535 58.074 1.00 35.48 258 VAL D O 1
ATOM 6875 N N . VAL D 2 259 ? 120.204 59.619 58.958 1.00 35.40 259 VAL D N 1
ATOM 6876 C CA . VAL D 2 259 ? 119.939 60.130 60.299 1.00 35.35 259 VAL D CA 1
ATOM 6877 C C . VAL D 2 259 ? 120.043 61.654 60.366 1.00 35.34 259 VAL D C 1
ATOM 6878 O O . VAL D 2 259 ? 119.258 62.300 61.053 1.00 35.34 259 VAL D O 1
ATOM 6882 N N . LYS D 2 260 ? 121.004 62.224 59.648 1.00 35.43 260 LYS D N 1
ATOM 6883 C CA . LYS D 2 260 ? 121.183 63.675 59.631 1.00 35.66 260 LYS D CA 1
ATOM 6884 C C . LYS D 2 260 ? 119.911 64.399 59.201 1.00 35.61 260 LYS D C 1
ATOM 6885 O O . LYS D 2 260 ? 119.620 65.498 59.675 1.00 35.73 260 LYS D O 1
ATOM 6891 N N . HIS D 2 261 ? 119.151 63.772 58.310 1.00 35.63 261 HIS D N 1
ATOM 6892 C CA . HIS D 2 261 ? 117.936 64.381 57.777 1.00 35.66 261 HIS D CA 1
ATOM 6893 C C . HIS D 2 261 ? 116.672 63.782 58.387 1.00 35.32 261 HIS D C 1
ATOM 6894 O O . HIS D 2 261 ? 115.570 63.978 57.877 1.00 35.28 261 HIS D O 1
ATOM 6901 N N . LEU D 2 262 ? 116.837 63.060 59.488 1.00 34.97 262 LEU D N 1
ATOM 6902 C CA . LEU D 2 262 ? 115.706 62.456 60.175 1.00 34.81 262 LEU D CA 1
ATOM 6903 C C . LEU D 2 262 ? 114.893 63.517 60.916 1.00 34.66 262 LEU D C 1
ATOM 6904 O O . LEU D 2 262 ? 115.447 64.329 61.652 1.00 34.66 262 LEU D O 1
ATOM 6909 N N . THR D 2 263 ? 113.580 63.508 60.711 1.00 34.53 263 THR D N 1
ATOM 6910 C CA . THR D 2 263 ? 112.684 64.417 61.418 1.00 34.39 263 THR D CA 1
ATOM 6911 C C . THR D 2 263 ? 111.416 63.678 61.820 1.00 34.59 263 THR D C 1
ATOM 6912 O O . THR D 2 263 ? 111.288 62.477 61.584 1.00 34.40 263 THR D O 1
ATOM 6916 N N . SER D 2 264 ? 110.474 64.404 62.415 1.00 34.90 264 SER D N 1
ATOM 6917 C CA . SER D 2 264 ? 109.216 63.810 62.845 1.00 35.34 264 SER D CA 1
ATOM 6918 C C . SER D 2 264 ? 108.351 63.374 61.665 1.00 35.71 264 SER D C 1
ATOM 6919 O O . SER D 2 264 ? 107.409 62.609 61.840 1.00 35.70 264 SER D O 1
ATOM 6922 N N . THR D 2 265 ? 108.661 63.866 60.470 1.00 36.37 265 THR D N 1
ATOM 6923 C CA . THR D 2 265 ? 107.855 63.538 59.292 1.00 37.02 265 THR D CA 1
ATOM 6924 C C . THR D 2 265 ? 108.442 62.380 58.489 1.00 37.58 265 THR D C 1
ATOM 6925 O O . THR D 2 265 ? 107.948 62.055 57.411 1.00 37.76 265 THR D O 1
ATOM 6929 N N . SER D 2 266 ? 109.497 61.766 59.013 1.00 38.29 266 SER D N 1
ATOM 6930 C CA . SER D 2 266 ? 110.116 60.621 58.353 1.00 39.00 266 SER D CA 1
ATOM 6931 C C . SER D 2 266 ? 109.161 59.432 58.351 1.00 39.59 266 SER D C 1
ATOM 6932 O O . SER D 2 266 ? 108.411 59.235 59.304 1.00 39.74 266 SER D O 1
ATOM 6935 N N . ASP D 2 267 ? 109.188 58.641 57.283 1.00 40.40 267 ASP D N 1
ATOM 6936 C CA . ASP D 2 267 ? 108.297 57.486 57.175 1.00 41.21 267 ASP D CA 1
ATOM 6937 C C . ASP D 2 267 ? 108.908 56.235 57.794 1.00 41.57 267 ASP D C 1
ATOM 6938 O O . ASP D 2 267 ? 110.039 56.261 58.278 1.00 41.69 267 ASP D O 1
ATOM 6943 N N . ASP D 2 268 ? 108.153 55.141 57.767 1.00 42.02 268 ASP D N 1
ATOM 6944 C CA . ASP D 2 268 ? 108.579 53.889 58.392 1.00 42.39 268 ASP D CA 1
ATOM 6945 C C . ASP D 2 268 ? 109.706 53.181 57.647 1.00 42.26 268 ASP D C 1
ATOM 6946 O O . ASP D 2 268 ? 110.518 52.488 58.261 1.00 42.34 268 ASP D O 1
ATOM 6951 N N . GLU D 2 269 ? 109.749 53.341 56.329 1.00 42.06 269 GLU D N 1
ATOM 6952 C CA . GLU D 2 269 ? 110.789 52.701 55.534 1.00 41.92 269 GLU D CA 1
ATOM 6953 C C . GLU D 2 269 ? 112.159 53.142 56.035 1.00 41.56 269 GLU D C 1
ATOM 6954 O O . GLU D 2 269 ? 113.089 52.341 56.120 1.00 41.63 269 GLU D O 1
ATOM 6960 N N . VAL D 2 270 ? 112.274 54.421 56.372 1.00 41.12 270 VAL D N 1
ATOM 6961 C CA . VAL D 2 270 ? 113.508 54.954 56.927 1.00 40.70 270 VAL D CA 1
ATOM 6962 C C . VAL D 2 270 ? 113.852 54.245 58.236 1.00 40.46 270 VAL D C 1
ATOM 6963 O O . VAL D 2 270 ? 114.981 53.791 58.433 1.00 40.23 270 VAL D O 1
ATOM 6967 N N . TYR D 2 271 ? 112.867 54.140 59.121 1.00 40.13 271 TYR D N 1
ATOM 6968 C CA . TYR D 2 271 ? 113.074 53.522 60.425 1.00 39.95 271 TYR D CA 1
ATOM 6969 C C . TYR D 2 271 ? 113.358 52.030 60.332 1.00 39.99 271 TYR D C 1
ATOM 6970 O O . TYR D 2 271 ? 114.113 51.488 61.140 1.00 40.03 271 TYR D O 1
ATOM 6979 N N . GLN D 2 272 ? 112.759 51.366 59.348 1.00 40.03 272 GLN D N 1
ATOM 6980 C CA . GLN D 2 272 ? 113.014 49.944 59.136 1.00 40.11 272 GLN D CA 1
ATOM 6981 C C . GLN D 2 272 ? 114.450 49.714 58.681 1.00 39.88 272 GLN D C 1
ATOM 6982 O O . GLN D 2 272 ? 115.120 48.794 59.147 1.00 39.96 272 GLN D O 1
ATOM 6988 N N . TYR D 2 273 ? 114.921 50.562 57.774 1.00 39.66 273 TYR D N 1
ATOM 6989 C CA . TYR D 2 273 ? 116.306 50.506 57.318 1.00 39.49 273 TYR D CA 1
ATOM 6990 C C . TYR D 2 273 ? 117.292 50.774 58.460 1.00 39.42 273 TYR D C 1
ATOM 6991 O O . TYR D 2 273 ? 118.289 50.068 58.610 1.00 39.44 273 TYR D O 1
ATOM 7000 N N . ILE D 2 274 ? 117.009 51.796 59.261 1.00 39.26 274 ILE D N 1
ATOM 7001 C CA . ILE D 2 274 ? 117.856 52.130 60.400 1.00 39.14 274 ILE D CA 1
ATOM 7002 C C . ILE D 2 274 ? 117.927 50.972 61.392 1.00 39.26 274 ILE D C 1
ATOM 7003 O O . ILE D 2 274 ? 119.012 50.574 61.814 1.00 39.27 274 ILE D O 1
ATOM 7008 N N . VAL D 2 275 ? 116.770 50.431 61.757 1.00 39.36 275 VAL D N 1
ATOM 7009 C CA . VAL D 2 275 ? 116.717 49.321 62.702 1.00 39.55 275 VAL D CA 1
ATOM 7010 C C . VAL D 2 275 ? 117.597 48.147 62.273 1.00 39.77 275 VAL D C 1
ATOM 7011 O O . VAL D 2 275 ? 118.379 47.625 63.070 1.00 39.87 275 VAL D O 1
ATOM 7015 N N . SER D 2 276 ? 117.474 47.739 61.013 1.00 39.88 276 SER D N 1
ATOM 7016 C CA . SER D 2 276 ? 118.226 46.591 60.513 1.00 39.97 276 SER D CA 1
ATOM 7017 C C . SER D 2 276 ? 119.727 46.861 60.494 1.00 39.95 276 SER D C 1
ATOM 7018 O O . SER D 2 276 ? 120.528 45.963 60.747 1.00 40.01 276 SER D O 1
ATOM 7021 N N . GLN D 2 277 ? 120.105 48.097 60.188 1.00 39.89 277 GLN D N 1
ATOM 7022 C CA . GLN D 2 277 ? 121.511 48.470 60.163 1.00 39.94 277 GLN D CA 1
ATOM 7023 C C . GLN D 2 277 ? 122.105 48.435 61.566 1.00 40.00 277 GLN D C 1
ATOM 7024 O O . GLN D 2 277 ? 123.196 47.904 61.772 1.00 39.94 277 GLN D O 1
ATOM 7030 N N . VAL D 2 278 ? 121.387 49.008 62.527 1.00 40.04 278 VAL D N 1
ATOM 7031 C CA . VAL D 2 278 ? 121.836 48.990 63.914 1.00 40.22 278 VAL D CA 1
ATOM 7032 C C . VAL D 2 278 ? 121.884 47.551 64.413 1.00 40.32 278 VAL D C 1
ATOM 7033 O O . VAL D 2 278 ? 122.822 47.147 65.097 1.00 40.29 278 VAL D O 1
ATOM 7037 N N . LYS D 2 279 ? 120.868 46.783 64.040 1.00 40.55 279 LYS D N 1
ATOM 7038 C CA . LYS D 2 279 ? 120.739 45.398 64.462 1.00 40.90 279 LYS D CA 1
ATOM 7039 C C . LYS D 2 279 ? 121.977 44.563 64.132 1.00 40.96 279 LYS D C 1
ATOM 7040 O O . LYS D 2 279 ? 122.282 43.600 64.834 1.00 41.01 279 LYS D O 1
ATOM 7046 N N . GLN D 2 280 ? 122.697 44.933 63.077 1.00 41.03 280 GLN D N 1
ATOM 7047 C CA . GLN D 2 280 ? 123.838 44.130 62.644 1.00 41.07 280 GLN D CA 1
ATOM 7048 C C . GLN D 2 280 ? 125.189 44.853 62.680 1.00 40.90 280 GLN D C 1
ATOM 7049 O O . GLN D 2 280 ? 126.207 44.275 62.306 1.00 40.96 280 GLN D O 1
ATOM 7055 N N . TYR D 2 281 ? 125.208 46.102 63.137 1.00 40.75 281 TYR D N 1
ATOM 7056 C CA . TYR D 2 281 ? 126.457 46.868 63.151 1.00 40.57 281 TYR D CA 1
ATOM 7057 C C . TYR D 2 281 ? 126.764 47.590 64.467 1.00 40.31 281 TYR D C 1
ATOM 7058 O O . TYR D 2 281 ? 127.926 47.846 64.777 1.00 40.28 281 TYR D O 1
ATOM 7067 N N . GLY D 2 282 ? 125.735 47.922 65.236 1.00 40.05 282 GLY D N 1
ATOM 7068 C CA . GLY D 2 282 ? 125.937 48.713 66.447 1.00 39.73 282 GLY D CA 1
ATOM 7069 C C . GLY D 2 282 ? 125.703 47.986 67.760 1.00 39.55 282 GLY D C 1
ATOM 7070 O O . GLY D 2 282 ? 125.801 48.584 68.831 1.00 39.43 282 GLY D O 1
ATOM 7071 N N . ILE D 2 283 ? 125.399 46.695 67.687 1.00 39.41 283 ILE D N 1
ATOM 7072 C CA . ILE D 2 283 ? 125.073 45.929 68.887 1.00 39.29 283 ILE D CA 1
ATOM 7073 C C . ILE D 2 283 ? 126.306 45.517 69.692 1.00 39.23 283 ILE D C 1
ATOM 7074 O O . ILE D 2 283 ? 126.353 45.708 70.908 1.00 39.30 283 ILE D O 1
ATOM 7079 N N . GLU D 2 284 ? 127.304 44.959 69.015 1.00 39.14 284 GLU D N 1
ATOM 7080 C CA . GLU D 2 284 ? 128.489 44.454 69.704 1.00 39.07 284 GLU D CA 1
ATOM 7081 C C . GLU D 2 284 ? 129.256 45.544 70.449 1.00 38.71 284 GLU D C 1
ATOM 7082 O O . GLU D 2 284 ? 129.673 45.341 71.589 1.00 38.82 284 GLU D O 1
ATOM 7088 N N . PRO D 2 285 ? 129.440 46.710 69.813 1.00 38.29 285 PRO D N 1
ATOM 7089 C CA . PRO D 2 285 ? 130.107 47.816 70.498 1.00 37.93 285 PRO D CA 1
ATOM 7090 C C . PRO D 2 285 ? 129.324 48.264 71.728 1.00 37.63 285 PRO D C 1
ATOM 7091 O O . PRO D 2 285 ? 129.913 48.555 72.770 1.00 37.48 285 PRO D O 1
ATOM 7095 N N . ALA D 2 286 ? 128.002 48.316 71.602 1.00 37.20 286 ALA D N 1
ATOM 7096 C CA . ALA D 2 286 ? 127.147 48.711 72.713 1.00 36.93 286 ALA D CA 1
ATOM 7097 C C . ALA D 2 286 ? 127.269 47.729 73.877 1.00 36.76 286 ALA D C 1
ATOM 7098 O O . ALA D 2 286 ? 127.300 48.132 75.040 1.00 36.63 286 ALA D O 1
ATOM 7100 N N . GLU D 2 287 ? 127.339 46.440 73.558 1.00 36.50 287 GLU D N 1
ATOM 7101 C CA . GLU D 2 287 ? 127.515 45.413 74.577 1.00 36.35 287 GLU D CA 1
ATOM 7102 C C . GLU D 2 287 ? 128.866 45.554 75.268 1.00 36.07 287 GLU D C 1
ATOM 7103 O O . GLU D 2 287 ? 128.982 45.354 76.476 1.00 35.99 287 GLU D O 1
ATOM 7109 N N . LEU D 2 288 ? 129.883 45.913 74.496 1.00 35.77 288 LEU D N 1
ATOM 7110 C CA . LEU D 2 288 ? 131.210 46.139 75.039 1.00 35.66 288 LEU D CA 1
ATOM 7111 C C . LEU D 2 288 ? 131.153 47.244 76.092 1.00 35.38 288 LEU D C 1
ATOM 7112 O O . LEU D 2 288 ? 131.670 47.087 77.200 1.00 35.38 288 LEU D O 1
ATOM 7117 N N . LEU D 2 289 ? 130.513 48.357 75.741 1.00 34.89 289 LEU D N 1
ATOM 7118 C CA . LEU D 2 289 ? 130.402 49.496 76.645 1.00 34.50 289 LEU D CA 1
ATOM 7119 C C . LEU D 2 289 ? 129.621 49.134 77.906 1.00 34.34 289 LEU D C 1
ATOM 7120 O O . LEU D 2 289 ? 129.960 49.577 78.999 1.00 34.05 289 LEU D O 1
ATOM 7125 N N . SER D 2 290 ? 128.578 48.325 77.747 1.00 34.25 290 SER D N 1
ATOM 7126 C CA . SER D 2 290 ? 127.773 47.886 78.881 1.00 34.28 290 SER D CA 1
ATOM 7127 C C . SER D 2 290 ? 128.597 47.006 79.814 1.00 34.29 290 SER D C 1
ATOM 7128 O O . SER D 2 290 ? 128.489 47.109 81.036 1.00 34.29 290 SER D O 1
ATOM 7131 N N . ARG D 2 291 ? 129.416 46.139 79.223 1.00 34.33 291 ARG D N 1
ATOM 7132 C CA . ARG D 2 291 ? 130.350 45.304 79.975 1.00 34.36 291 ARG D CA 1
ATOM 7133 C C . ARG D 2 291 ? 131.322 46.157 80.787 1.00 34.01 291 ARG D C 1
ATOM 7134 O O . ARG D 2 291 ? 131.621 45.843 81.941 1.00 34.02 291 ARG D O 1
ATOM 7142 N N . LYS D 2 292 ? 131.819 47.230 80.180 1.00 33.59 292 LYS D N 1
ATOM 7143 C CA . LYS D 2 292 ? 132.768 48.116 80.852 1.00 33.44 292 LYS D CA 1
ATOM 7144 C C . LYS D 2 292 ? 132.216 48.636 82.176 1.00 33.10 292 LYS D C 1
ATOM 7145 O O . LYS D 2 292 ? 132.899 48.587 83.198 1.00 33.16 292 LYS D O 1
ATOM 7151 N N . TYR D 2 293 ? 130.981 49.132 82.153 1.00 32.63 293 TYR D N 1
ATOM 7152 C CA . TYR D 2 293 ? 130.333 49.631 83.366 1.00 32.15 293 TYR D CA 1
ATOM 7153 C C . TYR D 2 293 ? 130.012 48.493 84.324 1.00 32.01 293 TYR D C 1
ATOM 7154 O O . TYR D 2 293 ? 130.061 48.659 85.541 1.00 31.84 293 TYR D O 1
ATOM 7163 N N . GLY D 2 294 ? 129.683 47.335 83.765 1.00 31.99 294 GLY D N 1
ATOM 7164 C CA . GLY D 2 294 ? 129.435 46.155 84.573 1.00 32.01 294 GLY D CA 1
ATOM 7165 C C . GLY D 2 294 ? 130.659 45.811 85.397 1.00 32.04 294 GLY D C 1
ATOM 7166 O O . GLY D 2 294 ? 130.561 45.549 86.594 1.00 32.05 294 GLY D O 1
ATOM 7167 N N . ASP D 2 295 ? 131.819 45.833 84.753 1.00 32.10 295 ASP D N 1
ATOM 7168 C CA . ASP D 2 295 ? 133.069 45.465 85.407 1.00 32.35 295 ASP D CA 1
ATOM 7169 C C . ASP D 2 295 ? 133.517 46.502 86.433 1.00 32.45 295 ASP D C 1
ATOM 7170 O O . ASP D 2 295 ? 134.076 46.154 87.471 1.00 32.55 295 ASP D O 1
ATOM 7175 N N . LYS D 2 296 ? 133.270 47.774 86.142 1.00 32.64 296 LYS D N 1
ATOM 7176 C CA . LYS D 2 296 ? 133.500 48.824 87.125 1.00 32.85 296 LYS D CA 1
ATOM 7177 C C . LYS D 2 296 ? 132.620 48.594 88.350 1.00 32.82 296 LYS D C 1
ATOM 7178 O O . LYS D 2 296 ? 133.078 48.722 89.485 1.00 32.73 296 LYS D O 1
ATOM 7184 N N . ALA D 2 297 ? 131.357 48.251 88.114 1.00 32.82 297 ALA D N 1
ATOM 7185 C CA . ALA D 2 297 ? 130.432 47.961 89.206 1.00 33.10 297 ALA D CA 1
ATOM 7186 C C . ALA D 2 297 ? 130.958 46.822 90.078 1.00 33.32 297 ALA D C 1
ATOM 7187 O O . ALA D 2 297 ? 130.956 46.916 91.306 1.00 33.23 297 ALA D O 1
ATOM 7189 N N . LYS D 2 298 ? 131.410 45.749 89.436 1.00 33.74 298 LYS D N 1
ATOM 7190 C CA . LYS D 2 298 ? 132.006 44.629 90.155 1.00 34.30 298 LYS D CA 1
ATOM 7191 C C . LYS D 2 298 ? 133.219 45.089 90.948 1.00 34.31 298 LYS D C 1
ATOM 7192 O O . LYS D 2 298 ? 133.411 44.684 92.095 1.00 34.35 298 LYS D O 1
ATOM 7198 N N . TYR D 2 299 ? 134.028 45.947 90.337 1.00 34.39 299 TYR D N 1
ATOM 7199 C CA . TYR D 2 299 ? 135.210 46.472 91.007 1.00 34.65 299 TYR D CA 1
ATOM 7200 C C . TYR D 2 299 ? 134.872 47.180 92.318 1.00 34.74 299 TYR D C 1
ATOM 7201 O O . TYR D 2 299 ? 135.452 46.876 93.360 1.00 34.93 299 TYR D O 1
ATOM 7210 N N . HIS D 2 300 ? 133.943 48.129 92.263 1.00 34.86 300 HIS D N 1
ATOM 7211 C CA . HIS D 2 300 ? 133.573 48.894 93.453 1.00 35.05 300 HIS D CA 1
ATOM 721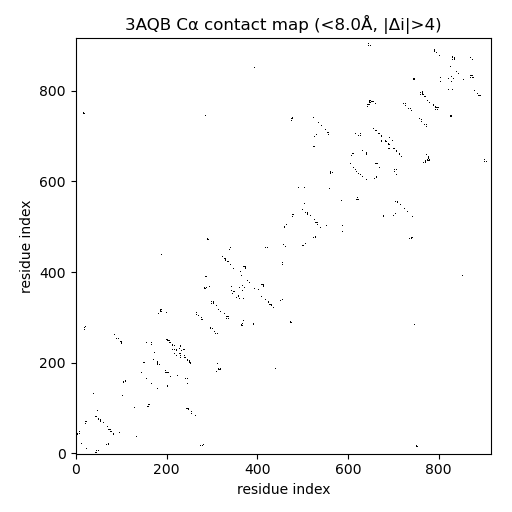2 C C . HIS D 2 300 ? 133.007 47.983 94.536 1.00 35.34 300 HIS D C 1
ATOM 7213 O O . HIS D 2 300 ? 133.216 48.210 95.726 1.00 35.36 300 HIS D O 1
ATOM 7220 N N . LEU D 2 301 ? 132.297 46.945 94.112 1.00 35.77 301 LEU D N 1
ATOM 7221 C CA . LEU D 2 301 ? 131.730 45.977 95.036 1.00 36.19 301 LEU D CA 1
ATOM 7222 C C . LEU D 2 301 ? 132.857 45.224 95.742 1.00 36.63 301 LEU D C 1
ATOM 7223 O O . LEU D 2 301 ? 132.758 44.894 96.924 1.00 36.66 301 LEU D O 1
ATOM 7228 N N . SER D 2 302 ? 133.937 44.963 95.012 1.00 37.06 302 SER D N 1
ATOM 7229 C CA . SER D 2 302 ? 135.059 44.218 95.565 1.00 37.50 302 SER D CA 1
ATOM 7230 C C . SER D 2 302 ? 135.813 45.047 96.595 1.00 37.78 302 SER D C 1
ATOM 7231 O O . SER D 2 302 ? 136.574 44.511 97.398 1.00 37.92 302 SER D O 1
ATOM 7234 N N . GLN D 2 303 ? 135.601 46.358 96.572 1.00 38.05 303 GLN D N 1
ATOM 7235 C CA . GLN D 2 303 ? 136.302 47.249 97.485 1.00 38.33 303 GLN D CA 1
ATOM 7236 C C . GLN D 2 303 ? 135.583 47.385 98.818 1.00 38.68 303 GLN D C 1
ATOM 7237 O O . GLN D 2 303 ? 136.076 48.041 99.733 1.00 38.79 303 GLN D O 1
ATOM 7243 N N . LEU D 2 304 ? 134.415 46.762 98.924 1.00 39.21 304 LEU D N 1
ATOM 7244 C CA . LEU D 2 304 ? 133.661 46.762 100.172 1.00 39.65 304 LEU D CA 1
ATOM 7245 C C . LEU D 2 304 ? 134.118 45.613 101.061 1.00 40.05 304 LEU D C 1
ATOM 7246 O O . LEU D 2 304 ? 134.635 44.606 100.574 1.00 39.99 304 LEU D O 1
ATOM 7251 N N . GLN D 2 305 ? 133.920 45.769 102.365 1.00 40.59 305 GLN D N 1
ATOM 7252 C CA . GLN D 2 305 ? 134.232 44.713 103.314 1.00 41.05 305 GLN D CA 1
ATOM 7253 C C . GLN D 2 305 ? 133.385 43.485 103.006 1.00 41.18 305 GLN D C 1
ATOM 7254 O O . GLN D 2 305 ? 132.222 43.607 102.623 1.00 41.20 305 GLN D O 1
ATOM 7260 N N . ASP D 2 306 ? 133.968 42.302 103.173 1.00 41.37 306 ASP D N 1
ATOM 7261 C CA . ASP D 2 306 ? 133.234 41.063 102.953 1.00 41.54 306 ASP D CA 1
ATOM 7262 C C . ASP D 2 306 ? 132.048 40.962 103.904 1.00 41.46 306 ASP D C 1
ATOM 7263 O O . ASP D 2 306 ? 132.140 41.353 105.066 1.00 41.63 306 ASP D O 1
ATOM 7268 N N . SER D 2 307 ? 130.933 40.443 103.398 1.00 41.29 307 SER D N 1
ATOM 7269 C CA . SER D 2 307 ? 129.713 40.313 104.186 1.00 41.11 307 SER D CA 1
ATOM 7270 C C . SER D 2 307 ? 128.649 39.612 103.360 1.00 41.00 307 SER D C 1
ATOM 7271 O O . SER D 2 307 ? 128.824 39.412 102.161 1.00 41.04 307 SER D O 1
ATOM 7274 N N . ASN D 2 308 ? 127.541 39.243 103.992 1.00 40.93 308 ASN D N 1
ATOM 7275 C CA . ASN D 2 308 ? 126.440 38.652 103.246 1.00 40.96 308 ASN D CA 1
ATOM 7276 C C . ASN D 2 308 ? 125.740 39.698 102.382 1.00 40.94 308 ASN D C 1
ATOM 7277 O O . ASN D 2 308 ? 125.252 39.391 101.296 1.00 40.93 308 ASN D O 1
ATOM 7282 N N . ILE D 2 309 ? 125.704 40.938 102.865 1.00 40.96 309 ILE D N 1
ATOM 7283 C CA . ILE D 2 309 ? 125.146 42.040 102.089 1.00 40.97 309 ILE D CA 1
ATOM 7284 C C . ILE D 2 309 ? 125.912 42.180 100.782 1.00 41.28 309 ILE D C 1
ATOM 7285 O O . ILE D 2 309 ? 125.321 42.356 99.716 1.00 41.23 309 ILE D O 1
ATOM 7290 N N . LYS D 2 310 ? 127.235 42.092 100.873 1.00 41.63 310 LYS D N 1
ATOM 7291 C CA . LYS D 2 310 ? 128.091 42.145 99.698 1.00 41.99 310 LYS D CA 1
ATOM 7292 C C . LYS D 2 310 ? 127.744 41.020 98.724 1.00 42.41 310 LYS D C 1
ATOM 7293 O O . LYS D 2 310 ? 127.674 41.237 97.513 1.00 42.42 310 LYS D O 1
ATOM 7299 N N . ASP D 2 311 ? 127.514 39.822 99.256 1.00 42.87 311 ASP D N 1
ATOM 7300 C CA . ASP D 2 311 ? 127.146 38.677 98.427 1.00 43.43 311 ASP D CA 1
ATOM 7301 C C . ASP D 2 311 ? 125.824 38.915 97.702 1.00 43.77 311 ASP D C 1
ATOM 7302 O O . ASP D 2 311 ? 125.672 38.563 96.530 1.00 43.81 311 ASP D O 1
ATOM 7307 N N . TYR D 2 312 ? 124.866 39.507 98.406 1.00 44.16 312 TYR D N 1
ATOM 7308 C CA . TYR D 2 312 ? 123.568 39.795 97.816 1.00 44.55 312 TYR D CA 1
ATOM 7309 C C . TYR D 2 312 ? 123.727 40.730 96.623 1.00 45.11 312 TYR D C 1
ATOM 7310 O O . TYR D 2 312 ? 123.148 40.505 95.560 1.00 45.15 312 TYR D O 1
ATOM 7319 N N . LEU D 2 313 ? 124.517 41.782 96.810 1.00 45.86 313 LEU D N 1
ATOM 7320 C CA . LEU D 2 313 ? 124.755 42.765 95.761 1.00 46.64 313 LEU D CA 1
ATOM 7321 C C . LEU D 2 313 ? 125.354 42.122 94.517 1.00 47.48 313 LEU D C 1
ATOM 7322 O O . LEU D 2 313 ? 124.961 42.439 93.395 1.00 47.58 313 LEU D O 1
ATOM 7327 N N . GLU D 2 314 ? 126.305 41.216 94.717 1.00 48.51 314 GLU D N 1
ATOM 7328 C CA . GLU D 2 314 ? 126.923 40.522 93.597 1.00 49.59 314 GLU D CA 1
ATOM 7329 C C . GLU D 2 314 ? 125.885 39.720 92.823 1.00 50.32 314 GLU D C 1
ATOM 7330 O O . GLU D 2 314 ? 125.858 39.743 91.593 1.00 50.42 314 GLU D O 1
ATOM 7336 N N . GLU D 2 315 ? 125.020 39.021 93.549 1.00 51.34 315 GLU D N 1
ATOM 7337 C CA . GLU D 2 315 ? 123.969 38.232 92.918 1.00 52.34 315 GLU D CA 1
ATOM 7338 C C . GLU D 2 315 ? 123.042 39.121 92.099 1.00 52.87 315 GLU D C 1
ATOM 7339 O O . GLU D 2 315 ? 122.637 38.760 90.995 1.00 53.03 315 GLU D O 1
ATOM 7345 N N . ILE D 2 316 ? 122.715 40.289 92.642 1.00 53.61 316 ILE D N 1
ATOM 7346 C CA . ILE D 2 316 ? 121.869 41.241 91.935 1.00 54.33 316 ILE D CA 1
ATOM 7347 C C . ILE D 2 316 ? 122.571 41.760 90.684 1.00 54.88 316 ILE D C 1
ATOM 7348 O O . ILE D 2 316 ? 121.940 41.981 89.650 1.00 54.92 316 ILE D O 1
ATOM 7353 N N . HIS D 2 317 ? 123.882 41.954 90.788 1.00 55.51 317 HIS D N 1
ATOM 7354 C CA . HIS D 2 317 ? 124.677 42.390 89.652 1.00 56.23 317 HIS D CA 1
ATOM 7355 C C . HIS D 2 317 ? 124.520 41.399 88.500 1.00 56.89 317 HIS D C 1
ATOM 7356 O O . HIS D 2 317 ? 124.293 41.796 87.356 1.00 56.96 317 HIS D O 1
ATOM 7363 N N . GLU D 2 318 ? 124.627 40.109 88.809 1.00 57.68 318 GLU D N 1
ATOM 7364 C CA . GLU D 2 318 ? 124.488 39.063 87.796 1.00 58.48 318 GLU D CA 1
ATOM 7365 C C . GLU D 2 318 ? 123.086 39.040 87.199 1.00 58.88 318 GLU D C 1
ATOM 7366 O O . GLU D 2 318 ? 122.918 38.842 85.996 1.00 58.98 318 GLU D O 1
ATOM 7372 N N . LYS D 2 319 ? 122.081 39.244 88.042 1.00 59.44 319 LYS D N 1
ATOM 7373 C CA . LYS D 2 319 ? 120.698 39.218 87.588 1.00 60.07 319 LYS D CA 1
ATOM 7374 C C . LYS D 2 319 ? 120.433 40.308 86.554 1.00 60.39 319 LYS D C 1
ATOM 7375 O O . LYS D 2 319 ? 120.146 40.017 85.392 1.00 60.46 319 LYS D O 1
ATOM 7381 N N . MET D 2 320 ? 120.539 41.563 86.980 1.00 60.83 320 MET D N 1
ATOM 7382 C CA . MET D 2 320 ? 120.191 42.696 86.125 1.00 61.32 320 MET D CA 1
ATOM 7383 C C . MET D 2 320 ? 121.042 42.798 84.861 1.00 61.60 320 MET D C 1
ATOM 7384 O O . MET D 2 320 ? 120.602 43.360 83.861 1.00 61.55 320 MET D O 1
ATOM 7389 N N . LEU D 2 321 ? 122.256 42.260 84.906 1.00 62.06 321 LEU D N 1
ATOM 7390 C CA . LEU D 2 321 ? 123.150 42.326 83.754 1.00 62.57 321 LEU D CA 1
ATOM 7391 C C . LEU D 2 321 ? 123.338 40.960 83.099 1.00 62.96 321 LEU D C 1
ATOM 7392 O O . LEU D 2 321 ? 124.439 40.613 82.674 1.00 63.04 321 LEU D O 1
ATOM 7397 N N . LYS D 2 322 ? 122.255 40.193 83.021 1.00 63.45 322 LYS D N 1
ATOM 7398 C CA . LYS D 2 322 ? 122.271 38.882 82.376 1.00 63.96 322 LYS D CA 1
ATOM 7399 C C . LYS D 2 322 ? 122.592 38.998 80.884 1.00 64.29 322 LYS D C 1
ATOM 7400 O O . LYS D 2 322 ? 123.392 38.230 80.347 1.00 64.35 322 LYS D O 1
ATOM 7406 N N . ARG D 2 323 ? 121.969 39.971 80.226 1.00 64.72 323 ARG D N 1
ATOM 7407 C CA . ARG D 2 323 ? 122.086 40.145 78.776 1.00 65.14 323 ARG D CA 1
ATOM 7408 C C . ARG D 2 323 ? 123.527 40.144 78.259 1.00 65.37 323 ARG D C 1
ATOM 7409 O O . ARG D 2 323 ? 123.839 39.465 77.279 1.00 65.41 323 ARG D O 1
ATOM 7417 N N . VAL D 2 324 ? 124.401 40.903 78.915 1.00 65.64 324 VAL D N 1
ATOM 7418 C CA . VAL D 2 324 ? 125.754 41.122 78.400 1.00 65.89 324 VAL D CA 1
ATOM 7419 C C . VAL D 2 324 ? 126.798 40.103 78.872 1.00 66.10 324 VAL D C 1
ATOM 7420 O O . VAL D 2 324 ? 127.858 39.972 78.259 1.00 66.20 324 VAL D O 1
ATOM 7424 N N . TYR D 2 325 ? 126.507 39.391 79.957 1.00 66.30 325 TYR D N 1
ATOM 7425 C CA . TYR D 2 325 ? 127.428 38.370 80.456 1.00 66.47 325 TYR D CA 1
ATOM 7426 C C . TYR D 2 325 ? 127.006 36.974 80.006 1.00 66.47 325 TYR D C 1
ATOM 7427 O O . TYR D 2 325 ? 125.937 36.490 80.377 1.00 66.54 325 TYR D O 1
#

InterPro domains:
  IPR054999 Hexaprenyl-diphosphate synthase, small subunit [NF045627] (1-143)

CATH classification: 1.20.120.1450

GO terms:
  GO:0000287 magnesium ion binding (F, IDA)
  GO:0016765 transferase activity, transferring alkyl or aryl (other than methyl) groups (F, IDA)

Radius of gyration: 30.95 Å; Cα contacts (8 Å, |Δi|>4): 1333; chains: 4; bounding box: 91×87×74 Å

Solvent-accessible surface area: 38746 Å² total; per-residue (Å²): 129,86,187,6,16,101,74,0,48,96,38,2,72,153,14,48,23,81,12,49,42,8,83,54,36,92,27,32,78,73,2,22,148,53,0,37,130,17,152,40,83,54,28,2,22,0,0,0,1,0,2,4,4,0,2,57,0,5,85,123,1,73,103,135,28,12,46,20,26,0,9,0,0,27,0,2,2,2,1,1,2,87,8,0,4,120,85,26,45,49,131,21,0,72,33,0,0,48,0,4,4,82,5,0,25,28,5,6,62,57,80,94,67,136,69,134,128,37,64,125,95,23,52,109,92,15,45,44,6,2,1,89,61,48,133,84,16,134,66,72,1,92,84,66,44,123,65,1,43,120,52,0,63,91,20,2,100,25,146,0,82,29,0,48,123,0,0,88,51,13,2,55,11,50,41,121,24,25,29,0,22,1,0,0,0,0,0,42,37,43,142,26,158,76,86,42,6,28,33,1,0,0,1,1,3,0,14,34,3,10,49,30,2,8,52,8,6,15,70,91,34,65,107,67,169,78,70,49,3,5,21,93,50,56,60,71,46,6,0,5,22,0,2,1,0,0,23,1,45,0,4,50,13,0,0,76,14,110,58,34,95,4,0,56,26,1,2,128,15,17,9,36,31,9,30,3,33,0,27,25,16,16,36,72,39,15,25,22,8,15,49,50,33,0,38,119,10,3,36,16,89,10,0,17,17,2,25,2,0,0,21,1,0,0,36,11,1,125,14,85,130,108,20,14,110,7,0,56,41,0,0,39,4,1,0,3,0,87,9,0,7,62,6,0,45,6,1,41,23,84,98,92,104,34,55,89,68,53,0,9,30,0,73,65,1,30,3,7,40,0,0,32,8,0,6,51,46,6,76,148,116,137,37,80,124,0,48,48,46,5,48,60,8,20,69,106,32,91,61,124,46,12,105,72,0,11,55,30,0,103,123,46,0,21,138,31,0,33,91,18,0,90,126,41,0,74,106,0,112,115,3,4,67,96,12,162,119,55,82,14,25,89,26,0,74,66,4,6,110,82,31,0,152,82,9,118,154,83,192,6,19,103,82,0,38,102,20,2,71,136,4,58,22,78,11,34,53,4,67,75,34,91,36,37,64,74,4,21,134,40,0,43,114,17,161,42,74,54,18,0,19,0,0,0,3,0,1,6,4,0,1,56,0,8,85,124,5,70,112,143,32,6,49,10,34,0,11,0,0,28,1,3,3,4,1,1,2,85,10,0,1,119,82,31,45,48,133,15,0,64,36,0,0,44,1,2,0,80,6,0,8,26,5,10,54,62,75,117,42,124,87,146,112,36,52,94,82,16,59,104,93,16,47,58,4,2,1,110,66,53,131,231,179,82,102,62,34,153,51,29,5,81,79,65,42,82,57,0,47,133,58,0,70,128,20,0,99,30,125,3,129,51,0,40,111,0,0,82,57,12,3,55,16,45,38,146,22,28,37,0,17,0,0,0,0,0,0,28,35,46,146,40,140,27,72,54,0,10,71,1,0,0,0,0,4,0,13,35,4,10,46,30,2,8,50,5,6,14,80,89,43,76,105,62,149,64,78,54,2,6,22,82,46,62,70,77,50,8,0,1,29,0,1,2,0,0,24,0,39,0,3,46,18,0,0,65,11,114,56,37,109,2,0,52,29,2,1,114,4,18,11,26,32,10,22,4,36,2,18,25,12,10,68,59,21,20,27,37,29,17,62,43,28,0,38,95,36,0,35,24,85,11,0,22,16,2,23,3,0,0,28,0,0,0,34,14,1,151,18,81,125,124,10,11,103,26,0,49,37,0,0,36,4,0,0,3,0,84,8,0,9,55,3,0,59,2,0,46,23,75,97,100,102,44,73,83,69,34,0,12,21,0,72,76,1,28,9,0,39,0,0,27,7,0,8,59,50,8,96,129,108,139,58,77,126,1,32,48,40,0,115,64,6,16,72,112,27,85,87,134,37,10,118,46,0,14,47,34,0,97,117,56,0,21,138,42,0,34,91,17,0,78,122,39,0,74,111,0,81,104,7,1,61,86,8,141,128,48,67,10,16,76,7,0,75,96,3,1,112,123,37,0,132,94,17,98

Nearest PDB structures (foldseek):
  3aqc-assembly2_C  TM=1.002E+00  e=1.153E-17  Micrococcus luteus
  5h9d-assembly2_D  TM=8.056E-01  e=3.795E-03  Staphylococcus aureus
  4lob-assembly1_A-2  TM=5.562E-01  e=2.413E+00  Acinetobacter baumannii
  3aqc-assembly2_C  TM=1.007E+00  e=1.604E-18  Micrococcus luteus
  5h9d-assembly2_D  TM=7.842E-01  e=2.825E-03  Staphylococcus aureus